Protein 3H6G (pdb70)

Organism: Rattus norvegicus (NCBI:txid10116)

Solvent-accessible surface area: 32066 Å² total; per-residue (Å²): 149,58,82,1,79,0,0,0,1,13,34,81,107,162,78,53,126,57,42,38,24,4,63,0,0,75,25,0,2,70,37,1,55,179,67,218,114,11,3,78,107,18,65,6,46,59,31,33,40,75,1,84,34,26,42,3,21,45,0,17,56,46,0,30,76,0,0,39,99,0,1,0,0,0,0,3,3,13,61,58,21,0,1,31,5,0,5,4,4,0,45,38,1,3,0,0,0,0,4,4,72,48,10,58,54,68,105,82,29,163,22,56,28,15,0,6,1,24,0,18,16,61,12,8,1,109,0,5,5,20,0,0,72,77,50,167,16,136,53,1,1,0,0,1,36,67,11,48,4,1,8,44,1,28,49,0,1,38,0,28,26,143,98,99,9,141,27,68,4,21,60,7,44,109,68,16,154,78,0,83,87,22,0,102,92,0,92,180,32,153,3,71,60,0,0,0,3,7,48,20,98,36,0,4,15,0,0,75,21,0,85,75,43,42,0,9,34,123,160,11,22,0,0,0,6,11,12,18,0,55,2,4,44,15,91,73,8,57,145,36,37,4,58,0,0,0,2,6,3,3,43,22,101,63,113,144,11,46,46,41,19,99,108,32,55,142,150,180,138,118,22,14,36,88,110,45,40,0,27,7,40,0,0,0,3,8,0,0,0,11,1,1,0,26,0,3,69,105,8,88,120,0,59,40,22,80,7,60,20,118,153,154,150,76,10,172,42,0,103,117,0,9,48,12,0,47,96,6,125,73,124,11,2,0,9,79,3,19,16,49,170,122,63,0,20,0,30,55,0,58,2,18,0,0,7,11,93,110,127,13,22,81,93,29,0,45,3,31,42,102,65,9,37,78,34,111,192,150,59,82,1,79,0,0,0,1,13,33,82,110,162,80,52,91,48,42,21,26,4,40,0,0,76,28,0,1,71,38,1,54,180,68,218,115,12,2,78,107,18,65,6,48,58,31,33,39,75,1,84,33,27,41,3,20,46,0,17,54,47,0,30,75,0,0,39,98,0,1,0,0,0,0,3,3,15,60,59,20,0,2,31,4,0,5,4,3,0,45,38,1,3,0,0,0,0,5,4,73,45,10,60,55,67,106,80,29,162,23,56,28,15,0,7,1,23,0,17,16,62,13,9,2,108,0,5,4,20,0,0,74,76,51,165,15,136,52,1,0,0,0,1,37,68,12,48,4,2,8,43,1,29,48,0,1,37,0,27,26,145,96,99,10,140,27,66,4,21,60,8,45,110,67,16,155,78,0,85,87,21,0,102,89,0,91,181,31,151,3,69,59,0,0,0,3,6,48,20,96,36,0,4,14,0,0,75,21,0,84,74,41,42,0,9,35,124,160,10,23,0,0,0,6,10,11,17,0,56,2,4,45,15,92,71,8,59,146,36,38,4,59,0,0,0,3,6,3,2,44,23,101,64,113,144,12,47,46,41,20,99,107,9,20,120,104,64,85,155,43,99,72,138,139,120,23,15,36,89,64,16,38,0,28,6,40,0,0,1,3,7,0,0,0,12,0,1,0,26,0,4,70,106,9,89,121,0,60,39,23,79,8,60,19,118,152,155,149,76,10,172,39,0,102,120,0,9,49,11,0,51,98,6,126,71,123,12,2,0,8,76,2,20,16,50,173,120,62,0,20,0,33,52,0,58,2,18,0,0,8,10,94,110,126,13,22,81,92,28,0,44,2,31,43,103,67,9,36,77,33,110,192

Foldseek 3Di:
DAEAEEEEEEEDDDDDDDDLAVLLLVVLLVVQQPDCVFPNVYHYDYDYDYYYPPPLVVLLVSLQVRLQVWHQEYCGYADASNLVSSQVLCQLQLHAHEYAYDDDDDPPDDRQRYFYQYADLVQLLVLVVLVCVVVVDLEEEEEEEDDCLCVSNVSVVPCVVPDRHDYHYYYQDPDLVVCLVVLVVCVVVLRQHYEYHDECQSVLSNVVSCVVVVNLALSHAYEYSYQQVQFFQCVVRLVHNYKYKYKHQQPCVDPVLVVSLVVQLVVDDPRRTHRSGNGSSNQSSSVSSVLLSVLCVVPVVDHTDRDHSPDSHHDPCSVVSSVSSQQTWDQGRRGTAHADPPRSYRHWGKIFMWMRHSVGIDGQWIATSVPRTGGDD/DAEAEEEEEEEDDDDDDDDLAVLLLVVLLVVQQPDCVFPNVYHYDYDYDYYYPPPLVVLLVSLQVRLQVWHQEYCGYADASNLVSSQVLCQLQLHAHEYAYDDDDDPPDDRQRYFYQYADLVQLLVLVVLVCVVVVDLEEEEEEEDDVLCVSNVSVVPCVVPDRHDYHYYYQYPDLVVCLVVLVVCVVVLRQHYEYHDEVQSVLSNVVSCVVVVNLALSHAYEYSYQQVQFFQCVVRLVHNYKYKYKHQQPCVDPVLVVVLVVQLVVQLVDDDDDPRRTHGSGNGSSNQSSSVSSVLLSQLVVVPVVDHTDRDHSPDSHHDPCSVVSSVSSQQTWDQGRRGTAHADPPRSYRHWGKMFMWMRHSVGIDGQWIATSVPRTGGDD

Radius of gyration: 27.49 Å; Cα contacts (8 Å, |Δi|>4): 1523; chains: 2; bounding box: 63×64×76 Å

CATH classification: 3.40.50.2300 (+1 more: 3.40.50.2300)

Structure (mmCIF, N/CA/C/O backbone):
data_3H6G
#
_entry.id   3H6G
#
_cell.length_a   172.074
_cell.length_b   172.074
_cell.length_c   111.547
_cell.angle_alpha   90.00
_cell.angle_beta   90.00
_cell.angle_gamma   120.00
#
_symmetry.space_group_name_H-M   'P 61'
#
loop_
_entity.id
_entity.type
_entity.pdbx_description
1 polymer 'Glutamate receptor, ionotropic kainate 2'
2 non-polymer 2-acetamido-2-deoxy-beta-D-glucopyranose
3 non-polymer 'L(+)-TARTARIC ACID'
4 non-polymer 'CALCIUM ION'
5 water water
#
loop_
_atom_site.group_PDB
_atom_site.id
_atom_site.type_symbol
_atom_site.label_atom_id
_atom_site.label_alt_id
_atom_site.label_comp_id
_atom_site.label_asym_id
_atom_site.label_entity_id
_atom_site.label_seq_id
_atom_site.pdbx_PDB_ins_code
_atom_site.Cartn_x
_atom_site.Cartn_y
_atom_site.Cartn_z
_atom_site.occupancy
_atom_site.B_iso_or_equiv
_atom_site.auth_seq_id
_atom_site.auth_comp_id
_atom_site.auth_asym_id
_atom_site.auth_atom_id
_atom_site.pdbx_PDB_model_num
ATOM 1 N N . THR A 1 2 ? -94.642 33.171 35.305 1.00 186.65 2 THR A N 1
ATOM 2 C CA . THR A 1 2 ? -93.713 34.271 35.529 1.00 180.98 2 THR A CA 1
ATOM 3 C C . THR A 1 2 ? -93.200 34.817 34.191 1.00 168.93 2 THR A C 1
ATOM 4 O O . THR A 1 2 ? -93.920 34.807 33.194 1.00 158.69 2 THR A O 1
ATOM 8 N N . HIS A 1 3 ? -91.959 35.294 34.184 1.00 170.70 3 HIS A N 1
ATOM 9 C CA . HIS A 1 3 ? -91.315 35.871 33.002 1.00 156.50 3 HIS A CA 1
ATOM 10 C C . HIS A 1 3 ? -91.056 34.786 31.939 1.00 159.78 3 HIS A C 1
ATOM 11 O O . HIS A 1 3 ? -90.745 33.648 32.286 1.00 165.88 3 HIS A O 1
ATOM 18 N N . VAL A 1 4 ? -91.201 35.124 30.654 1.00 146.92 4 VAL A N 1
ATOM 19 C CA . VAL A 1 4 ? -91.011 34.139 29.573 1.00 129.77 4 VAL A CA 1
ATOM 20 C C . VAL A 1 4 ? -90.248 34.663 28.347 1.00 121.43 4 VAL A C 1
ATOM 21 O O . VAL A 1 4 ? -90.464 35.785 27.892 1.00 125.61 4 VAL A O 1
ATOM 25 N N . LEU A 1 5 ? -89.376 33.810 27.807 1.00 107.19 5 LEU A N 1
ATOM 26 C CA . LEU A 1 5 ? -88.469 34.170 26.716 1.00 84.04 5 LEU A CA 1
ATOM 27 C C . LEU A 1 5 ? -88.441 33.069 25.655 1.00 78.86 5 LEU A C 1
ATOM 28 O O . LEU A 1 5 ? -88.329 31.894 25.984 1.00 85.07 5 LEU A O 1
ATOM 33 N N . ARG A 1 6 ? -88.530 33.441 24.383 1.00 70.60 6 ARG A N 1
ATOM 34 C CA . ARG A 1 6 ? -88.592 32.450 23.311 1.00 70.01 6 ARG A CA 1
ATOM 35 C C . ARG A 1 6 ? -87.315 32.404 22.468 1.00 76.99 6 ARG A C 1
ATOM 36 O O . ARG A 1 6 ? -86.847 33.444 21.996 1.00 84.34 6 ARG A O 1
ATOM 44 N N . PHE A 1 7 ? -86.764 31.201 22.279 1.00 68.96 7 PHE A N 1
ATOM 45 C CA . PHE A 1 7 ? -85.641 30.977 21.360 1.00 63.03 7 PHE A CA 1
ATOM 46 C C . PHE A 1 7 ? -86.130 30.359 20.048 1.00 64.31 7 PHE A C 1
ATOM 47 O O . PHE A 1 7 ? -87.110 29.621 20.023 1.00 77.04 7 PHE A O 1
ATOM 55 N N . GLY A 1 8 ? -85.429 30.633 18.959 1.00 56.39 8 GLY A N 1
ATOM 56 C CA . GLY A 1 8 ? -85.730 29.992 17.692 1.00 59.33 8 GLY A CA 1
ATOM 57 C C . GLY A 1 8 ? -84.725 28.898 17.397 1.00 65.40 8 GLY A C 1
ATOM 58 O O . GLY A 1 8 ? -83.588 28.952 17.848 1.00 65.68 8 GLY A O 1
ATOM 59 N N . GLY A 1 9 ? -85.150 27.894 16.645 1.00 71.97 9 GLY A N 1
ATOM 60 C CA . GLY A 1 9 ? -84.283 26.797 16.274 1.00 55.15 9 GLY A CA 1
ATOM 61 C C . GLY A 1 9 ? -84.472 26.489 14.803 1.00 63.15 9 GLY A C 1
ATOM 62 O O . GLY A 1 9 ? -85.601 26.405 14.333 1.00 70.69 9 GLY A O 1
ATOM 63 N N . ILE A 1 10 ? -83.377 26.332 14.067 1.00 68.37 10 ILE A N 1
ATOM 64 C CA . ILE A 1 10 ? -83.469 25.915 12.670 1.00 76.63 10 ILE A CA 1
ATOM 65 C C . ILE A 1 10 ? -82.552 24.733 12.402 1.00 83.99 10 ILE A C 1
ATOM 66 O O . ILE A 1 10 ? -81.332 24.871 12.434 1.00 89.01 10 ILE A O 1
ATOM 71 N N . PHE A 1 11 ? -83.152 23.582 12.110 1.00 88.78 11 PHE A N 1
ATOM 72 C CA . PHE A 1 11 ? -82.410 22.336 11.988 1.00 78.71 11 PHE A CA 1
ATOM 73 C C . PHE A 1 11 ? -82.501 21.712 10.600 1.00 85.08 11 PHE A C 1
ATOM 74 O O . PHE A 1 11 ? -83.570 21.637 10.005 1.00 85.34 11 PHE A O 1
ATOM 82 N N . GLU A 1 12 ? -81.347 21.296 10.087 1.00 117.19 12 GLU A N 1
ATOM 83 C CA . GLU A 1 12 ? -81.212 20.821 8.713 1.00 136.87 12 GLU A CA 1
ATOM 84 C C . GLU A 1 12 ? -81.397 19.299 8.691 1.00 137.35 12 GLU A C 1
ATOM 85 O O . GLU A 1 12 ? -81.008 18.622 9.638 1.00 113.84 12 GLU A O 1
ATOM 91 N N . TYR A 1 13 ? -82.003 18.759 7.633 1.00 142.85 13 TYR A N 1
ATOM 92 C CA . TYR A 1 13 ? -82.151 17.305 7.516 1.00 152.33 13 TYR A CA 1
ATOM 93 C C . TYR A 1 13 ? -82.382 16.800 6.076 1.00 178.20 13 TYR A C 1
ATOM 94 O O . TYR A 1 13 ? -82.681 17.581 5.172 1.00 160.82 13 TYR A O 1
ATOM 103 N N . VAL A 1 14 ? -82.202 15.494 5.871 1.00 198.23 14 VAL A N 1
ATOM 104 C CA . VAL A 1 14 ? -82.500 14.851 4.587 1.00 202.42 14 VAL A CA 1
ATOM 105 C C . VAL A 1 14 ? -83.674 13.879 4.764 1.00 205.93 14 VAL A C 1
ATOM 106 O O . VAL A 1 14 ? -83.808 13.243 5.809 1.00 201.88 14 VAL A O 1
ATOM 110 N N . GLU A 1 15 ? -84.519 13.770 3.742 1.00 214.18 15 GLU A N 1
ATOM 111 C CA . GLU A 1 15 ? -85.736 12.954 3.817 1.00 217.71 15 GLU A CA 1
ATOM 112 C C . GLU A 1 15 ? -86.706 13.464 4.896 1.00 222.23 15 GLU A C 1
ATOM 113 O O . GLU A 1 15 ? -87.197 14.588 4.799 1.00 230.85 15 GLU A O 1
ATOM 119 N N . SER A 1 16 ? -86.989 12.652 5.913 1.00 201.21 16 SER A N 1
ATOM 120 C CA . SER A 1 16 ? -87.937 13.043 6.956 1.00 183.76 16 SER A CA 1
ATOM 121 C C . SER A 1 16 ? -87.394 12.719 8.344 1.00 190.12 16 SER A C 1
ATOM 122 O O . SER A 1 16 ? -86.183 12.707 8.551 1.00 186.88 16 SER A O 1
ATOM 125 N N . GLY A 1 17 ? -88.292 12.463 9.292 1.00 207.95 17 GLY A N 1
ATOM 126 C CA . GLY A 1 17 ? -87.897 12.094 10.642 1.00 213.60 17 GLY A CA 1
ATOM 127 C C . GLY A 1 17 ? -86.978 10.886 10.652 1.00 213.59 17 GLY A C 1
ATOM 128 O O . GLY A 1 17 ? -86.720 10.298 9.602 1.00 226.28 17 GLY A O 1
ATOM 129 N N . PRO A 1 18 ? -86.479 10.497 11.839 1.00 196.29 18 PRO A N 1
ATOM 130 C CA . PRO A 1 18 ? -86.760 11.083 13.158 1.00 189.50 18 PRO A CA 1
ATOM 131 C C . PRO A 1 18 ? -86.148 12.473 13.328 1.00 198.14 18 PRO A C 1
ATOM 132 O O . PRO A 1 18 ? -85.732 13.089 12.348 1.00 223.39 18 PRO A O 1
ATOM 136 N N . MET A 1 19 ? -86.102 12.960 14.565 1.00 160.70 19 MET A N 1
ATOM 137 C CA . MET A 1 19 ? -85.345 14.166 14.877 1.00 118.47 19 MET A CA 1
ATOM 138 C C . MET A 1 19 ? -83.862 13.847 14.802 1.00 104.63 19 MET A C 1
ATOM 139 O O . MET A 1 19 ? -83.451 12.713 15.056 1.00 109.22 19 MET A O 1
ATOM 144 N N . GLY A 1 20 ? -83.057 14.853 14.477 1.00 80.32 20 GLY A N 1
ATOM 145 C CA . GLY A 1 20 ? -81.615 14.689 14.456 1.00 66.22 20 GLY A CA 1
ATOM 146 C C . GLY A 1 20 ? -81.006 15.005 15.813 1.00 80.12 20 GLY A C 1
ATOM 147 O O . GLY A 1 20 ? -81.688 15.533 16.705 1.00 76.32 20 GLY A O 1
ATOM 148 N N . ALA A 1 21 ? -79.724 14.684 15.970 1.00 69.93 21 ALA A N 1
ATOM 149 C CA . ALA A 1 21 ? -79.021 14.943 17.217 1.00 81.87 21 ALA A CA 1
ATOM 150 C C . ALA A 1 21 ? -79.111 16.418 17.627 1.00 81.90 21 ALA A C 1
ATOM 151 O O . ALA A 1 21 ? -79.375 16.732 18.786 1.00 67.60 21 ALA A O 1
ATOM 153 N N . GLU A 1 22 ? -78.896 17.330 16.686 1.00 75.66 22 GLU A N 1
ATOM 154 C CA . GLU A 1 22 ? -78.883 18.750 17.032 1.00 80.00 22 GLU A CA 1
ATOM 155 C C . GLU A 1 22 ? -80.244 19.220 17.548 1.00 78.30 22 GLU A C 1
ATOM 156 O O . GLU A 1 22 ? -80.340 19.785 18.637 1.00 62.94 22 GLU A O 1
ATOM 162 N N . GLU A 1 23 ? -81.308 18.986 16.792 1.00 78.69 23 GLU A N 1
ATOM 163 C CA . GLU A 1 23 ? -82.622 19.428 17.258 1.00 71.15 23 GLU A CA 1
ATOM 164 C C . GLU A 1 23 ? -82.982 18.760 18.592 1.00 76.02 23 GLU A C 1
ATOM 165 O O . GLU A 1 23 ? -83.711 19.340 19.402 1.00 75.37 23 GLU A O 1
ATOM 171 N N . LEU A 1 24 ? -82.470 17.550 18.821 1.00 77.96 24 LEU A N 1
ATOM 172 C CA . LEU A 1 24 ? -82.740 16.845 20.067 1.00 84.52 24 LEU A CA 1
ATOM 173 C C . LEU A 1 24 ? -82.032 17.487 21.251 1.00 83.75 24 LEU A C 1
ATOM 174 O O . LEU A 1 24 ? -82.646 17.699 22.299 1.00 76.79 24 LEU A O 1
ATOM 179 N N . ALA A 1 25 ? -80.747 17.793 21.085 1.00 72.52 25 ALA A N 1
ATOM 180 C CA . ALA A 1 25 ? -79.967 18.405 22.147 1.00 61.87 25 ALA A CA 1
ATOM 181 C C . ALA A 1 25 ? -80.523 19.786 22.492 1.00 68.67 25 ALA A C 1
ATOM 182 O O . ALA A 1 25 ? -80.479 20.220 23.642 1.00 69.09 25 ALA A O 1
ATOM 184 N N . PHE A 1 26 ? -81.050 20.470 21.485 1.00 57.78 26 PHE A N 1
ATOM 185 C CA . PHE A 1 26 ? -81.625 21.794 21.677 1.00 71.28 26 PHE A CA 1
ATOM 186 C C . PHE A 1 26 ? -82.803 21.694 22.622 1.00 70.85 26 PHE A C 1
ATOM 187 O O . PHE A 1 26 ? -82.872 22.395 23.629 1.00 70.90 26 PHE A O 1
ATOM 195 N N . ARG A 1 27 ? -83.726 20.802 22.289 1.00 72.39 27 ARG A N 1
ATOM 196 C CA . ARG A 1 27 ? -84.929 20.619 23.077 1.00 77.13 27 ARG A CA 1
ATOM 197 C C . ARG A 1 27 ? -84.573 20.150 24.469 1.00 81.17 27 ARG A C 1
ATOM 198 O O . ARG A 1 27 ? -85.126 20.619 25.463 1.00 83.85 27 ARG A O 1
ATOM 206 N N . PHE A 1 28 ? -83.640 19.213 24.521 1.00 77.73 28 PHE A N 1
ATOM 207 C CA . PHE A 1 28 ? -83.207 18.615 25.767 1.00 85.62 28 PHE A CA 1
ATOM 208 C C . PHE A 1 28 ? -82.609 19.670 26.705 1.00 84.27 28 PHE A C 1
ATOM 209 O O . PHE A 1 28 ? -82.840 19.644 27.913 1.00 82.37 28 PHE A O 1
ATOM 217 N N . ALA A 1 29 ? -81.859 20.613 26.143 1.00 78.09 29 ALA A N 1
ATOM 218 C CA . ALA A 1 29 ? -81.236 21.662 26.941 1.00 68.67 29 ALA A CA 1
ATOM 219 C C . ALA A 1 29 ? -82.298 22.576 27.533 1.00 72.53 29 ALA A C 1
ATOM 220 O O . ALA A 1 29 ? -82.267 22.888 28.719 1.00 71.38 29 ALA A O 1
ATOM 222 N N . VAL A 1 30 ? -83.243 22.998 26.699 1.00 73.23 30 VAL A N 1
ATOM 223 C CA . VAL A 1 30 ? -84.344 23.829 27.159 1.00 80.64 30 VAL A CA 1
ATOM 224 C C . VAL A 1 30 ? -85.176 23.158 28.261 1.00 87.86 30 VAL A C 1
ATOM 225 O O . VAL A 1 30 ? -85.519 23.808 29.241 1.00 86.29 30 VAL A O 1
ATOM 229 N N . ASN A 1 31 ? -85.497 21.873 28.116 1.00 93.23 31 ASN A N 1
ATOM 230 C CA . ASN A 1 31 ? -86.291 21.179 29.137 1.00 101.47 31 ASN A CA 1
ATOM 231 C C . ASN A 1 31 ? -85.541 21.084 30.462 1.00 103.69 31 ASN A C 1
ATOM 232 O O . ASN A 1 31 ? -86.128 21.246 31.534 1.00 121.93 31 ASN A O 1
ATOM 237 N N . THR A 1 32 ? -84.242 20.821 30.371 1.00 85.87 32 THR A N 1
ATOM 238 C CA . THR A 1 32 ? -83.374 20.719 31.534 1.00 87.33 32 THR A CA 1
ATOM 239 C C . THR A 1 32 ? -83.280 22.039 32.279 1.00 95.27 32 THR A C 1
ATOM 240 O O . THR A 1 32 ? -83.457 22.084 33.495 1.00 102.91 32 THR A O 1
ATOM 244 N N . ILE A 1 33 ? -82.991 23.107 31.541 1.00 93.11 33 ILE A N 1
ATOM 245 C CA . ILE A 1 33 ? -82.739 24.409 32.136 1.00 87.14 33 ILE A CA 1
ATOM 246 C C . ILE A 1 33 ? -83.982 24.867 32.868 1.00 93.95 33 ILE A C 1
ATOM 247 O O . ILE A 1 33 ? -83.899 25.434 33.960 1.00 113.89 33 ILE A O 1
ATOM 252 N N . ASN A 1 34 ? -85.139 24.612 32.272 1.00 90.73 34 ASN A N 1
ATOM 253 C CA . ASN A 1 34 ? -86.391 25.008 32.890 1.00 98.94 34 ASN A CA 1
ATOM 254 C C . ASN A 1 34 ? -86.515 24.432 34.300 1.00 109.82 34 ASN A C 1
ATOM 255 O O . ASN A 1 34 ? -86.888 25.154 35.234 1.00 116.21 34 ASN A O 1
ATOM 260 N N . ARG A 1 35 ? -86.133 23.163 34.454 1.00 87.48 35 ARG A N 1
ATOM 261 C CA . ARG A 1 35 ? -86.221 22.463 35.737 1.00 87.42 35 ARG A CA 1
ATOM 262 C C . ARG A 1 35 ? -85.131 22.860 36.737 1.00 98.07 35 ARG A C 1
ATOM 263 O O . ARG A 1 35 ? -85.321 22.713 37.942 1.00 112.58 35 ARG A O 1
ATOM 271 N N . ASN A 1 36 ? -83.991 23.342 36.245 1.00 100.25 36 ASN A N 1
ATOM 272 C CA . ASN A 1 36 ? -82.960 23.907 37.118 1.00 97.54 36 ASN A CA 1
ATOM 273 C C . ASN A 1 36 ? -83.543 25.115 37.846 1.00 110.08 36 ASN A C 1
ATOM 274 O O . ASN A 1 36 ? -84.208 25.952 37.230 1.00 120.52 36 ASN A O 1
ATOM 279 N N . ARG A 1 37 ? -83.304 25.208 39.150 1.00 108.18 37 ARG A N 1
ATOM 280 C CA . ARG A 1 37 ? -83.850 26.309 39.939 1.00 106.08 37 ARG A CA 1
ATOM 281 C C . ARG A 1 37 ? -82.767 27.328 40.279 1.00 114.55 37 ARG A C 1
ATOM 282 O O . ARG A 1 37 ? -83.036 28.358 40.902 1.00 114.45 37 ARG A O 1
ATOM 290 N N . THR A 1 38 ? -81.540 27.033 39.865 1.00 111.99 38 THR A N 1
ATOM 291 C CA . THR A 1 38 ? -80.432 27.955 40.043 1.00 123.09 38 THR A CA 1
ATOM 292 C C . THR A 1 38 ? -80.281 28.813 38.797 1.00 135.50 38 THR A C 1
ATOM 293 O O . THR A 1 38 ? -79.948 29.994 38.882 1.00 136.01 38 THR A O 1
ATOM 297 N N . LEU A 1 39 ? -80.535 28.207 37.642 1.00 135.50 39 LEU A N 1
ATOM 298 C CA . LEU A 1 39 ? -80.386 28.886 36.360 1.00 111.86 39 LEU A CA 1
ATOM 299 C C . LEU A 1 39 ? -81.743 29.311 35.812 1.00 106.47 39 LEU A C 1
ATOM 300 O O . LEU A 1 39 ? -82.660 28.490 35.654 1.00 98.01 39 LEU A O 1
ATOM 305 N N . LEU A 1 40 ? -81.861 30.600 35.514 1.00 105.97 40 LEU A N 1
ATOM 306 C CA . LEU A 1 40 ? -83.144 31.182 35.154 1.00 113.73 40 LEU A CA 1
ATOM 307 C C . LEU A 1 40 ? -84.206 30.662 36.111 1.00 117.00 40 LEU A C 1
ATOM 308 O O . LEU A 1 40 ? -85.026 29.820 35.735 1.00 119.22 40 LEU A O 1
ATOM 313 N N . PRO A 1 41 ? -84.171 31.148 37.363 1.00 110.69 41 PRO A N 1
ATOM 314 C CA . PRO A 1 41 ? -85.117 30.787 38.422 1.00 105.68 41 PRO A CA 1
ATOM 315 C C . PRO A 1 41 ? -86.509 31.288 38.098 1.00 116.27 41 PRO A C 1
ATOM 316 O O . PRO A 1 41 ? -87.465 30.509 38.081 1.00 105.12 41 PRO A O 1
ATOM 320 N N . ASN A 1 42 ? -86.604 32.589 37.837 1.00 137.11 42 ASN A N 1
ATOM 321 C CA . ASN A 1 42 ? -87.883 33.248 37.615 1.00 152.75 42 ASN A CA 1
ATOM 322 C C . ASN A 1 42 ? -88.233 33.327 36.131 1.00 155.29 42 ASN A C 1
ATOM 323 O O . ASN A 1 42 ? -89.236 33.930 35.759 1.00 173.25 42 ASN A O 1
ATOM 328 N N . THR A 1 43 ? -87.409 32.708 35.291 1.00 141.49 43 THR A N 1
ATOM 329 C CA . THR A 1 43 ? -87.578 32.782 33.841 1.00 126.71 43 THR A CA 1
ATOM 330 C C . THR A 1 43 ? -87.814 31.390 33.230 1.00 108.07 43 THR A C 1
ATOM 331 O O . THR A 1 43 ? -87.154 30.419 33.595 1.00 113.68 43 THR A O 1
ATOM 335 N N . THR A 1 44 ? -88.755 31.304 32.296 1.00 88.66 44 THR A N 1
ATOM 336 C CA . THR A 1 44 ? -89.135 30.031 31.681 1.00 94.26 44 THR A CA 1
ATOM 337 C C . THR A 1 44 ? -88.973 30.053 30.156 1.00 98.41 44 THR A C 1
ATOM 338 O O . THR A 1 44 ? -89.659 30.807 29.470 1.00 103.72 44 THR A O 1
ATOM 342 N N . LEU A 1 45 ? -88.080 29.214 29.631 1.00 90.95 45 LEU A N 1
ATOM 343 C CA . LEU A 1 45 ? -87.765 29.203 28.196 1.00 81.01 45 LEU A CA 1
ATOM 344 C C . LEU A 1 45 ? -88.795 28.450 27.338 1.00 83.11 45 LEU A C 1
ATOM 345 O O . LEU A 1 45 ? -89.296 27.387 27.711 1.00 85.04 45 LEU A O 1
ATOM 350 N N . THR A 1 46 ? -89.077 29.017 26.171 1.00 70.63 46 THR A N 1
ATOM 351 C CA . THR A 1 46 ? -89.994 28.436 25.202 1.00 82.83 46 THR A CA 1
ATOM 352 C C . THR A 1 46 ? -89.278 28.460 23.846 1.00 79.74 46 THR A C 1
ATOM 353 O O . THR A 1 46 ? -88.239 29.095 23.718 1.00 77.59 46 THR A O 1
ATOM 357 N N . TYR A 1 47 ? -89.801 27.777 22.833 1.00 79.15 47 TYR A N 1
ATOM 358 C CA . TYR A 1 47 ? -89.142 27.802 21.523 1.00 78.51 47 TYR A CA 1
ATOM 359 C C . TYR A 1 47 ? -90.041 27.503 20.330 1.00 77.95 47 TYR A C 1
ATOM 360 O O . TYR A 1 47 ? -91.073 26.850 20.458 1.00 92.65 47 TYR A O 1
ATOM 369 N N . ASP A 1 48 ? -89.627 28.009 19.172 1.00 67.76 48 ASP A N 1
ATOM 370 C CA . ASP A 1 48 ? -90.171 27.590 17.890 1.00 71.14 48 ASP A CA 1
ATOM 371 C C . ASP A 1 48 ? -89.102 26.778 17.167 1.00 76.29 48 ASP A C 1
ATOM 372 O O . ASP A 1 48 ? -87.953 27.189 17.118 1.00 86.77 48 ASP A O 1
ATOM 377 N N . THR A 1 49 ? -89.460 25.625 16.614 1.00 95.74 49 THR A N 1
ATOM 378 C CA . THR A 1 49 ? -88.514 24.879 15.786 1.00 87.54 49 THR A CA 1
ATOM 379 C C . THR A 1 49 ? -89.012 24.755 14.351 1.00 93.43 49 THR A C 1
ATOM 380 O O . THR A 1 49 ? -90.189 24.497 14.093 1.00 133.98 49 THR A O 1
ATOM 384 N N . GLN A 1 50 ? -88.086 24.956 13.425 1.00 65.83 50 GLN A N 1
ATOM 385 C CA . GLN A 1 50 ? -88.358 24.872 12.005 1.00 64.62 50 GLN A CA 1
ATOM 386 C C . GLN A 1 50 ? -87.367 23.898 11.408 1.00 61.86 50 GLN A C 1
ATOM 387 O O . GLN A 1 50 ? -86.199 23.879 11.794 1.00 78.24 50 GLN A O 1
ATOM 393 N N . LYS A 1 51 ? -87.828 23.079 10.475 1.00 72.58 51 LYS A N 1
ATOM 394 C CA . LYS A 1 51 ? -86.952 22.108 9.838 1.00 87.40 51 LYS A CA 1
ATOM 395 C C . LYS A 1 51 ? -86.760 22.536 8.389 1.00 76.83 51 LYS A C 1
ATOM 396 O O . LYS A 1 51 ? -87.698 23.020 7.759 1.00 75.27 51 LYS A O 1
ATOM 402 N N . ILE A 1 52 ? -85.545 22.388 7.868 1.00 71.54 52 ILE A N 1
ATOM 403 C CA . ILE A 1 52 ? -85.283 22.746 6.479 1.00 71.58 52 ILE A CA 1
ATOM 404 C C . ILE A 1 52 ? -84.436 21.706 5.759 1.00 70.61 52 ILE A C 1
ATOM 405 O O . ILE A 1 52 ? -83.792 20.869 6.382 1.00 74.34 52 ILE A O 1
ATOM 410 N N . ASN A 1 53 ? -84.448 21.775 4.435 1.00 60.78 53 ASN A N 1
ATOM 411 C CA . ASN A 1 53 ? -83.606 20.942 3.596 1.00 75.88 53 ASN A CA 1
ATOM 412 C C . ASN A 1 53 ? -82.155 21.369 3.761 1.00 91.94 53 ASN A C 1
ATOM 413 O O . ASN A 1 53 ? -81.871 22.517 4.109 1.00 94.93 53 ASN A O 1
ATOM 418 N N . LEU A 1 54 ? -81.233 20.448 3.531 1.00 100.41 54 LEU A N 1
ATOM 419 C CA . LEU A 1 54 ? -79.824 20.786 3.564 1.00 119.35 54 LEU A CA 1
ATOM 420 C C . LEU A 1 54 ? -79.494 21.604 2.331 1.00 97.35 54 LEU A C 1
ATOM 421 O O . LEU A 1 54 ? -79.839 21.220 1.220 1.00 84.35 54 LEU A O 1
ATOM 426 N N . TYR A 1 55 ? -78.860 22.751 2.536 1.00 76.23 55 TYR A N 1
ATOM 427 C CA . TYR A 1 55 ? -78.305 23.525 1.433 1.00 85.03 55 TYR A CA 1
ATOM 428 C C . TYR A 1 55 ? -79.343 24.394 0.735 1.00 82.93 55 TYR A C 1
ATOM 429 O O . TYR A 1 55 ? -79.081 24.924 -0.348 1.00 90.18 55 TYR A O 1
ATOM 438 N N . ASP A 1 56 ? -80.519 24.537 1.336 1.00 73.06 56 ASP A N 1
ATOM 439 C CA . ASP A 1 56 ? -81.520 25.446 0.793 1.00 77.71 56 ASP A CA 1
ATOM 440 C C . ASP A 1 56 ? -81.475 26.762 1.580 1.00 70.58 56 ASP A C 1
ATOM 441 O O . ASP A 1 56 ? -82.232 26.957 2.524 1.00 65.88 56 ASP A O 1
ATOM 446 N N . SER A 1 57 ? -80.570 27.661 1.208 1.00 77.43 57 SER A N 1
ATOM 447 C CA . SER A 1 57 ? -80.418 28.897 1.969 1.00 74.65 57 SER A CA 1
ATOM 448 C C . SER A 1 57 ? -81.685 29.752 1.843 1.00 68.80 57 SER A C 1
ATOM 449 O O . SER A 1 57 ? -82.084 30.414 2.794 1.00 53.74 57 SER A O 1
ATOM 452 N N . PHE A 1 58 ? -82.331 29.710 0.683 1.00 65.22 58 PHE A N 1
ATOM 453 C CA . PHE A 1 58 ? -83.644 30.343 0.503 1.00 66.55 58 PHE A CA 1
ATOM 454 C C . PHE A 1 58 ? -84.667 29.922 1.560 1.00 66.83 58 PHE A C 1
ATOM 455 O O . PHE A 1 58 ? -85.318 30.766 2.154 1.00 73.68 58 PHE A O 1
ATOM 463 N N . GLU A 1 59 ? -84.832 28.622 1.785 1.00 66.13 59 GLU A N 1
ATOM 464 C CA . GLU A 1 59 ? -85.776 28.170 2.798 1.00 68.05 59 GLU A CA 1
ATOM 465 C C . GLU A 1 59 ? -85.311 28.613 4.197 1.00 66.78 59 GLU A C 1
ATOM 466 O O . GLU A 1 59 ? -86.115 29.045 5.015 1.00 72.69 59 GLU A O 1
ATOM 472 N N . ALA A 1 60 ? -84.011 28.524 4.463 1.00 69.95 60 ALA A N 1
ATOM 473 C CA . ALA A 1 60 ? -83.470 28.947 5.750 1.00 61.13 60 ALA A CA 1
ATOM 474 C C . ALA A 1 60 ? -83.784 30.419 6.004 1.00 63.28 60 ALA A C 1
ATOM 475 O O . ALA A 1 60 ? -84.097 30.809 7.135 1.00 56.76 60 ALA A O 1
ATOM 477 N N . SER A 1 61 ? -83.707 31.240 4.958 1.00 53.80 61 SER A N 1
ATOM 478 C CA . SER A 1 61 ? -84.024 32.660 5.089 1.00 52.48 61 SER A CA 1
ATOM 479 C C . SER A 1 61 ? -85.486 32.814 5.496 1.00 66.21 61 SER A C 1
ATOM 480 O O . SER A 1 61 ? -85.787 33.435 6.508 1.00 66.32 61 SER A O 1
ATOM 483 N N . LYS A 1 62 ? -86.394 32.235 4.713 1.00 64.73 62 LYS A N 1
ATOM 484 C CA . LYS A 1 62 ? -87.821 32.300 5.020 1.00 65.55 62 LYS A CA 1
ATOM 485 C C . LYS A 1 62 ? -88.106 31.882 6.469 1.00 73.63 62 LYS A C 1
ATOM 486 O O . LYS A 1 62 ? -88.754 32.620 7.207 1.00 65.27 62 LYS A O 1
ATOM 492 N N . LYS A 1 63 ? -87.636 30.705 6.882 1.00 61.90 63 LYS A N 1
ATOM 493 C CA . LYS A 1 63 ? -87.929 30.227 8.237 1.00 69.85 63 LYS A CA 1
ATOM 494 C C . LYS A 1 63 ? -87.350 31.193 9.285 1.00 71.74 63 LYS A C 1
ATOM 495 O O . LYS A 1 63 ? -87.970 31.434 10.322 1.00 74.69 63 LYS A O 1
ATOM 501 N N . ALA A 1 64 ? -86.179 31.766 9.021 1.00 56.67 64 ALA A N 1
ATOM 502 C CA . ALA A 1 64 ? -85.594 32.693 9.991 1.00 55.91 64 ALA A CA 1
ATOM 503 C C . ALA A 1 64 ? -86.445 33.959 10.101 1.00 61.48 64 ALA A C 1
ATOM 504 O O . ALA A 1 64 ? -86.684 34.461 11.191 1.00 71.09 64 ALA A O 1
ATOM 506 N N . CYS A 1 65 ? -86.898 34.474 8.965 1.00 55.98 65 CYS A N 1
ATOM 507 C CA . CYS A 1 65 ? -87.831 35.601 8.951 1.00 63.17 65 CYS A CA 1
ATOM 508 C C . CYS A 1 65 ? -89.161 35.292 9.682 1.00 72.58 65 CYS A C 1
ATOM 509 O O . CYS A 1 65 ? -89.640 36.115 10.458 1.00 64.43 65 CYS A O 1
ATOM 512 N N . ASP A 1 66 ? -89.750 34.115 9.459 1.00 64.81 66 ASP A N 1
ATOM 513 C CA . ASP A 1 66 ? -90.947 33.731 10.209 1.00 64.18 66 ASP A CA 1
ATOM 514 C C . ASP A 1 66 ? -90.671 33.809 11.713 1.00 70.79 66 ASP A C 1
ATOM 515 O O . ASP A 1 66 ? -91.477 34.357 12.464 1.00 75.60 66 ASP A O 1
ATOM 520 N N . GLN A 1 67 ? -89.538 33.259 12.154 1.00 59.10 67 GLN A N 1
ATOM 521 C CA . GLN A 1 67 ? -89.234 33.204 13.580 1.00 56.40 67 GLN A CA 1
ATOM 522 C C . GLN A 1 67 ? -89.025 34.597 14.159 1.00 67.87 67 GLN A C 1
ATOM 523 O O . GLN A 1 67 ? -89.417 34.859 15.296 1.00 69.60 67 GLN A O 1
ATOM 529 N N . LEU A 1 68 ? -88.391 35.483 13.392 1.00 61.65 68 LEU A N 1
ATOM 530 C CA . LEU A 1 68 ? -88.148 36.838 13.867 1.00 68.90 68 LEU A CA 1
ATOM 531 C C . LEU A 1 68 ? -89.484 37.566 13.955 1.00 81.35 68 LEU A C 1
ATOM 532 O O . LEU A 1 68 ? -89.626 38.513 14.714 1.00 96.17 68 LEU A O 1
ATOM 537 N N . SER A 1 69 ? -90.463 37.092 13.187 1.00 80.80 69 SER A N 1
ATOM 538 C CA . SER A 1 69 ? -91.825 37.633 13.208 1.00 78.10 69 SER A CA 1
ATOM 539 C C . SER A 1 69 ? -92.598 37.173 14.456 1.00 72.10 69 SER A C 1
ATOM 540 O O . SER A 1 69 ? -93.172 37.996 15.150 1.00 76.55 69 SER A O 1
ATOM 543 N N . LEU A 1 70 ? -92.608 35.867 14.736 1.00 64.57 70 LEU A N 1
ATOM 544 C CA . LEU A 1 70 ? -93.085 35.353 16.022 1.00 70.53 70 LEU A CA 1
ATOM 545 C C . LEU A 1 70 ? -92.447 36.092 17.192 1.00 77.43 70 LEU A C 1
ATOM 546 O O . LEU A 1 70 ? -93.072 36.282 18.232 1.00 87.27 70 LEU A O 1
ATOM 551 N N . GLY A 1 71 ? -91.183 36.471 17.033 1.00 73.12 71 GLY A N 1
ATOM 552 C CA . GLY A 1 71 ? -90.428 37.102 18.102 1.00 71.92 71 GLY A CA 1
ATOM 553 C C . GLY A 1 71 ? -89.528 36.112 18.821 1.00 76.96 71 GLY A C 1
ATOM 554 O O . GLY A 1 71 ? -90.012 35.169 19.445 1.00 76.89 71 GLY A O 1
ATOM 555 N N . VAL A 1 72 ? -88.217 36.317 18.732 1.00 66.92 72 VAL A N 1
ATOM 556 C CA . VAL A 1 72 ? -87.265 35.429 19.401 1.00 61.31 72 VAL A CA 1
ATOM 557 C C . VAL A 1 72 ? -86.049 36.205 19.861 1.00 63.83 72 VAL A C 1
ATOM 558 O O . VAL A 1 72 ? -85.665 37.195 19.243 1.00 71.11 72 VAL A O 1
ATOM 562 N N . ALA A 1 73 ? -85.431 35.735 20.937 1.00 59.10 73 ALA A N 1
ATOM 563 C CA . ALA A 1 73 ? -84.304 36.432 21.545 1.00 58.69 73 ALA A CA 1
ATOM 564 C C . ALA A 1 73 ? -82.984 36.009 20.912 1.00 56.94 73 ALA A C 1
ATOM 565 O O . ALA A 1 73 ? -81.966 36.681 21.065 1.00 67.56 73 ALA A O 1
ATOM 567 N N . ALA A 1 74 ? -83.011 34.879 20.217 1.00 59.11 74 ALA A N 1
ATOM 568 C CA . ALA A 1 74 ? -81.851 34.384 19.483 1.00 67.81 74 ALA A CA 1
ATOM 569 C C . ALA A 1 74 ? -82.300 33.265 18.565 1.00 66.99 74 ALA A C 1
ATOM 570 O O . ALA A 1 74 ? -83.272 32.571 18.845 1.00 71.36 74 ALA A O 1
ATOM 572 N N . ILE A 1 75 ? -81.601 33.113 17.454 1.00 56.20 75 ILE A N 1
ATOM 573 C CA . ILE A 1 75 ? -81.824 31.988 16.567 1.00 60.29 75 ILE A CA 1
ATOM 574 C C . ILE A 1 75 ? -80.624 31.053 16.631 1.00 64.43 75 ILE A C 1
ATOM 575 O O . ILE A 1 75 ? -79.511 31.435 16.274 1.00 62.13 75 ILE A O 1
ATOM 580 N N . PHE A 1 76 ? -80.837 29.832 17.098 1.00 67.26 76 PHE A N 1
ATOM 581 C CA . PHE A 1 76 ? -79.778 28.835 17.048 1.00 73.17 76 PHE A CA 1
ATOM 582 C C . PHE A 1 76 ? -79.758 28.291 15.635 1.00 82.91 76 PHE A C 1
ATOM 583 O O . PHE A 1 76 ? -80.124 27.157 15.385 1.00 57.97 76 PHE A O 1
ATOM 591 N N . GLY A 1 77 ? -79.337 29.164 14.719 1.00 116.60 77 GLY A N 1
ATOM 592 C CA . GLY A 1 77 ? -79.481 28.972 13.287 1.00 85.57 77 GLY A CA 1
ATOM 593 C C . GLY A 1 77 ? -78.910 27.650 12.892 1.00 71.30 77 GLY A C 1
ATOM 594 O O . GLY A 1 77 ? -78.367 26.953 13.753 1.00 63.78 77 GLY A O 1
ATOM 595 N N . PRO A 1 78 ? -79.018 27.311 11.596 1.00 67.93 78 PRO A N 1
ATOM 596 C CA . PRO A 1 78 ? -78.665 25.998 11.043 1.00 64.70 78 PRO A CA 1
ATOM 597 C C . PRO A 1 78 ? -77.156 25.781 10.978 1.00 77.25 78 PRO A C 1
ATOM 598 O O . PRO A 1 78 ? -76.396 26.707 11.233 1.00 68.91 78 PRO A O 1
ATOM 602 N N . SER A 1 79 ? -76.741 24.573 10.617 1.00 92.88 79 SER A N 1
ATOM 603 C CA . SER A 1 79 ? -75.353 24.145 10.775 1.00 91.39 79 SER A CA 1
ATOM 604 C C . SER A 1 79 ? -74.437 24.425 9.578 1.00 78.99 79 SER A C 1
ATOM 605 O O . SER A 1 79 ? -73.281 24.812 9.749 1.00 77.95 79 SER A O 1
ATOM 608 N N . HIS A 1 80 ? -74.947 24.221 8.371 1.00 69.96 80 HIS A N 1
ATOM 609 C CA . HIS A 1 80 ? -74.087 24.160 7.197 1.00 59.40 80 HIS A CA 1
ATOM 610 C C . HIS A 1 80 ? -73.852 25.504 6.537 1.00 66.19 80 HIS A C 1
ATOM 611 O O . HIS A 1 80 ? -74.741 26.339 6.465 1.00 88.61 80 HIS A O 1
ATOM 618 N N . SER A 1 81 ? -72.632 25.678 6.045 1.00 73.13 81 SER A N 1
ATOM 619 C CA . SER A 1 81 ? -72.123 26.967 5.595 1.00 88.80 81 SER A CA 1
ATOM 620 C C . SER A 1 81 ? -73.153 27.906 4.936 1.00 91.05 81 SER A C 1
ATOM 621 O O . SER A 1 81 ? -73.403 28.996 5.452 1.00 90.43 81 SER A O 1
ATOM 624 N N . SER A 1 82 ? -73.747 27.504 3.812 1.00 76.66 82 SER A N 1
ATOM 625 C CA . SER A 1 82 ? -74.566 28.434 3.026 1.00 68.44 82 SER A CA 1
ATOM 626 C C . SER A 1 82 ? -75.857 28.874 3.739 1.00 72.89 82 SER A C 1
ATOM 627 O O . SER A 1 82 ? -76.244 30.039 3.668 1.00 66.14 82 SER A O 1
ATOM 630 N N . SER A 1 83 ? -76.536 27.963 4.419 1.00 57.26 83 SER A N 1
ATOM 631 C CA . SER A 1 83 ? -77.730 28.365 5.149 1.00 60.96 83 SER A CA 1
ATOM 632 C C . SER A 1 83 ? -77.360 29.198 6.364 1.00 57.41 83 SER A C 1
ATOM 633 O O . SER A 1 83 ? -78.058 30.136 6.721 1.00 82.78 83 SER A O 1
ATOM 636 N N . ALA A 1 84 ? -76.253 28.843 6.996 1.00 58.81 84 ALA A N 1
ATOM 637 C CA . ALA A 1 84 ? -75.808 29.507 8.209 1.00 60.60 84 ALA A CA 1
ATOM 638 C C . ALA A 1 84 ? -75.356 30.944 7.922 1.00 62.68 84 ALA A C 1
ATOM 639 O O . ALA A 1 84 ? -75.569 31.827 8.741 1.00 68.74 84 ALA A O 1
ATOM 641 N N . ASN A 1 85 ? -74.742 31.172 6.763 1.00 48.84 85 ASN A N 1
ATOM 642 C CA . ASN A 1 85 ? -74.298 32.506 6.373 1.00 68.35 85 ASN A CA 1
ATOM 643 C C . ASN A 1 85 ? -75.475 33.409 6.041 1.00 71.84 85 ASN A C 1
ATOM 644 O O . ASN A 1 85 ? -75.386 34.629 6.155 1.00 93.49 85 ASN A O 1
ATOM 649 N N . ALA A 1 86 ? -76.578 32.797 5.631 1.00 60.08 86 ALA A N 1
ATOM 650 C CA . ALA A 1 86 ? -77.745 33.542 5.187 1.00 63.49 86 ALA A CA 1
ATOM 651 C C . ALA A 1 86 ? -78.559 33.961 6.389 1.00 64.54 86 ALA A C 1
ATOM 652 O O . ALA A 1 86 ? -79.036 35.090 6.465 1.00 56.48 86 ALA A O 1
ATOM 654 N N . VAL A 1 87 ? -78.709 33.048 7.336 1.00 47.42 87 VAL A N 1
ATOM 655 C CA . VAL A 1 87 ? -79.395 33.361 8.578 1.00 53.48 87 VAL A CA 1
ATOM 656 C C . VAL A 1 87 ? -78.576 34.346 9.432 1.00 66.48 87 VAL A C 1
ATOM 657 O O . VAL A 1 87 ? -79.132 35.087 10.226 1.00 78.44 87 VAL A O 1
ATOM 661 N N . GLN A 1 88 ? -77.258 34.357 9.254 1.00 60.24 88 GLN A N 1
ATOM 662 C CA . GLN A 1 88 ? -76.387 35.217 10.040 1.00 57.11 88 GLN A CA 1
ATOM 663 C C . GLN A 1 88 ? -76.483 36.647 9.542 1.00 60.55 88 GLN A C 1
ATOM 664 O O . GLN A 1 88 ? -76.360 37.581 10.320 1.00 80.53 88 GLN A O 1
ATOM 670 N N . SER A 1 89 ? -76.703 36.806 8.240 1.00 51.69 89 SER A N 1
ATOM 671 C CA . SER A 1 89 ? -76.797 38.120 7.617 1.00 53.66 89 SER A CA 1
ATOM 672 C C . SER A 1 89 ? -78.110 38.769 7.975 1.00 65.72 89 SER A C 1
ATOM 673 O O . SER A 1 89 ? -78.180 39.980 8.152 1.00 72.83 89 SER A O 1
ATOM 676 N N . ILE A 1 90 ? -79.148 37.942 8.042 1.00 54.75 90 ILE A N 1
ATOM 677 C CA . ILE A 1 90 ? -80.475 38.359 8.442 1.00 60.90 90 ILE A CA 1
ATOM 678 C C . ILE A 1 90 ? -80.433 38.766 9.910 1.00 61.57 90 ILE A C 1
ATOM 679 O O . ILE A 1 90 ? -80.795 39.871 10.262 1.00 69.31 90 ILE A O 1
ATOM 684 N N . CYS A 1 91 ? -79.979 37.867 10.763 1.00 52.79 91 CYS A N 1
ATOM 685 C CA . CYS A 1 91 ? -79.817 38.165 12.175 1.00 51.42 91 CYS A CA 1
ATOM 686 C C . CYS A 1 91 ? -79.007 39.433 12.427 1.00 58.08 91 CYS A C 1
ATOM 687 O O . CYS A 1 91 ? -79.197 40.097 13.434 1.00 59.37 91 CYS A O 1
ATOM 690 N N . ASN A 1 92 ? -78.090 39.760 11.531 1.00 54.04 92 ASN A N 1
ATOM 691 C CA . ASN A 1 92 ? -77.251 40.929 11.724 1.00 51.85 92 ASN A CA 1
ATOM 692 C C . ASN A 1 92 ? -78.011 42.215 11.387 1.00 58.73 92 ASN A C 1
ATOM 693 O O . ASN A 1 92 ? -77.880 43.227 12.058 1.00 73.35 92 ASN A O 1
ATOM 698 N N . ALA A 1 93 ? -78.809 42.156 10.337 1.00 50.52 93 ALA A N 1
ATOM 699 C CA . ALA A 1 93 ? -79.648 43.269 9.930 1.00 54.29 93 ALA A CA 1
ATOM 700 C C . ALA A 1 93 ? -80.726 43.594 10.967 1.00 65.33 93 ALA A C 1
ATOM 701 O O . ALA A 1 93 ? -81.052 44.750 11.159 1.00 74.59 93 ALA A O 1
ATOM 703 N N . LEU A 1 94 ? -81.274 42.580 11.628 1.00 58.10 94 LEU A N 1
ATOM 704 C CA . LEU A 1 94 ? -82.322 42.781 12.623 1.00 53.42 94 LEU A CA 1
ATOM 705 C C . LEU A 1 94 ? -81.775 42.728 14.044 1.00 53.50 94 LEU A C 1
ATOM 706 O O . LEU A 1 94 ? -82.534 42.722 15.006 1.00 58.41 94 LEU A O 1
ATOM 711 N N . GLY A 1 95 ? -80.456 42.682 14.178 1.00 54.67 95 GLY A N 1
ATOM 712 C CA . GLY A 1 95 ? -79.820 42.693 15.488 1.00 51.60 95 GLY A CA 1
ATOM 713 C C . GLY A 1 95 ? -80.314 41.659 16.485 1.00 61.02 95 GLY A C 1
ATOM 714 O O . GLY A 1 95 ? -80.426 41.960 17.665 1.00 71.12 95 GLY A O 1
ATOM 715 N N . VAL A 1 96 ? -80.617 40.450 16.015 1.00 60.53 96 VAL A N 1
ATOM 716 C CA . VAL A 1 96 ? -80.855 39.314 16.903 1.00 61.64 96 VAL A CA 1
ATOM 717 C C . VAL A 1 96 ? -79.647 38.367 16.872 1.00 58.04 96 VAL A C 1
ATOM 718 O O . VAL A 1 96 ? -79.145 38.024 15.803 1.00 53.75 96 VAL A O 1
ATOM 722 N N . PRO A 1 97 ? -79.166 37.946 18.046 1.00 52.49 97 PRO A N 1
ATOM 723 C CA . PRO A 1 97 ? -77.989 37.066 18.056 1.00 57.91 97 PRO A CA 1
ATOM 724 C C . PRO A 1 97 ? -78.226 35.748 17.318 1.00 57.96 97 PRO A C 1
ATOM 725 O O . PRO A 1 97 ? -79.253 35.088 17.513 1.00 55.54 97 PRO A O 1
ATOM 729 N N . HIS A 1 98 ? -77.272 35.387 16.472 1.00 58.80 98 HIS A N 1
ATOM 730 C CA . HIS A 1 98 ? -77.272 34.103 15.795 1.00 56.45 98 HIS A CA 1
ATOM 731 C C . HIS A 1 98 ? -76.253 33.212 16.479 1.00 51.70 98 HIS A C 1
ATOM 732 O O . HIS A 1 98 ? -75.080 33.554 16.511 1.00 56.71 98 HIS A O 1
ATOM 739 N N . ILE A 1 99 ? -76.701 32.096 17.050 1.00 54.52 99 ILE A N 1
ATOM 740 C CA . ILE A 1 99 ? -75.810 31.152 17.747 1.00 63.66 99 ILE A CA 1
ATOM 741 C C . ILE A 1 99 ? -75.445 29.927 16.900 1.00 61.88 99 ILE A C 1
ATOM 742 O O . ILE A 1 99 ? -76.298 29.098 16.591 1.00 70.46 99 ILE A O 1
ATOM 747 N N . GLN A 1 100 ? -74.174 29.818 16.538 1.00 55.83 100 GLN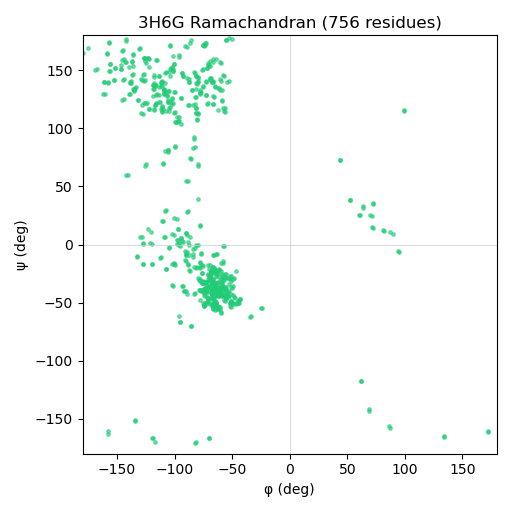 A N 1
ATOM 748 C CA . GLN A 1 100 ? -73.688 28.730 15.694 1.00 52.65 100 GLN A CA 1
ATOM 749 C C . GLN A 1 100 ? -72.994 27.624 16.509 1.00 59.46 100 GLN A C 1
ATOM 750 O O . GLN A 1 100 ? -72.476 27.862 17.594 1.00 67.32 100 GLN A O 1
ATOM 756 N N . THR A 1 101 ? -72.973 26.410 15.977 1.00 69.38 101 THR A N 1
ATOM 757 C CA . THR A 1 101 ? -72.363 25.283 16.687 1.00 56.15 101 THR A CA 1
ATOM 758 C C . THR A 1 101 ? -71.343 24.551 15.823 1.00 56.99 101 THR A C 1
ATOM 759 O O . THR A 1 101 ? -70.737 23.571 16.242 1.00 57.75 101 THR A O 1
ATOM 763 N N . ARG A 1 102 ? -71.150 25.035 14.608 1.00 49.49 102 ARG A N 1
ATOM 764 C CA . ARG A 1 102 ? -70.313 24.352 13.645 1.00 50.43 102 ARG A CA 1
ATOM 765 C C . ARG A 1 102 ? -69.430 25.381 12.963 1.00 53.71 102 ARG A C 1
ATOM 766 O O . ARG A 1 102 ? -69.825 26.531 12.779 1.00 75.78 102 ARG A O 1
ATOM 774 N N . TRP A 1 103 ? -68.227 24.970 12.605 1.00 69.36 103 TRP A N 1
ATOM 775 C CA . TRP A 1 103 ? -67.285 25.839 11.929 1.00 70.20 103 TRP A CA 1
ATOM 776 C C . TRP A 1 103 ? -67.749 26.142 10.504 1.00 65.68 103 TRP A C 1
ATOM 777 O O . TRP A 1 103 ? -68.298 25.283 9.824 1.00 86.10 103 TRP A O 1
ATOM 788 N N . LYS A 1 104 ? -67.550 27.379 10.066 1.00 67.97 104 LYS A N 1
ATOM 789 C CA . LYS A 1 104 ? -67.675 27.727 8.652 1.00 74.15 104 LYS A CA 1
ATOM 790 C C . LYS A 1 104 ? -66.581 28.740 8.351 1.00 79.73 104 LYS A C 1
ATOM 791 O O . LYS A 1 104 ? -66.083 29.394 9.273 1.00 85.14 104 LYS A O 1
ATOM 797 N N . HIS A 1 105 ? -66.184 28.863 7.084 1.00 74.51 105 HIS A N 1
ATOM 798 C CA . HIS A 1 105 ? -65.052 29.729 6.749 1.00 91.85 105 HIS A CA 1
ATOM 799 C C . HIS A 1 105 ? -65.343 31.208 7.006 1.00 108.15 105 HIS A C 1
ATOM 800 O O . HIS A 1 105 ? -66.277 31.795 6.439 1.00 92.41 105 HIS A O 1
ATOM 807 N N . GLN A 1 106 ? -64.528 31.804 7.869 1.00 123.76 106 GLN A N 1
ATOM 808 C CA . GLN A 1 106 ? -64.654 33.214 8.193 1.00 126.53 106 GLN A CA 1
ATOM 809 C C . GLN A 1 106 ? -63.995 34.073 7.126 1.00 115.57 106 GLN A C 1
ATOM 810 O O . GLN A 1 106 ? -62.790 33.976 6.911 1.00 101.95 106 GLN A O 1
ATOM 816 N N . VAL A 1 107 ? -64.792 34.900 6.452 1.00 118.91 107 VAL A N 1
ATOM 817 C CA . VAL A 1 107 ? -64.257 35.892 5.525 1.00 122.48 107 VAL A CA 1
ATOM 818 C C . VAL A 1 107 ? -63.869 37.130 6.323 1.00 132.98 107 VAL A C 1
ATOM 819 O O . VAL A 1 107 ? -64.638 37.604 7.158 1.00 125.85 107 VAL A O 1
ATOM 823 N N . SER A 1 108 ? -62.672 37.647 6.064 1.00 148.81 108 SER A N 1
ATOM 824 C CA . SER A 1 108 ? -62.109 38.728 6.867 1.00 154.43 108 SER A CA 1
ATOM 825 C C . SER A 1 108 ? -62.942 39.996 6.746 1.00 143.04 108 SER A C 1
ATOM 826 O O . SER A 1 108 ? -63.325 40.609 7.748 1.00 128.64 108 SER A O 1
ATOM 829 N N . ASP A 1 109 ? -63.217 40.381 5.506 1.00 131.48 109 ASP A N 1
ATOM 830 C CA . ASP A 1 109 ? -63.911 41.627 5.219 1.00 127.16 109 ASP A CA 1
ATOM 831 C C . ASP A 1 109 ? -65.422 41.544 5.453 1.00 126.15 109 ASP A C 1
ATOM 832 O O . ASP A 1 109 ? -66.168 42.394 4.976 1.00 114.64 109 ASP A O 1
ATOM 837 N N . ASN A 1 110 ? -65.877 40.530 6.182 1.00 129.76 110 ASN A N 1
ATOM 838 C CA . ASN A 1 110 ? -67.292 40.421 6.512 1.00 90.98 110 ASN A CA 1
ATOM 839 C C . ASN A 1 110 ? -67.547 41.040 7.877 1.00 87.47 110 ASN A C 1
ATOM 840 O O . ASN A 1 110 ? -66.906 40.680 8.871 1.00 89.89 110 ASN A O 1
ATOM 845 N N . LYS A 1 111 ? -68.501 41.966 7.907 1.00 81.14 111 LYS A N 1
ATOM 846 C CA . LYS A 1 111 ? -68.708 42.851 9.043 1.00 90.73 111 LYS A CA 1
ATOM 847 C C . LYS A 1 111 ? -69.806 42.414 10.016 1.00 88.13 111 LYS A C 1
ATOM 848 O O . LYS A 1 111 ? -70.061 43.110 10.995 1.00 94.32 111 LYS A O 1
ATOM 854 N N . ASP A 1 112 ? -70.456 41.281 9.763 1.00 86.92 112 ASP A N 1
ATOM 855 C CA . ASP A 1 112 ? -71.471 40.782 10.690 1.00 91.50 112 ASP A CA 1
ATOM 856 C C . ASP A 1 112 ? -70.873 40.714 12.092 1.00 76.92 112 ASP A C 1
ATOM 857 O O . ASP A 1 112 ? -69.719 40.339 12.269 1.00 68.22 112 ASP A O 1
ATOM 862 N N . SER A 1 113 ? -71.664 41.081 13.089 1.00 66.56 113 SER A N 1
ATOM 863 C CA . SER A 1 113 ? -71.193 41.101 14.465 1.00 64.02 113 SER A CA 1
ATOM 864 C C . SER A 1 113 ? -72.174 40.416 15.417 1.00 61.26 113 SER A C 1
ATOM 865 O O . SER A 1 113 ? -71.848 40.181 16.571 1.00 72.86 113 SER A O 1
ATOM 868 N N . PHE A 1 114 ? -73.374 40.103 14.933 1.00 52.86 114 PHE A N 1
ATOM 869 C CA . PHE A 1 114 ? -74.394 39.461 15.754 1.00 57.93 114 PHE A CA 1
ATOM 870 C C . PHE A 1 114 ? -74.334 37.947 15.698 1.00 61.44 114 PHE A C 1
ATOM 871 O O . PHE A 1 114 ? -75.321 37.298 15.388 1.00 63.66 114 PHE A O 1
ATOM 879 N N . TYR A 1 115 ? -73.176 37.380 16.000 1.00 61.10 115 TYR A N 1
ATOM 880 C CA . TYR A 1 115 ? -73.072 35.939 16.113 1.00 62.07 115 TYR A CA 1
ATOM 881 C C . TYR A 1 115 ? -71.896 35.537 16.984 1.00 61.63 115 TYR A C 1
ATOM 882 O O . TYR A 1 115 ? -70.906 36.258 17.071 1.00 68.44 115 TYR A O 1
ATOM 891 N N . VAL A 1 116 ? -72.050 34.399 17.657 1.00 55.09 116 VAL A N 1
ATOM 892 C CA . VAL A 1 116 ? -70.949 33.695 18.302 1.00 65.14 116 VAL A CA 1
ATOM 893 C C . VAL A 1 116 ? -70.967 32.262 17.792 1.00 67.20 116 VAL A C 1
ATOM 894 O O . VAL A 1 116 ? -71.973 31.808 17.275 1.00 67.69 116 VAL A O 1
ATOM 898 N N . SER A 1 117 ? -69.854 31.554 17.924 1.00 65.24 117 SER A N 1
ATOM 899 C CA . SER A 1 117 ? -69.770 30.171 17.463 1.00 60.58 117 SER A CA 1
ATOM 900 C C . SER A 1 117 ? -69.163 29.315 18.552 1.00 53.92 117 SER A C 1
ATOM 901 O O . SER A 1 117 ? -68.067 29.593 19.019 1.00 62.43 117 SER A O 1
ATOM 904 N N . LEU A 1 118 ? -69.863 28.267 18.954 1.00 54.71 118 LEU A N 1
ATOM 905 C CA . LEU A 1 118 ? -69.378 27.423 20.045 1.00 51.32 118 LEU A CA 1
ATOM 906 C C . LEU A 1 118 ? -68.386 26.352 19.609 1.00 53.91 118 LEU A C 1
ATOM 907 O O . LEU A 1 118 ? -67.843 25.636 20.435 1.00 56.72 118 LEU A O 1
ATOM 912 N N . TYR A 1 119 ? -68.134 26.260 18.314 1.00 47.19 119 TYR A N 1
ATOM 913 C CA . TYR A 1 119 ? -67.192 25.282 17.806 1.00 60.19 119 TYR A CA 1
ATOM 914 C C . TYR A 1 119 ? -65.746 25.720 18.012 1.00 62.55 119 TYR A C 1
ATOM 915 O O . TYR A 1 119 ? -65.394 26.846 17.697 1.00 77.37 119 TYR A O 1
ATOM 924 N N . PRO A 1 120 ? -64.897 24.816 18.526 1.00 68.82 120 PRO A N 1
ATOM 925 C CA . PRO A 1 120 ? -63.472 25.116 18.745 1.00 54.37 120 PRO A CA 1
ATOM 926 C C . PRO A 1 120 ? -62.817 25.576 17.462 1.00 54.76 120 PRO A C 1
ATOM 927 O O . PRO A 1 120 ? -62.760 24.787 16.525 1.00 71.60 120 PRO A O 1
ATOM 931 N N . ASP A 1 121 ? -62.318 26.805 17.413 1.00 63.47 121 ASP A N 1
ATOM 932 C CA . ASP A 1 121 ? -61.823 27.348 16.159 1.00 72.06 121 ASP A CA 1
ATOM 933 C C . ASP A 1 121 ? -60.720 26.482 15.540 1.00 81.25 121 ASP A C 1
ATOM 934 O O . ASP A 1 121 ? -59.896 25.896 16.235 1.00 73.41 121 ASP A O 1
ATOM 939 N N . PHE A 1 122 ? -60.724 26.424 14.217 1.00 92.02 122 PHE A N 1
ATOM 940 C CA . PHE A 1 122 ? -59.735 25.685 13.455 1.00 84.13 122 PHE A CA 1
ATOM 941 C C . PHE A 1 122 ? -58.289 26.105 13.751 1.00 90.22 122 PHE A C 1
ATOM 942 O O . PHE A 1 122 ? -57.421 25.255 13.862 1.00 77.38 122 PHE A O 1
ATOM 950 N N . SER A 1 123 ? -58.018 27.402 13.868 1.00 93.67 123 SER A N 1
ATOM 951 C CA . SER A 1 123 ? -56.649 27.855 14.111 1.00 81.33 123 SER A CA 1
ATOM 952 C C . SER A 1 123 ? -56.044 27.156 15.323 1.00 85.15 123 SER A C 1
ATOM 953 O O . SER A 1 123 ? -54.909 26.699 15.273 1.00 114.17 123 SER A O 1
ATOM 956 N N . SER A 1 124 ? -56.806 27.059 16.405 1.00 70.89 124 SER A N 1
ATOM 957 C CA . SER A 1 124 ? -56.319 26.432 17.629 1.00 63.90 124 SER A CA 1
ATOM 958 C C . SER A 1 124 ? -56.170 24.925 17.512 1.00 73.19 124 SER A C 1
ATOM 959 O O . SER A 1 124 ? -55.252 24.360 18.090 1.00 84.77 124 SER A O 1
ATOM 962 N N . LEU A 1 125 ? -57.077 24.283 16.776 1.00 81.09 125 LEU A N 1
ATOM 963 C CA . LEU A 1 125 ? -57.063 22.833 16.587 1.00 70.51 125 LEU A CA 1
ATOM 964 C C . LEU A 1 125 ? -55.894 22.411 15.720 1.00 73.17 125 LEU A C 1
ATOM 965 O O . LEU A 1 125 ? -55.209 21.438 16.008 1.00 69.60 125 LEU A O 1
ATOM 970 N N . SER A 1 126 ? -55.721 23.135 14.622 1.00 73.24 126 SER A N 1
ATOM 971 C CA . SER A 1 126 ? -54.544 23.058 13.777 1.00 69.56 126 SER A CA 1
ATOM 972 C C . SER A 1 126 ? -53.274 23.033 14.623 1.00 75.47 126 SER A C 1
ATOM 973 O O . SER A 1 126 ? -52.428 22.172 14.427 1.00 77.36 126 SER A O 1
ATOM 976 N N . ARG A 1 127 ? -53.133 23.971 15.559 1.00 72.41 127 ARG A N 1
ATOM 977 C CA . ARG A 1 127 ? -51.901 24.046 16.331 1.00 77.13 127 ARG A CA 1
ATOM 978 C C . ARG A 1 127 ? -51.759 22.817 17.207 1.00 71.88 127 ARG A C 1
ATOM 979 O O . ARG A 1 127 ? -50.665 22.285 17.353 1.00 86.13 127 ARG A O 1
ATOM 987 N N . ALA A 1 128 ? -52.858 22.370 17.798 1.00 67.83 128 ALA A N 1
ATOM 988 C CA . ALA A 1 128 ? -52.803 21.244 18.720 1.00 79.75 128 ALA A CA 1
ATOM 989 C C . ALA A 1 128 ? -52.481 19.934 17.990 1.00 87.51 128 ALA A C 1
ATOM 990 O O . ALA A 1 128 ? -51.899 19.029 18.574 1.00 77.20 128 ALA A O 1
ATOM 992 N N . ILE A 1 129 ? -52.850 19.835 16.716 1.00 79.49 129 ILE A N 1
ATOM 993 C CA . ILE A 1 129 ? -52.445 18.693 15.912 1.00 85.86 129 ILE A CA 1
ATOM 994 C C . ILE A 1 129 ? -50.933 18.736 15.776 1.00 86.57 129 ILE A C 1
ATOM 995 O O . ILE A 1 129 ? -50.241 17.760 16.071 1.00 80.13 129 ILE A O 1
ATOM 1000 N N . LEU A 1 130 ? -50.427 19.881 15.333 1.00 78.16 130 LEU A N 1
ATOM 1001 C CA . LEU A 1 130 ? -48.999 20.063 15.141 1.00 66.69 130 LEU A CA 1
ATOM 1002 C C . LEU A 1 130 ? -48.238 19.832 16.443 1.00 79.21 130 LEU A C 1
ATOM 1003 O O . LEU A 1 130 ? -47.173 19.229 16.434 1.00 97.08 130 LEU A O 1
ATOM 1008 N N . ASP A 1 131 ? -48.796 20.273 17.563 1.00 77.13 131 ASP A N 1
ATOM 1009 C CA . ASP A 1 131 ? -48.131 20.098 18.848 1.00 80.68 131 ASP A CA 1
ATOM 1010 C C . ASP A 1 131 ? -47.949 18.621 19.156 1.00 85.52 131 ASP A C 1
ATOM 1011 O O . ASP A 1 131 ? -46.923 18.202 19.683 1.00 97.90 131 ASP A O 1
ATOM 1016 N N . LEU A 1 132 ? -48.959 17.838 18.817 1.00 89.36 132 LEU A N 1
ATOM 1017 C CA . LEU A 1 132 ? -48.962 16.418 19.103 1.00 87.29 132 LEU A CA 1
ATOM 1018 C C . LEU A 1 132 ? -47.960 15.676 18.226 1.00 87.42 132 LEU A C 1
ATOM 1019 O O . LEU A 1 132 ? -47.179 14.873 18.714 1.00 99.62 132 LEU A O 1
ATOM 1024 N N . VAL A 1 133 ? -48.000 15.941 16.928 1.00 70.65 133 VAL A N 1
ATOM 1025 C CA . VAL A 1 133 ? -47.004 15.425 16.001 1.00 69.02 133 VAL A CA 1
ATOM 1026 C C . VAL A 1 133 ? -45.574 15.651 16.501 1.00 83.31 133 VAL A C 1
ATOM 1027 O O . VAL A 1 133 ? -44.740 14.754 16.440 1.00 103.24 133 VAL A O 1
ATOM 1031 N N . GLN A 1 134 ? -45.287 16.851 16.985 1.00 75.98 134 GLN A N 1
ATOM 1032 C CA . GLN A 1 134 ? -43.941 17.187 17.435 1.00 82.44 134 GLN A CA 1
ATOM 1033 C C . GLN A 1 134 ? -43.563 16.483 18.727 1.00 88.65 134 GLN A C 1
ATOM 1034 O O . GLN A 1 134 ? -42.378 16.291 19.004 1.00 95.61 134 GLN A O 1
ATOM 1040 N N . PHE A 1 135 ? -44.562 16.121 19.525 1.00 76.30 135 PHE A N 1
ATOM 1041 C CA . PHE A 1 135 ? -44.319 15.405 20.770 1.00 82.55 135 PHE A CA 1
ATOM 1042 C C . PHE A 1 135 ? -43.977 13.938 20.492 1.00 96.37 135 PHE A C 1
ATOM 1043 O O . PHE A 1 135 ? -43.207 13.323 21.219 1.00 103.80 135 PHE A O 1
ATOM 1051 N N . PHE A 1 136 ? -44.556 13.387 19.432 1.00 92.39 136 PHE A N 1
ATOM 1052 C CA . PHE A 1 136 ? -44.237 12.039 18.998 1.00 81.96 136 PHE A CA 1
ATOM 1053 C C . PHE A 1 136 ? -42.951 12.061 18.181 1.00 86.16 136 PHE A C 1
ATOM 1054 O O . PHE A 1 136 ? -42.486 11.025 17.711 1.00 86.77 136 PHE A O 1
ATOM 1062 N N . LYS A 1 137 ? -42.384 13.250 18.016 1.00 87.62 137 LYS A N 1
ATOM 1063 C CA . LYS A 1 137 ? -41.100 13.426 17.334 1.00 93.23 137 LYS A CA 1
ATOM 1064 C C . LYS A 1 137 ? -41.123 12.954 15.884 1.00 86.29 137 LYS A C 1
ATOM 1065 O O . LYS A 1 137 ? -40.085 12.612 15.334 1.00 85.69 137 LYS A O 1
ATOM 1071 N N . TRP A 1 138 ? -42.297 12.943 15.260 1.00 78.56 138 TRP A N 1
ATOM 1072 C CA . TRP A 1 138 ? -42.405 12.541 13.857 1.00 67.26 138 TRP A CA 1
ATOM 1073 C C . TRP A 1 138 ? -41.672 13.511 12.944 1.00 75.03 138 TRP A C 1
ATOM 1074 O O . TRP A 1 138 ? -41.795 14.724 13.097 1.00 80.61 138 TRP A O 1
ATOM 1085 N N . LYS A 1 139 ? -40.928 12.974 11.984 1.00 85.24 139 LYS A N 1
ATOM 1086 C CA . LYS A 1 139 ? -40.256 13.789 10.976 1.00 94.74 139 LYS A CA 1
ATOM 1087 C C . LYS A 1 139 ? -40.893 13.533 9.611 1.00 76.46 139 LYS A C 1
ATOM 1088 O O . LYS A 1 139 ? -40.628 14.245 8.647 1.00 91.76 139 LYS A O 1
ATOM 1094 N N . THR A 1 140 ? -41.727 12.500 9.542 1.00 64.24 140 THR A N 1
ATOM 1095 C CA . THR A 1 140 ? -42.409 12.123 8.310 1.00 76.30 140 THR A CA 1
ATOM 1096 C C . THR A 1 140 ? -43.858 11.876 8.648 1.00 83.20 140 THR A C 1
ATOM 1097 O O . THR A 1 140 ? -44.155 11.235 9.651 1.00 112.28 140 THR A O 1
ATOM 1101 N N . VAL A 1 141 ? -44.761 12.396 7.828 1.00 79.31 141 VAL A N 1
ATOM 1102 C CA . VAL A 1 141 ? -46.189 12.199 8.075 1.00 82.62 141 VAL A CA 1
ATOM 1103 C C . VAL A 1 141 ? -47.028 12.370 6.817 1.00 63.23 141 VAL A C 1
ATOM 1104 O O . VAL A 1 141 ? -46.783 13.245 6.012 1.00 65.84 141 VAL A O 1
ATOM 1108 N N . THR A 1 142 ? -48.025 11.518 6.656 1.00 60.65 142 THR A N 1
ATOM 1109 C CA . THR A 1 142 ? -48.930 11.617 5.528 1.00 64.27 142 THR A CA 1
ATOM 1110 C C . THR A 1 142 ? -50.267 12.135 6.025 1.00 65.48 142 THR A C 1
ATOM 1111 O O . THR A 1 142 ? -50.923 11.480 6.830 1.00 77.68 142 THR A O 1
ATOM 1115 N N . VAL A 1 143 ? -50.641 13.334 5.570 1.00 66.97 143 VAL A N 1
ATOM 1116 C CA . VAL A 1 143 ? -51.946 13.917 5.867 1.00 64.72 143 VAL A CA 1
ATOM 1117 C C . VAL A 1 143 ? -52.945 13.431 4.813 1.00 60.54 143 VAL A C 1
ATOM 1118 O O . VAL A 1 143 ? -52.755 13.650 3.621 1.00 72.20 143 VAL A O 1
ATOM 1122 N N . VAL A 1 144 ? -53.996 12.752 5.251 1.00 58.62 144 VAL A N 1
ATOM 1123 C CA . VAL A 1 144 ? -55.093 12.346 4.366 1.00 61.57 144 VAL A CA 1
ATOM 1124 C C . VAL A 1 144 ? -56.378 13.122 4.689 1.00 69.63 144 VAL A C 1
ATOM 1125 O O . VAL A 1 144 ? -56.899 13.008 5.795 1.00 63.49 144 VAL A O 1
ATOM 1129 N N . TYR A 1 145 ? -56.900 13.899 3.740 1.00 62.17 145 TYR A N 1
ATOM 1130 C CA . TYR A 1 145 ? -58.125 14.677 3.993 1.00 55.58 145 TYR A CA 1
ATOM 1131 C C . TYR A 1 145 ? -59.305 14.235 3.123 1.00 58.71 145 TYR A C 1
ATOM 1132 O O . TYR A 1 145 ? -59.103 13.634 2.081 1.00 54.84 145 TYR A O 1
ATOM 1141 N N . ASP A 1 146 ? -60.536 14.535 3.543 1.00 75.17 146 ASP A N 1
ATOM 1142 C CA . ASP A 1 146 ? -61.711 14.191 2.730 1.00 76.65 146 ASP A CA 1
ATOM 1143 C C . ASP A 1 146 ? -62.042 15.269 1.683 1.00 78.25 146 ASP A C 1
ATOM 1144 O O . ASP A 1 146 ? -61.860 15.051 0.490 1.00 78.83 146 ASP A O 1
ATOM 1149 N N . ASP A 1 147 ? -62.517 16.432 2.106 1.00 71.04 147 ASP A N 1
ATOM 1150 C CA . ASP A 1 147 ? -62.919 17.445 1.135 1.00 80.89 147 ASP A CA 1
ATOM 1151 C C . ASP A 1 147 ? -62.165 18.741 1.354 1.00 79.09 147 ASP A C 1
ATOM 1152 O O . ASP A 1 147 ? -61.634 18.978 2.428 1.00 70.39 147 ASP A O 1
ATOM 1157 N N . SER A 1 148 ? -62.133 19.575 0.321 1.00 83.00 148 SER A N 1
ATOM 1158 C CA . SER A 1 148 ? -61.431 20.856 0.351 1.00 85.00 148 SER A CA 1
ATOM 1159 C C . SER A 1 148 ? -61.243 21.447 1.754 1.00 80.15 148 SER A C 1
ATOM 1160 O O . SER A 1 148 ? -60.114 21.750 2.145 1.00 91.60 148 SER A O 1
ATOM 1163 N N . THR A 1 149 ? -62.326 21.618 2.510 1.00 67.78 149 THR A N 1
ATOM 1164 C CA . THR A 1 149 ? -62.240 22.382 3.756 1.00 71.75 149 THR A CA 1
ATOM 1165 C C . THR A 1 149 ? -61.345 21.698 4.789 1.00 67.96 149 THR A C 1
ATOM 1166 O O . THR A 1 149 ? -60.855 22.337 5.720 1.00 88.26 149 THR A O 1
ATOM 1170 N N . GLY A 1 150 ? -61.136 20.401 4.626 1.00 73.92 150 GLY A N 1
ATOM 1171 C CA . GLY A 1 150 ? -60.112 19.692 5.379 1.00 78.70 150 GLY A CA 1
ATOM 1172 C C . GLY A 1 150 ? -58.755 20.375 5.304 1.00 69.29 150 GLY A C 1
ATOM 1173 O O . GLY A 1 150 ? -58.114 20.591 6.330 1.00 85.88 150 GLY A O 1
ATOM 1174 N N . LEU A 1 151 ? -58.318 20.711 4.091 1.00 60.45 151 LEU A N 1
ATOM 1175 C CA . LEU A 1 151 ? -57.104 21.517 3.890 1.00 64.90 151 LEU A CA 1
ATOM 1176 C C . LEU A 1 151 ? -57.009 22.694 4.841 1.00 75.56 151 LEU A C 1
ATOM 1177 O O . LEU A 1 151 ? -55.966 22.927 5.443 1.00 102.45 151 LEU A O 1
ATOM 1182 N N . ILE A 1 152 ? -58.101 23.436 4.978 1.00 69.99 152 ILE A N 1
ATOM 1183 C CA . ILE A 1 152 ? -58.086 24.657 5.762 1.00 67.79 152 ILE A CA 1
ATOM 1184 C C . ILE A 1 152 ? -57.902 24.381 7.255 1.00 73.16 152 ILE A C 1
ATOM 1185 O O . ILE A 1 152 ? -57.252 25.152 7.956 1.00 106.33 152 ILE A O 1
ATOM 1190 N N . ARG A 1 153 ? -58.452 23.279 7.735 1.00 72.33 153 ARG A N 1
ATOM 1191 C CA . ARG A 1 153 ? -58.343 22.929 9.146 1.00 91.35 153 ARG A CA 1
ATOM 1192 C C . ARG A 1 153 ? -56.921 22.526 9.507 1.00 89.07 153 ARG A C 1
ATOM 1193 O O . ARG A 1 153 ? -56.533 22.556 10.670 1.00 103.37 153 ARG A O 1
ATOM 1201 N N . LEU A 1 154 ? -56.150 22.133 8.506 1.00 69.20 154 LEU A N 1
ATOM 1202 C CA . LEU A 1 154 ? -54.774 21.740 8.728 1.00 73.11 154 LEU A CA 1
ATOM 1203 C C . LEU A 1 154 ? -53.737 22.711 8.150 1.00 84.78 154 LEU A C 1
ATOM 1204 O O . LEU A 1 154 ? -52.598 22.313 7.939 1.00 82.11 154 LEU A O 1
ATOM 1209 N N . GLN A 1 155 ? -54.096 23.966 7.884 1.00 81.70 155 GLN A N 1
ATOM 1210 C CA . GLN A 1 155 ? -53.122 24.847 7.248 1.00 88.32 155 GLN A CA 1
ATOM 1211 C C . GLN A 1 155 ? -51.891 25.042 8.132 1.00 95.50 155 GLN A C 1
ATOM 1212 O O . GLN A 1 155 ? -50.771 24.954 7.639 1.00 101.63 155 GLN A O 1
ATOM 1218 N N . GLU A 1 156 ? -52.086 25.266 9.430 1.00 85.95 156 GLU A N 1
ATOM 1219 C CA . GLU A 1 156 ? -50.949 25.394 10.344 1.00 85.53 156 GLU A CA 1
ATOM 1220 C C . GLU A 1 156 ? -49.983 24.224 10.184 1.00 85.35 156 GLU A C 1
ATOM 1221 O O . GLU A 1 156 ? -48.764 24.394 10.257 1.00 111.45 156 GLU A O 1
ATOM 1227 N N . LEU A 1 157 ? -50.525 23.040 9.946 1.00 85.76 157 LEU A N 1
ATOM 1228 C CA . LEU A 1 157 ? -49.704 21.835 9.815 1.00 84.07 157 LEU A CA 1
ATOM 1229 C C . LEU A 1 157 ? -49.009 21.759 8.459 1.00 79.19 157 LEU A C 1
ATOM 1230 O O . LEU A 1 157 ? -47.861 21.348 8.355 1.00 94.79 157 LEU A O 1
ATOM 1235 N N . ILE A 1 158 ? -49.724 22.158 7.419 1.00 86.09 158 ILE A N 1
ATOM 1236 C CA . ILE A 1 158 ? -49.222 22.130 6.053 1.00 84.45 158 ILE A CA 1
ATOM 1237 C C . ILE A 1 158 ? -48.094 23.155 5.820 1.00 93.42 158 ILE A C 1
ATOM 1238 O O . ILE A 1 158 ? -47.282 22.991 4.909 1.00 92.35 158 ILE A O 1
ATOM 1243 N N . LYS A 1 159 ? -48.036 24.194 6.654 1.00 83.63 159 LYS A N 1
ATOM 1244 C CA . LYS A 1 159 ? -47.028 25.241 6.517 1.00 87.22 159 LYS A CA 1
ATOM 1245 C C . LYS A 1 159 ? -45.813 25.007 7.418 1.00 102.53 159 LYS A C 1
ATOM 1246 O O . LYS A 1 159 ? -44.866 25.792 7.412 1.00 126.34 159 LYS A O 1
ATOM 1252 N N . ALA A 1 160 ? -45.845 23.928 8.189 1.00 108.78 160 ALA A N 1
ATOM 1253 C CA . ALA A 1 160 ? -44.760 23.594 9.106 1.00 101.66 160 ALA A CA 1
ATOM 1254 C C . ALA A 1 160 ? -43.456 23.170 8.416 1.00 104.74 160 ALA A C 1
ATOM 1255 O O . ALA A 1 160 ? -42.378 23.473 8.913 1.00 117.49 160 ALA A O 1
ATOM 1257 N N . PRO A 1 161 ? -43.543 22.451 7.285 1.00 105.84 161 PRO A N 1
ATOM 1258 C CA . PRO A 1 161 ? -42.330 21.935 6.635 1.00 108.58 161 PRO A CA 1
ATOM 1259 C C . PRO A 1 161 ? -41.282 22.972 6.223 1.00 127.75 161 PRO A C 1
ATOM 1260 O O . PRO A 1 161 ? -40.246 22.571 5.697 1.00 142.97 161 PRO A O 1
ATOM 1264 N N . SER A 1 162 ? -41.532 24.258 6.447 1.00 137.26 162 SER A N 1
ATOM 1265 C CA . SER A 1 162 ? -40.558 25.291 6.104 1.00 150.62 162 SER A CA 1
ATOM 1266 C C . SER A 1 162 ? -39.899 25.880 7.351 1.00 158.87 162 SER A C 1
ATOM 1267 O O . SER A 1 162 ? -38.818 26.458 7.275 1.00 171.34 162 SER A O 1
ATOM 1270 N N . ARG A 1 163 ? -40.561 25.723 8.492 1.00 156.89 163 ARG A N 1
ATOM 1271 C CA . ARG A 1 163 ? -40.008 26.122 9.786 1.00 148.59 163 ARG A CA 1
ATOM 1272 C C . ARG A 1 163 ? -39.332 24.928 10.480 1.00 153.81 163 ARG A C 1
ATOM 1273 O O . ARG A 1 163 ? -38.110 24.914 10.641 1.00 149.38 163 ARG A O 1
ATOM 1281 N N . TYR A 1 164 ? -40.115 23.926 10.881 1.00 144.99 164 TYR A N 1
ATOM 1282 C CA . TYR A 1 164 ? -39.549 22.723 11.495 1.00 134.00 164 TYR A CA 1
ATOM 1283 C C . TYR A 1 164 ? -39.039 21.752 10.433 1.00 128.40 164 TYR A C 1
ATOM 1284 O O . TYR A 1 164 ? -38.960 22.091 9.250 1.00 117.69 164 TYR A O 1
ATOM 1293 N N . ASN A 1 165 ? -38.691 20.541 10.859 1.00 143.63 165 ASN A N 1
ATOM 1294 C CA . ASN A 1 165 ? -38.195 19.534 9.928 1.00 157.22 165 ASN A CA 1
ATOM 1295 C C . ASN A 1 165 ? -39.182 18.394 9.726 1.00 154.06 165 ASN A C 1
ATOM 1296 O O . ASN A 1 165 ? -38.943 17.268 10.160 1.00 162.27 165 ASN A O 1
ATOM 1301 N N . LEU A 1 166 ? -40.293 18.699 9.065 1.00 135.07 166 LEU A N 1
ATOM 1302 C CA . LEU A 1 166 ? -41.254 17.683 8.668 1.00 112.55 166 LEU A CA 1
ATOM 1303 C C . LEU A 1 166 ? -41.375 17.635 7.160 1.00 98.61 166 LEU A C 1
ATOM 1304 O O . LEU A 1 166 ? -41.794 18.599 6.541 1.00 117.78 166 LEU A O 1
ATOM 1309 N N . ARG A 1 167 ? -40.994 16.515 6.565 1.00 99.54 167 ARG A N 1
ATOM 1310 C CA . ARG A 1 167 ? -41.395 16.242 5.202 1.00 107.23 167 ARG A CA 1
ATOM 1311 C C . ARG A 1 167 ? -42.792 15.696 5.353 1.00 110.55 167 ARG A C 1
ATOM 1312 O O . ARG A 1 167 ? -43.095 15.034 6.340 1.00 121.28 167 ARG A O 1
ATOM 1320 N N . LEU A 1 168 ? -43.664 15.994 4.406 1.00 104.40 168 LEU A N 1
ATOM 1321 C CA . LEU A 1 168 ? -45.027 15.528 4.536 1.00 93.66 168 LEU A CA 1
ATOM 1322 C C . LEU A 1 168 ? -45.689 15.344 3.184 1.00 82.43 168 LEU A C 1
ATOM 1323 O O . LEU A 1 168 ? -45.443 16.104 2.260 1.00 67.57 168 LEU A O 1
ATOM 1328 N N . LYS A 1 169 ? -46.489 14.283 3.075 1.00 73.35 169 LYS A N 1
ATOM 1329 C CA . LYS A 1 169 ? -47.178 13.954 1.839 1.00 76.61 169 LYS A CA 1
ATOM 1330 C C . LYS A 1 169 ? -48.676 14.176 2.045 1.00 83.90 169 LYS A C 1
ATOM 1331 O O . LYS A 1 169 ? -49.223 13.855 3.094 1.00 87.65 169 LYS A O 1
ATOM 1337 N N . ILE A 1 170 ? -49.334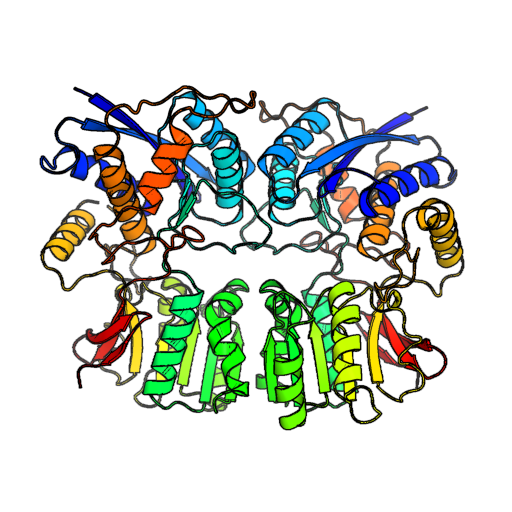 14.728 1.038 1.00 74.34 170 ILE A N 1
ATOM 1338 C CA . ILE A 1 170 ? -50.741 15.070 1.151 1.00 76.24 170 ILE A CA 1
ATOM 1339 C C . ILE A 1 170 ? -51.552 14.259 0.150 1.00 71.82 170 ILE A C 1
ATOM 1340 O O . ILE A 1 170 ? -51.325 14.336 -1.054 1.00 75.07 170 ILE A O 1
ATOM 1345 N N . ARG A 1 171 ? -52.487 13.468 0.666 1.00 66.97 171 ARG A N 1
ATOM 1346 C CA . ARG A 1 171 ? -53.329 12.622 -0.162 1.00 67.46 171 ARG A CA 1
ATOM 1347 C C . ARG A 1 171 ? -54.794 12.917 0.130 1.00 70.47 171 ARG A C 1
ATOM 1348 O O . ARG A 1 171 ? -55.137 13.390 1.213 1.00 79.43 171 ARG A O 1
ATOM 1356 N N . GLN A 1 172 ? -55.666 12.625 -0.825 1.00 63.55 172 GLN A N 1
ATOM 1357 C CA . GLN A 1 172 ? -57.097 12.828 -0.604 1.00 65.14 172 GLN A CA 1
ATOM 1358 C C . GLN A 1 172 ? -57.851 11.510 -0.655 1.00 67.52 172 GLN A C 1
ATOM 1359 O O . GLN A 1 172 ? -57.584 10.673 -1.515 1.00 73.80 172 GLN A O 1
ATOM 1365 N N . LEU A 1 173 ? -58.786 11.330 0.277 1.00 65.45 173 LEU A N 1
ATOM 1366 C CA . LEU A 1 173 ? -59.721 10.208 0.235 1.00 70.05 173 LEU A CA 1
ATOM 1367 C C . LEU A 1 173 ? -60.649 10.341 -0.961 1.00 80.74 173 LEU A C 1
ATOM 1368 O O . LEU A 1 173 ? -60.855 11.438 -1.474 1.00 100.84 173 LEU A O 1
ATOM 1373 N N . PRO A 1 174 ? -61.225 9.223 -1.413 1.00 87.90 174 PRO A N 1
ATOM 1374 C CA . PRO A 1 174 ? -62.269 9.354 -2.434 1.00 108.23 174 PRO A CA 1
ATOM 1375 C C . PRO A 1 174 ? -63.646 9.578 -1.793 1.00 108.62 174 PRO A C 1
ATOM 1376 O O . PRO A 1 174 ? -63.788 9.490 -0.564 1.00 65.00 174 PRO A O 1
ATOM 1380 N N . ALA A 1 175 ? -64.654 9.855 -2.613 1.00 127.37 175 ALA A N 1
ATOM 1381 C CA . ALA A 1 175 ? -66.005 10.052 -2.099 1.00 124.27 175 ALA A CA 1
ATOM 1382 C C . ALA A 1 175 ? -66.391 8.948 -1.103 1.00 117.62 175 ALA A C 1
ATOM 1383 O O . ALA A 1 175 ? -66.822 9.250 0.015 1.00 83.77 175 ALA A O 1
ATOM 1385 N N . ASP A 1 176 ? -66.211 7.683 -1.499 1.00 115.28 176 ASP A N 1
ATOM 1386 C CA . ASP A 1 176 ? -66.596 6.531 -0.667 1.00 111.14 176 ASP A CA 1
ATOM 1387 C C . ASP A 1 176 ? -65.383 5.784 -0.110 1.00 109.28 176 ASP A C 1
ATOM 1388 O O . ASP A 1 176 ? -64.456 5.496 -0.854 1.00 124.86 176 ASP A O 1
ATOM 1393 N N . THR A 1 177 ? -65.390 5.455 1.184 1.00 105.85 177 THR A N 1
ATOM 1394 C CA . THR A 1 177 ? -64.234 4.789 1.809 1.00 92.24 177 THR A CA 1
ATOM 1395 C C . THR A 1 177 ? -63.988 3.376 1.276 1.00 98.39 177 THR A C 1
ATOM 1396 O O . THR A 1 177 ? -62.889 2.823 1.428 1.00 90.34 177 THR A O 1
ATOM 1400 N N . LYS A 1 178 ? -65.006 2.785 0.665 1.00 100.42 178 LYS A N 1
ATOM 1401 C CA . LYS A 1 178 ? -64.844 1.477 0.045 1.00 106.09 178 LYS A CA 1
ATOM 1402 C C . LYS A 1 178 ? -63.907 1.587 -1.155 1.00 96.55 178 LYS A C 1
ATOM 1403 O O . LYS A 1 178 ? -63.319 0.600 -1.605 1.00 89.18 178 LYS A O 1
ATOM 1409 N N . ASP A 1 179 ? -63.761 2.802 -1.665 1.00 69.76 179 ASP A N 1
ATOM 1410 C CA . ASP A 1 179 ? -62.906 3.033 -2.808 1.00 83.83 179 ASP A CA 1
ATOM 1411 C C . ASP A 1 179 ? -61.468 3.260 -2.344 1.00 73.03 179 ASP A C 1
ATOM 1412 O O . ASP A 1 179 ? -60.600 3.578 -3.159 1.00 78.21 179 ASP A O 1
ATOM 1417 N N . ALA A 1 180 ? -61.204 3.083 -1.048 1.00 63.78 180 ALA A N 1
ATOM 1418 C CA . ALA A 1 180 ? -59.951 3.582 -0.461 1.00 75.46 180 ALA A CA 1
ATOM 1419 C C . ALA A 1 180 ? -58.785 2.590 -0.421 1.00 79.21 180 ALA A C 1
ATOM 1420 O O . ALA A 1 180 ? -57.720 2.916 0.089 1.00 70.77 180 ALA A O 1
ATOM 1422 N N . LYS A 1 181 ? -58.966 1.386 -0.942 1.00 76.82 181 LYS A N 1
ATOM 1423 C CA . LYS A 1 181 ? -57.883 0.410 -0.891 1.00 71.45 181 LYS A CA 1
ATOM 1424 C C . LYS A 1 181 ? -56.709 0.835 -1.772 1.00 76.42 181 LYS A C 1
ATOM 1425 O O . LYS A 1 181 ? -55.565 0.783 -1.348 1.00 76.35 181 LYS A O 1
ATOM 1431 N N . PRO A 1 182 ? -56.987 1.276 -2.999 1.00 75.47 182 PRO A N 1
ATOM 1432 C CA . PRO A 1 182 ? -55.889 1.683 -3.882 1.00 72.16 182 PRO A CA 1
ATOM 1433 C C . PRO A 1 182 ? -55.030 2.783 -3.266 1.00 80.33 182 PRO A C 1
ATOM 1434 O O . PRO A 1 182 ? -53.809 2.781 -3.439 1.00 88.99 182 PRO A O 1
ATOM 1438 N N . LEU A 1 183 ? -55.670 3.708 -2.554 1.00 77.55 183 LEU A N 1
ATOM 1439 C CA . LEU A 1 183 ? -54.967 4.781 -1.864 1.00 69.84 183 LEU A CA 1
ATOM 1440 C C . LEU A 1 183 ? -54.131 4.222 -0.724 1.00 73.22 183 LEU A C 1
ATOM 1441 O O . LEU A 1 183 ? -52.989 4.634 -0.519 1.00 72.27 183 LEU A O 1
ATOM 1446 N N . LEU A 1 184 ? -54.709 3.292 0.030 1.00 61.05 184 LEU A N 1
ATOM 1447 C CA . LEU A 1 184 ? -54.018 2.713 1.174 1.00 65.16 184 LEU A CA 1
ATOM 1448 C C . LEU A 1 184 ? -52.862 1.826 0.718 1.00 72.50 184 LEU A C 1
ATOM 1449 O O . LEU A 1 184 ? -51.849 1.721 1.403 1.00 73.69 184 LEU A O 1
ATOM 1454 N N . LYS A 1 185 ? -53.009 1.207 -0.450 1.00 63.65 185 LYS A N 1
ATOM 1455 C CA . LYS A 1 185 ? -51.953 0.373 -1.005 1.00 73.63 185 LYS A CA 1
ATOM 1456 C C . LYS A 1 185 ? -50.751 1.245 -1.330 1.00 77.86 185 LYS A C 1
ATOM 1457 O O . LYS A 1 185 ? -49.622 0.852 -1.070 1.00 80.80 185 LYS A O 1
ATOM 1463 N N . GLU A 1 186 ? -50.984 2.437 -1.879 1.00 71.02 186 GLU A N 1
ATOM 1464 C CA . GLU A 1 186 ? -49.873 3.346 -2.174 1.00 75.05 186 GLU A CA 1
ATOM 1465 C C . GLU A 1 186 ? -49.157 3.770 -0.899 1.00 76.51 186 GLU A C 1
ATOM 1466 O O . GLU A 1 186 ? -47.930 3.846 -0.871 1.00 78.25 186 GLU A O 1
ATOM 1472 N N . MET A 1 187 ? -49.917 4.043 0.156 1.00 69.93 187 MET A N 1
ATOM 1473 C CA . MET A 1 187 ? -49.307 4.406 1.429 1.00 76.85 187 MET A CA 1
ATOM 1474 C C . MET A 1 187 ? -48.482 3.243 1.970 1.00 73.77 187 MET A C 1
ATOM 1475 O O . MET A 1 187 ? -47.422 3.451 2.555 1.00 63.66 187 MET A O 1
ATOM 1480 N N . LYS A 1 188 ? -48.957 2.017 1.758 1.00 85.68 188 LYS A N 1
ATOM 1481 C CA . LYS A 1 188 ? -48.278 0.830 2.281 1.00 81.21 188 LYS A CA 1
ATOM 1482 C C . LYS A 1 188 ? -46.944 0.611 1.574 1.00 71.40 188 LYS A C 1
ATOM 1483 O O . LYS A 1 188 ? -45.918 0.461 2.225 1.00 69.27 188 LYS A O 1
ATOM 1489 N N . ARG A 1 189 ? -46.968 0.599 0.241 1.00 67.09 189 ARG A N 1
ATOM 1490 C CA . ARG A 1 189 ? -45.747 0.551 -0.559 1.00 73.91 189 ARG A CA 1
ATOM 1491 C C . ARG A 1 189 ? -44.833 1.699 -0.190 1.00 84.35 189 ARG A C 1
ATOM 1492 O O . ARG A 1 189 ? -43.617 1.544 -0.164 1.00 103.79 189 ARG A O 1
ATOM 1500 N N . GLY A 1 190 ? -45.426 2.853 0.103 1.00 77.21 190 GLY A N 1
ATOM 1501 C CA . GLY A 1 190 ? -44.664 4.044 0.414 1.00 70.45 190 GLY A CA 1
ATOM 1502 C C . GLY A 1 190 ? -44.091 4.038 1.815 1.00 74.19 190 GLY A C 1
ATOM 1503 O O . GLY A 1 190 ? -43.336 4.927 2.171 1.00 75.95 190 GLY A O 1
ATOM 1504 N N . LYS A 1 191 ? -44.456 3.050 2.619 1.00 70.77 191 LYS A N 1
ATOM 1505 C CA . LYS A 1 191 ? -43.935 2.958 3.977 1.00 84.02 191 LYS A CA 1
ATOM 1506 C C . LYS A 1 191 ? -44.379 4.163 4.798 1.00 82.49 191 LYS A C 1
ATOM 1507 O O . LYS A 1 191 ? -43.680 4.608 5.697 1.00 83.47 191 LYS A O 1
ATOM 1513 N N . GLU A 1 192 ? -45.553 4.684 4.481 1.00 79.26 192 GLU A N 1
ATOM 1514 C CA . GLU A 1 192 ? -46.116 5.797 5.217 1.00 79.60 192 GLU A CA 1
ATOM 1515 C C . GLU A 1 192 ? -46.802 5.279 6.480 1.00 76.91 192 GLU A C 1
ATOM 1516 O O . GLU A 1 192 ? -48.009 5.050 6.517 1.00 71.28 192 GLU A O 1
ATOM 1522 N N . PHE A 1 193 ? -45.999 5.093 7.517 1.00 71.97 193 PHE A N 1
ATOM 1523 C CA . PHE A 1 193 ? -46.479 4.533 8.763 1.00 65.82 193 PHE A CA 1
ATOM 1524 C C . PHE A 1 193 ? -47.129 5.553 9.678 1.00 59.64 193 PHE A C 1
ATOM 1525 O O . PHE A 1 193 ? -47.861 5.180 10.592 1.00 64.56 193 PHE A O 1
ATOM 1533 N N . HIS A 1 194 ? -46.839 6.829 9.455 1.00 66.59 194 HIS A N 1
ATOM 1534 C CA . HIS A 1 194 ? -47.322 7.894 10.323 1.00 73.86 194 HIS A CA 1
ATOM 1535 C C . HIS A 1 194 ? -48.345 8.723 9.562 1.00 80.68 194 HIS A C 1
ATOM 1536 O O . HIS A 1 194 ? -48.003 9.394 8.595 1.00 80.69 194 HIS A O 1
ATOM 1543 N N . VAL A 1 195 ? -49.592 8.694 10.011 1.00 68.91 195 VAL A N 1
ATOM 1544 C CA . VAL A 1 195 ? -50.687 9.200 9.200 1.00 67.86 195 VAL A CA 1
ATOM 1545 C C . VAL A 1 195 ? -51.714 9.978 10.003 1.00 61.41 195 VAL A C 1
ATOM 1546 O O . VAL A 1 195 ? -52.198 9.506 11.025 1.00 64.98 195 VAL A O 1
ATOM 1550 N N . ILE A 1 196 ? -52.041 11.174 9.522 1.00 56.16 196 ILE A N 1
ATOM 1551 C CA . ILE A 1 196 ? -53.135 11.975 10.078 1.00 57.94 196 ILE A CA 1
ATOM 1552 C C . ILE A 1 196 ? -54.362 11.833 9.172 1.00 56.68 196 ILE A C 1
ATOM 1553 O O . ILE A 1 196 ? -54.274 12.106 7.985 1.00 66.11 196 ILE A O 1
ATOM 1558 N N . PHE A 1 197 ? -55.488 11.368 9.706 1.00 56.43 197 PHE A N 1
ATOM 1559 C CA . PHE A 1 197 ? -56.750 11.369 8.943 1.00 58.13 197 PHE A CA 1
ATOM 1560 C C . PHE A 1 197 ? -57.619 12.568 9.296 1.00 59.87 197 PHE A C 1
ATOM 1561 O O . PHE A 1 197 ? -58.151 12.640 10.402 1.00 73.35 197 PHE A O 1
ATOM 1569 N N . ASP A 1 198 ? -57.742 13.512 8.362 1.00 67.81 198 ASP A N 1
ATOM 1570 C CA . ASP A 1 198 ? -58.677 14.633 8.500 1.00 65.40 198 ASP A CA 1
ATOM 1571 C C . ASP A 1 198 ? -59.980 14.298 7.798 1.00 64.71 198 ASP A C 1
ATOM 1572 O O . ASP A 1 198 ? -60.062 14.362 6.574 1.00 70.50 198 ASP A O 1
ATOM 1577 N N . CYS A 1 199 ? -60.996 13.950 8.580 1.00 46.65 199 CYS A N 1
ATOM 1578 C CA . CYS A 1 199 ? -62.269 13.504 8.028 1.00 48.55 199 CYS A CA 1
ATOM 1579 C C . CYS A 1 199 ? -63.295 13.286 9.133 1.00 46.22 199 CYS A C 1
ATOM 1580 O O . CYS A 1 199 ? -62.963 13.288 10.313 1.00 49.21 199 CYS A O 1
ATOM 1583 N N . SER A 1 200 ? -64.552 13.101 8.760 1.00 45.50 200 SER A N 1
ATOM 1584 C CA . SER A 1 200 ? -65.572 12.927 9.779 1.00 51.22 200 SER A CA 1
ATOM 1585 C C . SER A 1 200 ? -65.330 11.614 10.523 1.00 62.04 200 SER A C 1
ATOM 1586 O O . SER A 1 200 ? -64.653 10.737 10.015 1.00 60.33 200 SER A O 1
ATOM 1589 N N . HIS A 1 201 ? -65.879 11.468 11.720 1.00 56.96 201 HIS A 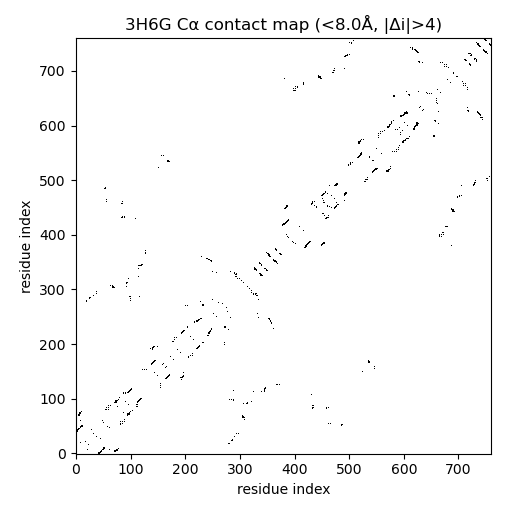N 1
ATOM 1590 C CA . HIS A 1 201 ? -65.743 10.213 12.448 1.00 63.61 201 HIS A CA 1
ATOM 1591 C C . HIS A 1 201 ? -66.429 9.035 11.744 1.00 61.95 201 HIS A C 1
ATOM 1592 O O . HIS A 1 201 ? -66.042 7.896 11.967 1.00 66.94 201 HIS A O 1
ATOM 1599 N N . GLU A 1 202 ? -67.420 9.293 10.888 1.00 49.28 202 GLU A N 1
ATOM 1600 C CA . GLU A 1 202 ? -68.038 8.203 10.116 1.00 58.37 202 GLU A CA 1
ATOM 1601 C C . GLU A 1 202 ? -67.080 7.732 9.036 1.00 60.36 202 GLU A C 1
ATOM 1602 O O . GLU A 1 202 ? -66.977 6.529 8.780 1.00 63.15 202 GLU A O 1
ATOM 1608 N N . MET A 1 203 ? -66.375 8.674 8.414 1.00 51.47 203 MET A N 1
ATOM 1609 C CA . MET A 1 203 ? -65.335 8.337 7.441 1.00 61.90 203 MET A CA 1
ATOM 1610 C C . MET A 1 203 ? -64.219 7.564 8.116 1.00 65.63 203 MET A C 1
ATOM 1611 O O . MET A 1 203 ? -63.665 6.642 7.544 1.00 74.67 203 MET A O 1
ATOM 1616 N N . ALA A 1 204 ? -63.887 7.955 9.339 1.00 57.25 204 ALA A N 1
ATOM 1617 C CA . ALA A 1 204 ? -62.800 7.338 10.074 1.00 60.14 204 ALA A CA 1
ATOM 1618 C C . ALA A 1 204 ? -63.137 5.886 10.438 1.00 70.47 204 ALA A C 1
ATOM 1619 O O . ALA A 1 204 ? -62.292 5.010 10.359 1.00 67.17 204 ALA A O 1
ATOM 1621 N N . ALA A 1 205 ? -64.375 5.631 10.839 1.00 66.69 205 ALA A N 1
ATOM 1622 C CA . ALA A 1 205 ? -64.806 4.271 11.106 1.00 53.38 205 ALA A CA 1
ATOM 1623 C C . ALA A 1 205 ? -64.669 3.432 9.850 1.00 63.81 205 ALA A C 1
ATOM 1624 O O . ALA A 1 205 ? -64.249 2.269 9.902 1.00 69.71 205 ALA A O 1
ATOM 1626 N N . GLY A 1 206 ? -65.039 4.018 8.720 1.00 53.77 206 GLY A N 1
ATOM 1627 C CA . GLY A 1 206 ? -64.964 3.322 7.449 1.00 57.02 206 GLY A CA 1
ATOM 1628 C C . GLY A 1 206 ? -63.539 3.059 6.981 1.00 70.86 206 GLY A C 1
ATOM 1629 O O . GLY A 1 206 ? -63.255 2.000 6.432 1.00 77.64 206 GLY A O 1
ATOM 1630 N N . ILE A 1 207 ? -62.633 4.011 7.196 1.00 58.27 207 ILE A N 1
ATOM 1631 C CA . ILE A 1 207 ? -61.296 3.897 6.643 1.00 67.76 207 ILE A CA 1
ATOM 1632 C C . ILE A 1 207 ? -60.480 2.919 7.495 1.00 68.54 207 ILE A C 1
ATOM 1633 O O . ILE A 1 207 ? -59.620 2.219 6.980 1.00 63.25 207 ILE A O 1
ATOM 1638 N N . LEU A 1 208 ? -60.764 2.861 8.794 1.00 54.80 208 LEU A N 1
ATOM 1639 C CA . LEU A 1 208 ? -60.161 1.852 9.658 1.00 61.39 208 LEU A CA 1
ATOM 1640 C C . LEU A 1 208 ? -60.463 0.409 9.202 1.00 64.58 208 LEU A C 1
ATOM 1641 O O . LEU A 1 208 ? -59.569 -0.416 9.196 1.00 71.18 208 LEU A O 1
ATOM 1646 N N . LYS A 1 209 ? -61.702 0.102 8.823 1.00 52.84 209 LYS A N 1
ATOM 1647 C CA . LYS A 1 209 ? -62.029 -1.247 8.347 1.00 54.59 209 LYS A CA 1
ATOM 1648 C C . LYS A 1 209 ? -61.172 -1.584 7.140 1.00 60.06 209 LYS A C 1
ATOM 1649 O O . LYS A 1 209 ? -60.682 -2.696 7.025 1.00 69.90 209 LYS A O 1
ATOM 1655 N N . GLN A 1 210 ? -61.015 -0.631 6.228 1.00 52.90 210 GLN A N 1
ATOM 1656 C CA . GLN A 1 210 ? -60.222 -0.852 5.030 1.00 54.63 210 GLN A CA 1
ATOM 1657 C C . GLN A 1 210 ? -58.742 -1.025 5.415 1.00 61.86 210 GLN A C 1
ATOM 1658 O O . GLN A 1 210 ? -57.991 -1.750 4.767 1.00 64.12 210 GLN A O 1
ATOM 1664 N N . ALA A 1 211 ? -58.324 -0.359 6.480 1.00 49.32 211 ALA A N 1
ATOM 1665 C CA . ALA A 1 211 ? -56.932 -0.387 6.867 1.00 57.57 211 ALA A CA 1
ATOM 1666 C C . ALA A 1 211 ? -56.608 -1.751 7.478 1.00 64.45 211 ALA A C 1
ATOM 1667 O O . ALA A 1 211 ? -55.499 -2.255 7.343 1.00 71.95 211 ALA A O 1
ATOM 1669 N N . LEU A 1 212 ? -57.595 -2.342 8.136 1.00 52.94 212 LEU A N 1
ATOM 1670 C CA . LEU A 1 212 ? -57.473 -3.672 8.730 1.00 65.71 212 LEU A CA 1
ATOM 1671 C C . LEU A 1 212 ? -57.329 -4.728 7.634 1.00 63.40 212 LEU A C 1
ATOM 1672 O O . LEU A 1 212 ? -56.397 -5.517 7.632 1.00 56.03 212 LEU A O 1
ATOM 1677 N N . ALA A 1 213 ? -58.263 -4.711 6.697 1.00 53.85 213 ALA A N 1
ATOM 1678 C CA . ALA A 1 213 ? -58.222 -5.546 5.516 1.00 62.58 213 ALA A CA 1
ATOM 1679 C C . ALA A 1 213 ? -56.867 -5.491 4.828 1.00 63.85 213 ALA A C 1
ATOM 1680 O O . ALA A 1 213 ? -56.449 -6.443 4.165 1.00 72.25 213 ALA A O 1
ATOM 1682 N N . MET A 1 214 ? -56.186 -4.365 4.973 1.00 58.38 214 MET A N 1
ATOM 1683 C CA . MET A 1 214 ? -54.968 -4.110 4.210 1.00 70.72 214 MET A CA 1
ATOM 1684 C C . MET A 1 214 ? -53.697 -4.429 4.995 1.00 66.71 214 MET A C 1
ATOM 1685 O O . MET A 1 214 ? -52.591 -4.203 4.526 1.00 65.46 214 MET A O 1
ATOM 1690 N N . GLY A 1 215 ? -53.865 -4.960 6.196 1.00 57.10 215 GLY A N 1
ATOM 1691 C CA . GLY A 1 215 ? -52.734 -5.345 7.007 1.00 60.45 215 GLY A CA 1
ATOM 1692 C C . GLY A 1 215 ? -52.007 -4.142 7.546 1.00 59.54 215 GLY A C 1
ATOM 1693 O O . GLY A 1 215 ? -50.785 -4.154 7.690 1.00 74.92 215 GLY A O 1
ATOM 1694 N N . MET A 1 216 ? -52.769 -3.097 7.846 1.00 65.96 216 MET A N 1
ATOM 1695 C CA . MET A 1 216 ? -52.195 -1.819 8.277 1.00 61.85 216 MET A CA 1
ATOM 1696 C C . MET A 1 216 ? -52.675 -1.407 9.663 1.00 53.60 216 MET A C 1
ATOM 1697 O O . MET A 1 216 ? -52.447 -0.285 10.072 1.00 61.84 216 MET A O 1
ATOM 1702 N N . MET A 1 217 ? -53.332 -2.313 10.383 1.00 55.96 217 MET A N 1
ATOM 1703 C CA . MET A 1 217 ? -53.589 -2.098 11.804 1.00 53.12 217 MET A CA 1
ATOM 1704 C C . MET A 1 217 ? -52.657 -3.011 12.609 1.00 64.73 217 MET A C 1
ATOM 1705 O O . MET A 1 217 ? -53.056 -4.083 13.078 1.00 71.35 217 MET A O 1
ATOM 1710 N N . THR A 1 218 ? -51.408 -2.570 12.742 1.00 51.83 218 THR A N 1
ATOM 1711 C CA . THR A 1 218 ? -50.404 -3.275 13.517 1.00 55.53 218 THR A CA 1
ATOM 1712 C C . THR A 1 218 ? -49.514 -2.270 14.254 1.00 64.76 218 THR A C 1
ATOM 1713 O O . THR A 1 218 ? -49.641 -1.069 14.075 1.00 71.70 218 THR A O 1
ATOM 1717 N N . GLU A 1 219 ? -48.608 -2.774 15.077 1.00 62.70 219 GLU A N 1
ATOM 1718 C CA . GLU A 1 219 ? -47.695 -1.934 15.862 1.00 55.97 219 GLU A CA 1
ATOM 1719 C C . GLU A 1 219 ? -46.826 -1.005 15.008 1.00 65.31 219 GLU A C 1
ATOM 1720 O O . GLU A 1 219 ? -46.200 -0.080 15.533 1.00 58.95 219 GLU A O 1
ATOM 1726 N N . TYR A 1 220 ? -46.768 -1.248 13.703 1.00 63.77 220 TYR A N 1
ATOM 1727 C CA . TYR A 1 220 ? -45.954 -0.413 12.819 1.00 72.15 220 TYR A CA 1
ATOM 1728 C C . TYR A 1 220 ? -46.612 0.922 12.484 1.00 70.77 220 TYR A C 1
ATOM 1729 O O . TYR A 1 220 ? -45.936 1.857 12.069 1.00 69.07 220 TYR A O 1
ATOM 1738 N N . TYR A 1 221 ? -47.929 1.006 12.645 1.00 68.12 221 TYR A N 1
ATOM 1739 C CA . TYR A 1 221 ? -48.675 2.167 12.179 1.00 67.31 221 TYR A CA 1
ATOM 1740 C C . TYR A 1 221 ? -49.144 3.010 13.349 1.00 65.10 221 TYR A C 1
ATOM 1741 O O . TYR A 1 221 ? -49.536 2.476 14.391 1.00 58.66 221 TYR A O 1
ATOM 1750 N N . HIS A 1 222 ? -49.039 4.329 13.185 1.00 53.55 222 HIS A N 1
ATOM 1751 C CA . HIS A 1 222 ? -49.601 5.276 14.142 1.00 61.27 222 HIS A CA 1
ATOM 1752 C C . HIS A 1 222 ? -50.489 6.318 13.438 1.00 64.04 222 HIS A C 1
ATOM 1753 O O . HIS A 1 222 ? -50.028 7.060 12.578 1.00 63.18 222 HIS A O 1
ATOM 1760 N N . TYR A 1 223 ? -51.757 6.358 13.830 1.00 58.73 223 TYR A N 1
ATOM 1761 C CA . TYR A 1 223 ? -52.773 7.175 13.179 1.00 59.16 223 TYR A CA 1
ATOM 1762 C C . TYR A 1 223 ? -53.227 8.263 14.118 1.00 59.72 223 TYR A C 1
ATOM 1763 O O . TYR A 1 223 ? -53.682 7.974 15.223 1.00 63.38 223 TYR A O 1
ATOM 1772 N N . ILE A 1 224 ? -53.100 9.513 13.685 1.00 56.66 224 ILE A N 1
ATOM 1773 C CA . ILE A 1 224 ? -53.689 10.628 14.411 1.00 63.28 224 ILE A CA 1
ATOM 1774 C C . ILE A 1 224 ? -54.999 11.040 13.743 1.00 68.51 224 ILE A C 1
ATOM 1775 O O . ILE A 1 224 ? -55.061 11.210 12.530 1.00 65.97 224 ILE A O 1
ATOM 1780 N N . PHE A 1 225 ? -56.045 11.182 14.544 1.00 66.38 225 PHE A N 1
ATOM 1781 C CA . PHE A 1 225 ? -57.354 11.532 14.022 1.00 72.50 225 PHE A CA 1
ATOM 1782 C C . PHE A 1 225 ? -57.752 12.943 14.353 1.00 74.33 225 PHE A C 1
ATOM 1783 O O . PHE A 1 225 ? -57.680 13.394 15.490 1.00 69.66 225 PHE A O 1
ATOM 1791 N N . THR A 1 226 ? -58.192 13.624 13.314 1.00 70.31 226 THR A N 1
ATOM 1792 C CA . THR A 1 226 ? -58.530 15.018 13.385 1.00 58.10 226 THR A CA 1
ATOM 1793 C C . THR A 1 226 ? -59.873 15.166 14.097 1.00 58.37 226 THR A C 1
ATOM 1794 O O . THR A 1 226 ? -60.081 16.121 14.822 1.00 53.16 226 THR A O 1
ATOM 1798 N N . THR A 1 227 ? -60.754 14.178 13.944 1.00 55.93 227 THR A N 1
ATOM 1799 C CA . THR A 1 227 ? -62.112 14.269 14.480 1.00 54.29 227 THR A CA 1
ATOM 1800 C C . THR A 1 227 ? -62.207 14.278 16.001 1.00 54.91 227 THR A C 1
ATOM 1801 O O . THR A 1 227 ? -61.518 13.536 16.681 1.00 64.02 227 THR A O 1
ATOM 1805 N N . LEU A 1 228 ? -63.105 15.107 16.521 1.00 58.16 228 LEU A N 1
ATOM 1806 C CA . LEU A 1 228 ? -63.316 15.245 17.955 1.00 67.56 228 LEU A CA 1
ATOM 1807 C C . LEU A 1 228 ? -64.263 14.171 18.457 1.00 73.09 228 LEU A C 1
ATOM 1808 O O . LEU A 1 228 ? -64.478 14.014 19.657 1.00 67.64 228 LEU A O 1
ATOM 1813 N N . ASP A 1 229 ? -64.845 13.441 17.520 1.00 66.01 229 ASP A N 1
ATOM 1814 C CA . ASP A 1 229 ? -65.775 12.383 17.847 1.00 67.62 229 ASP A CA 1
ATOM 1815 C C . ASP A 1 229 ? -65.091 11.030 17.762 1.00 80.20 229 ASP A C 1
ATOM 1816 O O . ASP A 1 229 ? -65.738 10.000 17.598 1.00 66.86 229 ASP A O 1
ATOM 1821 N N . LEU A 1 230 ? -63.772 11.044 17.884 1.00 89.63 230 LEU A N 1
ATOM 1822 C CA . LEU A 1 230 ? -62.997 9.823 17.917 1.00 85.04 230 LEU A CA 1
ATOM 1823 C C . LEU A 1 230 ? -63.548 8.847 18.942 1.00 85.40 230 LEU A C 1
ATOM 1824 O O . LEU A 1 230 ? -63.637 7.651 18.673 1.00 87.14 230 LEU A O 1
ATOM 1829 N N . PHE A 1 231 ? -63.919 9.364 20.111 1.00 74.71 231 PHE A N 1
ATOM 1830 C CA . PHE A 1 231 ? -64.401 8.540 21.222 1.00 64.55 231 PHE A CA 1
ATOM 1831 C C . PHE A 1 231 ? -65.704 7.797 20.895 1.00 69.10 231 PHE A C 1
ATOM 1832 O O . PHE A 1 231 ? -66.150 6.951 21.662 1.00 81.55 231 PHE A O 1
ATOM 1840 N N . ALA A 1 232 ? -66.308 8.113 19.756 1.00 69.03 232 ALA A N 1
ATOM 1841 C CA . ALA A 1 232 ? -67.574 7.512 19.355 1.00 68.53 232 ALA A CA 1
ATOM 1842 C C . ALA A 1 232 ? -67.363 6.253 18.532 1.00 72.73 232 ALA A C 1
ATOM 1843 O O . ALA A 1 232 ? -68.320 5.536 18.213 1.00 64.99 232 ALA A O 1
ATOM 1845 N N . LEU A 1 233 ? -66.115 6.000 18.160 1.00 66.95 233 LEU A N 1
ATOM 1846 C CA . LEU A 1 233 ? -65.813 4.885 17.275 1.00 73.54 233 LEU A CA 1
ATOM 1847 C C . LEU A 1 233 ? -65.823 3.565 18.030 1.00 65.91 233 LEU A C 1
ATOM 1848 O O . LEU A 1 233 ? -65.235 3.461 19.102 1.00 64.74 233 LEU A O 1
ATOM 1853 N N . ASP A 1 234 ? -66.519 2.572 17.483 1.00 63.58 234 ASP A N 1
ATOM 1854 C CA . ASP A 1 234 ? -66.359 1.193 17.930 1.00 71.28 234 ASP A CA 1
ATOM 1855 C C . ASP A 1 234 ? -64.892 0.845 17.769 1.00 67.62 234 ASP A C 1
ATOM 1856 O O . ASP A 1 234 ? -64.363 0.808 16.653 1.00 55.94 234 ASP A O 1
ATOM 1861 N N . VAL A 1 235 ? -64.229 0.605 18.887 1.00 59.01 235 VAL A N 1
ATOM 1862 C CA . VAL A 1 235 ? -62.804 0.304 18.863 1.00 60.80 235 VAL A CA 1
ATOM 1863 C C . VAL A 1 235 ? -62.504 -1.184 19.210 1.00 77.10 235 VAL A C 1
ATOM 1864 O O . VAL A 1 235 ? -61.347 -1.601 19.311 1.00 67.01 235 VAL A O 1
ATOM 1868 N N . GLU A 1 236 ? -63.562 -1.985 19.347 1.00 73.33 236 GLU A N 1
ATOM 1869 C CA . GLU A 1 236 ? -63.434 -3.390 19.716 1.00 71.49 236 GLU A CA 1
ATOM 1870 C C . GLU A 1 236 ? -62.641 -4.190 18.679 1.00 68.16 236 GLU A C 1
ATOM 1871 O O . GLU A 1 236 ? -61.831 -5.026 19.031 1.00 61.67 236 GLU A O 1
ATOM 1877 N N . PRO A 1 237 ? -62.870 -3.939 17.392 1.00 65.68 237 PRO A N 1
ATOM 1878 C CA . PRO A 1 237 ? -62.076 -4.644 16.383 1.00 47.67 237 PRO A CA 1
ATOM 1879 C C . PRO A 1 237 ? -60.574 -4.325 16.356 1.00 61.96 237 PRO A C 1
ATOM 1880 O O . PRO A 1 237 ? -59.856 -5.021 15.634 1.00 78.54 237 PRO A O 1
ATOM 1884 N N . TYR A 1 238 ? -60.091 -3.321 17.085 1.00 51.13 238 TYR A N 1
ATOM 1885 C CA . TYR A 1 238 ? -58.724 -2.865 16.843 1.00 51.58 238 TYR A CA 1
ATOM 1886 C C . TYR A 1 238 ? -57.832 -2.811 18.088 1.00 60.65 238 TYR A C 1
ATOM 1887 O O . TYR A 1 238 ? -56.610 -2.750 17.962 1.00 50.09 238 TYR A O 1
ATOM 1896 N N . ARG A 1 239 ? -58.406 -2.839 19.284 1.00 53.86 239 ARG A N 1
ATOM 1897 C CA . ARG A 1 239 ? -57.583 -2.631 20.485 1.00 54.66 239 ARG A CA 1
ATOM 1898 C C . ARG A 1 239 ? -56.605 -3.746 20.815 1.00 66.25 239 ARG A C 1
ATOM 1899 O O . ARG A 1 239 ? -55.684 -3.530 21.594 1.00 67.81 239 ARG A O 1
ATOM 1907 N N . TYR A 1 240 ? -56.798 -4.935 20.253 1.00 75.19 240 TYR A N 1
ATOM 1908 C CA . TYR A 1 240 ? -55.910 -6.054 20.569 1.00 75.71 240 TYR A CA 1
ATOM 1909 C C . TYR A 1 240 ? -54.732 -6.127 19.597 1.00 70.89 240 TYR A C 1
ATOM 1910 O O . TYR A 1 240 ? -53.813 -6.921 19.785 1.00 73.05 240 TYR A O 1
ATOM 1919 N N . SER A 1 241 ? -54.750 -5.276 18.576 1.00 61.34 241 SER A N 1
ATOM 1920 C CA . SER A 1 241 ? -53.845 -5.421 17.437 1.00 58.47 241 SER A CA 1
ATOM 1921 C C . SER A 1 241 ? -52.496 -4.757 17.625 1.00 60.91 241 SER A C 1
ATOM 1922 O O . SER A 1 241 ? -51.538 -5.110 16.950 1.00 55.02 241 SER A O 1
ATOM 1925 N N . GLY A 1 242 ? -52.420 -3.779 18.515 1.00 59.60 242 GLY A N 1
ATOM 1926 C CA . GLY A 1 242 ? -51.190 -3.026 18.689 1.00 57.97 242 GLY A CA 1
ATOM 1927 C C . GLY A 1 242 ? -51.067 -1.725 17.899 1.00 69.06 242 GLY A C 1
ATOM 1928 O O . GLY A 1 242 ? -50.091 -1.013 18.100 1.00 68.81 242 GLY A O 1
ATOM 1929 N N . VAL A 1 243 ? -52.016 -1.387 17.018 1.00 81.47 243 VAL A N 1
ATOM 1930 C CA . VAL A 1 243 ? -51.933 -0.081 16.352 1.00 74.71 243 VAL A CA 1
ATOM 1931 C C . VAL A 1 243 ? -51.979 0.999 17.386 1.00 67.34 243 VAL A C 1
ATOM 1932 O O . VAL A 1 243 ? -52.498 0.817 18.490 1.00 70.06 243 VAL A O 1
ATOM 1936 N N . ASN A 1 244 ? -51.447 2.140 16.990 1.00 56.69 244 ASN A N 1
ATOM 1937 C CA . ASN A 1 244 ? -51.538 3.349 17.772 1.00 54.71 244 ASN A CA 1
ATOM 1938 C C . ASN A 1 244 ? -52.547 4.265 17.108 1.00 58.84 244 ASN A C 1
ATOM 1939 O O . ASN A 1 244 ? -52.449 4.544 15.921 1.00 70.98 244 ASN A O 1
ATOM 1944 N N . MET A 1 245 ? -53.551 4.674 17.870 1.00 51.34 245 MET A N 1
ATOM 1945 C CA . MET A 1 245 ? -54.526 5.652 17.412 1.00 61.03 245 MET A CA 1
ATOM 1946 C C . MET A 1 245 ? -54.549 6.760 18.435 1.00 61.60 245 MET A C 1
ATOM 1947 O O . MET A 1 245 ? -54.805 6.517 19.608 1.00 68.32 245 MET A O 1
ATOM 1952 N N . THR A 1 246 ? -54.279 7.978 18.002 1.00 54.00 246 THR A N 1
ATOM 1953 C CA . THR A 1 246 ? -54.343 9.103 18.909 1.00 66.61 246 THR A CA 1
ATOM 1954 C C . THR A 1 246 ? -55.190 10.195 18.299 1.00 59.87 246 THR A C 1
ATOM 1955 O O . THR A 1 246 ? -55.149 10.423 17.102 1.00 83.38 246 THR A O 1
ATOM 1959 N N . GLY A 1 247 ? -55.961 10.866 19.137 1.00 60.76 247 GLY A N 1
ATOM 1960 C CA . GLY A 1 247 ? -56.741 12.012 18.712 1.00 64.05 247 GLY A CA 1
ATOM 1961 C C . GLY A 1 247 ? -57.087 12.894 19.896 1.00 69.26 247 GLY A C 1
ATOM 1962 O O . GLY A 1 247 ? -56.452 12.818 20.944 1.00 62.43 247 GLY A O 1
ATOM 1963 N N . PHE A 1 248 ? -58.106 13.729 19.735 1.00 76.17 248 PHE A N 1
ATOM 1964 C CA . PHE A 1 248 ? -58.490 14.678 20.768 1.00 68.22 248 PHE A CA 1
ATOM 1965 C C . PHE A 1 248 ? -59.949 14.525 21.105 1.00 60.02 248 PHE A C 1
ATOM 1966 O O . PHE A 1 248 ? -60.713 13.978 20.320 1.00 70.54 248 PHE A O 1
ATOM 1974 N N . ARG A 1 249 ? -60.331 15.027 22.275 1.00 57.50 249 ARG A N 1
ATOM 1975 C CA . ARG A 1 249 ? -61.715 14.972 22.736 1.00 58.17 249 ARG A CA 1
ATOM 1976 C C . ARG A 1 249 ? -62.034 16.220 23.542 1.00 77.42 249 ARG A C 1
ATOM 1977 O O . ARG A 1 249 ? -61.342 16.526 24.510 1.00 83.14 249 ARG A O 1
ATOM 1985 N N . ILE A 1 250 ? -63.076 16.944 23.145 1.00 73.15 250 ILE A N 1
ATOM 1986 C CA . ILE A 1 250 ? -63.452 18.163 23.848 1.00 67.95 250 ILE A CA 1
ATOM 1987 C C . ILE A 1 250 ? -64.618 17.893 24.780 1.00 69.73 250 ILE A C 1
ATOM 1988 O O . ILE A 1 250 ? -64.898 18.680 25.679 1.00 70.86 250 ILE A O 1
ATOM 1993 N N . LEU A 1 251 ? -65.297 16.774 24.562 1.00 71.18 251 LEU A N 1
ATOM 1994 C CA . LEU A 1 251 ? -66.391 16.375 25.430 1.00 75.23 251 LEU A CA 1
ATOM 1995 C C . LEU A 1 251 ? -65.779 15.935 26.760 1.00 75.82 251 LEU A C 1
ATOM 1996 O O . LEU A 1 251 ? -64.948 15.043 26.795 1.00 91.10 251 LEU A O 1
ATOM 2001 N N . ASN A 1 252 ? -66.172 16.588 27.847 1.00 80.59 252 ASN A N 1
ATOM 2002 C CA . ASN A 1 252 ? -65.540 16.388 29.154 1.00 84.42 252 ASN A CA 1
ATOM 2003 C C . ASN A 1 252 ? -66.141 15.209 29.933 1.00 95.20 252 ASN A C 1
ATOM 2004 O O . ASN A 1 252 ? -66.862 15.394 30.913 1.00 99.33 252 ASN A O 1
ATOM 2009 N N . THR A 1 253 ? -65.814 13.996 29.499 1.00 93.33 253 THR A N 1
ATOM 2010 C CA . THR A 1 253 ? -66.435 12.785 30.029 1.00 87.44 253 THR A CA 1
ATOM 2011 C C . THR A 1 253 ? -65.896 12.347 31.394 1.00 93.30 253 THR A C 1
ATOM 2012 O O . THR A 1 253 ? -66.513 11.530 32.062 1.00 90.41 253 THR A O 1
ATOM 2016 N N . GLU A 1 254 ? -64.755 12.893 31.805 1.00 102.54 254 GLU A N 1
ATOM 2017 C CA . GLU A 1 254 ? -64.161 12.556 33.100 1.00 113.14 254 GLU A CA 1
ATOM 2018 C C . GLU A 1 254 ? -64.940 13.172 34.263 1.00 114.99 254 GLU A C 1
ATOM 2019 O O . GLU A 1 254 ? -65.010 12.595 35.350 1.00 124.41 254 GLU A O 1
ATOM 2025 N N . ASN A 1 255 ? -65.519 14.346 34.031 1.00 114.17 255 ASN A N 1
ATOM 2026 C CA . ASN A 1 255 ? -66.358 15.001 35.025 1.00 115.29 255 ASN A CA 1
ATOM 2027 C C . ASN A 1 255 ? -67.620 14.179 35.269 1.00 111.62 255 ASN A C 1
ATOM 2028 O O . ASN A 1 255 ? -68.321 13.830 34.326 1.00 98.44 255 ASN A O 1
ATOM 2033 N N . THR A 1 256 ? -67.905 13.862 36.529 1.00 123.09 256 THR A N 1
ATOM 2034 C CA . THR A 1 256 ? -69.001 12.948 36.846 1.00 124.50 256 THR A CA 1
ATOM 2035 C C . THR A 1 256 ? -70.356 13.562 36.503 1.00 117.42 256 THR A C 1
ATOM 2036 O O . THR A 1 256 ? -71.240 12.876 35.993 1.00 107.47 256 THR A O 1
ATOM 2040 N N . GLN A 1 257 ? -70.518 14.852 36.781 1.00 123.15 257 GLN A N 1
ATOM 2041 C CA . GLN A 1 257 ? -71.751 15.558 36.439 1.00 123.05 257 GLN A CA 1
ATOM 2042 C C . GLN A 1 257 ? -72.051 15.504 34.937 1.00 111.58 257 GLN A C 1
ATOM 2043 O O . GLN A 1 257 ? -73.210 15.452 34.534 1.00 103.24 257 GLN A O 1
ATOM 2049 N N . VAL A 1 258 ? -71.007 15.518 34.112 1.00 99.41 258 VAL A N 1
ATOM 2050 C CA . VAL A 1 258 ? -71.174 15.490 32.663 1.00 85.03 258 VAL A CA 1
ATOM 2051 C C . VAL A 1 258 ? -71.461 14.086 32.146 1.00 99.88 258 VAL A C 1
ATOM 2052 O O . VAL A 1 258 ? -72.102 13.925 31.114 1.00 87.84 258 VAL A O 1
ATOM 2056 N N . SER A 1 259 ? -70.969 13.072 32.852 1.00 110.97 259 SER A N 1
ATOM 2057 C CA . SER A 1 259 ? -71.230 11.691 32.468 1.00 103.55 259 SER A CA 1
ATOM 2058 C C . SER A 1 259 ? -72.700 11.371 32.667 1.00 93.45 259 SER A C 1
ATOM 2059 O O . SER A 1 259 ? -73.318 10.742 31.816 1.00 84.72 259 SER A O 1
ATOM 2062 N N . SER A 1 260 ? -73.264 11.818 33.785 1.00 96.75 260 SER A N 1
ATOM 2063 C CA . SER A 1 260 ? -74.658 11.518 34.101 1.00 111.42 260 SER A CA 1
ATOM 2064 C C . SER A 1 260 ? -75.613 12.189 33.124 1.00 115.15 260 SER A C 1
ATOM 2065 O O . SER A 1 260 ? -76.697 11.669 32.862 1.00 111.04 260 SER A O 1
ATOM 2068 N N . ILE A 1 261 ? -75.211 13.337 32.587 1.00 114.57 261 ILE A N 1
ATOM 2069 C CA . ILE A 1 261 ? -76.040 14.052 31.622 1.00 99.79 261 ILE A CA 1
ATOM 2070 C C . ILE A 1 261 ? -76.005 13.349 30.265 1.00 96.19 261 ILE A C 1
ATOM 2071 O O . ILE A 1 261 ? -77.032 13.224 29.601 1.00 101.97 261 ILE A O 1
ATOM 2076 N N . ILE A 1 262 ? -74.827 12.879 29.861 1.00 88.33 262 ILE A N 1
ATOM 2077 C CA . ILE A 1 262 ? -74.683 12.138 28.609 1.00 91.73 262 ILE A CA 1
ATOM 2078 C C . ILE A 1 262 ? -75.470 10.829 28.643 1.00 109.52 262 ILE A C 1
ATOM 2079 O O . ILE A 1 262 ? -75.858 10.301 27.603 1.00 129.65 262 ILE A O 1
ATOM 2084 N N . GLU A 1 263 ? -75.702 10.305 29.843 1.00 109.53 263 GLU A N 1
ATOM 2085 C CA . GLU A 1 263 ? -76.446 9.062 30.003 1.00 105.73 263 GLU A CA 1
ATOM 2086 C C . GLU A 1 263 ? -77.942 9.287 29.772 1.00 106.99 263 GLU A C 1
ATOM 2087 O O . GLU A 1 263 ? -78.556 8.591 28.964 1.00 119.58 263 GLU A O 1
ATOM 2093 N N . LYS A 1 264 ? -78.520 10.263 30.473 1.00 111.44 264 LYS A N 1
ATOM 2094 C CA . LYS A 1 264 ? -79.947 10.568 30.343 1.00 123.50 264 LYS A CA 1
ATOM 2095 C C . LYS A 1 264 ? -80.288 10.845 28.892 1.00 144.02 264 LYS A C 1
ATOM 2096 O O . LYS A 1 264 ? -81.427 10.679 28.457 1.00 164.74 264 LYS A O 1
ATOM 2102 N N . TRP A 1 265 ? -79.280 11.279 28.153 1.00 148.29 265 TRP A N 1
ATOM 2103 C CA . TRP A 1 265 ? -79.415 11.544 26.736 1.00 156.91 265 TRP A CA 1
ATOM 2104 C C . TRP A 1 265 ? -79.541 10.236 25.960 1.00 166.17 265 TRP A C 1
ATOM 2105 O O . TRP A 1 265 ? -80.449 10.068 25.146 1.00 192.98 265 TRP A O 1
ATOM 2116 N N . SER A 1 266 ? -78.631 9.308 26.232 1.00 130.38 266 SER A N 1
ATOM 2117 C CA . SER A 1 266 ? -78.625 8.007 25.574 1.00 123.70 266 SER A CA 1
ATOM 2118 C C . SER A 1 266 ? -79.943 7.259 25.745 1.00 134.31 266 SER A C 1
ATOM 2119 O O . SER A 1 266 ? -80.319 6.451 24.898 1.00 133.90 266 SER A O 1
ATOM 2122 N N . MET A 1 267 ? -80.642 7.522 26.844 1.00 146.26 267 MET A N 1
ATOM 2123 C CA . MET A 1 267 ? -81.857 6.782 27.155 1.00 147.43 267 MET A CA 1
ATOM 2124 C C . MET A 1 267 ? -83.011 7.211 26.250 1.00 155.03 267 MET A C 1
ATOM 2125 O O . MET A 1 267 ? -83.745 6.371 25.732 1.00 169.97 267 MET A O 1
ATOM 2130 N N . GLU A 1 268 ? -83.164 8.513 26.049 1.00 145.10 268 GLU A N 1
ATOM 2131 C CA . GLU A 1 268 ? -84.195 9.020 25.153 1.00 148.58 268 GLU A CA 1
ATOM 2132 C C . GLU A 1 268 ? -83.738 8.898 23.700 1.00 141.95 268 GLU A C 1
ATOM 2133 O O . GLU A 1 268 ? -84.546 8.962 22.774 1.00 130.81 268 GLU A O 1
ATOM 2139 N N . LYS A 1 275 ? -77.228 1.456 14.304 1.00 161.32 275 LYS A N 1
ATOM 2140 C CA . LYS A 1 275 ? -76.893 0.659 13.130 1.00 156.38 275 LYS A CA 1
ATOM 2141 C C . LYS A 1 275 ? -75.819 -0.376 13.470 1.00 171.32 275 LYS A C 1
ATOM 2142 O O . LYS A 1 275 ? -75.032 -0.177 14.398 1.00 175.48 275 LYS A O 1
ATOM 2148 N N . PRO A 1 276 ? -75.780 -1.483 12.708 1.00 175.43 276 PRO A N 1
ATOM 2149 C CA . PRO A 1 276 ? -74.921 -2.639 12.988 1.00 168.80 276 PRO A CA 1
ATOM 2150 C C . PRO A 1 276 ? -73.575 -2.559 12.285 1.00 163.86 276 PRO A C 1
ATOM 2151 O O . PRO A 1 276 ? -72.539 -2.909 12.851 1.00 156.45 276 PRO A O 1
ATOM 2155 N N . ASP A 1 277 ? -73.611 -2.099 11.041 1.00 160.87 277 ASP A N 1
ATOM 2156 C CA . ASP A 1 277 ? -72.456 -2.113 10.166 1.00 162.33 277 ASP A CA 1
ATOM 2157 C C . ASP A 1 277 ? -71.760 -0.754 10.187 1.00 158.07 277 ASP A C 1
ATOM 2158 O O . ASP A 1 277 ? -70.913 -0.469 9.344 1.00 154.63 277 ASP A O 1
ATOM 2163 N N . SER A 1 278 ? -72.123 0.081 11.156 1.00 156.34 278 SER A N 1
ATOM 2164 C CA . SER A 1 278 ? -71.626 1.453 11.218 1.00 131.58 278 SER A CA 1
ATOM 2165 C C . SER A 1 278 ? -70.160 1.514 11.653 1.00 120.02 278 SER A C 1
ATOM 2166 O O . SER A 1 278 ? -69.3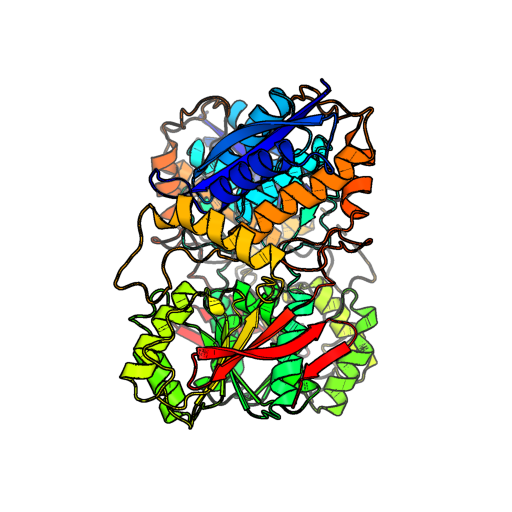24 2.161 11.002 1.00 99.41 278 SER A O 1
ATOM 2169 N N . GLY A 1 279 ? -69.856 0.831 12.753 1.00 103.18 279 GLY A N 1
ATOM 2170 C CA . GLY A 1 279 ? -68.557 0.936 13.389 1.00 55.94 279 GLY A CA 1
ATOM 2171 C C . GLY A 1 279 ? -68.540 2.091 14.374 1.00 75.52 279 GLY A C 1
ATOM 2172 O O . GLY A 1 279 ? -67.472 2.495 14.849 1.00 72.39 279 GLY A O 1
ATOM 2173 N N . LEU A 1 280 ? -69.727 2.640 14.653 1.00 88.24 280 LEU A N 1
ATOM 2174 C CA . LEU A 1 280 ? -69.904 3.641 15.700 1.00 85.30 280 LEU A CA 1
ATOM 2175 C C . LEU A 1 280 ? -70.626 2.988 16.873 1.00 84.89 280 LEU A C 1
ATOM 2176 O O . LEU A 1 280 ? -71.428 2.083 16.679 1.00 89.90 280 LEU A O 1
ATOM 2181 N N . LEU A 1 281 ? -70.331 3.441 18.089 1.00 78.02 281 LEU A N 1
ATOM 2182 C CA . LEU A 1 281 ? -71.105 3.053 19.262 1.00 84.33 281 LEU A CA 1
ATOM 2183 C C . LEU A 1 281 ? -72.494 3.652 19.136 1.00 102.10 281 LEU A C 1
ATOM 2184 O O . LEU A 1 281 ? -72.648 4.797 18.707 1.00 99.72 281 LEU A O 1
ATOM 2189 N N . ASP A 1 282 ? -73.509 2.886 19.509 1.00 109.43 282 ASP A N 1
ATOM 2190 C CA . ASP A 1 282 ? -74.872 3.390 19.457 1.00 119.95 282 ASP A CA 1
ATOM 2191 C C . ASP A 1 282 ? -75.172 4.249 20.691 1.00 113.42 282 ASP A C 1
ATOM 2192 O O . ASP A 1 282 ? -74.740 3.941 21.808 1.00 84.75 282 ASP A O 1
ATOM 2197 N N . GLY A 1 283 ? -75.876 5.355 20.472 1.00 120.62 283 GLY A N 1
ATOM 2198 C CA . GLY A 1 283 ? -76.299 6.221 21.558 1.00 129.79 283 GLY A CA 1
ATOM 2199 C C . GLY A 1 283 ? -75.202 7.005 22.266 1.00 133.63 283 GLY A C 1
ATOM 2200 O O . GLY A 1 283 ? -75.361 7.373 23.429 1.00 151.56 283 GLY A O 1
ATOM 2201 N N . PHE A 1 284 ? -74.091 7.263 21.583 1.00 104.30 284 PHE A N 1
ATOM 2202 C CA . PHE A 1 284 ? -73.070 8.153 22.124 1.00 99.25 284 PHE A CA 1
ATOM 2203 C C . PHE A 1 284 ? -73.447 9.567 21.714 1.00 98.82 284 PHE A C 1
ATOM 2204 O O . PHE A 1 284 ? -73.917 9.782 20.596 1.00 90.62 284 PHE A O 1
ATOM 2212 N N . MET A 1 285 ? -73.267 10.525 22.619 1.00 96.63 285 MET A N 1
ATOM 2213 C CA . MET A 1 285 ? -73.575 11.917 22.313 1.00 84.38 285 MET A CA 1
ATOM 2214 C C . MET A 1 285 ? -72.439 12.548 21.508 1.00 76.75 285 MET A C 1
ATOM 2215 O O . MET A 1 285 ? -71.333 12.733 22.024 1.00 73.10 285 MET A O 1
ATOM 2220 N N . THR A 1 286 ? -72.707 12.878 20.246 1.00 57.17 286 THR A N 1
ATOM 2221 C CA . THR A 1 286 ? -71.668 13.424 19.391 1.00 64.12 286 THR A CA 1
ATOM 2222 C C . THR A 1 286 ? -71.372 14.867 19.774 1.00 71.98 286 THR A C 1
ATOM 2223 O O . THR A 1 286 ? -72.093 15.476 20.556 1.00 81.06 286 THR A O 1
ATOM 2227 N N . THR A 1 287 ? -70.310 15.415 19.202 1.00 66.09 287 THR A N 1
ATOM 2228 C CA . THR A 1 287 ? -69.893 16.768 19.526 1.00 67.49 287 THR A CA 1
ATOM 2229 C C . THR A 1 287 ? -70.849 17.811 18.928 1.00 68.42 287 THR A C 1
ATOM 2230 O O . THR A 1 287 ? -71.139 18.805 19.571 1.00 63.76 287 THR A O 1
ATOM 2234 N N . ASP A 1 288 ? -71.356 17.571 17.722 1.00 77.62 288 ASP A N 1
ATOM 2235 C CA . ASP A 1 288 ? -72.328 18.479 17.100 1.00 55.29 288 ASP A CA 1
ATOM 2236 C C . ASP A 1 288 ? -73.521 18.775 18.034 1.00 76.61 288 ASP A C 1
ATOM 2237 O O . ASP A 1 288 ? -74.136 19.834 17.942 1.00 92.16 288 ASP A O 1
ATOM 2242 N N . ALA A 1 289 ? -73.824 17.844 18.937 1.00 72.91 289 ALA A N 1
ATOM 2243 C CA . ALA A 1 289 ? -75.032 17.905 19.756 1.00 64.50 289 ALA A CA 1
ATOM 2244 C C . ALA A 1 289 ? -74.736 18.403 21.156 1.00 66.58 289 ALA A C 1
ATOM 2245 O O . ALA A 1 289 ? -75.547 19.082 21.764 1.00 82.51 289 ALA A O 1
ATOM 2247 N N . ALA A 1 290 ? -73.582 18.028 21.680 1.00 71.57 290 ALA A N 1
ATOM 2248 C CA . ALA A 1 290 ? -73.126 18.554 22.953 1.00 75.92 290 ALA A CA 1
ATOM 2249 C C . ALA A 1 290 ? -72.923 20.075 22.850 1.00 77.41 290 ALA A C 1
ATOM 2250 O O . ALA A 1 290 ? -73.123 20.810 23.812 1.00 70.34 290 ALA A O 1
ATOM 2252 N N . LEU A 1 291 ? -72.528 20.540 21.673 1.00 62.75 291 LEU A N 1
ATOM 2253 C CA . LEU A 1 291 ? -72.283 21.952 21.465 1.00 52.95 291 LEU A CA 1
ATOM 2254 C C . LEU A 1 291 ? -73.599 22.716 21.416 1.00 66.21 291 LEU A C 1
ATOM 2255 O O . LEU A 1 291 ? -73.698 23.807 21.964 1.00 81.30 291 LEU A O 1
ATOM 2260 N N . MET A 1 292 ? -74.612 22.153 20.769 1.00 69.40 292 MET A N 1
ATOM 2261 C CA . MET A 1 292 ? -75.905 22.817 20.713 1.00 63.02 292 MET A CA 1
ATOM 2262 C C . MET A 1 292 ? -76.465 22.938 22.120 1.00 71.35 292 MET A C 1
ATOM 2263 O O . MET A 1 292 ? -76.988 23.979 22.509 1.00 86.12 292 MET A O 1
ATOM 2268 N N . TYR A 1 293 ? -76.343 21.867 22.887 1.00 55.59 293 TYR A N 1
ATOM 2269 C CA . TYR A 1 293 ? -76.845 21.836 24.255 1.00 64.06 293 TYR A CA 1
ATOM 2270 C C . TYR A 1 293 ? -76.089 22.841 25.132 1.00 67.34 293 TYR A C 1
ATOM 2271 O O . TYR A 1 293 ? -76.657 23.436 26.042 1.00 80.60 293 TYR A O 1
ATOM 2280 N N . ASP A 1 294 ? -74.810 23.038 24.846 1.00 61.90 294 ASP A N 1
ATOM 2281 C CA . ASP A 1 294 ? -74.000 23.979 25.607 1.00 62.24 294 ASP A CA 1
ATOM 2282 C C . ASP A 1 294 ? -74.328 25.411 25.195 1.00 72.23 294 ASP A C 1
ATOM 2283 O O . ASP A 1 294 ? -74.302 26.328 26.004 1.00 71.68 294 ASP A O 1
ATOM 2288 N N . ALA A 1 295 ? -74.654 25.593 23.925 1.00 62.33 295 ALA A N 1
ATOM 2289 C CA . ALA A 1 295 ? -75.002 26.895 23.409 1.00 53.69 295 ALA A CA 1
ATOM 2290 C C . ALA A 1 295 ? -76.254 27.408 24.093 1.00 61.68 295 ALA A C 1
ATOM 2291 O O . ALA A 1 295 ? -76.358 28.590 24.388 1.00 72.49 295 ALA A O 1
ATOM 2293 N N . VAL A 1 296 ? -77.218 26.524 24.327 1.00 65.49 296 VAL A N 1
ATOM 2294 C CA . VAL A 1 296 ? -78.477 26.938 24.932 1.00 59.84 296 VAL A CA 1
ATOM 2295 C C . VAL A 1 296 ? -78.251 27.337 26.384 1.00 72.04 296 VAL A C 1
ATOM 2296 O O . VAL A 1 296 ? -78.944 28.204 26.907 1.00 77.40 296 VAL A O 1
ATOM 2300 N N . HIS A 1 297 ? -77.267 26.719 27.029 1.00 69.13 297 HIS A N 1
ATOM 2301 C CA . HIS A 1 297 ? -76.894 27.107 28.384 1.00 68.13 297 HIS A CA 1
ATOM 2302 C C . HIS A 1 297 ? -76.122 28.441 28.434 1.00 72.27 297 HIS A C 1
ATOM 2303 O O . HIS A 1 297 ? -76.497 29.329 29.192 1.00 73.06 297 HIS A O 1
ATOM 2310 N N . VAL A 1 298 ? -75.059 28.583 27.639 1.00 58.97 298 VAL A N 1
ATOM 2311 C CA . VAL A 1 298 ? -74.247 29.797 27.662 1.00 58.46 298 VAL A CA 1
ATOM 2312 C C . VAL A 1 298 ? -75.106 31.032 27.380 1.00 69.96 298 VAL A C 1
ATOM 2313 O O . VAL A 1 298 ? -75.032 32.024 28.097 1.00 64.59 298 VAL A O 1
ATOM 2317 N N . VAL A 1 299 ? -75.929 30.965 26.344 1.00 64.44 299 VAL A N 1
ATOM 2318 C CA . VAL A 1 299 ? -76.880 32.025 26.067 1.00 59.30 299 VAL A CA 1
ATOM 2319 C C . VAL A 1 299 ? -77.820 32.301 27.261 1.00 77.06 299 VAL A C 1
ATOM 2320 O O . VAL A 1 299 ? -78.128 33.450 27.546 1.00 87.11 299 VAL A O 1
ATOM 2324 N N . SER A 1 300 ? -78.266 31.264 27.964 1.00 68.79 300 SER A N 1
ATOM 2325 C CA . SER A 1 300 ? -79.133 31.455 29.132 1.00 71.93 300 SER A CA 1
ATOM 2326 C C . SER A 1 300 ? -78.435 32.183 30.287 1.00 79.44 300 SER A C 1
ATOM 2327 O O . SER A 1 300 ? -79.057 32.952 31.008 1.00 90.89 300 SER A O 1
ATOM 2330 N N . VAL A 1 301 ? -77.148 31.926 30.476 1.00 67.44 301 VAL A N 1
ATOM 2331 C CA . VAL A 1 301 ? -76.379 32.616 31.496 1.00 77.81 301 VAL A CA 1
ATOM 2332 C C . VAL A 1 301 ? -76.433 34.125 31.245 1.00 84.01 301 VAL A C 1
ATOM 2333 O O . VAL A 1 301 ? -76.386 34.931 32.173 1.00 100.23 301 VAL A O 1
ATOM 2337 N N . ALA A 1 302 ? -76.540 34.487 29.975 1.00 69.82 302 ALA A N 1
ATOM 2338 C CA . ALA A 1 302 ? -76.605 35.878 29.560 1.00 76.55 302 ALA A CA 1
ATOM 2339 C C . ALA A 1 302 ? -77.992 36.462 29.807 1.00 82.35 302 ALA A C 1
ATOM 2340 O O . ALA A 1 302 ? -78.127 37.604 30.224 1.00 103.29 302 ALA A O 1
ATOM 2342 N N . VAL A 1 303 ? -79.017 35.661 29.545 1.00 69.48 303 VAL A N 1
ATOM 2343 C CA . VAL A 1 303 ? -80.397 36.043 29.784 1.00 69.45 303 VAL A CA 1
ATOM 2344 C C . VAL A 1 303 ? -80.645 36.371 31.252 1.00 73.65 303 VAL A C 1
ATOM 2345 O O . VAL A 1 303 ? -81.400 37.276 31.568 1.00 70.51 303 VAL A O 1
ATOM 2349 N N . GLN A 1 304 ? -80.001 35.639 32.148 1.00 79.84 304 GLN A N 1
ATOM 2350 C CA . GLN A 1 304 ? -80.155 35.874 33.576 1.00 80.31 304 GLN A CA 1
ATOM 2351 C C . GLN A 1 304 ? -79.741 37.293 33.934 1.00 84.25 304 GLN A C 1
ATOM 2352 O O . GLN A 1 304 ? -80.299 37.889 34.852 1.00 88.63 304 GLN A O 1
ATOM 2358 N N . GLN A 1 305 ? -78.769 37.831 33.201 1.00 75.71 305 GLN A N 1
ATOM 2359 C CA . GLN A 1 305 ? -78.216 39.151 33.494 1.00 78.08 305 GLN A CA 1
ATOM 2360 C C . GLN A 1 305 ? -78.939 40.289 32.768 1.00 76.51 305 GLN A C 1
ATOM 2361 O O . GLN A 1 305 ? -78.488 41.427 32.795 1.00 91.75 305 GLN A O 1
ATOM 2367 N N . PHE A 1 306 ? -80.069 39.979 32.142 1.00 74.84 306 PHE A N 1
ATOM 2368 C CA . PHE A 1 306 ? -80.806 40.947 31.339 1.00 77.92 306 PHE A CA 1
ATOM 2369 C C . PHE A 1 306 ? -82.308 40.741 31.540 1.00 88.36 306 PHE A C 1
ATOM 2370 O O . PHE A 1 306 ? -83.029 40.467 30.581 1.00 81.48 306 PHE A O 1
ATOM 2378 N N . PRO A 1 307 ? -82.787 40.871 32.790 1.00 104.44 307 PRO A N 1
ATOM 2379 C CA . PRO A 1 307 ? -84.204 40.636 33.107 1.00 98.06 307 PRO A CA 1
ATOM 2380 C C . PRO A 1 307 ? -85.166 41.583 32.384 1.00 97.52 307 PRO A C 1
ATOM 2381 O O . PRO A 1 307 ? -86.341 41.244 32.242 1.00 94.80 307 PRO A O 1
ATOM 2385 N N . GLN A 1 308 ? -84.677 42.740 31.935 1.00 87.92 308 GLN A N 1
ATOM 2386 C CA . GLN A 1 308 ? -85.520 43.730 31.263 1.00 91.86 308 GLN A CA 1
ATOM 2387 C C . GLN A 1 308 ? -85.998 43.200 29.912 1.00 97.36 308 GLN A C 1
ATOM 2388 O O . GLN A 1 308 ? -87.102 43.508 29.458 1.00 93.16 308 GLN A O 1
ATOM 2394 N N . MET A 1 309 ? -85.147 42.402 29.279 1.00 110.74 309 MET A N 1
ATOM 2395 C CA . MET A 1 309 ? -85.332 41.994 27.893 1.00 103.83 309 MET A CA 1
ATOM 2396 C C . MET A 1 309 ? -86.619 41.221 27.624 1.00 86.96 309 MET A C 1
ATOM 2397 O O . MET A 1 309 ? -87.060 40.401 28.432 1.00 88.59 309 MET A O 1
ATOM 2402 N N . THR A 1 310 ? -87.203 41.502 26.464 1.00 59.25 310 THR A N 1
ATOM 2403 C CA . THR A 1 310 ? -88.367 40.786 25.973 1.00 59.99 310 THR A CA 1
ATOM 2404 C C . THR A 1 310 ? -88.271 40.697 24.467 1.00 66.58 310 THR A C 1
ATOM 2405 O O . THR A 1 310 ? -87.603 41.492 23.811 1.00 62.17 310 THR A O 1
ATOM 2409 N N . VAL A 1 311 ? -88.976 39.731 23.917 1.00 77.21 311 VAL A N 1
ATOM 2410 C CA . VAL A 1 311 ? -88.966 39.512 22.489 1.00 74.06 311 VAL A CA 1
ATOM 2411 C C . VAL A 1 311 ? -89.803 40.571 21.772 1.00 75.86 311 VAL A C 1
ATOM 2412 O O . VAL A 1 311 ? -90.728 41.125 22.357 1.00 82.64 311 VAL A O 1
ATOM 2416 N N . SER A 1 312 ? -89.449 40.878 20.526 1.00 69.79 312 SER A N 1
ATOM 2417 C CA . SER A 1 312 ? -90.245 41.775 19.689 1.00 61.15 312 SER A CA 1
ATOM 2418 C C . SER A 1 312 ? -90.549 41.108 18.357 1.00 67.42 312 SER A C 1
ATOM 2419 O O . SER A 1 312 ? -89.733 40.355 17.838 1.00 74.57 312 SER A O 1
ATOM 2422 N N . SER A 1 313 ? -91.725 41.389 17.802 1.00 76.53 313 SER A N 1
ATOM 2423 C CA . SER A 1 313 ? -92.074 40.880 16.491 1.00 72.68 313 SER A CA 1
ATOM 2424 C C . SER A 1 313 ? -91.415 41.776 15.457 1.00 82.88 313 SER A C 1
ATOM 2425 O O . SER A 1 313 ? -91.823 42.924 15.256 1.00 84.28 313 SER A O 1
ATOM 2428 N N . LEU A 1 314 ? -90.387 41.240 14.814 1.00 68.53 314 LEU A N 1
ATOM 2429 C CA . LEU A 1 314 ? -89.628 41.957 13.803 1.00 64.39 314 LEU A CA 1
ATOM 2430 C C . LEU A 1 314 ? -89.970 41.475 12.408 1.00 69.28 314 LEU A C 1
ATOM 2431 O O . LEU A 1 314 ? -90.258 40.294 12.193 1.00 78.76 314 LEU A O 1
ATOM 2436 N N . GLN A 1 315 ? -89.895 42.388 11.454 1.00 61.07 315 GLN A N 1
ATOM 2437 C CA . GLN A 1 315 ? -90.262 42.087 10.084 1.00 76.72 315 GLN A CA 1
ATOM 2438 C C . GLN A 1 315 ? -89.054 42.286 9.174 1.00 76.36 315 GLN A C 1
ATOM 2439 O O . GLN A 1 315 ? -88.410 43.329 9.200 1.00 77.11 315 GLN A O 1
ATOM 2445 N N . CYS A 1 316 ? -88.737 41.281 8.373 1.00 75.09 316 CYS A N 1
ATOM 2446 C CA . CYS A 1 316 ? -87.607 41.380 7.461 1.00 71.08 316 CYS A CA 1
ATOM 2447 C C . CYS A 1 316 ? -87.837 42.491 6.426 1.00 72.39 316 CYS A C 1
ATOM 2448 O O . CYS A 1 316 ? -86.882 43.061 5.901 1.00 76.56 316 CYS A O 1
ATOM 2451 N N . ASN A 1 317 ? -89.104 42.783 6.133 1.00 81.86 317 ASN A N 1
ATOM 2452 C CA . ASN A 1 317 ? -89.477 43.915 5.279 1.00 92.63 317 ASN A CA 1
ATOM 2453 C C . ASN A 1 317 ? -88.756 45.191 5.653 1.00 97.04 317 ASN A C 1
ATOM 2454 O O . ASN A 1 317 ? -88.196 45.870 4.798 1.00 111.88 317 ASN A O 1
ATOM 2459 N N . ARG A 1 318 ? -88.801 45.513 6.945 1.00 79.22 318 ARG A N 1
ATOM 2460 C CA . ARG A 1 318 ? -88.405 46.821 7.457 1.00 90.56 318 ARG A CA 1
ATOM 2461 C C . ARG A 1 318 ? -87.007 46.786 8.076 1.00 114.10 318 ARG A C 1
ATOM 2462 O O . ARG A 1 318 ? -86.578 45.766 8.616 1.00 111.91 318 ARG A O 1
ATOM 2470 N N . HIS A 1 319 ? -86.301 47.909 8.001 1.00 132.19 319 HIS A N 1
ATOM 2471 C CA . HIS A 1 319 ? -84.913 47.966 8.442 1.00 153.86 319 HIS A CA 1
ATOM 2472 C C . HIS A 1 319 ? -84.804 48.315 9.921 1.00 149.70 319 HIS A C 1
ATOM 2473 O O . HIS A 1 319 ? -83.810 48.891 10.353 1.00 169.08 319 HIS A O 1
ATOM 2480 N N . LYS A 1 320 ? -85.821 47.951 10.694 1.00 121.72 320 LYS A N 1
ATOM 2481 C CA . LYS A 1 320 ? -85.908 48.332 12.100 1.00 98.98 320 LYS A CA 1
ATOM 2482 C C . LYS A 1 320 ? -85.450 47.193 13.013 1.00 89.48 320 LYS A C 1
ATOM 2483 O O . LYS A 1 320 ? -86.175 46.218 13.182 1.00 88.87 320 LYS A O 1
ATOM 2489 N N . PRO A 1 321 ? -84.241 47.313 13.603 1.00 77.14 321 PRO A N 1
ATOM 2490 C CA . PRO A 1 321 ? -83.689 46.264 14.464 1.00 70.07 321 PRO A CA 1
ATOM 2491 C C . PRO A 1 321 ? -84.314 46.188 15.846 1.00 77.71 321 PRO A C 1
ATOM 2492 O O . PRO A 1 321 ? -85.079 47.058 16.261 1.00 97.79 321 PRO A O 1
ATOM 2496 N N . TRP A 1 322 ? -83.942 45.132 16.557 1.00 58.13 322 TRP A N 1
ATOM 2497 C CA . TRP A 1 322 ? -84.427 44.848 17.893 1.00 61.78 322 TRP A CA 1
ATOM 2498 C C . TRP A 1 322 ? -83.726 45.732 18.926 1.00 81.89 322 TRP A C 1
ATOM 2499 O O . TRP A 1 322 ? -82.499 45.819 18.936 1.00 85.70 322 TRP A O 1
ATOM 2510 N N . ARG A 1 323 ? -84.506 46.381 19.791 1.00 83.30 323 ARG A N 1
ATOM 2511 C CA . ARG A 1 323 ? -83.963 47.290 20.805 1.00 83.29 323 ARG A CA 1
ATOM 2512 C C . ARG A 1 323 ? -82.850 46.666 21.629 1.00 86.63 323 ARG A C 1
ATOM 2513 O O . ARG A 1 323 ? -81.806 47.280 21.846 1.00 79.36 323 ARG A O 1
ATOM 2521 N N . PHE A 1 324 ? -83.100 45.456 22.118 1.00 76.99 324 PHE A N 1
ATOM 2522 C CA . PHE A 1 324 ? -82.223 44.834 23.096 1.00 77.40 324 PHE A CA 1
ATOM 2523 C C . PHE A 1 324 ? -81.086 44.046 22.469 1.00 70.81 324 PHE A C 1
ATOM 2524 O O . PHE A 1 324 ? -80.305 43.436 23.186 1.00 63.67 324 PHE A O 1
ATOM 2532 N N . GLY A 1 325 ? -80.996 44.046 21.142 1.00 62.87 325 GLY A N 1
ATOM 2533 C CA . GLY A 1 325 ? -80.054 43.187 20.453 1.00 62.33 325 GLY A CA 1
ATOM 2534 C C . GLY A 1 325 ? -78.614 43.470 20.835 1.00 67.86 325 GLY A C 1
ATOM 2535 O O . GLY A 1 325 ? -77.879 42.594 21.279 1.00 60.34 325 GLY A O 1
ATOM 2536 N N . THR A 1 326 ? -78.214 44.717 20.672 1.00 74.51 326 THR A N 1
ATOM 2537 C CA . THR A 1 326 ? -76.842 45.111 20.898 1.00 67.85 326 THR A CA 1
ATOM 2538 C C . THR A 1 326 ? -76.333 44.724 22.276 1.00 66.63 326 THR A C 1
ATOM 2539 O O . THR A 1 326 ? -75.202 44.270 22.419 1.00 66.21 326 THR A O 1
ATOM 2543 N N . ARG A 1 327 ? -77.172 44.911 23.285 1.00 66.62 327 ARG A N 1
ATOM 2544 C CA . ARG A 1 327 ? -76.801 44.651 24.672 1.00 65.42 327 ARG A CA 1
ATOM 2545 C C . ARG A 1 327 ? -76.769 43.153 24.969 1.00 69.26 327 ARG A C 1
ATOM 2546 O O . ARG A 1 327 ? -75.888 42.674 25.681 1.00 74.90 327 ARG A O 1
ATOM 2554 N N . PHE A 1 328 ? -77.728 42.417 24.418 1.00 71.60 328 PHE A N 1
ATOM 2555 C CA . PHE A 1 328 ? -77.780 40.969 24.580 1.00 70.53 328 PHE A CA 1
ATOM 2556 C C . PHE A 1 328 ? -76.564 40.322 23.914 1.00 74.15 328 PHE A C 1
ATOM 2557 O O . PHE A 1 328 ? -75.890 39.494 24.521 1.00 57.86 328 PHE A O 1
ATOM 2565 N N . MET A 1 329 ? -76.280 40.708 22.673 1.00 63.34 329 MET A N 1
ATOM 2566 C CA . MET A 1 329 ? -75.120 40.190 21.968 1.00 58.03 329 MET A CA 1
ATOM 2567 C C . MET A 1 329 ? -73.869 40.396 22.796 1.00 59.90 329 MET A C 1
ATOM 2568 O O . MET A 1 329 ? -73.015 39.517 22.865 1.00 69.32 329 MET A O 1
ATOM 2573 N N . SER A 1 330 ? -73.754 41.552 23.432 1.00 74.05 330 SER A N 1
ATOM 2574 C CA . SER A 1 330 ? -72.571 41.852 24.225 1.00 67.32 330 SER A CA 1
ATOM 2575 C C . SER A 1 330 ? -72.486 40.957 25.464 1.00 67.08 330 SER A C 1
ATOM 2576 O O . SER A 1 330 ? -71.401 40.550 25.869 1.00 58.24 330 SER A O 1
ATOM 2579 N N . LEU A 1 331 ? -73.628 40.646 26.066 1.00 70.39 331 LEU A N 1
ATOM 2580 C CA . LEU A 1 331 ? -73.650 39.797 27.252 1.00 74.87 331 LEU A CA 1
ATOM 2581 C C . LEU A 1 331 ? -73.274 38.365 26.909 1.00 86.17 331 LEU A C 1
ATOM 2582 O O . LEU A 1 331 ? -72.617 37.683 27.694 1.00 82.26 331 LEU A O 1
ATOM 2587 N N . ILE A 1 332 ? -73.702 37.913 25.735 1.00 81.95 332 ILE A N 1
ATOM 2588 C CA . ILE A 1 332 ? -73.395 36.574 25.278 1.00 72.07 332 ILE A CA 1
ATOM 2589 C C . ILE A 1 332 ? -71.892 36.427 25.039 1.00 77.26 332 ILE A C 1
ATOM 2590 O O . ILE A 1 332 ? -71.292 35.451 25.467 1.00 63.39 332 ILE A O 1
ATOM 2595 N N . LYS A 1 333 ? -71.280 37.399 24.371 1.00 70.01 333 LYS A N 1
ATOM 2596 C CA . LYS A 1 333 ? -69.850 37.325 24.093 1.00 61.75 333 LYS A CA 1
ATOM 2597 C C . LYS A 1 333 ? -69.012 37.373 25.368 1.00 71.30 333 LYS A C 1
ATOM 2598 O O . LYS A 1 333 ? -67.874 36.913 25.377 1.00 85.66 333 LYS A O 1
ATOM 2604 N N . GLU A 1 334 ? -69.564 37.932 26.440 1.00 68.97 334 GLU A N 1
ATOM 2605 C CA . GLU A 1 334 ? -68.826 38.064 27.695 1.00 70.72 334 GLU A CA 1
ATOM 2606 C C . GLU A 1 334 ? -69.038 36.841 28.582 1.00 73.68 334 GLU A C 1
ATOM 2607 O O . GLU A 1 334 ? -68.367 36.682 29.606 1.00 71.11 334 GLU A O 1
ATOM 2613 N N . ALA A 1 335 ? -69.965 35.975 28.185 1.00 61.03 335 ALA A N 1
ATOM 2614 C CA . ALA A 1 335 ? -70.407 34.891 29.045 1.00 68.75 335 ALA A CA 1
ATOM 2615 C C . ALA A 1 335 ? -69.342 33.815 29.227 1.00 73.18 335 ALA A C 1
ATOM 2616 O O . ALA A 1 335 ? -68.458 33.644 28.391 1.00 64.65 335 ALA A O 1
ATOM 2618 N N . HIS A 1 336 ? -69.454 33.114 30.353 1.00 65.76 336 HIS A N 1
ATOM 2619 C CA . HIS A 1 336 ? -68.528 32.073 30.774 1.00 64.94 336 HIS A CA 1
ATOM 2620 C C . HIS A 1 336 ? -69.402 30.949 31.314 1.00 75.89 336 HIS A C 1
ATOM 2621 O O . HIS A 1 336 ? -70.396 31.209 31.991 1.00 80.15 336 HIS A O 1
ATOM 2628 N N . TRP A 1 337 ? -69.052 29.704 31.009 1.00 72.31 337 TRP A N 1
ATOM 2629 C CA . TRP A 1 337 ? -69.886 28.579 31.404 1.00 79.58 337 TRP A CA 1
ATOM 2630 C C . TRP A 1 337 ? -69.119 27.270 31.364 1.00 80.64 337 TRP A C 1
ATOM 2631 O O . TRP A 1 337 ? -68.314 27.047 30.463 1.00 75.11 337 TRP A O 1
ATOM 2642 N N . GLU A 1 338 ? -69.363 26.414 32.355 1.00 80.85 338 GLU A N 1
ATOM 2643 C CA . GLU A 1 338 ? -68.830 25.050 32.355 1.00 78.67 338 GLU A CA 1
ATOM 2644 C C . GLU A 1 338 ? -69.916 24.118 31.843 1.00 69.16 338 GLU A C 1
ATOM 2645 O O . GLU A 1 338 ? -70.881 23.841 32.553 1.00 76.96 338 GLU A O 1
ATOM 2651 N N . GLY A 1 339 ? -69.770 23.649 30.608 1.00 66.60 339 GLY A N 1
ATOM 2652 C CA . GLY A 1 339 ? -70.758 22.768 30.016 1.00 73.13 339 GLY A CA 1
ATOM 2653 C C . GLY A 1 339 ? -70.187 21.409 29.646 1.00 76.13 339 GLY A C 1
ATOM 2654 O O . GLY A 1 339 ? -69.086 21.036 30.068 1.00 67.40 339 GLY A O 1
ATOM 2655 N N . LEU A 1 340 ? -70.943 20.662 28.852 1.00 73.05 340 LEU A N 1
ATOM 2656 C CA . LEU A 1 340 ? -70.504 19.353 28.398 1.00 70.52 340 LEU A CA 1
ATOM 2657 C C . LEU A 1 340 ? -69.131 19.404 27.742 1.00 76.85 340 LEU A C 1
ATOM 2658 O O . LEU A 1 340 ? -68.393 18.426 27.794 1.00 101.62 340 LEU A O 1
ATOM 2663 N N . THR A 1 341 ? -68.781 20.534 27.133 1.00 58.56 341 THR A N 1
ATOM 2664 C CA . THR A 1 341 ? -67.540 20.615 26.371 1.00 53.16 341 THR A CA 1
ATOM 2665 C C . THR A 1 341 ? -66.465 21.455 27.057 1.00 56.97 341 THR A C 1
ATOM 2666 O O . THR A 1 341 ? -65.607 22.032 26.390 1.00 70.21 341 THR A O 1
ATOM 2670 N N . GLY A 1 342 ? -66.494 21.504 28.386 1.00 56.00 342 GLY A N 1
ATOM 2671 C CA . GLY A 1 342 ? -65.449 22.183 29.138 1.00 72.68 342 GLY A CA 1
ATOM 2672 C C . GLY A 1 342 ? -65.689 23.669 29.324 1.00 77.89 342 GLY A C 1
ATOM 2673 O O . GLY A 1 342 ? -66.827 24.112 29.283 1.00 74.94 342 GLY A O 1
ATOM 2674 N N . ARG A 1 343 ? -64.615 24.424 29.551 1.00 79.53 343 ARG A N 1
ATOM 2675 C CA . ARG A 1 343 ? -64.688 25.883 29.657 1.00 63.47 343 ARG A CA 1
ATOM 2676 C C . ARG A 1 343 ? -65.246 26.461 28.381 1.00 68.67 343 ARG A C 1
ATOM 2677 O O . ARG A 1 343 ? -64.693 26.250 27.310 1.00 72.25 343 ARG A O 1
ATOM 2685 N N . ILE A 1 344 ? -66.315 27.228 28.485 1.00 78.04 344 ILE A N 1
ATOM 2686 C CA . ILE A 1 344 ? -66.780 27.980 27.338 1.00 79.60 344 ILE A CA 1
ATOM 2687 C C . ILE A 1 344 ? -66.432 29.444 27.558 1.00 75.39 344 ILE A C 1
ATOM 2688 O O . ILE A 1 344 ? -66.698 30.001 28.613 1.00 79.34 344 ILE A O 1
ATOM 2693 N N . THR A 1 345 ? -65.792 30.044 26.564 1.00 64.83 345 THR A N 1
ATOM 2694 C CA . THR A 1 345 ? -65.395 31.438 26.622 1.00 64.46 345 THR A CA 1
ATOM 2695 C C . THR A 1 345 ? -65.112 31.911 25.214 1.00 69.30 345 THR A C 1
ATOM 2696 O O . THR A 1 345 ? -64.369 31.271 24.474 1.00 66.50 345 THR A O 1
ATOM 2700 N N . PHE A 1 346 ? -65.703 33.036 24.835 1.00 69.36 346 PHE A N 1
ATOM 2701 C CA . PHE A 1 346 ? -65.499 33.541 23.492 1.00 58.48 346 PHE A CA 1
ATOM 2702 C C . PHE A 1 346 ? -64.401 34.589 23.438 1.00 64.64 346 PHE A C 1
ATOM 2703 O O . PHE A 1 346 ? -63.995 35.155 24.459 1.00 77.37 346 PHE A O 1
ATOM 2711 N N . ASN A 1 347 ? -63.913 34.803 22.222 1.00 67.35 347 ASN A N 1
ATOM 2712 C CA . ASN A 1 347 ? -62.850 35.740 21.945 1.00 91.27 347 ASN A CA 1
ATOM 2713 C C . ASN A 1 347 ? -63.457 37.123 21.828 1.00 104.73 347 ASN A C 1
ATOM 2714 O O . ASN A 1 347 ? -64.344 37.341 20.994 1.00 73.70 347 ASN A O 1
ATOM 2719 N N . LYS A 1 348 ? -63.005 38.047 22.671 1.00 127.25 348 LYS A N 1
ATOM 2720 C CA . LYS A 1 348 ? -63.489 39.423 22.615 1.00 134.22 348 LYS A CA 1
ATOM 2721 C C . LYS A 1 348 ? -63.539 39.914 21.170 1.00 117.47 348 LYS A C 1
ATOM 2722 O O . LYS A 1 348 ? -64.559 40.426 20.712 1.00 88.08 348 LYS A O 1
ATOM 2728 N N . THR A 1 349 ? -62.444 39.700 20.451 1.00 115.31 349 THR A N 1
ATOM 2729 C CA . THR A 1 349 ? -62.275 40.195 19.089 1.00 97.51 349 THR A CA 1
ATOM 2730 C C . THR A 1 349 ? -63.320 39.704 18.066 1.00 109.81 349 THR A C 1
ATOM 2731 O O . THR A 1 349 ? -64.008 40.528 17.466 1.00 106.74 349 THR A O 1
ATOM 2735 N N . ASN A 1 350 ? -63.447 38.392 17.851 1.00 100.27 350 ASN A N 1
ATOM 2736 C CA . ASN A 1 350 ? -64.286 37.889 16.743 1.00 71.83 350 ASN A CA 1
ATOM 2737 C C . ASN A 1 350 ? -65.470 36.994 17.126 1.00 78.96 350 ASN A C 1
ATOM 2738 O O . ASN A 1 350 ? -66.218 36.522 16.250 1.00 66.37 350 ASN A O 1
ATOM 2743 N N . GLY A 1 351 ? -65.647 36.755 18.422 1.00 81.05 351 GLY A N 1
ATOM 2744 C CA . GLY A 1 351 ? -66.747 35.925 18.885 1.00 89.16 351 GLY A CA 1
ATOM 2745 C C . GLY A 1 351 ? -66.560 34.448 18.572 1.00 89.83 351 GLY A C 1
ATOM 2746 O O . GLY A 1 351 ? -67.509 33.666 18.650 1.00 73.54 351 GLY A O 1
ATOM 2747 N N . LEU A 1 352 ? -65.333 34.072 18.221 1.00 93.71 352 LEU A N 1
ATOM 2748 C CA . LEU A 1 352 ? -64.990 32.685 17.960 1.00 81.99 352 LEU A CA 1
ATOM 2749 C C . LEU A 1 352 ? -64.451 32.053 19.237 1.00 78.74 352 LEU A C 1
ATOM 2750 O O . LEU A 1 352 ? -63.830 32.725 20.050 1.00 74.79 352 LEU A O 1
ATOM 2755 N N . ARG A 1 353 ? -64.707 30.763 19.421 1.00 65.91 353 ARG A N 1
ATOM 2756 C CA . ARG A 1 353 ? -64.202 30.060 20.588 1.00 64.88 353 ARG A CA 1
ATOM 2757 C C . ARG A 1 353 ? -62.767 29.627 20.311 1.00 68.06 353 ARG A C 1
ATOM 2758 O O . ARG A 1 353 ? -62.545 28.570 19.754 1.00 52.29 353 ARG A O 1
ATOM 2766 N N . THR A 1 354 ? -61.788 30.445 20.678 1.00 66.89 354 THR A N 1
ATOM 2767 C CA . THR A 1 354 ? -60.413 30.131 20.328 1.00 63.31 354 THR A CA 1
ATOM 2768 C C . THR A 1 354 ? -59.660 29.558 21.504 1.00 66.75 354 THR A C 1
ATOM 2769 O O . THR A 1 354 ? -58.601 28.973 21.326 1.00 65.89 354 THR A O 1
ATOM 2773 N N . ASP A 1 355 ? -60.192 29.734 22.708 1.00 66.06 355 ASP A N 1
ATOM 2774 C CA . ASP A 1 355 ? -59.551 29.184 23.893 1.00 68.80 355 ASP A CA 1
ATOM 2775 C C . ASP A 1 355 ? -60.475 28.153 24.525 1.00 71.33 355 ASP A C 1
ATOM 2776 O O . ASP A 1 355 ? -61.597 28.469 24.888 1.00 82.66 355 ASP A O 1
ATOM 2781 N N . PHE A 1 356 ? -59.993 26.916 24.631 1.00 69.51 356 PHE A N 1
ATOM 2782 C CA . PHE A 1 356 ? -60.782 25.795 25.157 1.00 74.95 356 PHE A CA 1
ATOM 2783 C C . PHE A 1 356 ? -59.860 24.698 25.680 1.00 73.22 356 PHE A C 1
ATOM 2784 O O . PHE A 1 356 ? -58.650 24.769 25.525 1.00 70.71 356 PHE A O 1
ATOM 2792 N N . ASP A 1 357 ? -60.436 23.685 26.312 1.00 69.81 357 ASP A N 1
ATOM 2793 C CA . ASP A 1 357 ? -59.648 22.581 26.851 1.00 71.14 357 ASP A CA 1
ATOM 2794 C C . ASP A 1 357 ? -59.947 21.270 26.121 1.00 69.26 357 ASP A C 1
ATOM 2795 O O . ASP A 1 357 ? -61.108 20.884 25.955 1.00 73.49 357 ASP A O 1
ATOM 2800 N N . LEU A 1 358 ? -58.889 20.599 25.676 1.00 71.78 358 LEU A N 1
ATOM 2801 C CA . LEU A 1 358 ? -59.001 19.254 25.096 1.00 76.45 358 LEU A CA 1
ATOM 2802 C C . LEU A 1 358 ? -58.358 18.173 25.977 1.00 80.75 358 LEU A C 1
ATOM 2803 O O . LEU A 1 358 ? -57.267 18.358 26.507 1.00 82.87 358 LEU A O 1
ATOM 2808 N N . ASP A 1 359 ? -59.039 17.046 26.139 1.00 78.38 359 ASP A N 1
ATOM 2809 C CA . ASP A 1 359 ? -58.382 15.824 26.606 1.00 67.04 359 ASP A CA 1
ATOM 2810 C C . ASP A 1 359 ? -57.663 15.198 25.406 1.00 66.09 359 ASP A C 1
ATOM 2811 O O . ASP A 1 359 ? -58.152 15.272 24.279 1.00 63.08 359 ASP A O 1
ATOM 2816 N N . VAL A 1 360 ? -56.496 14.600 25.626 1.00 68.94 360 VAL A N 1
ATOM 2817 C CA . VAL A 1 360 ? -55.818 13.891 24.543 1.00 71.17 360 VAL A CA 1
ATOM 2818 C C . VAL A 1 360 ? -55.969 12.388 24.778 1.00 71.03 360 VAL A C 1
ATOM 2819 O O . VAL A 1 360 ? -55.615 11.889 25.838 1.00 105.63 360 VAL A O 1
ATOM 2823 N N . ILE A 1 361 ? -56.536 11.680 23.801 1.00 60.06 361 ILE A N 1
ATOM 2824 C CA . ILE A 1 361 ? -56.839 10.253 23.956 1.00 70.46 361 ILE A CA 1
ATOM 2825 C C . ILE A 1 361 ? -56.084 9.344 22.966 1.00 72.44 361 ILE A C 1
ATOM 2826 O O . ILE A 1 361 ? -55.829 9.733 21.826 1.00 77.29 361 ILE A O 1
ATOM 2831 N N . SER A 1 362 ? -55.727 8.141 23.426 1.00 72.29 362 SER A N 1
ATOM 2832 C CA . SER A 1 362 ? -54.956 7.166 22.641 1.00 64.48 362 SER A CA 1
ATOM 2833 C C . SER A 1 362 ? -55.504 5.752 22.869 1.00 69.73 362 SER A C 1
ATOM 2834 O O . SER A 1 362 ? -56.053 5.461 23.934 1.00 74.25 362 SER A O 1
ATOM 2837 N N . LEU A 1 363 ? -55.342 4.873 21.882 1.00 75.72 363 LEU A N 1
ATOM 2838 C CA . LEU A 1 363 ? -55.827 3.502 21.995 1.00 78.04 363 LEU A CA 1
ATOM 2839 C C . LEU A 1 363 ? -54.848 2.645 22.793 1.00 83.85 363 LEU A C 1
ATOM 2840 O O . LEU A 1 363 ? -53.724 2.412 22.367 1.00 99.24 363 LEU A O 1
ATOM 2845 N N . LYS A 1 364 ? -55.281 2.207 23.968 1.00 64.64 364 LYS A N 1
ATOM 2846 C CA . LYS A 1 364 ? -54.565 1.200 24.731 1.00 71.71 364 LYS A CA 1
ATOM 2847 C C . LYS A 1 364 ? -55.343 -0.103 24.569 1.00 77.98 364 LYS A C 1
ATOM 2848 O O . LYS A 1 364 ? -56.446 -0.099 24.046 1.00 70.47 364 LYS A O 1
ATOM 2854 N N . GLU A 1 365 ? -54.791 -1.221 25.016 1.00 86.12 365 GLU A N 1
ATOM 2855 C CA . GLU A 1 365 ? -55.508 -2.487 24.893 1.00 79.42 365 GLU A CA 1
ATOM 2856 C C . GLU A 1 365 ? -56.859 -2.458 25.619 1.00 76.67 365 GLU A C 1
ATOM 2857 O O . GLU A 1 365 ? -57.777 -3.197 25.256 1.00 72.13 365 GLU A O 1
ATOM 2863 N N . GLU A 1 366 ? -56.981 -1.599 26.631 1.00 86.54 366 GLU A N 1
ATOM 2864 C CA . GLU A 1 366 ? -58.210 -1.504 27.424 1.00 102.53 366 GLU A CA 1
ATOM 2865 C C . GLU A 1 366 ? -59.328 -0.755 26.692 1.00 93.23 366 GLU A C 1
ATOM 2866 O O . GLU A 1 366 ? -60.501 -0.865 27.049 1.00 93.66 366 GLU A O 1
ATOM 2872 N N . GLY A 1 367 ? -58.955 0.000 25.665 1.00 81.74 367 GLY A N 1
ATOM 2873 C CA . GLY A 1 367 ? -59.882 0.869 24.958 1.00 77.11 367 GLY A CA 1
ATOM 2874 C C . GLY A 1 367 ? -59.259 2.243 24.755 1.00 80.69 367 GLY A C 1
ATOM 2875 O O . GLY A 1 367 ? -58.053 2.407 24.926 1.00 77.72 367 GLY A O 1
ATOM 2876 N N . LEU A 1 368 ? -60.062 3.240 24.397 1.00 93.54 368 LEU A N 1
ATOM 2877 C CA . LEU A 1 368 ? -59.545 4.609 24.297 1.00 78.85 368 LEU A CA 1
ATOM 2878 C C . LEU A 1 368 ? -59.495 5.251 25.672 1.00 78.88 368 LEU A C 1
ATOM 2879 O O . LEU A 1 368 ? -60.482 5.262 26.400 1.00 108.95 368 LEU A O 1
ATOM 2884 N N . GLU A 1 369 ? -58.332 5.777 26.025 1.00 64.88 369 GLU A N 1
ATOM 2885 C CA . GLU A 1 369 ? -58.121 6.337 27.351 1.00 92.05 369 GLU A CA 1
ATOM 2886 C C . GLU A 1 369 ? -57.351 7.658 27.277 1.00 88.08 369 GLU A C 1
ATOM 2887 O O . GLU A 1 369 ? -56.649 7.923 26.309 1.00 74.85 369 GLU A O 1
ATOM 2893 N N . LYS A 1 370 ? -57.505 8.486 28.303 1.00 85.96 370 LYS A N 1
ATOM 2894 C CA . LYS A 1 370 ? -56.856 9.793 28.368 1.00 77.40 370 LYS A CA 1
ATOM 2895 C C . LYS A 1 370 ? -55.370 9.650 28.693 1.00 78.94 370 LYS A C 1
ATOM 2896 O O . LYS A 1 370 ? -54.998 8.885 29.579 1.00 81.24 370 LYS A O 1
ATOM 2902 N N . ILE A 1 371 ? -54.521 10.382 27.979 1.00 80.64 371 ILE A N 1
ATOM 2903 C CA . ILE A 1 371 ? -53.081 10.364 28.246 1.00 83.32 371 ILE A CA 1
ATOM 2904 C C . ILE A 1 371 ? -52.482 11.769 28.409 1.00 92.70 371 ILE A C 1
ATOM 2905 O O . ILE A 1 371 ? -51.269 11.918 28.519 1.00 115.23 371 ILE A O 1
ATOM 2910 N N . GLY A 1 372 ? -53.327 12.793 28.424 1.00 78.96 372 GLY A N 1
ATOM 2911 C CA . GLY A 1 372 ? -52.860 14.152 28.634 1.00 104.98 372 GLY A CA 1
ATOM 2912 C C . GLY A 1 372 ? -53.938 15.207 28.439 1.00 107.25 372 GLY A C 1
ATOM 2913 O O . GLY A 1 372 ? -55.130 14.911 28.470 1.00 99.14 372 GLY A O 1
ATOM 2914 N N . THR A 1 373 ? -53.508 16.447 28.229 1.00 110.72 373 THR A N 1
ATOM 2915 C CA . THR A 1 373 ? -54.423 17.540 27.925 1.00 87.13 373 THR A CA 1
ATOM 2916 C C . THR A 1 373 ? -53.775 18.507 26.945 1.00 79.98 373 THR A C 1
ATOM 2917 O O . THR A 1 373 ? -52.575 18.431 26.693 1.00 91.47 373 THR A O 1
ATOM 2921 N N . TRP A 1 374 ? -54.575 19.401 26.375 1.00 67.71 374 TRP A N 1
ATOM 2922 C CA . TRP A 1 374 ? -54.044 20.492 25.566 1.00 82.17 374 TRP A CA 1
ATOM 2923 C C . TRP A 1 374 ? -54.872 21.754 25.752 1.00 83.83 374 TRP A C 1
ATOM 2924 O O . TRP A 1 374 ? -56.092 21.694 25.870 1.00 77.66 374 TRP A O 1
ATOM 2935 N N . ASP A 1 375 ? -54.201 22.898 25.786 1.00 80.86 375 ASP A N 1
ATOM 2936 C CA . ASP A 1 375 ? -54.884 24.188 25.740 1.00 80.17 375 ASP A CA 1
ATOM 2937 C C . ASP A 1 375 ? -53.925 25.179 25.110 1.00 89.33 375 ASP A C 1
ATOM 2938 O O . ASP A 1 375 ? -52.715 25.000 25.197 1.00 113.58 375 ASP A O 1
ATOM 2943 N N . PRO A 1 376 ? -54.450 26.218 24.450 1.00 80.34 376 PRO A N 1
ATOM 2944 C CA . PRO A 1 376 ? -53.554 27.040 23.628 1.00 80.45 376 PRO A CA 1
ATOM 2945 C C . PRO A 1 376 ? -52.434 27.728 24.393 1.00 85.02 376 PRO A C 1
ATOM 2946 O O . PRO A 1 376 ? -51.432 28.043 23.758 1.00 79.23 376 PRO A O 1
ATOM 2950 N N . ALA A 1 377 ? -52.569 27.913 25.705 1.00 78.57 377 ALA A N 1
ATOM 2951 C CA . ALA A 1 377 ? -51.538 28.608 26.482 1.00 84.26 377 ALA A CA 1
ATOM 2952 C C . ALA A 1 377 ? -50.442 27.711 27.064 1.00 92.10 377 ALA A C 1
ATOM 2953 O O . ALA A 1 377 ? -49.412 28.208 27.504 1.00 115.10 377 ALA A O 1
ATOM 2955 N N . SER A 1 378 ? -50.658 26.402 27.075 1.00 98.73 378 SER A N 1
ATOM 2956 C CA . SER A 1 378 ? -49.733 25.491 27.739 1.00 105.37 378 SER A CA 1
ATOM 2957 C C . SER A 1 378 ? -49.126 24.478 26.780 1.00 109.48 378 SER A C 1
ATOM 2958 O O . SER A 1 378 ? -48.106 23.846 27.087 1.00 120.10 378 SER A O 1
ATOM 2961 N N . GLY A 1 379 ? -49.742 24.336 25.613 1.00 98.22 379 GLY A N 1
ATOM 2962 C CA . GLY A 1 379 ? -49.399 23.250 24.717 1.00 110.80 379 GLY A CA 1
ATOM 2963 C C . GLY A 1 379 ? -49.861 21.951 25.351 1.00 105.15 379 GLY A C 1
ATOM 2964 O O . GLY A 1 379 ? -50.916 21.905 25.991 1.00 73.98 379 GLY A O 1
ATOM 2965 N N . LEU A 1 380 ? -49.074 20.892 25.210 1.00 95.63 380 LEU A N 1
ATOM 2966 C CA . LEU A 1 380 ? -49.454 19.634 25.825 1.00 87.72 380 LEU A CA 1
ATOM 2967 C C . LEU A 1 380 ? -49.052 19.585 27.292 1.00 91.55 380 LEU A C 1
ATOM 2968 O O . LEU A 1 380 ? -48.072 20.204 27.706 1.00 107.30 380 LEU A O 1
ATOM 2973 N N . ASN A 1 381 ? -49.864 18.875 28.068 1.00 75.07 381 ASN A N 1
ATOM 2974 C CA . ASN A 1 381 ? -49.561 18.507 29.438 1.00 104.14 381 ASN A CA 1
ATOM 2975 C C . ASN A 1 381 ? -49.690 16.999 29.524 1.00 120.09 381 ASN A C 1
ATOM 2976 O O . ASN A 1 381 ? -50.625 16.488 30.145 1.00 111.47 381 ASN A O 1
ATOM 2981 N N . MET A 1 382 ? -48.781 16.275 28.884 1.00 140.82 382 MET A N 1
ATOM 2982 C CA . MET A 1 382 ? -48.865 14.825 28.893 1.00 125.71 382 MET A CA 1
ATOM 2983 C C . MET A 1 382 ? -48.474 14.311 30.266 1.00 148.12 382 MET A C 1
ATOM 2984 O O . MET A 1 382 ? -47.547 14.817 30.898 1.00 190.28 382 MET A O 1
ATOM 2989 N N . THR A 1 383 ? -49.203 13.304 30.723 1.00 125.61 383 THR A N 1
ATOM 2990 C CA . THR A 1 383 ? -48.984 12.728 32.039 1.00 139.05 383 THR A CA 1
ATOM 2991 C C . THR A 1 383 ? -48.288 11.378 31.905 1.00 137.94 383 THR A C 1
ATOM 2992 O O . THR A 1 383 ? -48.930 10.333 31.948 1.00 129.39 383 THR A O 1
ATOM 2996 N N . GLU A 1 384 ? -46.970 11.411 31.735 1.00 137.78 384 GLU A N 1
ATOM 2997 C CA . GLU A 1 384 ? -46.187 10.197 31.517 1.00 147.58 384 GLU A CA 1
ATOM 2998 C C . GLU A 1 384 ? -46.152 9.324 32.768 1.00 142.13 384 GLU A C 1
ATOM 2999 O O . GLU A 1 384 ? -45.254 8.498 32.937 1.00 133.94 384 GLU A O 1
ATOM 3005 N N . THR B 1 2 ? -90.096 46.110 -31.317 1.00 201.06 2 THR B N 1
ATOM 3006 C CA . THR B 1 2 ? -90.274 44.683 -31.560 1.00 195.21 2 THR B CA 1
ATOM 3007 C C . THR B 1 2 ? -90.291 43.917 -30.233 1.00 182.96 2 THR B C 1
ATOM 3008 O O . THR B 1 2 ? -90.762 44.434 -29.218 1.00 173.58 2 THR B O 1
ATOM 3012 N N . HIS B 1 3 ? -89.778 42.688 -30.255 1.00 172.22 3 HIS B N 1
ATOM 3013 C CA . HIS B 1 3 ? -89.732 41.807 -29.086 1.00 157.89 3 HIS B CA 1
ATOM 3014 C C . HIS B 1 3 ? -88.735 42.340 -28.040 1.00 161.40 3 HIS B C 1
ATOM 3015 O O . HIS B 1 3 ? -87.696 42.887 -28.406 1.00 166.61 3 HIS B O 1
ATOM 3022 N N . VAL B 1 4 ? -89.053 42.200 -26.749 1.00 163.43 4 VAL B N 1
ATOM 3023 C CA . VAL B 1 4 ? -88.176 42.715 -25.682 1.00 146.08 4 VAL B CA 1
ATOM 3024 C C . VAL B 1 4 ? -88.005 41.771 -24.479 1.00 137.33 4 VAL B C 1
ATOM 3025 O O . VAL B 1 4 ? -88.961 41.144 -24.016 1.00 142.00 4 VAL B O 1
ATOM 3029 N N . LEU B 1 5 ? -86.776 41.712 -23.968 1.00 108.57 5 LEU B N 1
ATOM 3030 C CA . LEU B 1 5 ? -86.400 40.794 -22.893 1.00 84.09 5 LEU B CA 1
ATOM 3031 C C . LEU B 1 5 ? -85.553 41.507 -21.841 1.00 77.98 5 LEU B C 1
ATOM 3032 O O . LEU B 1 5 ? -84.624 42.216 -22.186 1.00 85.57 5 LEU B O 1
ATOM 3037 N N . ARG B 1 6 ? -85.856 41.310 -20.561 1.00 63.07 6 ARG B N 1
ATOM 3038 C CA . ARG B 1 6 ? -85.151 42.019 -19.492 1.00 62.96 6 ARG B CA 1
ATOM 3039 C C . ARG B 1 6 ? -84.224 41.107 -18.682 1.00 69.40 6 ARG B C 1
ATOM 3040 O O . ARG B 1 6 ? -84.645 40.052 -18.212 1.00 75.67 6 ARG B O 1
ATOM 3048 N N . PHE B 1 7 ? -82.966 41.527 -18.515 1.00 67.18 7 PHE B N 1
ATOM 3049 C CA . PHE B 1 7 ? -82.015 40.843 -17.623 1.00 61.14 7 PHE B CA 1
ATOM 3050 C C . PHE B 1 7 ? -81.881 41.607 -16.320 1.00 57.90 7 PHE B C 1
ATOM 3051 O O . PHE B 1 7 ? -82.050 42.823 -16.280 1.00 70.58 7 PHE B O 1
ATOM 3059 N N . GLY B 1 8 ? -81.550 40.894 -15.255 1.00 52.80 8 GLY B N 1
ATOM 3060 C CA . GLY B 1 8 ? -81.277 41.531 -13.973 1.00 60.15 8 GLY B CA 1
ATOM 3061 C C . GLY B 1 8 ? -79.784 41.552 -13.718 1.00 64.14 8 GLY B C 1
ATOM 3062 O O . GLY B 1 8 ? 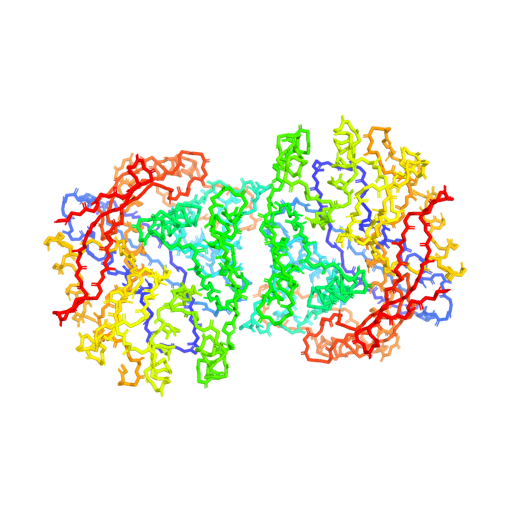-79.065 40.690 -14.198 1.00 64.16 8 GLY B O 1
ATOM 3063 N N . GLY B 1 9 ? -79.315 42.541 -12.970 1.00 69.19 9 GLY B N 1
ATOM 3064 C CA . GLY B 1 9 ? -77.910 42.644 -12.621 1.00 52.95 9 GLY B CA 1
ATOM 3065 C C . GLY B 1 9 ? -77.760 42.982 -11.157 1.00 57.67 9 GLY B C 1
ATOM 3066 O O . GLY B 1 9 ? -78.423 43.883 -10.663 1.00 68.47 9 GLY B O 1
ATOM 3067 N N . ILE B 1 10 ? -76.899 42.264 -10.449 1.00 61.10 10 ILE B N 1
ATOM 3068 C CA . ILE B 1 10 ? -76.618 42.604 -9.054 1.00 72.66 10 ILE B CA 1
ATOM 3069 C C . ILE B 1 10 ? -75.117 42.750 -8.824 1.00 80.09 10 ILE B C 1
ATOM 3070 O O . ILE B 1 10 ? -74.379 41.773 -8.887 1.00 85.16 10 ILE B O 1
ATOM 3075 N N . PHE B 1 11 ? -74.680 43.974 -8.539 1.00 87.59 11 PHE B N 1
ATOM 3076 C CA . PHE B 1 11 ? -73.254 44.283 -8.437 1.00 77.43 11 PHE B CA 1
ATOM 3077 C C . PHE B 1 11 ? -72.836 44.760 -7.049 1.00 83.49 11 PHE B C 1
ATOM 3078 O O . PHE B 1 11 ? -73.502 45.585 -6.438 1.00 84.15 11 PHE B O 1
ATOM 3086 N N . GLU B 1 12 ? -71.737 44.193 -6.559 1.00 116.43 12 GLU B N 1
ATOM 3087 C CA . GLU B 1 12 ? -71.271 44.395 -5.189 1.00 136.21 12 GLU B CA 1
ATOM 3088 C C . GLU B 1 12 ? -70.287 45.567 -5.182 1.00 136.53 12 GLU B C 1
ATOM 3089 O O . GLU B 1 12 ? -69.556 45.763 -6.150 1.00 111.73 12 GLU B O 1
ATOM 3095 N N . TYR B 1 13 ? -70.278 46.359 -4.112 1.00 147.65 13 TYR B N 1
ATOM 3096 C CA . TYR B 1 13 ? -69.318 47.465 -4.002 1.00 158.33 13 TYR B CA 1
ATOM 3097 C C . TYR B 1 13 ? -69.067 47.960 -2.559 1.00 182.59 13 TYR B C 1
ATOM 3098 O O . TYR B 1 13 ? -69.815 47.633 -1.638 1.00 165.47 13 TYR B O 1
ATOM 3107 N N . VAL B 1 14 ? -67.986 48.718 -2.372 1.00 196.79 14 VAL B N 1
ATOM 3108 C CA . VAL B 1 14 ? -67.688 49.355 -1.087 1.00 200.75 14 VAL B CA 1
ATOM 3109 C C . VAL B 1 14 ? -67.782 50.878 -1.241 1.00 204.18 14 VAL B C 1
ATOM 3110 O O . VAL B 1 14 ? -67.433 51.424 -2.288 1.00 200.26 14 VAL B O 1
ATOM 3114 N N . GLU B 1 15 ? -68.253 51.558 -0.199 1.00 206.79 15 GLU B N 1
ATOM 3115 C CA . GLU B 1 15 ? -68.492 53.005 -0.249 1.00 210.19 15 GLU B CA 1
ATOM 3116 C C . GLU B 1 15 ? -69.553 53.378 -1.298 1.00 215.22 15 GLU B C 1
ATOM 3117 O O . GLU B 1 15 ? -70.707 52.965 -1.180 1.00 223.61 15 GLU B O 1
ATOM 3123 N N . SER B 1 16 ? -69.178 54.155 -2.313 1.00 210.95 16 SER B N 1
ATOM 3124 C CA . SER B 1 16 ? -70.136 54.594 -3.329 1.00 193.93 16 SER B CA 1
ATOM 3125 C C . SER B 1 16 ? -69.563 54.436 -4.735 1.00 200.23 16 SER B C 1
ATOM 3126 O O . SER B 1 16 ? -68.735 53.559 -4.976 1.00 197.29 16 SER B O 1
ATOM 3129 N N . GLY B 1 17 ? -70.011 55.280 -5.661 1.00 213.21 17 GLY B N 1
ATOM 3130 C CA . GLY B 1 17 ? -69.504 55.263 -7.024 1.00 218.55 17 GLY B CA 1
ATOM 3131 C C . GLY B 1 17 ? -67.993 55.414 -7.069 1.00 218.09 17 GLY B C 1
ATOM 3132 O O . GLY B 1 17 ? -67.361 55.611 -6.031 1.00 231.24 17 GLY B O 1
ATOM 3133 N N . PRO B 1 18 ? -67.398 55.331 -8.272 1.00 184.03 18 PRO B N 1
ATOM 3134 C CA . PRO B 1 18 ? -68.048 55.155 -9.578 1.00 176.61 18 PRO B CA 1
ATOM 3135 C C . PRO B 1 18 ? -68.650 53.762 -9.752 1.00 185.66 18 PRO B C 1
ATOM 3136 O O . PRO B 1 18 ? -68.792 53.023 -8.779 1.00 211.06 18 PRO B O 1
ATOM 3140 N N . MET B 1 19 ? -69.004 53.413 -10.987 1.00 153.91 19 MET B N 1
ATOM 3141 C CA . MET B 1 19 ? -69.383 52.043 -11.313 1.00 111.62 19 MET B CA 1
ATOM 3142 C C . MET B 1 19 ? -68.142 51.183 -11.296 1.00 98.34 19 MET B C 1
ATOM 3143 O O . MET B 1 19 ? -67.049 51.666 -11.581 1.00 104.22 19 MET B O 1
ATOM 3148 N N . GLY B 1 20 ? -68.311 49.902 -10.992 1.00 74.93 20 GLY B N 1
ATOM 3149 C CA . GLY B 1 20 ? -67.196 48.977 -11.005 1.00 60.45 20 GLY B CA 1
ATOM 3150 C C . GLY B 1 20 ? -67.040 48.326 -12.370 1.00 75.17 20 GLY B C 1
ATOM 3151 O O . GLY B 1 20 ? -67.902 48.461 -13.240 1.00 69.53 20 GLY B O 1
ATOM 3152 N N . ALA B 1 21 ? -65.937 47.611 -12.554 1.00 75.21 21 ALA B N 1
ATOM 3153 C CA . ALA B 1 21 ? -65.671 46.918 -13.808 1.00 85.20 21 ALA B CA 1
ATOM 3154 C C . ALA B 1 21 ? -66.802 45.975 -14.206 1.00 85.44 21 ALA B C 1
ATOM 3155 O O . ALA B 1 21 ? -67.202 45.957 -15.362 1.00 72.85 21 ALA B O 1
ATOM 3157 N N . GLU B 1 22 ? -67.306 45.183 -13.262 1.00 76.19 22 GLU B N 1
ATOM 3158 C CA . GLU B 1 22 ? -68.345 44.216 -13.592 1.00 78.81 22 GLU B CA 1
ATOM 3159 C C . GLU B 1 22 ? -69.614 44.911 -14.085 1.00 78.36 22 GLU B C 1
ATOM 3160 O O . GLU B 1 22 ? -70.069 44.637 -15.193 1.00 60.04 22 GLU B O 1
ATOM 3166 N N . GLU B 1 23 ? -70.171 45.830 -13.300 1.00 78.24 23 GLU B N 1
ATOM 3167 C CA . GLU B 1 23 ? -71.403 46.490 -13.719 1.00 66.51 23 GLU B CA 1
ATOM 3168 C C . GLU B 1 23 ? -71.193 47.217 -15.037 1.00 72.91 23 GLU B C 1
ATOM 3169 O O . GLU B 1 23 ? -72.124 47.377 -15.814 1.00 76.17 23 GLU B O 1
ATOM 3175 N N . LEU B 1 24 ? -69.969 47.658 -15.297 1.00 76.18 24 LEU B N 1
ATOM 3176 C CA . LEU B 1 24 ? -69.680 48.361 -16.541 1.00 82.65 24 LEU B CA 1
ATOM 3177 C C . LEU B 1 24 ? -69.685 47.425 -17.737 1.00 78.68 24 LEU B C 1
ATOM 3178 O O . LEU B 1 24 ? -70.256 47.745 -18.769 1.00 69.76 24 LEU B O 1
ATOM 3183 N N . ALA B 1 25 ? -69.042 46.272 -17.603 1.00 70.78 25 ALA B N 1
ATOM 3184 C CA . ALA B 1 25 ? -68.985 45.305 -18.693 1.00 61.96 25 ALA B CA 1
ATOM 3185 C C . ALA B 1 25 ? -70.389 44.767 -19.013 1.00 69.23 25 ALA B C 1
ATOM 3186 O O . ALA B 1 25 ? -70.706 44.457 -20.156 1.00 66.89 25 ALA B O 1
ATOM 3188 N N . PHE B 1 26 ? -71.224 44.664 -17.988 1.00 58.46 26 PHE B N 1
ATOM 3189 C CA . PHE B 1 26 ? -72.583 44.177 -18.138 1.00 65.87 26 PHE B CA 1
ATOM 3190 C C . PHE B 1 26 ? -73.337 45.113 -19.045 1.00 67.34 26 PHE B C 1
ATOM 3191 O O . PHE B 1 26 ? -73.915 44.684 -20.038 1.00 66.59 26 PHE B O 1
ATOM 3199 N N . ARG B 1 27 ? -73.315 46.397 -18.698 1.00 70.52 27 ARG B N 1
ATOM 3200 C CA . ARG B 1 27 ? -74.015 47.426 -19.455 1.00 73.11 27 ARG B CA 1
ATOM 3201 C C . ARG B 1 27 ? -73.469 47.516 -20.858 1.00 77.34 27 ARG B C 1
ATOM 3202 O O . ARG B 1 27 ? -74.218 47.630 -21.822 1.00 79.49 27 ARG B O 1
ATOM 3210 N N . PHE B 1 28 ? -72.148 47.459 -20.952 1.00 76.80 28 PHE B N 1
ATOM 3211 C CA . PHE B 1 28 ? -71.443 47.580 -22.213 1.00 84.29 28 PHE B CA 1
ATOM 3212 C C . PHE B 1 28 ? -71.825 46.433 -23.154 1.00 80.78 28 PHE B C 1
ATOM 3213 O O . PHE B 1 28 ? -71.983 46.633 -24.354 1.00 78.05 28 PHE B O 1
ATOM 3221 N N . ALA B 1 29 ? -71.993 45.236 -22.602 1.00 78.44 29 ALA B N 1
ATOM 3222 C CA . ALA B 1 29 ? -72.346 44.068 -23.410 1.00 70.66 29 ALA B CA 1
ATOM 3223 C C . ALA B 1 29 ? -73.750 44.220 -23.957 1.00 74.57 29 ALA B C 1
ATOM 3224 O O . ALA B 1 29 ? -73.991 43.984 -25.138 1.00 75.33 29 ALA B O 1
ATOM 3226 N N . VAL B 1 30 ? -74.679 44.616 -23.095 1.00 73.56 30 VAL B N 1
ATOM 3227 C CA . VAL B 1 30 ? -76.052 44.872 -23.520 1.00 80.62 30 VAL B CA 1
ATOM 3228 C C . VAL B 1 30 ? -76.149 45.944 -24.616 1.00 87.00 30 VAL B C 1
ATOM 3229 O O . VAL B 1 30 ? -76.876 45.753 -25.585 1.00 84.85 30 VAL B O 1
ATOM 3233 N N . ASN B 1 31 ? -75.425 47.057 -24.482 1.00 89.04 31 ASN B N 1
ATOM 3234 C CA . ASN B 1 31 ? -75.494 48.132 -25.485 1.00 94.66 31 ASN B CA 1
ATOM 3235 C C . ASN B 1 31 ? -74.945 47.664 -26.824 1.00 96.19 31 ASN B C 1
ATOM 3236 O O . ASN B 1 31 ? -75.473 48.001 -27.879 1.00 114.47 31 ASN B O 1
ATOM 3241 N N . THR B 1 32 ? -73.881 46.876 -26.762 1.00 87.37 32 THR B N 1
ATOM 3242 C CA . THR B 1 32 ? -73.229 46.338 -27.948 1.00 89.22 32 THR B CA 1
ATOM 3243 C C . THR B 1 32 ? -74.132 45.370 -28.687 1.00 97.45 32 THR B C 1
ATOM 3244 O O . THR B 1 32 ? -74.310 45.483 -29.897 1.00 106.16 32 THR B O 1
ATOM 3248 N N . ILE B 1 33 ? -74.691 44.412 -27.953 1.00 92.82 33 ILE B N 1
ATOM 3249 C CA . ILE B 1 33 ? -75.498 43.355 -28.547 1.00 87.12 33 ILE B CA 1
ATOM 3250 C C . ILE B 1 33 ? -76.706 43.952 -29.236 1.00 91.80 33 ILE B C 1
ATOM 3251 O O . ILE B 1 33 ? -77.092 43.518 -30.317 1.00 111.70 33 ILE B O 1
ATOM 3256 N N . ASN B 1 34 ? -77.297 44.963 -28.613 1.00 87.42 34 ASN B N 1
ATOM 3257 C CA . ASN B 1 34 ? -78.451 45.625 -29.198 1.00 96.80 34 ASN B CA 1
ATOM 3258 C C . ASN B 1 34 ? -78.145 46.117 -30.612 1.00 107.75 34 ASN B C 1
ATOM 3259 O O . ASN B 1 34 ? -78.943 45.888 -31.532 1.00 113.39 34 ASN B O 1
ATOM 3264 N N . ARG B 1 35 ? -76.964 46.716 -30.785 1.00 87.93 35 ARG B N 1
ATOM 3265 C CA . ARG B 1 35 ? -76.542 47.282 -32.067 1.00 87.46 35 ARG B CA 1
ATOM 3266 C C . ARG B 1 35 ? -76.106 46.229 -33.090 1.00 98.64 35 ARG B C 1
ATOM 3267 O O . ARG B 1 35 ? -76.143 46.482 -34.291 1.00 114.33 35 ARG B O 1
ATOM 3275 N N . ASN B 1 36 ? -75.677 45.062 -32.623 1.00 99.53 36 ASN B N 1
ATOM 3276 C CA . ASN B 1 36 ? -75.403 43.941 -33.518 1.00 98.04 36 ASN B CA 1
ATOM 3277 C C . ASN B 1 36 ? -76.701 43.556 -34.219 1.00 109.74 36 ASN B C 1
ATOM 3278 O O . ASN B 1 36 ? -77.752 43.468 -33.579 1.00 121.05 36 ASN B O 1
ATOM 3283 N N . ARG B 1 37 ? -76.638 43.334 -35.527 1.00 104.62 37 ARG B N 1
ATOM 3284 C CA . ARG B 1 37 ? -77.833 42.987 -36.289 1.00 102.78 37 ARG B CA 1
ATOM 3285 C C . ARG B 1 37 ? -77.847 41.508 -36.649 1.00 112.00 37 ARG B C 1
ATOM 3286 O O . ARG B 1 37 ? -78.808 41.012 -37.237 1.00 112.10 37 ARG B O 1
ATOM 3294 N N . THR B 1 38 ? -76.777 40.809 -36.284 1.00 120.84 38 THR B N 1
ATOM 3295 C CA . THR B 1 38 ? -76.702 39.368 -36.473 1.00 132.13 38 THR B CA 1
ATOM 3296 C C . THR B 1 38 ? -77.194 38.653 -35.221 1.00 144.69 38 THR B C 1
ATOM 3297 O O . THR B 1 38 ? -77.833 37.604 -35.302 1.00 145.41 38 THR B O 1
ATOM 3301 N N . LEU B 1 39 ? -76.898 39.236 -34.064 1.00 143.88 39 LEU B N 1
ATOM 3302 C CA . LEU B 1 39 ? -77.262 38.643 -32.784 1.00 120.18 39 LEU B CA 1
ATOM 3303 C C . LEU B 1 39 ? -78.491 39.337 -32.204 1.00 114.58 39 LEU B C 1
ATOM 3304 O O . LEU B 1 39 ? -78.524 40.569 -32.049 1.00 106.24 39 LEU B O 1
ATOM 3309 N N . LEU B 1 40 ? -79.503 38.537 -31.884 1.00 106.17 40 LEU B N 1
ATOM 3310 C CA . LEU B 1 40 ? -80.793 39.077 -31.486 1.00 113.90 40 LEU B CA 1
ATOM 3311 C C . LEU B 1 40 ? -81.161 40.220 -32.421 1.00 117.47 40 LEU B C 1
ATOM 3312 O O . LEU B 1 40 ? -81.099 41.391 -32.035 1.00 119.03 40 LEU B O 1
ATOM 3317 N N . PRO B 1 41 ? -81.524 39.877 -33.667 1.00 111.99 41 PRO B N 1
ATOM 3318 C CA . PRO B 1 41 ? -81.934 40.826 -34.705 1.00 106.48 41 PRO B CA 1
ATOM 3319 C C . PRO B 1 41 ? -83.237 41.497 -34.340 1.00 116.34 41 PRO B C 1
ATOM 3320 O O . PRO B 1 41 ? -83.315 42.726 -34.297 1.00 105.13 41 PRO B O 1
ATOM 3324 N N . ASN B 1 42 ? -84.246 40.676 -34.068 1.00 129.77 42 ASN B N 1
ATOM 3325 C CA . ASN B 1 42 ? -85.594 41.157 -33.803 1.00 145.06 42 ASN B CA 1
ATOM 3326 C C . ASN B 1 42 ? -85.859 41.330 -32.311 1.00 147.96 42 ASN B C 1
ATOM 3327 O O . ASN B 1 42 ? -86.979 41.636 -31.906 1.00 165.19 42 ASN B O 1
ATOM 3332 N N . THR B 1 43 ? -84.822 41.141 -31.500 1.00 142.67 43 THR B N 1
ATOM 3333 C CA . THR B 1 43 ? -84.950 41.195 -30.046 1.00 127.69 43 THR B CA 1
ATOM 3334 C C . THR B 1 43 ? -84.080 42.312 -29.447 1.00 108.92 43 THR B C 1
ATOM 3335 O O . THR B 1 43 ? -82.930 42.497 -29.847 1.00 113.22 43 THR B O 1
ATOM 3339 N N . THR B 1 44 ? -84.637 43.046 -28.486 1.00 88.26 44 THR B N 1
ATOM 3340 C CA . THR B 1 44 ? -83.950 44.180 -27.870 1.00 93.84 44 THR B CA 1
ATOM 3341 C C . THR B 1 44 ? -83.825 44.009 -26.352 1.00 98.68 44 THR B C 1
ATOM 3342 O O . THR B 1 44 ? -84.831 43.967 -25.649 1.00 105.53 44 THR B O 1
ATOM 3346 N N . LEU B 1 45 ? -82.591 43.921 -25.850 1.00 92.42 45 LEU B N 1
ATOM 3347 C CA . LEU B 1 45 ? -82.339 43.695 -24.421 1.00 79.30 45 LEU B CA 1
ATOM 3348 C C . LEU B 1 45 ? -82.471 44.952 -23.547 1.00 83.40 45 LEU B C 1
ATOM 3349 O O . LEU B 1 45 ? -82.034 46.047 -23.912 1.00 87.32 45 LEU B O 1
ATOM 3354 N N . THR B 1 46 ? -83.065 44.760 -22.374 1.00 68.46 46 THR B N 1
ATOM 3355 C CA . THR B 1 46 ? -83.242 45.810 -21.379 1.00 81.33 46 THR B CA 1
ATOM 3356 C C . THR B 1 46 ? -82.733 45.255 -20.036 1.00 77.09 46 THR B C 1
ATOM 3357 O O . THR B 1 46 ? -82.468 44.071 -19.931 1.00 75.94 46 THR B O 1
ATOM 3361 N N . TYR B 1 47 ? -82.574 46.086 -19.013 1.00 73.84 47 TYR B N 1
ATOM 3362 C CA . TYR B 1 47 ? -82.110 45.568 -17.732 1.00 74.15 47 TYR B CA 1
ATOM 3363 C C . TYR B 1 47 ? -82.481 46.413 -16.525 1.00 73.94 47 TYR B C 1
ATOM 3364 O O . TYR B 1 47 ? -82.703 47.614 -16.631 1.00 89.20 47 TYR B O 1
ATOM 3373 N N . ASP B 1 48 ? -82.536 45.755 -15.371 1.00 63.79 48 ASP B N 1
ATOM 3374 C CA . ASP B 1 48 ? -82.555 46.433 -14.083 1.00 68.40 48 ASP B CA 1
ATOM 3375 C C . ASP B 1 48 ? -81.217 46.188 -13.391 1.00 70.19 48 ASP B C 1
ATOM 3376 O O . ASP B 1 48 ? -80.746 45.068 -13.364 1.00 80.34 48 ASP B O 1
ATOM 3381 N N . THR B 1 49 ? -80.596 47.226 -12.844 1.00 90.39 49 THR B N 1
ATOM 3382 C CA . THR B 1 49 ? -79.386 47.036 -12.042 1.00 81.42 49 THR B CA 1
ATOM 3383 C C . THR B 1 49 ? -79.600 47.472 -10.601 1.00 87.34 49 THR B C 1
ATOM 3384 O O . THR B 1 49 ? -80.196 48.511 -10.320 1.00 128.64 49 THR B O 1
ATOM 3388 N N . GLN B 1 50 ? -79.098 46.647 -9.697 1.00 65.89 50 GLN B N 1
ATOM 3389 C CA . GLN B 1 50 ? -79.181 46.890 -8.274 1.00 64.93 50 GLN B CA 1
ATOM 3390 C C . GLN B 1 50 ? -77.772 46.824 -7.726 1.00 59.11 50 GLN B C 1
ATOM 3391 O O . GLN B 1 50 ? -76.975 45.996 -8.155 1.00 76.47 50 GLN B O 1
ATOM 3397 N N . LYS B 1 51 ? -77.458 47.699 -6.783 1.00 69.11 51 LYS B N 1
ATOM 3398 C CA . LYS B 1 51 ? -76.140 47.710 -6.166 1.00 80.83 51 LYS B CA 1
ATOM 3399 C C . LYS B 1 51 ? -76.286 47.273 -4.717 1.00 69.74 51 LYS B C 1
ATOM 3400 O O . LYS B 1 51 ? -77.246 47.642 -4.050 1.00 67.78 51 LYS B O 1
ATOM 3406 N N . ILE B 1 52 ? -75.345 46.471 -4.229 1.00 70.96 52 ILE B N 1
ATOM 3407 C CA . ILE B 1 52 ? -75.401 46.013 -2.846 1.00 70.35 52 ILE B CA 1
ATOM 3408 C C . ILE B 1 52 ? -74.042 46.090 -2.169 1.00 68.83 52 ILE B C 1
ATOM 3409 O O . ILE B 1 52 ? -73.015 46.210 -2.828 1.00 72.28 52 ILE B O 1
ATOM 3414 N N . ASN B 1 53 ? -74.063 46.013 -0.842 1.00 61.28 53 ASN B N 1
ATOM 3415 C CA . ASN B 1 53 ? -72.864 45.976 -0.029 1.00 75.82 53 ASN B CA 1
ATOM 3416 C C . ASN B 1 53 ? -72.184 44.632 -0.230 1.00 92.49 53 ASN B C 1
ATOM 3417 O O . ASN B 1 53 ? -72.829 43.644 -0.597 1.00 94.23 53 ASN B O 1
ATOM 3422 N N . LEU B 1 54 ? -70.878 44.590 -0.014 1.00 108.75 54 LEU B N 1
ATOM 3423 C CA . LEU B 1 54 ? -70.163 43.332 -0.089 1.00 127.88 54 LEU B CA 1
ATOM 3424 C C . LEU B 1 54 ? -70.512 42.508 1.139 1.00 106.48 54 LEU B C 1
ATOM 3425 O O . LEU B 1 54 ? -70.457 43.009 2.256 1.00 96.67 54 LEU B O 1
ATOM 3430 N N . TYR B 1 55 ? -70.914 41.260 0.926 1.00 76.59 55 TYR B N 1
ATOM 3431 C CA . TYR B 1 55 ? -71.078 40.324 2.027 1.00 85.52 55 TYR B CA 1
ATOM 3432 C C . TYR B 1 55 ? -72.397 40.486 2.765 1.00 83.33 55 TYR B C 1
ATOM 3433 O O . TYR B 1 55 ? -72.571 39.925 3.851 1.00 89.77 55 TYR B O 1
ATOM 3442 N N . ASP B 1 56 ? -73.324 41.250 2.194 1.00 72.58 56 ASP B N 1
ATOM 3443 C CA . ASP B 1 56 ? -74.654 41.348 2.773 1.00 77.64 56 ASP B CA 1
ATOM 3444 C C . ASP B 1 56 ? -75.585 40.424 1.989 1.00 68.82 56 ASP B C 1
ATOM 3445 O O . ASP B 1 56 ? -76.249 40.852 1.053 1.00 69.56 56 ASP B O 1
ATOM 3450 N N . SER B 1 57 ? -75.623 39.147 2.353 1.00 74.35 57 SER B N 1
ATOM 3451 C CA . SER B 1 57 ? -76.452 38.202 1.609 1.00 73.50 57 SER B CA 1
ATOM 3452 C C . SER B 1 57 ? -77.931 38.556 1.777 1.00 67.07 57 SER B C 1
ATOM 3453 O O . SER B 1 57 ? -78.691 38.407 0.842 1.00 52.09 57 SER B O 1
ATOM 3456 N N . PHE B 1 58 ? -78.320 39.047 2.952 1.00 62.38 58 PHE B N 1
ATOM 3457 C CA . PHE B 1 58 ? -79.668 39.567 3.172 1.00 63.42 58 PHE B CA 1
ATOM 3458 C C . PHE B 1 58 ? -80.084 40.605 2.130 1.00 63.47 58 PHE B C 1
ATOM 3459 O O . PHE B 1 58 ? -81.159 40.502 1.551 1.00 69.98 58 PHE B O 1
ATOM 3467 N N . GLU B 1 59 ? -79.245 41.608 1.896 1.00 61.25 59 GLU B N 1
ATOM 3468 C CA . GLU B 1 59 ? -79.571 42.617 0.901 1.00 65.52 59 GLU B CA 1
ATOM 3469 C C . GLU B 1 59 ? -79.602 42.007 -0.505 1.00 63.66 59 GLU B C 1
ATOM 3470 O O . GLU B 1 59 ? -80.463 42.330 -1.315 1.00 73.45 59 GLU B O 1
ATOM 3476 N N . ALA B 1 60 ? -78.668 41.118 -0.795 1.00 65.06 60 ALA B N 1
ATOM 3477 C CA . ALA B 1 60 ? -78.649 40.457 -2.089 1.00 58.97 60 ALA B CA 1
ATOM 3478 C C . ALA B 1 60 ? -79.938 39.676 -2.333 1.00 58.67 60 ALA B C 1
ATOM 3479 O O . ALA B 1 60 ? -80.425 39.631 -3.458 1.00 51.88 60 ALA B O 1
ATOM 3481 N N . SER B 1 61 ? -80.479 39.061 -1.283 1.00 51.07 61 SER B N 1
ATOM 3482 C CA . SER B 1 61 ? -81.734 38.324 -1.378 1.00 54.11 61 SER B CA 1
ATOM 3483 C C . SER B 1 61 ? -82.857 39.288 -1.750 1.00 65.10 61 SER B C 1
ATOM 3484 O O . SER B 1 61 ? -83.549 39.081 -2.741 1.00 66.51 61 SER B O 1
ATOM 3487 N N . LYS B 1 62 ? -83.019 40.349 -0.962 1.00 56.80 62 LYS B N 1
ATOM 3488 C CA . LYS B 1 62 ? -84.042 41.349 -1.223 1.00 60.01 62 LYS B CA 1
ATOM 3489 C C . LYS B 1 62 ? -83.978 41.863 -2.663 1.00 70.64 62 LYS B C 1
ATOM 3490 O O . LYS B 1 62 ? -84.990 41.846 -3.371 1.00 68.08 62 LYS B O 1
ATOM 3496 N N . LYS B 1 63 ? -82.807 42.319 -3.106 1.00 53.84 63 LYS B N 1
ATOM 3497 C CA . LYS B 1 63 ? -82.696 42.873 -4.450 1.00 62.20 63 LYS B CA 1
ATOM 3498 C C . LYS B 1 63 ? -83.014 41.821 -5.520 1.00 67.29 63 LYS B C 1
ATOM 3499 O O . LYS B 1 63 ? -83.621 42.147 -6.540 1.00 71.26 63 LYS B O 1
ATOM 3505 N N . ALA B 1 64 ? -82.624 40.565 -5.293 1.00 54.90 64 ALA B N 1
ATOM 3506 C CA . ALA B 1 64 ? -82.940 39.505 -6.249 1.00 52.71 64 ALA B CA 1
ATOM 3507 C C . ALA B 1 64 ? -84.454 39.279 -6.323 1.00 58.30 64 ALA B C 1
ATOM 3508 O O . ALA B 1 64 ? -85.018 39.142 -7.404 1.00 69.11 64 ALA B O 1
ATOM 3510 N N . CYS B 1 65 ? -85.110 39.255 -5.171 1.00 53.61 65 CYS B N 1
ATOM 3511 C CA . CYS B 1 65 ? -86.564 39.152 -5.118 1.00 61.65 65 CYS B CA 1
ATOM 3512 C C . CYS B 1 65 ? -87.272 40.328 -5.816 1.00 70.63 65 CYS B C 1
ATOM 3513 O O . CYS B 1 65 ? -88.246 40.118 -6.544 1.00 64.69 65 CYS B O 1
ATOM 3516 N N . ASP B 1 66 ? -86.790 41.554 -5.609 1.00 58.79 66 ASP B N 1
ATOM 3517 C CA . ASP B 1 66 ? -87.342 42.700 -6.325 1.00 58.92 66 ASP B CA 1
ATOM 3518 C C . ASP B 1 66 ? -87.256 42.482 -7.829 1.00 64.27 66 ASP B C 1
ATOM 3519 O O . ASP B 1 66 ? -88.212 42.735 -8.552 1.00 70.36 66 ASP B O 1
ATOM 3524 N N . GLN B 1 67 ? -86.106 42.013 -8.297 1.00 57.18 67 GLN B N 1
ATOM 3525 C CA . GLN B 1 67 ? -85.883 41.841 -9.724 1.00 55.20 67 GLN B CA 1
ATOM 3526 C C . GLN B 1 67 ? -86.757 40.748 -10.308 1.00 66.07 67 GLN B C 1
ATOM 3527 O O . GLN B 1 67 ? -87.207 40.869 -11.443 1.00 70.51 67 GLN B O 1
ATOM 3533 N N . LEU B 1 68 ? -86.975 39.677 -9.546 1.00 55.13 68 LEU B N 1
ATOM 3534 C CA . LEU B 1 68 ? -87.820 38.592 -10.003 1.00 65.46 68 LEU B CA 1
ATOM 3535 C C . LEU B 1 68 ? -89.267 39.079 -10.064 1.00 78.44 68 LEU B C 1
ATOM 3536 O O . LEU B 1 68 ? -90.079 38.549 -10.810 1.00 93.70 68 LEU B O 1
ATOM 3541 N N . SER B 1 69 ? -89.557 40.121 -9.294 1.00 75.07 69 SER B N 1
ATOM 3542 C CA . SER B 1 69 ? -90.874 40.736 -9.257 1.00 71.81 69 SER B CA 1
ATOM 3543 C C . SER B 1 69 ? -91.110 41.635 -10.473 1.00 66.83 69 SER B C 1
ATOM 3544 O O . SER B 1 69 ? -92.148 41.550 -11.111 1.00 78.53 69 SER B O 1
ATOM 3547 N N . LEU B 1 70 ? -90.154 42.497 -10.785 1.00 57.21 70 LEU B N 1
ATOM 3548 C CA . LEU B 1 70 ? -90.139 43.223 -12.051 1.00 65.65 70 LEU B CA 1
ATOM 3549 C C . LEU B 1 70 ? -90.251 42.299 -13.251 1.00 68.45 70 LEU B C 1
ATOM 3550 O O . LEU B 1 70 ? -90.821 42.662 -14.275 1.00 78.88 70 LEU B O 1
ATOM 3555 N N . GLY B 1 71 ? -89.670 41.115 -13.125 1.00 61.51 71 GLY B N 1
ATOM 3556 C CA . GLY B 1 71 ? -89.665 40.136 -14.196 1.00 63.24 71 GLY B CA 1
ATOM 3557 C C . GLY B 1 71 ? -88.356 40.157 -14.959 1.00 69.02 71 GLY B C 1
ATOM 3558 O O . GLY B 1 71 ? -88.030 41.151 -15.596 1.00 66.59 71 GLY B O 1
ATOM 3559 N N . VAL B 1 72 ? -87.600 39.063 -14.893 1.00 63.82 72 VAL B N 1
ATOM 3560 C CA . VAL B 1 72 ? -86.320 38.979 -15.597 1.00 56.54 72 VAL B CA 1
ATOM 3561 C C . VAL B 1 72 ? -86.072 37.564 -16.062 1.00 59.32 72 VAL B C 1
ATOM 3562 O O . VAL B 1 72 ? -86.512 36.611 -15.430 1.00 66.69 72 VAL B O 1
ATOM 3566 N N . ALA B 1 73 ? -85.334 37.435 -17.157 1.00 60.52 73 ALA B N 1
ATOM 3567 C CA . ALA B 1 73 ? -85.090 36.144 -17.785 1.00 59.20 73 ALA B CA 1
ATOM 3568 C C . ALA B 1 73 ? -83.866 35.467 -17.187 1.00 56.15 73 ALA B C 1
ATOM 3569 O O . ALA B 1 73 ? -83.657 34.269 -17.356 1.00 67.31 73 ALA B O 1
ATOM 3571 N N . ALA B 1 74 ? -83.055 36.249 -16.492 1.00 58.34 74 ALA B N 1
ATOM 3572 C CA . ALA B 1 74 ? -81.868 35.740 -15.808 1.00 68.87 74 ALA B CA 1
ATOM 3573 C C . ALA B 1 74 ? -81.329 36.820 -14.902 1.00 67.20 74 ALA B C 1
ATOM 3574 O O . ALA B 1 74 ? -81.492 38.012 -15.166 1.00 71.83 74 ALA B O 1
ATOM 3576 N N . ILE B 1 75 ? -80.700 36.395 -13.820 1.00 55.05 75 ILE B N 1
ATOM 3577 C CA . ILE B 1 75 ? -80.021 37.316 -12.934 1.00 59.76 75 ILE B CA 1
ATOM 3578 C C . ILE B 1 75 ? -78.526 37.083 -13.030 1.00 62.94 75 ILE B C 1
ATOM 3579 O O . ILE B 1 75 ? -78.033 36.007 -12.697 1.00 62.70 75 ILE B O 1
ATOM 3584 N N . PHE B 1 76 ? -77.795 38.079 -13.499 1.00 66.98 76 PHE B N 1
ATOM 3585 C CA . PHE B 1 76 ? -76.344 37.979 -13.493 1.00 73.74 76 PHE B CA 1
ATOM 3586 C C . PHE B 1 76 ? -75.885 38.302 -12.088 1.00 83.55 76 PHE B C 1
ATOM 3587 O O . PHE B 1 76 ? -75.261 39.313 -11.843 1.00 58.55 76 PHE B O 1
ATOM 3595 N N . GLY B 1 77 ? -76.236 37.394 -11.176 1.00 115.33 77 GLY B N 1
ATOM 3596 C CA . GLY B 1 77 ? -76.158 37.600 -9.740 1.00 84.58 77 GLY B CA 1
ATOM 3597 C C . GLY B 1 77 ? -74.807 38.107 -9.380 1.00 68.92 77 GLY B C 1
ATOM 3598 O O . GLY B 1 77 ? -73.969 38.209 -10.268 1.00 64.03 77 GLY B O 1
ATOM 3599 N N . PRO B 1 78 ? -74.595 38.411 -8.087 1.00 68.88 78 PRO B N 1
ATOM 3600 C CA . PRO B 1 78 ? -73.371 39.029 -7.553 1.00 66.14 78 PRO B CA 1
ATOM 3601 C C . PRO B 1 78 ? -72.180 38.059 -7.530 1.00 80.13 78 PRO B C 1
ATOM 3602 O O . PRO B 1 78 ? -72.348 36.864 -7.790 1.00 69.38 78 PRO B O 1
ATOM 3606 N N . SER B 1 79 ? -71.001 38.578 -7.192 1.00 98.18 79 SER B N 1
ATOM 3607 C CA . SER B 1 79 ? -69.739 37.862 -7.381 1.00 95.70 79 SER B CA 1
ATOM 3608 C C . SER B 1 79 ? -69.302 36.985 -6.199 1.00 83.78 79 SER B C 1
ATOM 3609 O O . SER B 1 79 ? -68.841 35.861 -6.385 1.00 84.33 79 SER B O 1
ATOM 3612 N N . HIS B 1 80 ? -69.443 37.497 -4.986 1.00 73.37 80 HIS B N 1
ATOM 3613 C CA . HIS B 1 80 ? -68.792 36.885 -3.834 1.00 61.93 80 HIS B CA 1
ATOM 3614 C C . HIS B 1 80 ? -69.596 35.785 -3.162 1.00 71.78 80 HIS B C 1
ATOM 3615 O O . HIS B 1 80 ? -70.812 35.861 -3.039 1.00 94.59 80 HIS B O 1
ATOM 3622 N N . SER B 1 81 ? -68.879 34.765 -2.715 1.00 82.40 81 SER B N 1
ATOM 3623 C CA . SER B 1 81 ? -69.468 33.510 -2.262 1.00 95.42 81 SER B CA 1
ATOM 3624 C C . SER B 1 81 ? -70.836 33.614 -1.565 1.00 96.63 81 SER B C 1
ATOM 3625 O O . SER B 1 81 ? -71.805 33.036 -2.050 1.00 99.03 81 SER B O 1
ATOM 3628 N N . SER B 1 82 ? -70.928 34.322 -0.441 1.00 74.73 82 SER B N 1
ATOM 3629 C CA . SER B 1 82 ? -72.142 34.255 0.376 1.00 68.97 82 SER B CA 1
ATOM 3630 C C . SER B 1 82 ? -73.361 34.897 -0.313 1.00 75.34 82 SER B C 1
ATOM 3631 O O . SER B 1 82 ? -74.466 34.353 -0.257 1.00 66.32 82 SER B O 1
ATOM 3634 N N . SER B 1 83 ? -73.181 36.039 -0.970 1.00 59.62 83 SER B N 1
ATOM 3635 C CA . SER B 1 83 ? -74.310 36.643 -1.658 1.00 60.64 83 SER B CA 1
ATOM 3636 C C . SER B 1 83 ? -74.695 35.804 -2.872 1.00 57.90 83 SER B C 1
ATOM 3637 O O . SER B 1 83 ? -75.867 35.671 -3.206 1.00 83.21 83 SER B O 1
ATOM 3640 N N . ALA B 1 84 ? -73.696 35.242 -3.526 1.00 56.37 84 ALA B N 1
ATOM 3641 C CA . ALA B 1 84 ? -73.904 34.484 -4.747 1.00 61.63 84 ALA B CA 1
ATOM 3642 C C . ALA B 1 84 ? -74.638 33.175 -4.477 1.00 66.35 84 ALA B C 1
ATOM 3643 O O . ALA B 1 84 ? -75.456 32.750 -5.283 1.00 73.96 84 ALA B O 1
ATOM 3645 N N . ASN B 1 85 ? -74.340 32.540 -3.346 1.00 57.50 85 ASN B N 1
ATOM 3646 C CA . ASN B 1 85 ? -75.020 31.312 -2.944 1.00 74.15 85 ASN B CA 1
ATOM 3647 C C . ASN B 1 85 ? -76.471 31.555 -2.555 1.00 77.56 85 ASN B C 1
ATOM 3648 O O . ASN B 1 85 ? -77.305 30.658 -2.654 1.00 100.18 85 ASN B O 1
ATOM 3653 N N . ALA B 1 86 ? -76.765 32.770 -2.104 1.00 60.97 86 ALA B N 1
ATOM 3654 C CA . ALA B 1 86 ? -78.095 33.106 -1.635 1.00 64.47 86 ALA B CA 1
ATOM 3655 C C . ALA B 1 86 ? -78.988 33.437 -2.823 1.00 66.69 86 ALA B C 1
ATOM 3656 O O . ALA B 1 86 ? -80.144 33.020 -2.872 1.00 60.11 86 ALA B O 1
ATOM 3658 N N . VAL B 1 87 ? -78.441 34.173 -3.785 1.00 49.30 87 VAL B N 1
ATOM 3659 C CA . VAL B 1 87 ? -79.171 34.494 -5.001 1.00 53.63 87 VAL B CA 1
ATOM 3660 C C . VAL B 1 87 ? -79.351 33.236 -5.855 1.00 65.77 87 VAL B C 1
ATOM 3661 O O . VAL B 1 87 ? -80.298 33.132 -6.621 1.00 79.64 87 VAL B O 1
ATOM 3665 N N . GLN B 1 88 ? -78.452 32.272 -5.706 1.00 63.51 88 GLN B N 1
ATOM 3666 C CA . GLN B 1 88 ? -78.500 31.049 -6.505 1.00 62.33 88 GLN B CA 1
ATOM 3667 C C . GLN B 1 88 ? -79.600 30.130 -6.005 1.00 62.45 88 GLN B C 1
ATOM 3668 O O . GLN B 1 88 ? -80.215 29.410 -6.781 1.00 82.43 88 GLN B O 1
ATOM 3674 N N . SER B 1 89 ? -79.836 30.165 -4.699 1.00 56.21 89 SER B N 1
ATOM 3675 C CA . SER B 1 89 ? -80.851 29.327 -4.070 1.00 59.83 89 SER B CA 1
ATOM 3676 C C . SER B 1 89 ? -82.235 29.866 -4.394 1.00 69.79 89 SER B C 1
ATOM 3677 O O . SER B 1 89 ? -83.181 29.105 -4.598 1.00 77.67 89 SER B O 1
ATOM 3680 N N . ILE B 1 90 ? -82.336 31.190 -4.417 1.00 57.90 90 ILE B N 1
ATOM 3681 C CA . ILE B 1 90 ? -83.557 31.883 -4.789 1.00 62.32 90 ILE B CA 1
ATOM 3682 C C . ILE B 1 90 ? -83.869 31.590 -6.255 1.00 63.62 90 ILE B C 1
ATOM 3683 O O . ILE B 1 90 ? -84.941 31.098 -6.592 1.00 69.72 90 ILE B O 1
ATOM 3688 N N . CYS B 1 91 ? -82.913 31.889 -7.120 1.00 54.76 91 CYS B N 1
ATOM 3689 C CA . CYS B 1 91 ? -83.038 31.590 -8.536 1.00 55.44 91 CYS B CA 1
ATOM 3690 C C . CYS B 1 91 ? -83.432 30.139 -8.796 1.00 63.35 91 CYS B C 1
ATOM 3691 O O . CYS B 1 91 ? -84.114 29.854 -9.777 1.00 66.29 91 CYS B O 1
ATOM 3694 N N . ASN B 1 92 ? -83.008 29.225 -7.928 1.00 58.04 92 ASN B N 1
ATOM 3695 C CA . ASN B 1 92 ? -83.307 27.814 -8.134 1.00 55.27 92 ASN B CA 1
ATOM 3696 C C . ASN B 1 92 ? -84.751 27.497 -7.769 1.00 63.11 92 ASN B C 1
ATOM 3697 O O . ASN B 1 92 ? -85.420 26.722 -8.448 1.00 79.66 92 ASN B O 1
ATOM 3702 N N . ALA B 1 93 ? -85.223 28.109 -6.695 1.00 58.41 93 ALA B N 1
ATOM 3703 C CA . ALA B 1 93 ? -86.601 27.942 -6.247 1.00 62.81 93 ALA B CA 1
ATOM 3704 C C . ALA B 1 93 ? -87.610 28.541 -7.238 1.00 72.12 93 ALA B C 1
ATOM 3705 O O . ALA B 1 93 ? -88.709 28.009 -7.395 1.00 81.96 93 ALA B O 1
ATOM 3707 N N . LEU B 1 94 ? -87.243 29.640 -7.899 1.00 62.30 94 LEU B N 1
ATOM 3708 C CA . LEU B 1 94 ? -88.134 30.274 -8.878 1.00 58.67 94 LEU B CA 1
ATOM 3709 C C . LEU B 1 94 ? -87.739 29.942 -10.315 1.00 61.17 94 LEU B C 1
ATOM 3710 O O . LEU B 1 94 ? -88.283 30.514 -11.259 1.00 65.80 94 LEU B O 1
ATOM 3715 N N . GLY B 1 95 ? -86.797 29.016 -10.479 1.00 56.12 95 GLY B N 1
ATOM 3716 C CA . GLY B 1 95 ? -86.417 28.541 -11.800 1.00 54.45 95 GLY B CA 1
ATOM 3717 C C . GLY B 1 95 ? -86.049 29.624 -12.798 1.00 63.72 95 GLY B C 1
ATOM 3718 O O . GLY B 1 95 ? -86.382 29.522 -13.972 1.00 75.74 95 GLY B O 1
ATOM 3719 N N . VAL B 1 96 ? -85.369 30.666 -12.332 1.00 58.36 96 VAL B N 1
ATOM 3720 C CA . VAL B 1 96 ? -84.721 31.620 -13.228 1.00 60.26 96 VAL B CA 1
ATOM 3721 C C . VAL B 1 96 ? -83.210 31.402 -13.230 1.00 56.73 96 VAL B C 1
ATOM 3722 O O . VAL B 1 96 ? -82.601 31.299 -12.175 1.00 53.72 96 VAL B O 1
ATOM 3726 N N . PRO B 1 97 ? -82.595 31.335 -14.417 1.00 52.50 97 PRO B N 1
ATOM 3727 C CA . PRO B 1 97 ? -81.151 31.088 -14.474 1.00 56.96 97 PRO B CA 1
ATOM 3728 C C . PRO B 1 97 ? -80.336 32.140 -13.739 1.00 58.11 97 PRO B C 1
ATOM 3729 O O . PRO B 1 97 ? -80.551 33.335 -13.894 1.00 56.44 97 PRO B O 1
ATOM 3733 N N . HIS B 1 98 ? -79.392 31.673 -12.939 1.00 62.44 98 HIS B N 1
ATOM 3734 C CA . HIS B 1 98 ? -78.449 32.546 -12.266 1.00 59.54 98 HIS B CA 1
ATOM 3735 C C . HIS B 1 98 ? -77.116 32.428 -12.977 1.00 57.44 98 HIS B C 1
ATOM 3736 O O . HIS B 1 98 ? -76.548 31.337 -13.020 1.00 60.52 98 HIS B O 1
ATOM 3743 N N . ILE B 1 99 ? -76.630 33.528 -13.554 1.00 57.05 99 ILE B N 1
ATOM 3744 C CA . ILE B 1 99 ? -75.343 33.518 -14.274 1.00 64.99 99 ILE B CA 1
ATOM 3745 C C . ILE B 1 99 ? -74.167 34.071 -13.451 1.00 62.37 99 ILE B C 1
ATOM 3746 O O . ILE B 1 99 ? -74.123 35.259 -13.140 1.00 69.89 99 ILE B O 1
ATOM 3751 N N . GLN B 1 100 ? -73.211 33.208 -13.122 1.00 58.19 100 GLN B N 1
ATOM 3752 C CA . GLN B 1 100 ? -72.061 33.581 -12.300 1.00 53.00 100 GLN B CA 1
ATOM 3753 C C . GLN B 1 100 ? -70.817 33.841 -13.143 1.00 59.29 100 GLN B C 1
ATOM 3754 O O . GLN B 1 100 ? -70.682 33.325 -14.239 1.00 69.31 100 GLN B O 1
ATOM 3760 N N . THR B 1 101 ? -69.897 34.640 -12.622 1.00 71.57 101 THR B N 1
ATOM 3761 C CA . THR B 1 101 ? -68.683 34.977 -13.364 1.00 57.93 101 THR B CA 1
ATOM 3762 C C . THR B 1 101 ? -67.426 34.702 -12.547 1.00 59.31 101 THR B C 1
ATOM 3763 O O . THR B 1 101 ? -66.313 34.926 -13.007 1.00 62.11 101 THR B O 1
ATOM 3767 N N . ARG B 1 102 ? -67.610 34.205 -11.333 1.00 51.20 102 ARG B N 1
ATOM 3768 C CA . ARG B 1 102 ? -66.516 34.064 -10.389 1.00 51.03 102 ARG B CA 1
ATOM 3769 C C . ARG B 1 102 ? -66.646 32.721 -9.703 1.00 51.91 102 ARG B C 1
ATOM 3770 O O . ARG B 1 102 ? -67.745 32.220 -9.477 1.00 73.07 102 ARG B O 1
ATOM 3778 N N . TRP B 1 103 ? -65.510 32.125 -9.388 1.00 75.10 103 TRP B N 1
ATOM 3779 C CA . TRP B 1 103 ? -65.491 30.831 -8.739 1.00 76.91 103 TRP B CA 1
ATOM 3780 C C . TRP B 1 103 ? -65.998 30.944 -7.302 1.00 73.05 103 TRP B C 1
ATOM 3781 O O . TRP B 1 103 ? -65.736 31.933 -6.621 1.00 93.35 103 TRP B O 1
ATOM 3792 N N . LYS B 1 104 ? -66.746 29.943 -6.855 1.00 71.73 104 LYS B N 1
ATOM 3793 C CA . LYS B 1 104 ? -67.062 29.785 -5.436 1.00 78.40 104 LYS B CA 1
ATOM 3794 C C . LYS B 1 104 ? -67.055 28.292 -5.154 1.00 85.12 104 LYS B C 1
ATOM 3795 O O . LYS B 1 104 ? -67.215 27.494 -6.083 1.00 91.67 104 LYS B O 1
ATOM 3801 N N . HIS B 1 105 ? -66.849 27.902 -3.895 1.00 81.76 105 HIS B N 1
ATOM 3802 C CA . HIS B 1 105 ? -66.690 26.478 -3.583 1.00 98.37 105 HIS B CA 1
ATOM 3803 C C . HIS B 1 105 ? -67.976 25.691 -3.820 1.00 112.50 105 HIS B C 1
ATOM 3804 O O . HIS B 1 105 ? -69.023 25.979 -3.232 1.00 97.30 105 HIS B O 1
ATOM 3811 N N . GLN B 1 106 ? -67.878 24.697 -4.695 1.00 125.11 106 GLN B N 1
ATOM 3812 C CA . GLN B 1 106 ? -69.002 23.830 -5.005 1.00 128.12 106 GLN B CA 1
ATOM 3813 C C . GLN B 1 106 ? -69.154 22.747 -3.950 1.00 117.65 106 GLN B C 1
ATOM 3814 O O . GLN B 1 106 ? -68.256 21.929 -3.772 1.00 103.77 106 GLN B O 1
ATOM 3820 N N . VAL B 1 107 ? -70.285 22.754 -3.248 1.00 125.69 107 VAL B N 1
ATOM 3821 C CA . VAL B 1 107 ? -70.616 21.674 -2.324 1.00 129.79 107 VAL B CA 1
ATOM 3822 C C . VAL B 1 107 ? -71.270 20.555 -3.124 1.00 140.37 107 VAL B C 1
ATOM 3823 O O . VAL B 1 107 ? -72.164 20.805 -3.936 1.00 133.81 107 VAL B O 1
ATOM 3827 N N . SER B 1 108 ? -70.822 19.324 -2.894 1.00 146.01 108 SER B N 1
ATOM 3828 C CA . SER B 1 108 ? -71.252 18.184 -3.698 1.00 151.53 108 SER B CA 1
ATOM 3829 C C . SER B 1 108 ? -72.746 17.920 -3.547 1.00 139.94 108 SER B C 1
ATOM 3830 O O . SER B 1 108 ? -73.474 17.794 -4.535 1.00 125.25 108 SER B O 1
ATOM 3833 N N . ASP B 1 109 ? -73.189 17.836 -2.298 1.00 132.02 109 ASP B N 1
ATOM 3834 C CA . ASP B 1 109 ? -74.568 17.488 -1.985 1.00 127.58 109 ASP B CA 1
ATOM 3835 C C . ASP B 1 109 ? -75.548 18.648 -2.182 1.00 127.80 109 ASP B C 1
ATOM 3836 O O . ASP B 1 109 ? -76.677 18.599 -1.688 1.00 115.16 109 ASP B O 1
ATOM 3841 N N . ASN B 1 110 ? -75.128 19.689 -2.898 1.00 135.65 110 ASN B N 1
ATOM 3842 C CA . ASN B 1 110 ? -76.021 20.802 -3.194 1.00 97.59 110 ASN B CA 1
ATOM 3843 C C . ASN B 1 110 ? -76.683 20.593 -4.549 1.00 92.97 110 ASN B C 1
ATOM 3844 O O . ASN B 1 110 ? -76.008 20.402 -5.569 1.00 95.89 110 ASN B O 1
ATOM 3849 N N . LYS B 1 111 ? -78.010 20.652 -4.541 1.00 85.40 111 LYS B N 1
ATOM 3850 C CA . LYS B 1 111 ? -78.828 20.213 -5.667 1.00 95.38 111 LYS B CA 1
ATOM 3851 C C . LYS B 1 111 ? -79.271 21.327 -6.622 1.00 92.77 111 LYS B C 1
ATOM 3852 O O . LYS B 1 111 ? -79.996 21.057 -7.578 1.00 98.36 111 LYS B O 1
ATOM 3858 N N . ASP B 1 112 ? -78.855 22.566 -6.372 1.00 92.28 112 ASP B N 1
ATOM 3859 C CA . ASP B 1 112 ? -79.226 23.671 -7.259 1.00 96.81 112 ASP B CA 1
ATOM 3860 C C . ASP B 1 112 ? -78.811 23.322 -8.682 1.00 81.36 112 ASP B C 1
ATOM 3861 O O . ASP B 1 112 ? -77.730 22.764 -8.908 1.00 75.83 112 ASP B O 1
ATOM 3866 N N . SER B 1 113 ? -79.667 23.651 -9.641 1.00 66.41 113 SER B N 1
ATOM 3867 C CA . SER B 1 113 ? -79.403 23.310 -11.036 1.00 67.72 113 SER B CA 1
ATOM 3868 C C . SER B 1 113 ? -79.624 24.491 -11.977 1.00 66.99 113 SER B C 1
ATOM 3869 O O . SER B 1 113 ? -79.268 24.421 -13.153 1.00 78.46 113 SER B O 1
ATOM 3872 N N . PHE B 1 114 ? -80.207 25.569 -11.461 1.00 53.87 114 PHE B N 1
ATOM 3873 C CA . PHE B 1 114 ? -80.411 26.778 -12.249 1.00 60.20 114 PHE B CA 1
ATOM 3874 C C . PHE B 1 114 ? -79.240 27.750 -12.202 1.00 66.28 114 PHE B C 1
ATOM 3875 O O . PHE B 1 114 ? -79.416 28.922 -11.879 1.00 69.60 114 PHE B O 1
ATOM 3883 N N . TYR B 1 115 ? -78.045 27.282 -12.535 1.00 65.26 115 TYR B N 1
ATOM 3884 C CA . TYR B 1 115 ? -76.924 28.199 -12.671 1.00 67.59 115 TYR B CA 1
ATOM 3885 C C . TYR B 1 115 ? -75.834 27.640 -13.573 1.00 67.25 115 TYR B C 1
ATOM 3886 O O . TYR B 1 115 ? -75.665 26.429 -13.682 1.00 77.16 115 TYR B O 1
ATOM 3895 N N . VAL B 1 116 ? -75.131 28.544 -14.246 1.00 58.77 116 VAL B N 1
ATOM 3896 C CA . VAL B 1 116 ? -73.886 28.225 -14.930 1.00 69.56 116 VAL B CA 1
ATOM 3897 C C . VAL B 1 116 ? -72.838 29.206 -14.430 1.00 71.50 116 VAL B C 1
ATOM 3898 O O . VAL B 1 116 ? -73.172 30.245 -13.886 1.00 70.88 116 VAL B O 1
ATOM 3902 N N . SER B 1 117 ? -71.568 28.873 -14.603 1.00 69.29 117 SER B N 1
ATOM 3903 C CA . SER B 1 117 ? -70.492 29.744 -14.154 1.00 64.46 117 SER B CA 1
ATOM 3904 C C . SER B 1 117 ? -69.486 29.911 -15.277 1.00 58.18 117 SER B C 1
ATOM 3905 O O . SER B 1 117 ? -68.958 28.932 -15.785 1.00 67.67 117 SER B O 1
ATOM 3908 N N . LEU B 1 118 ? -69.214 31.148 -15.666 1.00 54.92 118 LEU B N 1
ATOM 3909 C CA . LEU B 1 118 ? -68.293 31.399 -16.769 1.00 53.96 118 LEU B CA 1
ATOM 3910 C C . LEU B 1 118 ? -66.820 31.377 -16.368 1.00 58.85 118 LEU B C 1
ATOM 3911 O O . LEU B 1 118 ? -65.938 31.501 -17.221 1.00 60.44 118 LEU B O 1
ATOM 3916 N N . TYR B 1 119 ? -66.552 31.199 -15.082 1.00 52.31 119 TYR B N 1
ATOM 3917 C CA . TYR B 1 119 ? -65.178 31.217 -14.610 1.00 61.98 119 TYR B CA 1
ATOM 3918 C C . TYR B 1 119 ? -64.505 29.870 -14.851 1.00 64.27 119 TYR B C 1
ATOM 3919 O O . TYR B 1 119 ? -65.090 28.834 -14.567 1.00 81.52 119 TYR B O 1
ATOM 3928 N N . PRO B 1 120 ? -63.269 29.881 -15.380 1.00 71.03 120 PRO B N 1
ATOM 3929 C CA . PRO B 1 120 ? -62.534 28.633 -15.654 1.00 58.07 120 PRO B CA 1
ATOM 3930 C C . PRO B 1 120 ? -62.374 27.825 -14.387 1.00 61.58 120 PRO B C 1
ATOM 3931 O O . PRO B 1 120 ? -61.720 28.310 -13.467 1.00 75.66 120 PRO B O 1
ATOM 3935 N N . ASP B 1 121 ? -62.934 26.622 -14.334 1.00 66.05 121 ASP B N 1
ATOM 3936 C CA . ASP B 1 121 ? -62.967 25.874 -13.089 1.00 75.77 121 ASP B CA 1
ATOM 3937 C C . ASP B 1 121 ? -61.567 25.640 -12.510 1.00 85.35 121 ASP B C 1
ATOM 3938 O O . ASP B 1 121 ? -60.581 25.467 -13.229 1.00 78.30 121 ASP B O 1
ATOM 3943 N N . PHE B 1 122 ? -61.506 25.642 -11.186 1.00 99.55 122 PHE B N 1
ATOM 3944 C CA . PHE B 1 122 ? -60.265 25.437 -10.458 1.00 90.88 122 PHE B CA 1
ATOM 3945 C C . PHE B 1 122 ? -59.587 24.109 -10.803 1.00 94.38 122 PHE B C 1
ATOM 3946 O O . PHE B 1 122 ? -58.380 24.066 -10.979 1.00 81.84 122 PHE B O 1
ATOM 3954 N N . SER B 1 123 ? -60.352 23.027 -10.899 1.00 96.75 123 SER B N 1
ATOM 3955 C CA . SER B 1 123 ? -59.763 21.714 -11.177 1.00 86.61 123 SER B CA 1
ATOM 3956 C C . SER B 1 123 ? -58.867 21.752 -12.415 1.00 91.51 123 SER B C 1
ATOM 3957 O O . SER B 1 123 ? -57.768 21.209 -12.400 1.00 117.95 123 SER B O 1
ATOM 3960 N N . SER B 1 124 ? -59.331 22.404 -13.478 1.00 80.72 124 SER B N 1
ATOM 3961 C CA . SER B 1 124 ? -58.566 22.490 -14.719 1.00 68.56 124 SER B CA 1
ATOM 3962 C C . SER B 1 124 ? -57.372 23.426 -14.614 1.00 81.45 124 SER B C 1
ATOM 3963 O O . SER B 1 124 ? -56.346 23.178 -15.240 1.00 91.78 124 SER B O 1
ATOM 3966 N N . LEU B 1 125 ? -57.508 24.503 -13.842 1.00 84.17 125 LEU B N 1
ATOM 3967 C CA . LEU B 1 125 ? -56.432 25.486 -13.681 1.00 71.50 125 LEU B CA 1
ATOM 3968 C C . LEU B 1 125 ? -55.312 24.894 -12.851 1.00 75.65 125 LEU B C 1
ATOM 3969 O O . LEU B 1 125 ? -54.137 25.041 -13.169 1.00 75.04 125 LEU B O 1
ATOM 3974 N N . SER B 1 126 ? -55.703 24.263 -11.752 1.00 75.84 126 SER B N 1
ATOM 3975 C CA . SER B 1 126 ? -54.815 23.458 -10.933 1.00 72.38 126 SER B CA 1
ATOM 3976 C C . SER B 1 126 ? -53.955 22.549 -11.810 1.00 77.65 126 SER B C 1
ATOM 3977 O O . SER B 1 126 ? -52.749 22.512 -11.648 1.00 79.66 126 SER B O 1
ATOM 3980 N N . ARG B 1 127 ? -54.566 21.817 -12.740 1.00 75.57 127 ARG B N 1
ATOM 3981 C CA . ARG B 1 127 ? -53.798 20.881 -13.554 1.00 80.33 127 ARG B CA 1
ATOM 3982 C C . ARG B 1 127 ? -52.822 21.623 -14.456 1.00 75.07 127 ARG B C 1
ATOM 3983 O O . ARG B 1 127 ? -51.693 21.180 -14.653 1.00 87.36 127 ARG B O 1
ATOM 3991 N N . ALA B 1 128 ? -53.254 22.744 -15.015 1.00 73.52 128 ALA B N 1
ATOM 3992 C CA . ALA B 1 128 ? -52.408 23.480 -15.950 1.00 84.07 128 ALA B CA 1
ATOM 3993 C C . ALA B 1 128 ? -51.219 24.135 -15.234 1.00 91.14 128 ALA B C 1
ATOM 3994 O O . ALA B 1 128 ? -50.177 24.347 -15.842 1.00 80.76 128 ALA B O 1
ATOM 3996 N N . ILE B 1 129 ? -51.367 24.446 -13.948 1.00 82.86 129 ILE B N 1
ATOM 3997 C CA . ILE B 1 129 ? -50.235 24.938 -13.170 1.00 88.43 129 ILE B CA 1
ATOM 3998 C C . ILE B 1 129 ? -49.234 23.801 -13.071 1.00 89.01 129 ILE B C 1
ATOM 3999 O O . ILE B 1 129 ? -48.056 23.964 -13.396 1.00 83.37 129 ILE B O 1
ATOM 4004 N N . LEU B 1 130 ? -49.715 22.643 -12.628 1.00 81.61 130 LEU B N 1
ATOM 4005 C CA . LEU B 1 130 ? -48.863 21.472 -12.467 1.00 69.57 130 LEU B CA 1
ATOM 4006 C C . LEU B 1 130 ? -48.205 21.084 -13.796 1.00 84.19 130 LEU B C 1
ATOM 4007 O O . LEU B 1 130 ? -47.040 20.712 -13.819 1.00 100.54 130 LEU B O 1
ATOM 4012 N N . ASP B 1 131 ? -48.934 21.197 -14.903 1.00 82.27 131 ASP B N 1
ATOM 4013 C CA . ASP B 1 131 ? -48.377 20.846 -16.210 1.00 83.04 131 ASP B CA 1
ATOM 4014 C C . ASP B 1 131 ? -47.183 21.731 -16.528 1.00 88.94 131 ASP B C 1
ATOM 4015 O O . ASP B 1 131 ? -46.184 21.280 -17.082 1.00 100.54 131 ASP B O 1
ATOM 4020 N N . LEU B 1 132 ? -47.300 23.001 -16.173 1.00 90.43 132 LEU B N 1
ATOM 4021 C CA . LEU B 1 132 ? -46.271 23.984 -16.469 1.00 89.36 132 LEU B CA 1
ATOM 4022 C C . LEU B 1 132 ? -45.024 23.737 -15.633 1.00 88.65 132 LEU B C 1
ATOM 4023 O O . LEU B 1 132 ? -43.919 23.692 -16.154 1.00 101.42 132 LEU B O 1
ATOM 4028 N N . VAL B 1 133 ? -45.211 23.592 -14.328 1.00 74.07 133 VAL B N 1
ATOM 4029 C CA . VAL B 1 133 ? -44.133 23.207 -13.431 1.00 73.73 133 VAL B CA 1
ATOM 4030 C C . VAL B 1 133 ? -43.340 22.012 -13.979 1.00 85.49 133 VAL B C 1
ATOM 4031 O O . VAL B 1 133 ? -42.111 22.009 -13.968 1.00 103.78 133 VAL B O 1
ATOM 4035 N N . GLN B 1 134 ? -44.043 20.990 -14.447 1.00 80.60 134 GLN B N 1
ATOM 4036 C CA . GLN B 1 134 ? -43.375 19.782 -14.925 1.00 88.33 134 GLN B CA 1
ATOM 4037 C C . GLN B 1 134 ? -42.620 20.025 -16.220 1.00 94.02 134 GLN B C 1
ATOM 4038 O O . GLN B 1 134 ? -41.642 19.340 -16.505 1.00 99.79 134 GLN B O 1
ATOM 4044 N N . PHE B 1 135 ? -43.075 20.995 -17.004 1.00 83.47 135 PHE B N 1
ATOM 4045 C CA . PHE B 1 135 ? -42.412 21.318 -18.262 1.00 87.30 135 PHE B CA 1
ATOM 4046 C C . PHE B 1 135 ? -41.110 22.071 -18.001 1.00 100.14 135 PHE B C 1
ATOM 4047 O O . PHE B 1 135 ? -40.143 21.931 -18.742 1.00 108.41 135 PHE B O 1
ATOM 4055 N N . PHE B 1 136 ? -41.088 22.871 -16.941 1.00 96.62 136 PHE B N 1
ATOM 4056 C CA . PHE B 1 136 ? -39.860 23.538 -16.525 1.00 87.53 136 PHE B CA 1
ATOM 4057 C C . PHE B 1 136 ? -38.976 22.565 -15.747 1.00 91.36 136 PHE B C 1
ATOM 4058 O O . PHE B 1 136 ? -37.899 22.926 -15.294 1.00 92.66 136 PHE B O 1
ATOM 4066 N N . LYS B 1 137 ? -39.444 21.333 -15.584 1.00 92.28 137 LYS B N 1
ATOM 4067 C CA . LYS B 1 137 ? -38.661 20.288 -14.924 1.00 99.28 137 LYS B CA 1
ATOM 4068 C C . LYS B 1 137 ? -38.286 20.627 -13.477 1.00 91.29 137 LYS B C 1
ATOM 4069 O O . LYS B 1 137 ? -37.297 20.114 -12.963 1.00 91.25 137 LYS B O 1
ATOM 4075 N N . TRP B 1 138 ? -39.074 21.473 -12.819 1.00 77.83 138 TRP B N 1
ATOM 4076 C CA . TRP B 1 138 ? -38.832 21.797 -11.414 1.00 65.21 138 TRP B CA 1
ATOM 4077 C C . TRP B 1 138 ? -39.020 20.582 -10.515 1.00 75.41 138 TRP B C 1
ATOM 4078 O O . TRP B 1 138 ? -39.997 19.841 -10.651 1.00 82.09 138 TRP B O 1
ATOM 4089 N N . LYS B 1 139 ? -38.095 20.390 -9.583 1.00 87.36 139 LYS B N 1
ATOM 4090 C CA . LYS B 1 139 ? -38.216 19.329 -8.588 1.00 98.23 139 LYS B CA 1
ATOM 4091 C C . LYS B 1 139 ? -38.438 19.948 -7.211 1.00 79.61 139 LYS B C 1
ATOM 4092 O O . LYS B 1 139 ? -38.771 19.259 -6.252 1.00 97.33 139 LYS B O 1
ATOM 4098 N N . THR B 1 140 ? -38.259 21.256 -7.128 1.00 65.97 140 THR B N 1
ATOM 4099 C CA . THR B 1 140 ? -38.413 21.997 -5.883 1.00 78.72 140 THR B CA 1
ATOM 4100 C C . THR B 1 140 ? -39.224 23.230 -6.188 1.00 87.09 140 THR B C 1
ATOM 4101 O O . THR B 1 140 ? -38.968 23.900 -7.181 1.00 115.40 140 THR B O 1
ATOM 4105 N N . VAL B 1 141 ? -40.207 23.528 -5.347 1.00 81.59 141 VAL B N 1
ATOM 4106 C CA . VAL B 1 141 ? -41.038 24.704 -5.562 1.00 83.13 141 VAL B CA 1
ATOM 4107 C C . VAL B 1 141 ? -41.711 25.177 -4.280 1.00 68.34 141 VAL B C 1
ATOM 4108 O O . VAL B 1 141 ? -42.203 24.380 -3.489 1.00 70.66 141 VAL B O 1
ATOM 4112 N N . THR B 1 142 ? -41.743 26.489 -4.088 1.00 62.08 142 THR B N 1
ATOM 4113 C CA . THR B 1 142 ? -42.422 27.071 -2.946 1.00 66.21 142 THR B CA 1
ATOM 4114 C C . THR B 1 142 ? -43.741 27.691 -3.398 1.00 67.71 142 THR B C 1
ATOM 4115 O O . THR B 1 142 ? -43.739 28.629 -4.184 1.00 81.83 142 THR B O 1
ATOM 4119 N N . VAL B 1 143 ? -44.857 27.135 -2.923 1.00 63.89 143 VAL B N 1
ATOM 4120 C CA . VAL B 1 143 ? -46.188 27.694 -3.176 1.00 64.68 143 VAL B CA 1
ATOM 4121 C C . VAL B 1 143 ? -46.517 28.724 -2.095 1.00 60.03 143 VAL B C 1
ATOM 4122 O O . VAL B 1 143 ? -46.538 28.406 -0.910 1.00 70.49 143 VAL B O 1
ATOM 4126 N N . VAL B 1 144 ? -46.745 29.965 -2.510 1.00 60.81 144 VAL B N 1
ATOM 4127 C CA . VAL B 1 144 ? -47.165 31.037 -1.605 1.00 63.81 144 VAL B CA 1
ATOM 4128 C C . VAL B 1 144 ? -48.623 31.435 -1.899 1.00 72.08 144 VAL B C 1
ATOM 4129 O O . VAL B 1 144 ? -48.935 31.870 -3.003 1.00 67.17 144 VAL B O 1
ATOM 4133 N N . TYR B 1 145 ? -49.518 31.287 -0.927 1.00 63.04 145 TYR B N 1
ATOM 4134 C CA . TYR B 1 145 ? -50.918 31.655 -1.144 1.00 55.62 145 TYR B CA 1
ATOM 4135 C C . TYR B 1 145 ? -51.373 32.808 -0.244 1.00 60.30 145 TYR B C 1
ATOM 4136 O O . TYR B 1 145 ? -50.750 33.065 0.784 1.00 59.14 145 TYR B O 1
ATOM 4145 N N . ASP B 1 146 ? -52.443 33.509 -0.627 1.00 73.94 146 ASP B N 1
ATOM 4146 C CA . ASP B 1 146 ? -52.968 34.591 0.214 1.00 78.34 146 ASP B CA 1
ATOM 4147 C C . ASP B 1 146 ? -53.956 34.078 1.280 1.00 79.01 146 ASP B C 1
ATOM 4148 O O . ASP B 1 146 ? -53.643 34.074 2.464 1.00 79.34 146 ASP B O 1
ATOM 4153 N N . ASP B 1 147 ? -55.140 33.641 0.879 1.00 68.36 147 ASP B N 1
ATOM 4154 C CA . ASP B 1 147 ? -56.131 33.233 1.864 1.00 80.64 147 ASP B CA 1
ATOM 4155 C C . ASP B 1 147 ? -56.569 31.794 1.637 1.00 79.38 147 ASP B C 1
ATOM 4156 O O . ASP B 1 147 ? -56.416 31.265 0.547 1.00 68.28 147 ASP B O 1
ATOM 4161 N N . SER B 1 148 ? -57.122 31.180 2.680 1.00 83.39 148 SER B N 1
ATOM 4162 C CA . SER B 1 148 ? -57.580 29.791 2.642 1.00 85.16 148 SER B CA 1
ATOM 4163 C C . SER B 1 148 ? -57.937 29.265 1.247 1.00 80.98 148 SER B C 1
ATOM 4164 O O . SER B 1 148 ? -57.413 28.240 0.830 1.00 92.43 148 SER B O 1
ATOM 4167 N N . THR B 1 149 ? -58.823 29.945 0.525 1.00 70.37 149 THR B N 1
ATOM 4168 C CA . THR B 1 149 ? -59.346 29.378 -0.717 1.00 71.88 149 THR B CA 1
ATOM 4169 C C . THR B 1 149 ? -58.264 29.205 -1.777 1.00 68.62 149 THR B C 1
ATOM 4170 O O . THR B 1 149 ? -58.420 28.409 -2.699 1.00 87.47 149 THR B O 1
ATOM 4174 N N . GLY B 1 150 ? -57.177 29.956 -1.656 1.00 73.18 150 GLY B N 1
ATOM 4175 C CA . GLY B 1 150 ? -55.983 29.694 -2.440 1.00 77.40 150 GLY B CA 1
ATOM 4176 C C . GLY B 1 150 ? -55.572 28.228 -2.378 1.00 70.24 150 GLY B C 1
ATOM 4177 O O . GLY B 1 150 ? -55.345 27.600 -3.412 1.00 86.66 150 GLY B O 1
ATOM 4178 N N . LEU B 1 151 ? -55.472 27.677 -1.169 1.00 58.86 151 LEU B N 1
ATOM 4179 C CA . LEU B 1 151 ? -55.219 26.239 -0.989 1.00 63.80 151 LEU B CA 1
ATOM 4180 C C . LEU B 1 151 ? -56.031 25.362 -1.923 1.00 74.87 151 LEU B C 1
ATOM 4181 O O . LEU B 1 151 ? -55.497 24.448 -2.542 1.00 101.92 151 LEU B O 1
ATOM 4186 N N . ILE B 1 152 ? -57.325 25.635 -2.021 1.00 69.85 152 ILE B N 1
ATOM 4187 C CA . ILE B 1 152 ? -58.220 24.802 -2.812 1.00 65.48 152 ILE B CA 1
ATOM 4188 C C . ILE B 1 152 ? -57.935 24.890 -4.315 1.00 72.90 152 ILE B C 1
ATOM 4189 O O . ILE B 1 152 ? -58.062 23.903 -5.030 1.00 103.42 152 ILE B O 1
ATOM 4194 N N . ARG B 1 153 ? -57.523 26.063 -4.786 1.00 80.61 153 ARG B N 1
ATOM 4195 C CA . ARG B 1 153 ? -57.213 26.249 -6.202 1.00 98.28 153 ARG B CA 1
ATOM 4196 C C . ARG B 1 153 ? -55.958 25.471 -6.604 1.00 96.12 153 ARG B C 1
ATOM 4197 O O . ARG B 1 153 ? -55.754 25.155 -7.773 1.00 110.33 153 ARG B O 1
ATOM 4205 N N . LEU B 1 154 ? -55.112 25.175 -5.629 1.00 74.06 154 LEU B N 1
ATOM 4206 C CA . LEU B 1 154 ? -53.890 24.446 -5.894 1.00 76.16 154 LEU B CA 1
ATOM 4207 C C . LEU B 1 154 ? -53.884 23.024 -5.332 1.00 88.67 154 LEU B C 1
ATOM 4208 O O . LEU B 1 154 ? -52.814 22.455 -5.159 1.00 86.78 154 LEU B O 1
ATOM 4213 N N . GLN B 1 155 ? -55.041 22.430 -5.044 1.00 83.76 155 GLN B N 1
ATOM 4214 C CA . GLN B 1 155 ? -55.007 21.105 -4.436 1.00 88.39 155 GLN B CA 1
ATOM 4215 C C . GLN B 1 155 ? -54.346 20.070 -5.350 1.00 95.21 155 GLN B C 1
ATOM 4216 O O . GLN B 1 155 ? -53.518 19.292 -4.890 1.00 103.95 155 GLN B O 1
ATOM 4222 N N . GLU B 1 156 ? -54.676 20.070 -6.635 1.00 78.74 156 GLU B N 1
ATOM 4223 C CA . GLU B 1 156 ? -53.991 19.182 -7.575 1.00 80.06 156 GLU B CA 1
ATOM 4224 C C . GLU B 1 156 ? -52.470 19.283 -7.446 1.00 80.36 156 GLU B C 1
ATOM 4225 O O . GLU B 1 156 ? -51.755 18.285 -7.548 1.00 106.20 156 GLU B O 1
ATOM 4231 N N . LEU B 1 157 ? -51.977 20.489 -7.204 1.00 85.89 157 LEU B N 1
ATOM 4232 C CA . LEU B 1 157 ? -50.543 20.709 -7.113 1.00 85.08 157 LEU B CA 1
ATOM 4233 C C . LEU B 1 157 ? -49.991 20.210 -5.783 1.00 80.62 157 LEU B C 1
ATOM 4234 O O . LEU B 1 157 ? -48.916 19.619 -5.720 1.00 97.87 157 LEU B O 1
ATOM 4239 N N . ILE B 1 158 ? -50.744 20.448 -4.723 1.00 85.14 158 ILE B N 1
ATOM 4240 C CA . ILE B 1 158 ? -50.335 20.099 -3.374 1.00 85.61 158 ILE B CA 1
ATOM 4241 C C . ILE B 1 158 ? -50.282 18.576 -3.170 1.00 95.32 158 ILE B C 1
ATOM 4242 O O . ILE B 1 158 ? -49.550 18.086 -2.304 1.00 94.18 158 ILE B O 1
ATOM 4247 N N . LYS B 1 159 ? -51.036 17.834 -3.984 1.00 86.79 159 LYS B N 1
ATOM 4248 C CA . LYS B 1 159 ? -51.107 16.381 -3.859 1.00 90.10 159 LYS B CA 1
ATOM 4249 C C . LYS B 1 159 ? -50.125 15.667 -4.793 1.00 105.89 159 LYS B C 1
ATOM 4250 O O . LYS B 1 159 ? -50.033 14.441 -4.793 1.00 128.97 159 LYS B O 1
ATOM 4256 N N . ALA B 1 160 ? -49.389 16.441 -5.580 1.00 117.37 160 ALA B N 1
ATOM 4257 C CA . ALA B 1 160 ? -48.419 15.890 -6.523 1.00 109.96 160 ALA B CA 1
ATOM 4258 C C . ALA B 1 160 ? -47.211 15.208 -5.863 1.00 113.70 160 ALA B C 1
ATOM 4259 O O . ALA B 1 160 ? -46.733 14.193 -6.366 1.00 125.84 160 ALA B O 1
ATOM 4261 N N . PRO B 1 161 ? -46.700 15.765 -4.748 1.00 114.04 161 PRO B N 1
ATOM 4262 C CA . PRO B 1 161 ? -45.479 15.217 -4.133 1.00 117.15 161 PRO B CA 1
ATOM 4263 C C . PRO B 1 161 ? -45.514 13.735 -3.733 1.00 134.70 161 PRO B C 1
ATOM 4264 O O . PRO B 1 161 ? -44.500 13.245 -3.236 1.00 148.83 161 PRO B O 1
ATOM 4268 N N . SER B 1 162 ? -46.629 13.042 -3.942 1.00 152.29 162 SER B N 1
ATOM 4269 C CA . SER B 1 162 ? -46.711 11.617 -3.617 1.00 166.84 162 SER B CA 1
ATOM 4270 C C . SER B 1 162 ? -46.724 10.749 -4.876 1.00 174.56 162 SER B C 1
ATOM 4271 O O . SER B 1 162 ? -46.410 9.563 -4.824 1.00 186.96 162 SER B O 1
ATOM 4274 N N . ARG B 1 163 ? -47.091 11.356 -6.001 1.00 160.76 163 ARG B N 1
ATOM 4275 C CA . ARG B 1 163 ? -47.034 10.698 -7.306 1.00 151.71 163 ARG B CA 1
ATOM 4276 C C . ARG B 1 163 ? -45.715 11.032 -8.026 1.00 156.69 163 ARG B C 1
ATOM 4277 O O . ARG B 1 163 ? -44.871 10.152 -8.216 1.00 152.40 163 ARG B O 1
ATOM 4285 N N . TYR B 1 164 ? -45.526 12.294 -8.414 1.00 148.29 164 TYR B N 1
ATOM 4286 C CA . TYR B 1 164 ? -44.274 12.712 -9.054 1.00 137.45 164 TYR B CA 1
ATOM 4287 C C . TYR B 1 164 ? -43.197 13.004 -8.014 1.00 131.38 164 TYR B C 1
ATOM 4288 O O . TYR B 1 164 ? -43.372 12.729 -6.830 1.00 121.24 164 TYR B O 1
ATOM 4297 N N . ASN B 1 165 ? -42.083 13.574 -8.459 1.00 144.74 165 ASN B N 1
ATOM 4298 C CA . ASN B 1 165 ? -40.987 13.882 -7.548 1.00 158.18 165 ASN B CA 1
ATOM 4299 C C . ASN B 1 165 ? -40.822 15.378 -7.333 1.00 155.70 165 ASN B C 1
ATOM 4300 O O . ASN B 1 165 ? -39.851 15.980 -7.787 1.00 164.10 165 ASN B O 1
ATOM 4305 N N . LEU B 1 166 ? -41.783 15.973 -6.637 1.00 139.35 166 LEU B N 1
ATOM 4306 C CA . LEU B 1 166 ? -41.685 17.365 -6.231 1.00 115.62 166 LEU B CA 1
ATOM 4307 C C . LEU B 1 166 ? -41.698 17.469 -4.722 1.00 102.15 166 LEU B C 1
ATOM 4308 O O . LEU B 1 166 ? -42.678 17.109 -4.078 1.00 121.69 166 LEU B O 1
ATOM 4313 N N . ARG B 1 167 ? -40.605 17.951 -4.149 1.00 99.78 167 ARG B N 1
ATOM 4314 C CA . ARG B 1 167 ? -40.648 18.409 -2.775 1.00 108.31 167 ARG B CA 1
ATOM 4315 C C . ARG B 1 167 ? -41.213 19.801 -2.889 1.00 111.99 167 ARG B C 1
ATOM 4316 O O . ARG B 1 167 ? -40.972 20.487 -3.878 1.00 122.76 167 ARG B O 1
ATOM 4324 N N . LEU B 1 168 ? -42.002 20.220 -1.914 1.00 105.15 168 LEU B N 1
ATOM 4325 C CA . LEU B 1 168 ? -42.600 21.531 -2.018 1.00 95.23 168 LEU B CA 1
ATOM 4326 C C . LEU B 1 168 ? -42.894 22.116 -0.654 1.00 85.54 168 LEU B C 1
ATOM 4327 O O . LEU B 1 168 ? -43.267 21.395 0.265 1.00 73.97 168 LEU B O 1
ATOM 4332 N N . LYS B 1 169 ? -42.667 23.426 -0.529 1.00 74.27 169 LYS B N 1
ATOM 4333 C CA . LYS B 1 169 ? -42.858 24.131 0.726 1.00 77.92 169 LYS B CA 1
ATOM 4334 C C . LYS B 1 169 ? -44.048 25.061 0.558 1.00 85.12 169 LYS B C 1
ATOM 4335 O O . LYS B 1 169 ? -44.208 25.687 -0.481 1.00 89.05 169 LYS B O 1
ATOM 4341 N N . ILE B 1 170 ? -44.889 25.143 1.579 1.00 75.33 170 ILE B N 1
ATOM 4342 C CA . ILE B 1 170 ? -46.088 25.965 1.503 1.00 72.82 170 ILE B CA 1
ATOM 4343 C C . ILE B 1 170 ? -46.008 27.095 2.517 1.00 68.30 170 ILE B C 1
ATOM 4344 O O . ILE B 1 170 ? -45.859 26.859 3.706 1.00 71.57 170 ILE B O 1
ATOM 4349 N N . ARG B 1 171 ? -46.083 28.326 2.027 1.00 66.86 171 ARG B N 1
ATOM 4350 C CA . ARG B 1 171 ? -46.032 29.502 2.885 1.00 65.96 171 ARG B CA 1
ATOM 4351 C C . ARG B 1 171 ? -47.254 30.369 2.622 1.00 68.30 171 ARG B C 1
ATOM 4352 O O . ARG B 1 171 ? -47.858 30.296 1.558 1.00 75.83 171 ARG B O 1
ATOM 4360 N N . GLN B 1 172 ? -47.617 31.204 3.585 1.00 68.74 172 GLN B N 1
ATOM 4361 C CA . GLN B 1 172 ? -48.766 32.095 3.405 1.00 68.06 172 GLN B CA 1
ATOM 4362 C C . GLN B 1 172 ? -48.332 33.541 3.481 1.00 70.72 172 GLN B C 1
ATOM 4363 O O . GLN B 1 172 ? -47.494 33.887 4.316 1.00 79.09 172 GLN B O 1
ATOM 4369 N N . LEU B 1 173 ? -48.890 34.373 2.597 1.00 67.86 173 LEU B N 1
ATOM 4370 C CA . LEU B 1 173 ? -48.673 35.821 2.634 1.00 72.61 173 LEU B CA 1
ATOM 4371 C C . LEU B 1 173 ? -49.360 36.399 3.854 1.00 82.14 173 LEU B C 1
ATOM 4372 O O . LEU B 1 173 ? -50.280 35.790 4.386 1.00 102.13 173 LEU B O 1
ATOM 4377 N N . PRO B 1 174 ? -48.923 37.574 4.311 1.00 88.58 174 PRO B N 1
ATOM 4378 C CA . PRO B 1 174 ? -49.707 38.221 5.366 1.00 107.97 174 PRO B CA 1
ATOM 4379 C C . PRO B 1 174 ? -50.841 39.049 4.758 1.00 107.81 174 PRO B C 1
ATOM 4380 O O . PRO B 1 174 ? -50.946 39.151 3.530 1.00 64.40 174 PRO B O 1
ATOM 4384 N N . ALA B 1 175 ? -51.686 39.628 5.602 1.00 126.65 175 ALA B N 1
ATOM 4385 C CA . ALA B 1 175 ? -52.762 40.491 5.121 1.00 123.78 175 ALA B CA 1
ATOM 4386 C C . ALA B 1 175 ? -52.245 41.546 4.128 1.00 117.15 175 ALA B C 1
ATOM 4387 O O . ALA B 1 175 ? -52.797 41.677 3.030 1.00 81.46 175 ALA B O 1
ATOM 4389 N N . ASP B 1 176 ? -51.188 42.275 4.508 1.00 116.14 176 ASP B N 1
ATOM 4390 C CA . ASP B 1 176 ? -50.632 43.356 3.681 1.00 111.47 176 ASP B CA 1
ATOM 4391 C C . ASP B 1 176 ? -49.277 42.978 3.085 1.00 109.23 176 ASP B C 1
ATOM 4392 O O . ASP B 1 176 ? -48.421 42.480 3.798 1.00 125.54 176 ASP B O 1
ATOM 4397 N N . THR B 1 177 ? -49.076 43.220 1.788 1.00 105.74 177 THR B N 1
ATOM 4398 C CA . THR B 1 177 ? -47.815 42.845 1.129 1.00 93.49 177 THR B CA 1
ATOM 4399 C C . THR B 1 177 ? -46.601 43.625 1.647 1.00 99.30 177 THR B C 1
ATOM 4400 O O . THR B 1 177 ? -45.448 43.196 1.469 1.00 90.90 177 THR B O 1
ATOM 4404 N N . LYS B 1 178 ? -46.851 44.773 2.267 1.00 101.46 178 LYS B N 1
ATOM 4405 C CA . LYS B 1 178 ? -45.776 45.541 2.881 1.00 107.32 178 LYS B CA 1
ATOM 4406 C C . LYS B 1 178 ? -45.193 44.767 4.063 1.00 97.77 178 LYS B C 1
ATOM 4407 O O . LYS B 1 178 ? -44.079 45.029 4.507 1.00 90.26 178 LYS B O 1
ATOM 4413 N N . ASP B 1 179 ? -45.957 43.806 4.566 1.00 75.54 179 ASP B N 1
ATOM 4414 C CA . ASP B 1 179 ? -45.520 43.003 5.690 1.00 87.53 179 ASP B CA 1
ATOM 4415 C C . ASP B 1 179 ? -44.760 41.784 5.192 1.00 76.58 179 ASP B C 1
ATOM 4416 O O . ASP B 1 179 ? -44.428 40.897 5.987 1.00 82.41 179 ASP B O 1
ATOM 4421 N N . ALA B 1 180 ? -44.467 41.738 3.890 1.00 66.56 180 ALA B N 1
ATOM 4422 C CA . ALA B 1 180 ? -43.969 40.498 3.272 1.00 75.45 180 ALA B CA 1
ATOM 4423 C C . ALA B 1 180 ? -42.448 40.346 3.180 1.00 79.08 180 ALA B C 1
ATOM 4424 O O . ALA B 1 180 ? -41.975 39.356 2.628 1.00 72.30 180 ALA B O 1
ATOM 4426 N N . LYS B 1 181 ? -41.677 41.293 3.703 1.00 75.00 181 LYS B N 1
ATOM 4427 C CA . LYS B 1 181 ? -40.224 41.169 3.620 1.00 72.74 181 LYS B CA 1
ATOM 4428 C C . LYS B 1 181 ? -39.729 39.990 4.466 1.00 77.70 181 LYS B C 1
ATOM 4429 O O . LYS B 1 181 ? -38.967 39.151 3.986 1.00 76.38 181 LYS B O 1
ATOM 4435 N N . PRO B 1 182 ? -40.200 39.890 5.714 1.00 80.27 182 PRO B N 1
ATOM 4436 C CA . PRO B 1 182 ? -39.737 38.798 6.577 1.00 76.65 182 PRO B CA 1
ATOM 4437 C C . PRO B 1 182 ? -39.957 37.436 5.940 1.00 81.97 182 PRO B C 1
ATOM 4438 O O . PRO B 1 182 ? -39.110 36.551 6.074 1.00 91.19 182 PRO B O 1
ATOM 4442 N N . LEU B 1 183 ? -41.086 37.278 5.259 1.00 75.49 183 LEU B N 1
ATOM 4443 C CA . LEU B 1 183 ? -41.393 36.046 4.551 1.00 67.51 183 LEU B CA 1
ATOM 4444 C C . LEU B 1 183 ? -40.457 35.839 3.375 1.00 74.89 183 LEU B C 1
ATOM 4445 O O . LEU B 1 183 ? -40.021 34.718 3.114 1.00 74.58 183 LEU B O 1
ATOM 4450 N N . LEU B 1 184 ? -40.160 36.918 2.654 1.00 66.59 184 LEU B N 1
ATOM 4451 C CA . LEU B 1 184 ? -39.293 36.822 1.484 1.00 66.54 184 LEU B CA 1
ATOM 4452 C C . LEU B 1 184 ? -37.854 36.560 1.898 1.00 73.02 184 LEU B C 1
ATOM 4453 O O . LEU B 1 184 ? -37.093 35.912 1.170 1.00 73.05 184 LEU B O 1
ATOM 4458 N N . LYS B 1 185 ? -37.491 37.049 3.078 1.00 63.96 185 LYS B N 1
ATOM 4459 C CA . LYS B 1 185 ? -36.135 36.867 3.583 1.00 75.92 185 LYS B CA 1
ATOM 4460 C C . LYS B 1 185 ? -35.933 35.385 3.892 1.00 78.37 185 LYS B C 1
ATOM 4461 O O . LYS B 1 185 ? -34.881 34.826 3.609 1.00 80.63 185 LYS B O 1
ATOM 4467 N N . GLU B 1 186 ? -36.951 34.739 4.448 1.00 70.92 186 GLU B N 1
ATOM 4468 C CA . GLU B 1 186 ? -36.858 33.303 4.722 1.00 76.25 186 GLU B CA 1
ATOM 4469 C C . GLU B 1 186 ? -36.703 32.506 3.434 1.00 77.16 186 GLU B C 1
ATOM 4470 O O . GLU B 1 186 ? -35.924 31.558 3.382 1.00 78.41 186 GLU B O 1
ATOM 4476 N N . MET B 1 187 ? -37.445 32.886 2.398 1.00 71.52 187 MET B N 1
ATOM 4477 C CA . MET B 1 187 ? -37.327 32.206 1.114 1.00 77.25 187 MET B CA 1
ATOM 4478 C C . MET B 1 187 ? -35.929 32.416 0.539 1.00 72.81 187 MET B C 1
ATOM 4479 O O . MET B 1 187 ? -35.375 31.515 -0.075 1.00 66.54 187 MET B O 1
ATOM 4484 N N . LYS B 1 188 ? -35.357 33.598 0.748 1.00 84.39 188 LYS B N 1
ATOM 4485 C CA . LYS B 1 188 ? -34.040 33.919 0.197 1.00 81.61 188 LYS B CA 1
ATOM 4486 C C . LYS B 1 188 ? -32.964 33.074 0.873 1.00 71.13 188 LYS B C 1
ATOM 4487 O O . LYS B 1 188 ? -32.173 32.437 0.197 1.00 70.98 188 LYS B O 1
ATOM 4493 N N . ARG B 1 189 ? -32.947 33.075 2.206 1.00 66.57 189 ARG B N 1
ATOM 4494 C CA . ARG B 1 189 ? -32.058 32.213 2.979 1.00 74.78 189 ARG B CA 1
ATOM 4495 C C . ARG B 1 189 ? -32.271 30.765 2.592 1.00 84.77 189 ARG B C 1
ATOM 4496 O O . ARG B 1 189 ? -31.330 29.980 2.535 1.00 103.27 189 ARG B O 1
ATOM 4504 N N . GLY B 1 190 ? -33.522 30.422 2.312 1.00 80.34 190 GLY B N 1
ATOM 4505 C CA . GLY B 1 190 ? -33.887 29.059 1.991 1.00 73.17 190 GLY B CA 1
ATOM 4506 C C . GLY B 1 190 ? -33.508 28.667 0.577 1.00 78.03 190 GLY B C 1
ATOM 4507 O O . GLY B 1 190 ? -33.623 27.502 0.209 1.00 80.93 190 GLY B O 1
ATOM 4508 N N . LYS B 1 191 ? -33.061 29.628 -0.223 1.00 71.50 191 LYS B N 1
ATOM 4509 C CA . LYS B 1 191 ? -32.657 29.336 -1.592 1.00 85.09 191 LYS B CA 1
ATOM 4510 C C . LYS B 1 191 ? -33.857 28.844 -2.385 1.00 82.53 191 LYS B C 1
ATOM 4511 O O . LYS B 1 191 ? -33.731 28.009 -3.277 1.00 82.75 191 LYS B O 1
ATOM 4517 N N . GLU B 1 192 ? -35.027 29.366 -2.043 1.00 78.53 192 GLU B N 1
ATOM 4518 C CA . GLU B 1 192 ? -36.254 29.016 -2.744 1.00 80.28 192 GLU B CA 1
ATOM 4519 C C . GLU B 1 192 ? -36.382 29.875 -3.990 1.00 74.19 192 GLU B C 1
ATOM 4520 O O . GLU B 1 192 ? -37.055 30.889 -4.002 1.00 70.12 192 GLU B O 1
ATOM 4526 N N . PHE B 1 193 ? -35.711 29.443 -5.044 1.00 70.45 193 PHE B N 1
ATOM 4527 C CA . PHE B 1 193 ? -35.673 30.180 -6.291 1.00 65.15 193 PHE B CA 1
ATOM 4528 C C . PHE B 1 193 ? -36.894 29.960 -7.179 1.00 59.64 193 PHE B C 1
ATOM 4529 O O . PHE B 1 193 ? -37.151 30.750 -8.074 1.00 62.67 193 PHE B O 1
ATOM 4537 N N . HIS B 1 194 ? -37.621 28.872 -6.952 1.00 67.31 194 HIS B N 1
ATOM 4538 C CA . HIS B 1 194 ? -38.739 28.504 -7.804 1.00 74.80 194 HIS B CA 1
ATOM 4539 C C . HIS B 1 194 ? -40.020 28.677 -7.016 1.00 82.23 194 HIS B C 1
ATOM 4540 O O . HIS B 1 194 ? -40.257 27.965 -6.049 1.00 83.20 194 HIS B O 1
ATOM 4547 N N . VAL B 1 195 ? -40.855 29.616 -7.436 1.00 72.33 195 VAL B N 1
ATOM 4548 C CA . VAL B 1 195 ? -41.957 30.060 -6.593 1.00 69.59 195 VAL B CA 1
ATOM 4549 C C . VAL B 1 195 ? -43.260 30.281 -7.350 1.00 63.53 195 VAL B C 1
ATOM 4550 O O . VAL B 1 195 ? -43.287 30.955 -8.364 1.00 69.70 195 VAL B O 1
ATOM 4554 N N . ILE B 1 196 ? -44.340 29.698 -6.848 1.00 56.79 196 ILE B N 1
ATOM 4555 C CA . ILE B 1 196 ? -45.677 29.956 -7.371 1.00 58.93 196 ILE B CA 1
ATOM 4556 C C . ILE B 1 196 ? -46.414 30.927 -6.438 1.00 58.16 196 ILE B C 1
ATOM 4557 O O . ILE B 1 196 ? -46.576 30.640 -5.257 1.00 66.11 196 ILE B O 1
ATOM 4562 N N . PHE B 1 197 ? -46.832 32.080 -6.951 1.00 54.92 197 PHE B N 1
ATOM 4563 C CA . PHE B 1 197 ? -47.678 32.990 -6.167 1.00 59.35 197 PHE B CA 1
ATOM 4564 C C . PHE B 1 197 ? -49.164 32.800 -6.488 1.00 62.35 197 PHE B C 1
ATOM 4565 O O . PHE B 1 197 ? -49.600 33.133 -7.588 1.00 72.37 197 PHE B O 1
ATOM 4573 N N . ASP B 1 198 ? -49.921 32.242 -5.534 1.00 67.63 198 ASP B N 1
ATOM 4574 C CA . ASP B 1 198 ? -51.389 32.162 -5.622 1.00 61.83 198 ASP B CA 1
ATOM 4575 C C . ASP B 1 198 ? -52.036 33.322 -4.869 1.00 61.78 198 ASP B C 1
ATOM 4576 O O . ASP B 1 198 ? -52.072 33.343 -3.643 1.00 65.95 198 ASP B O 1
ATOM 4581 N N . CYS B 1 199 ? -52.557 34.280 -5.620 1.00 44.43 199 CYS B N 1
ATOM 4582 C CA . CYS B 1 199 ? -53.027 35.529 -5.049 1.00 44.52 199 CYS B CA 1
ATOM 4583 C C . CYS B 1 199 ? -53.593 36.433 -6.144 1.00 46.01 199 CYS B C 1
ATOM 4584 O O . CYS B 1 199 ? -53.367 36.206 -7.334 1.00 47.07 199 CYS B O 1
ATOM 4587 N N . SER B 1 200 ? -54.333 37.465 -5.748 1.00 46.96 200 SER B N 1
ATOM 4588 C CA . SER B 1 200 ? -54.895 38.366 -6.742 1.00 51.92 200 SER B CA 1
ATOM 4589 C C . SER B 1 200 ? -53.772 39.105 -7.498 1.00 64.54 200 SER B C 1
ATOM 4590 O O . SER B 1 200 ? -52.648 39.212 -7.007 1.00 61.72 200 SER B O 1
ATOM 4593 N N . HIS B 1 201 ? -54.070 39.627 -8.682 1.00 57.50 201 HIS B N 1
ATOM 4594 C CA . HIS B 1 201 ? -53.070 40.389 -9.418 1.00 65.63 201 HIS B CA 1
ATOM 4595 C C . HIS B 1 201 ? -52.664 41.676 -8.712 1.00 62.26 201 HIS B C 1
ATOM 4596 O O . HIS B 1 201 ? -51.568 42.169 -8.951 1.00 69.82 201 HIS B O 1
ATOM 4603 N N . GLU B 1 202 ? -53.509 42.210 -7.832 1.00 48.09 202 GLU B N 1
ATOM 4604 C CA . GLU B 1 202 ? -53.115 43.395 -7.052 1.00 57.80 202 GLU B CA 1
ATOM 4605 C C . GLU B 1 202 ? -52.099 43.018 -5.987 1.00 60.74 202 GLU B C 1
ATOM 4606 O O . GLU B 1 202 ? -51.157 43.777 -5.739 1.00 63.96 202 GLU B O 1
ATOM 4612 N N . MET B 1 203 ? -52.300 41.859 -5.353 1.00 51.80 203 MET B N 1
ATOM 4613 C CA . MET B 1 203 ? -51.304 41.301 -4.434 1.00 63.00 203 MET B CA 1
ATOM 4614 C C . MET B 1 203 ? -49.985 41.023 -5.152 1.00 66.40 203 MET B C 1
ATOM 4615 O O . MET B 1 203 ? -48.923 41.255 -4.599 1.00 74.00 203 MET B O 1
ATOM 4620 N N . ALA B 1 204 ? -50.070 40.515 -6.377 1.00 56.68 204 ALA B N 1
ATOM 4621 C CA . ALA B 1 204 ? -48.901 40.155 -7.149 1.00 59.61 204 ALA B CA 1
ATOM 4622 C C . ALA B 1 204 ? -48.084 41.397 -7.534 1.00 70.40 204 ALA B C 1
ATOM 4623 O O . ALA B 1 204 ? -46.859 41.362 -7.506 1.00 69.60 204 ALA B O 1
ATOM 4625 N N . ALA B 1 205 ? -48.756 42.488 -7.892 1.00 66.10 205 ALA B N 1
ATOM 4626 C CA . ALA B 1 205 ? -48.077 43.751 -8.151 1.00 53.57 205 ALA B CA 1
ATOM 4627 C C . ALA B 1 205 ? -47.345 44.222 -6.906 1.00 63.61 205 ALA B C 1
ATOM 4628 O O . ALA B 1 205 ? -46.212 44.713 -6.985 1.00 69.88 205 ALA B O 1
ATOM 4630 N N . GLY B 1 206 ? -48.001 44.076 -5.760 1.00 51.52 206 GLY B N 1
ATOM 4631 C CA . GLY B 1 206 ? -47.410 44.444 -4.485 1.00 56.66 206 GLY B CA 1
ATOM 4632 C C . GLY B 1 206 ? -46.221 43.590 -4.061 1.00 70.37 206 GLY B C 1
ATOM 4633 O O . GLY B 1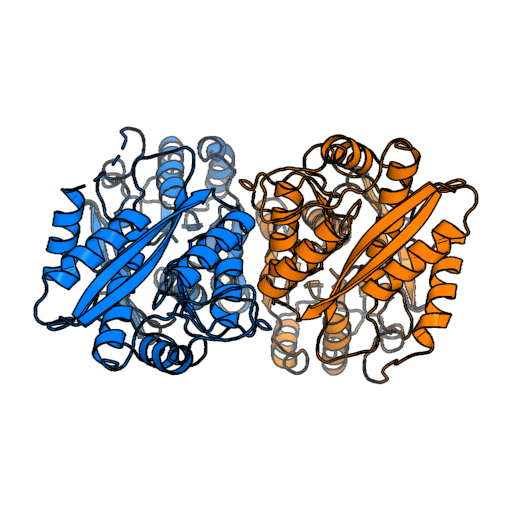 206 ? -45.250 44.115 -3.522 1.00 78.38 206 GLY B O 1
ATOM 4634 N N . ILE B 1 207 ? -46.286 42.283 -4.305 1.00 56.63 207 ILE B N 1
ATOM 4635 C CA . ILE B 1 207 ? -45.276 41.370 -3.795 1.00 66.43 207 ILE B CA 1
ATOM 4636 C C . ILE B 1 207 ? -44.031 41.458 -4.682 1.00 68.86 207 ILE B C 1
ATOM 4637 O O . ILE B 1 207 ? -42.915 41.284 -4.200 1.00 66.73 207 ILE B O 1
ATOM 4642 N N . LEU B 1 208 ? -44.220 41.750 -5.967 1.00 50.78 208 LEU B N 1
ATOM 4643 C CA . LEU B 1 208 ? -43.093 41.999 -6.855 1.00 59.20 208 LEU B CA 1
ATOM 4644 C C . LEU B 1 208 ? -42.233 43.189 -6.390 1.00 63.87 208 LEU B C 1
ATOM 4645 O O . LEU B 1 208 ? -41.011 43.098 -6.414 1.00 71.62 208 LEU B O 1
ATOM 4650 N N . LYS B 1 209 ? -42.852 44.287 -5.959 1.00 55.77 209 LYS B N 1
ATOM 4651 C CA . LYS B 1 209 ? -42.085 45.445 -5.508 1.00 56.58 209 LYS B CA 1
ATOM 4652 C C . LYS B 1 209 ? -41.227 45.043 -4.325 1.00 63.79 209 LYS B C 1
ATOM 4653 O O . LYS B 1 209 ? -40.067 45.454 -4.231 1.00 72.56 209 LYS B O 1
ATOM 4659 N N . GLN B 1 210 ? -41.798 44.249 -3.422 1.00 52.28 210 GLN B N 1
ATOM 4660 C CA . GLN B 1 210 ? -41.064 43.794 -2.247 1.00 54.41 210 GLN B CA 1
ATOM 4661 C C . GLN B 1 210 ? -39.941 42.843 -2.658 1.00 60.86 210 GLN B C 1
ATOM 4662 O O . GLN B 1 210 ? -38.888 42.786 -2.024 1.00 64.33 210 GLN B O 1
ATOM 4668 N N . ALA B 1 211 ? -40.165 42.101 -3.731 1.00 46.07 211 ALA B N 1
ATOM 4669 C CA . ALA B 1 211 ? -39.184 41.126 -4.163 1.00 57.14 211 ALA B CA 1
ATOM 4670 C C . ALA B 1 211 ? -37.977 41.838 -4.787 1.00 64.44 211 ALA B C 1
ATOM 4671 O O . ALA B 1 211 ? -36.846 41.374 -4.673 1.00 73.03 211 ALA B O 1
ATOM 4673 N N . LEU B 1 212 ? -38.234 42.968 -5.432 1.00 52.17 212 LEU B N 1
ATOM 4674 C CA . LEU B 1 212 ? -37.195 43.787 -6.042 1.00 65.32 212 LEU B CA 1
ATOM 4675 C C . LEU B 1 212 ? -36.312 44.386 -4.961 1.00 63.67 212 LEU B C 1
ATOM 4676 O O . LEU B 1 212 ? -35.091 44.273 -5.008 1.00 58.97 212 LEU B O 1
ATOM 4681 N N . ALA B 1 213 ? -36.953 45.008 -3.984 1.00 53.07 213 ALA B N 1
ATOM 4682 C CA . ALA B 1 213 ? -36.284 45.549 -2.813 1.00 66.81 213 ALA B CA 1
ATOM 4683 C C . ALA B 1 213 ? -35.346 44.536 -2.161 1.00 64.29 213 ALA B C 1
ATOM 4684 O O . ALA B 1 213 ? -34.335 44.888 -1.547 1.00 73.26 213 ALA B O 1
ATOM 4686 N N . MET B 1 214 ? -35.704 43.275 -2.298 1.00 54.18 214 MET B N 1
ATOM 4687 C CA . MET B 1 214 ? -35.041 42.202 -1.572 1.00 68.87 214 MET B CA 1
ATOM 4688 C C . MET B 1 214 ? -33.962 41.507 -2.395 1.00 65.92 214 MET B C 1
ATOM 4689 O O . MET B 1 214 ? -33.373 40.538 -1.950 1.00 66.96 214 MET B O 1
ATOM 4694 N N . GLY B 1 215 ? -33.709 42.006 -3.597 1.00 53.37 215 GLY B N 1
ATOM 4695 C CA . GLY B 1 215 ? -32.675 41.445 -4.435 1.00 56.76 215 GLY B CA 1
ATOM 4696 C C . GLY B 1 215 ? -33.075 40.106 -4.983 1.00 58.73 215 GLY B C 1
ATOM 4697 O O . GLY B 1 215 ? -32.243 39.209 -5.126 1.00 74.86 215 GLY B O 1
ATOM 4698 N N . MET B 1 216 ? -34.362 39.974 -5.285 1.00 65.09 216 MET B N 1
ATOM 4699 C CA . MET B 1 216 ? -34.933 38.701 -5.701 1.00 61.13 216 MET B CA 1
ATOM 4700 C C . MET B 1 216 ? -35.612 38.804 -7.065 1.00 52.97 216 MET B C 1
ATOM 4701 O O . MET B 1 216 ? -36.342 37.913 -7.459 1.00 61.28 216 MET B O 1
ATOM 4706 N N . MET B 1 217 ? -35.374 39.888 -7.788 1.00 54.86 217 MET B N 1
ATOM 4707 C CA . MET B 1 217 ? -35.738 39.933 -9.197 1.00 52.42 217 MET B CA 1
ATOM 4708 C C . MET B 1 217 ? -34.466 39.873 -10.024 1.00 62.13 217 MET B C 1
ATOM 4709 O O . MET B 1 217 ? -33.954 40.899 -10.472 1.00 72.38 217 MET B O 1
ATOM 4714 N N . THR B 1 218 ? -33.951 38.656 -10.194 1.00 47.84 218 THR B N 1
ATOM 4715 C CA . THR B 1 218 ? -32.770 38.419 -11.002 1.00 53.90 218 THR B CA 1
ATOM 4716 C C . THR B 1 218 ? -32.909 37.120 -11.774 1.00 64.01 218 THR B C 1
ATOM 4717 O O . THR B 1 218 ? -33.889 36.412 -11.624 1.00 70.61 218 THR B O 1
ATOM 4721 N N . GLU B 1 219 ? -31.918 36.813 -12.603 1.00 66.35 219 GLU B N 1
ATOM 4722 C CA . GLU B 1 219 ? -31.925 35.590 -13.407 1.00 59.52 219 GLU B CA 1
ATOM 4723 C C . GLU B 1 219 ? -32.029 34.316 -12.565 1.00 65.70 219 GLU B C 1
ATOM 4724 O O . GLU B 1 219 ? -32.350 33.250 -13.097 1.00 63.72 219 GLU B O 1
ATOM 4730 N N . TYR B 1 220 ? -31.780 34.419 -11.261 1.00 61.58 220 TYR B N 1
ATOM 4731 C CA . TYR B 1 220 ? -31.806 33.235 -10.396 1.00 75.44 220 TYR B CA 1
ATOM 4732 C C . TYR B 1 220 ? -33.219 32.785 -10.031 1.00 74.55 220 TYR B C 1
ATOM 4733 O O . TYR B 1 220 ? -33.424 31.647 -9.607 1.00 73.37 220 TYR B O 1
ATOM 4742 N N . TYR B 1 221 ? -34.185 33.682 -10.182 1.00 67.87 221 TYR B N 1
ATOM 4743 C CA . TYR B 1 221 ? -35.524 33.440 -9.672 1.00 67.39 221 TYR B CA 1
ATOM 4744 C C . TYR B 1 221 ? -36.516 33.233 -10.800 1.00 67.33 221 TYR B C 1
ATOM 4745 O O . TYR B 1 221 ? -36.487 33.940 -11.801 1.00 61.97 221 TYR B O 1
ATOM 4754 N N . HIS B 1 222 ? -37.383 32.238 -10.639 1.00 55.88 222 HIS B N 1
ATOM 4755 C CA . HIS B 1 222 ? -38.473 32.022 -11.578 1.00 61.91 222 HIS B CA 1
ATOM 4756 C C . HIS B 1 222 ? -39.812 31.967 -10.822 1.00 63.30 222 HIS B C 1
ATOM 4757 O O . HIS B 1 222 ? -40.011 31.143 -9.938 1.00 65.90 222 HIS B O 1
ATOM 4764 N N . TYR B 1 223 ? -40.721 32.854 -11.193 1.00 53.36 223 TYR B N 1
ATOM 4765 C CA . TYR B 1 223 ? -42.002 33.017 -10.517 1.00 53.80 223 TYR B CA 1
ATOM 4766 C C . TYR B 1 223 ? -43.132 32.609 -11.435 1.00 58.22 223 TYR B C 1
ATOM 4767 O O . TYR B 1 223 ? -43.264 33.143 -12.529 1.00 62.74 223 TYR B O 1
ATOM 4776 N N . ILE B 1 224 ? -43.944 31.658 -10.998 1.00 54.70 224 ILE B N 1
ATOM 4777 C CA . ILE B 1 224 ? -45.169 31.336 -11.702 1.00 61.85 224 ILE B CA 1
ATOM 4778 C C . ILE B 1 224 ? -46.357 31.982 -10.995 1.00 71.40 224 ILE B C 1
ATOM 4779 O O . ILE B 1 224 ? -46.494 31.886 -9.780 1.00 69.43 224 ILE B O 1
ATOM 4784 N N . PHE B 1 225 ? -47.205 32.653 -11.767 1.00 70.57 225 PHE B N 1
ATOM 4785 C CA . PHE B 1 225 ? -48.331 33.378 -11.205 1.00 74.78 225 PHE B CA 1
ATOM 4786 C C . PHE B 1 225 ? -49.645 32.721 -11.517 1.00 76.73 225 PHE B C 1
ATOM 4787 O O . PHE B 1 225 ? -49.963 32.390 -12.656 1.00 73.02 225 PHE B O 1
ATOM 4795 N N . THR B 1 226 ? -50.415 32.574 -10.458 1.00 72.66 226 THR B N 1
ATOM 4796 C CA . THR B 1 226 ? -51.661 31.855 -10.498 1.00 61.13 226 THR B CA 1
ATOM 4797 C C . THR B 1 226 ? -52.719 32.722 -11.170 1.00 61.72 226 THR B C 1
ATOM 4798 O O . THR B 1 226 ? -53.571 32.207 -11.877 1.00 58.05 226 THR B O 1
ATOM 4802 N N . THR B 1 227 ? -52.612 34.040 -10.999 1.00 56.50 227 THR B N 1
ATOM 4803 C CA . THR B 1 227 ? -53.613 34.979 -11.506 1.00 55.48 227 THR B CA 1
ATOM 4804 C C . THR B 1 227 ? -53.701 35.052 -13.026 1.00 56.68 227 THR B C 1
ATOM 4805 O O . THR B 1 227 ? -52.695 35.035 -13.723 1.00 68.25 227 THR B O 1
ATOM 4809 N N . LEU B 1 228 ? -54.926 35.152 -13.525 1.00 59.54 228 LEU B N 1
ATOM 4810 C CA . LEU B 1 228 ? -55.192 35.237 -14.952 1.00 68.76 228 LEU B CA 1
ATOM 4811 C C . LEU B 1 228 ? -55.056 36.666 -15.444 1.00 75.10 228 LEU B C 1
ATOM 4812 O O . LEU B 1 228 ? -55.083 36.925 -16.645 1.00 70.28 228 LEU B O 1
ATOM 4817 N N . ASP B 1 229 ? -54.941 37.593 -14.503 1.00 67.34 229 ASP B N 1
ATOM 4818 C CA . ASP B 1 229 ? -54.790 39.007 -14.814 1.00 68.55 229 ASP B CA 1
ATOM 4819 C C . ASP B 1 229 ? -53.338 39.438 -14.759 1.00 81.26 229 ASP B C 1
ATOM 4820 O O . ASP B 1 229 ? -53.036 40.623 -14.600 1.00 66.86 229 ASP B O 1
ATOM 4825 N N . LEU B 1 230 ? -52.445 38.464 -14.895 1.00 90.52 230 LEU B N 1
ATOM 4826 C CA . LEU B 1 230 ? -51.020 38.728 -14.965 1.00 85.62 230 LEU B CA 1
ATOM 4827 C C . LEU B 1 230 ? -50.701 39.816 -15.984 1.00 84.90 230 LEU B C 1
ATOM 4828 O O . LEU B 1 230 ? -49.900 40.699 -15.719 1.00 86.14 230 LEU B O 1
ATOM 4833 N N . PHE B 1 231 ? -51.345 39.747 -17.143 1.00 76.08 231 PHE B N 1
ATOM 4834 C CA . PHE B 1 231 ? -51.097 40.672 -18.243 1.00 65.05 231 PHE B CA 1
ATOM 4835 C C . PHE B 1 231 ? -51.462 42.120 -17.891 1.00 70.43 231 PHE B C 1
ATOM 4836 O O . PHE B 1 231 ? -51.179 43.034 -18.660 1.00 83.12 231 PHE B O 1
ATOM 4844 N N . ALA B 1 232 ? -52.093 42.330 -16.737 1.00 73.17 232 ALA B N 1
ATOM 4845 C CA . ALA B 1 232 ? -52.499 43.677 -16.311 1.00 71.68 232 ALA B CA 1
ATOM 4846 C C . ALA B 1 232 ? -51.421 44.358 -15.489 1.00 75.08 232 ALA B C 1
ATOM 4847 O O . ALA B 1 232 ? -51.553 45.532 -15.145 1.00 70.77 232 ALA B O 1
ATOM 4849 N N . LEU B 1 233 ? -50.372 43.616 -15.148 1.00 67.62 233 LEU B N 1
ATOM 4850 C CA . LEU B 1 233 ? -49.328 44.146 -14.287 1.00 73.96 233 LEU B CA 1
ATOM 4851 C C . LEU B 1 233 ? -48.410 45.073 -15.071 1.00 65.44 233 LEU B C 1
ATOM 4852 O O . LEU B 1 233 ? -47.997 44.739 -16.178 1.00 66.23 233 LEU B O 1
ATOM 4857 N N . ASP B 1 234 ? -48.144 46.256 -14.519 1.00 63.81 234 ASP B N 1
ATOM 4858 C CA . ASP B 1 234 ? -47.033 47.093 -14.974 1.00 71.81 234 ASP B CA 1
ATOM 4859 C C . ASP B 1 234 ? -45.772 46.257 -14.857 1.00 69.35 234 ASP B C 1
ATOM 4860 O O . ASP B 1 234 ? -45.358 45.880 -13.760 1.00 60.93 234 ASP B O 1
ATOM 4865 N N . VAL B 1 235 ? -45.172 45.943 -15.992 1.00 61.83 235 VAL B N 1
ATOM 4866 C CA . VAL B 1 235 ? -43.979 45.107 -16.001 1.00 61.12 235 VAL B CA 1
ATOM 4867 C C . VAL B 1 235 ? -42.696 45.913 -16.361 1.00 76.71 235 VAL B C 1
ATOM 4868 O O . VAL B 1 235 ? -41.604 45.361 -16.479 1.00 68.15 235 VAL B O 1
ATOM 4872 N N . GLU B 1 236 ? -42.834 47.234 -16.476 1.00 73.64 236 GLU B N 1
ATOM 4873 C CA . GLU B 1 236 ? -41.727 48.105 -16.861 1.00 72.28 236 GLU B CA 1
ATOM 4874 C C . GLU B 1 236 ? -40.570 48.093 -15.852 1.00 71.29 236 GLU B C 1
ATOM 4875 O O . GLU B 1 236 ? -39.413 48.162 -16.234 1.00 64.71 236 GLU B O 1
ATOM 4881 N N . PRO B 1 237 ? -40.879 48.030 -14.557 1.00 67.36 237 PRO B N 1
ATOM 4882 C CA . PRO B 1 237 ? -39.806 47.913 -13.568 1.00 47.91 237 PRO B CA 1
ATOM 4883 C C . PRO B 1 237 ? -39.002 46.604 -13.582 1.00 59.91 237 PRO B C 1
ATOM 4884 O O . PRO B 1 237 ? -37.995 46.539 -12.880 1.00 76.07 237 PRO B O 1
ATOM 4888 N N . TYR B 1 238 ? -39.409 45.583 -14.330 1.00 51.51 238 TYR B N 1
ATOM 4889 C CA . TYR B 1 238 ? -38.809 44.273 -14.105 1.00 53.95 238 TYR B CA 1
ATOM 4890 C C . TYR B 1 238 ? -38.252 43.611 -15.370 1.00 63.06 238 TYR B C 1
ATOM 4891 O O . TYR B 1 238 ? -37.459 42.666 -15.272 1.00 51.96 238 TYR B O 1
ATOM 4900 N N . ARG B 1 239 ? -38.642 44.082 -16.551 1.00 59.58 239 ARG B N 1
ATOM 4901 C CA . ARG B 1 239 ? -38.293 43.342 -17.770 1.00 61.73 239 ARG B CA 1
ATOM 4902 C C . ARG B 1 239 ? -36.815 43.387 -18.142 1.00 70.36 239 ARG B C 1
ATOM 4903 O O . ARG B 1 239 ? -36.352 42.556 -18.927 1.00 73.67 239 ARG B O 1
ATOM 4911 N N . TYR B 1 240 ? -36.074 44.340 -17.590 1.00 72.93 240 TYR B N 1
ATOM 4912 C CA . TYR B 1 240 ? -34.657 44.452 -17.924 1.00 78.53 240 TYR B CA 1
ATOM 4913 C C . TYR B 1 240 ? -33.782 43.609 -16.990 1.00 75.00 240 TYR B C 1
ATOM 4914 O O . TYR B 1 240 ? -32.578 43.454 -17.221 1.00 77.83 240 TYR B O 1
ATOM 4923 N N . SER B 1 241 ? -34.395 43.034 -15.961 1.00 62.56 241 SER B N 1
ATOM 4924 C CA . SER B 1 241 ? -33.644 42.457 -14.849 1.00 60.89 241 SER B CA 1
ATOM 4925 C C . SER B 1 241 ? -33.232 41.007 -15.059 1.00 62.79 241 SER B C 1
ATOM 4926 O O . SER B 1 241 ? -32.317 40.527 -14.406 1.00 56.06 241 SER B O 1
ATOM 4929 N N . GLY B 1 242 ? -33.922 40.298 -15.941 1.00 58.25 242 GLY B N 1
ATOM 4930 C CA . GLY B 1 242 ? -33.621 38.901 -16.154 1.00 54.74 242 GLY B CA 1
ATOM 4931 C C . GLY B 1 242 ? -34.459 37.908 -15.357 1.00 67.72 242 GLY B C 1
ATOM 4932 O O . GLY B 1 242 ? -34.322 36.705 -15.589 1.00 66.93 242 GLY B O 1
ATOM 4933 N N . VAL B 1 243 ? -35.318 38.358 -14.436 1.00 82.54 243 VAL B N 1
ATOM 4934 C CA . VAL B 1 243 ? -36.204 37.396 -13.760 1.00 73.07 243 VAL B CA 1
ATOM 4935 C C . VAL B 1 243 ? -37.046 36.717 -14.782 1.00 63.99 243 VAL B C 1
ATOM 4936 O O . VAL B 1 243 ? -37.295 37.255 -15.870 1.00 65.16 243 VAL B O 1
ATOM 4940 N N . ASN B 1 244 ? -37.494 35.530 -14.404 1.00 59.54 244 ASN B N 1
ATOM 4941 C CA . ASN B 1 244 ? -38.465 34.779 -15.170 1.00 57.21 244 ASN B CA 1
ATOM 4942 C C . ASN B 1 244 ? -39.825 34.894 -14.475 1.00 61.22 244 ASN B C 1
ATOM 4943 O O . ASN B 1 244 ? -39.955 34.611 -13.291 1.00 74.59 244 ASN B O 1
ATOM 4948 N N . MET B 1 245 ? -40.816 35.380 -15.202 1.00 50.96 245 MET B N 1
ATOM 4949 C CA . MET B 1 245 ? -42.190 35.395 -14.714 1.00 61.76 245 MET B CA 1
ATOM 4950 C C . MET B 1 245 ? -43.035 34.673 -15.726 1.00 63.19 245 MET B C 1
ATOM 4951 O O . MET B 1 245 ? -43.076 35.064 -16.892 1.00 70.50 245 MET B O 1
ATOM 4956 N N . THR B 1 246 ? -43.717 33.624 -15.292 1.00 56.45 246 THR B N 1
ATOM 4957 C CA . THR B 1 246 ? -44.607 32.904 -16.189 1.00 69.04 246 THR B CA 1
ATOM 4958 C C . THR B 1 246 ? -45.974 32.754 -15.556 1.00 64.36 246 THR B C 1
ATOM 4959 O O . THR B 1 246 ? -46.091 32.541 -14.358 1.00 88.21 246 THR B O 1
ATOM 4963 N N . GLY B 1 247 ? -47.007 32.881 -16.369 1.00 60.75 247 GLY B N 1
ATOM 4964 C CA . GLY B 1 247 ? -48.366 32.690 -15.909 1.00 67.30 247 GLY B CA 1
ATOM 4965 C C . GLY B 1 247 ? -49.283 32.364 -17.071 1.00 72.06 247 GLY B C 1
ATOM 4966 O O . GLY B 1 247 ? -48.819 31.993 -18.152 1.00 65.61 247 GLY B O 1
ATOM 4967 N N . PHE B 1 248 ? -50.584 32.511 -16.855 1.00 74.05 248 PHE B N 1
ATOM 4968 C CA . PHE B 1 248 ? -51.552 32.167 -17.880 1.00 66.70 248 PHE B CA 1
ATOM 4969 C C . PHE B 1 248 ? -52.432 33.353 -18.196 1.00 62.12 248 PHE B C 1
ATOM 4970 O O . PHE B 1 248 ? -52.536 34.292 -17.405 1.00 72.17 248 PHE B O 1
ATOM 4978 N N . ARG B 1 249 ? -53.071 33.303 -19.359 1.00 61.33 249 ARG B N 1
ATOM 4979 C CA . ARG B 1 249 ? -54.006 34.341 -19.780 1.00 60.97 249 ARG B CA 1
ATOM 4980 C C . ARG B 1 249 ? -55.168 33.719 -20.559 1.00 78.37 249 ARG B C 1
ATOM 4981 O O . ARG B 1 249 ? -54.950 33.007 -21.540 1.00 84.64 249 ARG B O 1
ATOM 4989 N N . ILE B 1 250 ? -56.398 33.980 -20.121 1.00 72.43 250 ILE B N 1
ATOM 4990 C CA . ILE B 1 250 ? -57.565 33.443 -20.810 1.00 70.29 250 ILE B CA 1
ATOM 4991 C C . ILE B 1 250 ? -58.184 34.494 -21.720 1.00 70.77 250 ILE B C 1
ATOM 4992 O O . ILE B 1 250 ? -58.951 34.171 -22.621 1.00 73.20 250 ILE B O 1
ATOM 4997 N N . LEU B 1 251 ? -57.843 35.752 -21.484 1.00 69.58 251 LEU B N 1
ATOM 4998 C CA . LEU B 1 251 ? -58.320 36.834 -22.331 1.00 72.95 251 LEU B CA 1
ATOM 4999 C C . LEU B 1 251 ? -57.607 36.708 -23.679 1.00 74.72 251 LEU B C 1
ATOM 5000 O O . LEU B 1 251 ? -56.388 36.698 -23.741 1.00 89.12 251 LEU B O 1
ATOM 5005 N N . ASN B 1 252 ? -58.375 36.573 -24.752 1.00 84.24 252 ASN B N 1
ATOM 5006 C CA . ASN B 1 252 ? -57.826 36.254 -26.069 1.00 88.00 252 ASN B CA 1
ATOM 5007 C C . ASN B 1 252 ? -57.395 37.502 -26.847 1.00 98.95 252 ASN B C 1
ATOM 5008 O O . ASN B 1 252 ? -58.052 37.906 -27.807 1.00 103.40 252 ASN B O 1
ATOM 5013 N N . THR B 1 253 ? -56.273 38.092 -26.438 1.00 94.87 253 THR B N 1
ATOM 5014 C CA . THR B 1 253 ? -55.833 39.380 -26.964 1.00 87.59 253 THR B CA 1
ATOM 5015 C C . THR B 1 253 ? -55.189 39.302 -28.350 1.00 94.50 253 THR B C 1
ATOM 5016 O O . THR B 1 253 ? -55.047 40.324 -29.021 1.00 91.44 253 THR B O 1
ATOM 5020 N N . GLU B 1 254 ? -54.806 38.100 -28.778 1.00 97.89 254 GLU B N 1
ATOM 5021 C CA . GLU B 1 254 ? -54.182 37.912 -30.090 1.00 109.16 254 GLU B CA 1
ATOM 5022 C C . GLU B 1 254 ? -55.187 38.079 -31.231 1.00 110.98 254 GLU B C 1
ATOM 5023 O O . GLU B 1 254 ? -54.837 38.534 -32.319 1.00 121.17 254 GLU B O 1
ATOM 5029 N N . ASN B 1 255 ? -56.433 37.702 -30.977 1.00 118.59 255 ASN B N 1
ATOM 5030 C CA . ASN B 1 255 ? -57.504 37.874 -31.947 1.00 119.70 255 ASN B CA 1
ATOM 5031 C C . ASN B 1 255 ? -57.763 39.362 -32.159 1.00 116.42 255 ASN B C 1
ATOM 5032 O O . ASN B 1 255 ? -57.947 40.104 -31.198 1.00 103.84 255 ASN B O 1
ATOM 5037 N N . THR B 1 256 ? -57.768 39.803 -33.414 1.00 123.48 256 THR B N 1
ATOM 5038 C CA . THR B 1 256 ? -57.861 41.232 -33.706 1.00 124.21 256 THR B CA 1
ATOM 5039 C C . THR B 1 256 ? -59.225 41.797 -33.324 1.00 116.92 256 THR B C 1
ATOM 5040 O O . THR B 1 256 ? -59.315 42.905 -32.800 1.00 106.32 256 THR B O 1
ATOM 5044 N N . GLN B 1 257 ? -60.282 41.036 -33.587 1.00 124.90 257 GLN B N 1
ATOM 5045 C CA . GLN B 1 257 ? -61.631 41.450 -33.208 1.00 124.77 257 GLN B CA 1
ATOM 5046 C C . GLN B 1 257 ? -61.753 41.697 -31.698 1.00 113.23 257 GLN B C 1
ATOM 5047 O O . GLN B 1 257 ? -62.476 42.595 -31.268 1.00 105.15 257 GLN B O 1
ATOM 5053 N N . VAL B 1 258 ? -61.045 40.905 -30.897 1.00 100.94 258 VAL B N 1
ATOM 5054 C CA . VAL B 1 258 ? -61.109 41.031 -29.442 1.00 87.63 258 VAL B CA 1
ATOM 5055 C C . VAL B 1 258 ? -60.274 42.208 -28.939 1.00 102.19 258 VAL B C 1
ATOM 5056 O O . VAL B 1 258 ? -60.580 42.793 -27.899 1.00 88.64 258 VAL B O 1
ATOM 5060 N N . SER B 1 259 ? -59.210 42.542 -29.664 1.00 114.81 259 SER B N 1
ATOM 5061 C CA . SER B 1 259 ? -58.361 43.663 -29.282 1.00 107.52 259 SER B CA 1
ATOM 5062 C C . SER B 1 259 ? -59.130 44.961 -29.443 1.00 98.21 259 SER B C 1
ATOM 5063 O O . SER B 1 259 ? -59.063 45.838 -28.585 1.00 89.39 259 SER B O 1
ATOM 5066 N N . SER B 1 260 ? -59.869 45.081 -30.542 1.00 106.07 260 SER B N 1
ATOM 5067 C CA . SER B 1 260 ? -60.607 46.308 -30.825 1.00 119.56 260 SER B CA 1
ATOM 5068 C C . SER B 1 260 ? -61.728 46.529 -29.815 1.00 123.07 260 SER B C 1
ATOM 5069 O O . SER B 1 260 ? -62.085 47.672 -29.527 1.00 119.38 260 SER B O 1
ATOM 5072 N N . ILE B 1 261 ? -62.278 45.442 -29.277 1.00 115.98 261 ILE B N 1
ATOM 5073 C CA . ILE B 1 261 ? -63.346 45.547 -28.287 1.00 100.91 261 ILE B CA 1
ATOM 5074 C C . ILE B 1 261 ? -62.777 45.998 -26.946 1.00 97.14 261 ILE B C 1
ATOM 5075 O O . ILE B 1 261 ? -63.362 46.848 -26.275 1.00 102.52 261 ILE B O 1
ATOM 5080 N N . ILE B 1 262 ? -61.627 45.443 -26.568 1.00 89.94 262 ILE B N 1
ATOM 5081 C CA . ILE B 1 262 ? -60.954 45.826 -25.325 1.00 92.06 262 ILE B CA 1
ATOM 5082 C C . ILE B 1 262 ? -60.541 47.293 -25.349 1.00 109.03 262 ILE B C 1
ATOM 5083 O O . ILE B 1 262 ? -60.404 47.924 -24.302 1.00 129.13 262 ILE B O 1
ATOM 5088 N N . GLU B 1 263 ? -60.344 47.832 -26.547 1.00 113.12 263 GLU B N 1
ATOM 5089 C CA . GLU B 1 263 ? -59.943 49.225 -26.702 1.00 109.67 263 GLU B CA 1
ATOM 5090 C C . GLU B 1 263 ? -61.120 50.165 -26.433 1.00 110.93 263 GLU B C 1
ATOM 5091 O O . GLU B 1 263 ? -61.003 51.087 -25.626 1.00 123.72 263 GLU B O 1
ATOM 5097 N N . LYS B 1 264 ? -62.250 49.924 -27.100 1.00 112.66 264 LYS B N 1
ATOM 5098 C CA . LYS B 1 264 ? -63.441 50.758 -26.931 1.00 124.76 264 LYS B CA 1
ATOM 5099 C C . LYS B 1 264 ? -63.846 50.795 -25.469 1.00 145.04 264 LYS B C 1
ATOM 5100 O O . LYS B 1 264 ? -64.491 51.732 -25.003 1.00 165.52 264 LYS B O 1
ATOM 5106 N N . TRP B 1 265 ? -63.461 49.751 -24.756 1.00 148.14 265 TRP B N 1
ATOM 5107 C CA . TRP B 1 265 ? -63.714 49.651 -23.336 1.00 156.72 265 TRP B CA 1
ATOM 5108 C C . TRP B 1 265 ? -62.826 50.623 -22.570 1.00 166.77 265 TRP B C 1
ATOM 5109 O O . TRP B 1 265 ? -63.304 51.385 -21.735 1.00 193.09 265 TRP B O 1
ATOM 5120 N N . SER B 1 266 ? -61.532 50.594 -22.870 1.00 147.78 266 SER B N 1
ATOM 5121 C CA . SER B 1 266 ? -60.563 51.475 -22.226 1.00 141.70 266 SER B CA 1
ATOM 5122 C C . SER B 1 266 ? -60.916 52.951 -22.386 1.00 151.94 266 SER B C 1
ATOM 5123 O O . SER B 1 266 ? -60.548 53.772 -21.556 1.00 153.07 266 SER B O 1
ATOM 5126 N N . MET B 1 267 ? -61.617 53.294 -23.459 1.00 148.42 267 MET B N 1
ATOM 5127 C CA . MET B 1 267 ? -61.907 54.695 -23.738 1.00 149.20 267 MET B CA 1
ATOM 5128 C C . MET B 1 267 ? -62.985 55.236 -22.800 1.00 156.38 267 MET B C 1
ATOM 5129 O O . MET B 1 267 ? -62.862 56.344 -22.279 1.00 171.47 267 MET B O 1
ATOM 5134 N N . GLU B 1 268 ? -64.031 54.450 -22.576 1.00 145.36 268 GLU B N 1
ATOM 5135 C CA . GLU B 1 268 ? -65.086 54.844 -21.649 1.00 149.02 268 GLU B CA 1
ATOM 5136 C C . GLU B 1 268 ? -64.682 54.576 -20.200 1.00 143.98 268 GLU B C 1
ATOM 5137 O O . GLU B 1 268 ? -65.263 55.139 -19.273 1.00 132.03 268 GLU B O 1
ATOM 5143 N N . ARG B 1 269 ? -63.699 53.705 -19.998 1.00 157.19 269 ARG B N 1
ATOM 5144 C CA . ARG B 1 269 ? -63.249 53.385 -18.645 1.00 160.18 269 ARG B CA 1
ATOM 5145 C C . ARG B 1 269 ? -62.023 54.190 -18.221 1.00 189.08 269 ARG B C 1
ATOM 5146 O O . ARG B 1 269 ? -62.087 54.919 -17.240 1.00 193.99 269 ARG B O 1
ATOM 5154 N N . LEU B 1 270 ? -60.910 54.026 -18.937 1.00 205.43 270 LEU B N 1
ATOM 5155 C CA . LEU B 1 270 ? -59.665 54.759 -18.664 1.00 197.37 270 LEU B CA 1
ATOM 5156 C C . LEU B 1 270 ? -59.933 56.253 -18.457 1.00 202.59 270 LEU B C 1
ATOM 5157 O O . LEU B 1 270 ? -59.142 56.958 -17.829 1.00 201.18 270 LEU B O 1
ATOM 5162 N N . GLN B 1 271 ? -61.056 56.721 -18.996 1.00 200.36 271 GLN B N 1
ATOM 5163 C CA . GLN B 1 271 ? -61.511 58.099 -18.830 1.00 200.80 271 GLN B CA 1
ATOM 5164 C C . GLN B 1 271 ? -61.744 58.469 -17.360 1.00 205.37 271 GLN B C 1
ATOM 5165 O O . GLN B 1 271 ? -61.835 59.646 -17.013 1.00 198.28 271 GLN B O 1
ATOM 5171 N N . ALA B 1 272 ? -61.833 57.454 -16.506 1.00 212.10 272 ALA B N 1
ATOM 5172 C CA . ALA B 1 272 ? -62.105 57.626 -15.082 1.00 198.06 272 ALA B CA 1
ATOM 5173 C C . ALA B 1 272 ? -60.892 57.119 -14.270 1.00 195.83 272 ALA B C 1
ATOM 5174 O O . ALA B 1 272 ? -59.848 56.830 -14.854 1.00 187.10 272 ALA B O 1
ATOM 5176 N N . PRO B 1 273 ? -61.019 56.998 -12.933 1.00 207.26 273 PRO B N 1
ATOM 5177 C CA . PRO B 1 273 ? -59.834 57.017 -12.053 1.00 207.44 273 PRO B CA 1
ATOM 5178 C C . PRO B 1 273 ? -58.789 55.898 -12.224 1.00 195.01 273 PRO B C 1
ATOM 5179 O O . PRO B 1 273 ? -59.099 54.730 -11.976 1.00 176.67 273 PRO B O 1
ATOM 5183 N N . PRO B 1 274 ? -57.556 56.264 -12.631 1.00 197.23 274 PRO B N 1
ATOM 5184 C CA . PRO B 1 274 ? -56.373 55.395 -12.604 1.00 197.42 274 PRO B CA 1
ATOM 5185 C C . PRO B 1 274 ? -55.472 55.719 -11.409 1.00 187.51 274 PRO B C 1
ATOM 5186 O O . PRO B 1 274 ? -55.600 56.806 -10.845 1.00 180.36 274 PRO B O 1
ATOM 5190 N N . LYS B 1 275 ? -54.566 54.817 -11.039 1.00 170.04 275 LYS B N 1
ATOM 5191 C CA . LYS B 1 275 ? -53.700 55.066 -9.889 1.00 163.22 275 LYS B CA 1
ATOM 5192 C C . LYS B 1 275 ? -52.222 54.997 -10.271 1.00 177.82 275 LYS B C 1
ATOM 5193 O O . LYS B 1 275 ? -51.851 54.302 -11.218 1.00 182.13 275 LYS B O 1
ATOM 5199 N N . PRO B 1 276 ? -51.372 55.716 -9.521 1.00 172.37 276 PRO B N 1
ATOM 5200 C CA . PRO B 1 276 ? -49.950 55.883 -9.834 1.00 165.84 276 PRO B CA 1
ATOM 5201 C C . PRO B 1 276 ? -49.075 54.834 -9.162 1.00 160.94 276 PRO B C 1
ATOM 5202 O O . PRO B 1 276 ? -48.128 54.322 -9.759 1.00 153.50 276 PRO B O 1
ATOM 5206 N N . ASP B 1 277 ? -49.406 54.529 -7.913 1.00 161.06 277 ASP B N 1
ATOM 5207 C CA . ASP B 1 277 ? -48.584 53.682 -7.068 1.00 162.64 277 ASP B CA 1
ATOM 5208 C C . ASP B 1 277 ? -49.100 52.246 -7.097 1.00 157.68 277 ASP B C 1
ATOM 5209 O O . ASP B 1 277 ? -48.708 51.419 -6.277 1.00 154.16 277 ASP B O 1
ATOM 5214 N N . SER B 1 278 ? -49.979 51.956 -8.050 1.00 148.00 278 SER B N 1
ATOM 5215 C CA . SER B 1 278 ? -50.649 50.661 -8.114 1.00 122.52 278 SER B CA 1
ATOM 5216 C C . SER B 1 278 ? -49.711 49.556 -8.577 1.00 111.13 278 SER B C 1
ATOM 5217 O O . SER B 1 278 ? -49.598 48.505 -7.937 1.00 89.83 278 SER B O 1
ATOM 5220 N N . GLY B 1 279 ? -49.038 49.799 -9.694 1.00 101.49 279 GLY B N 1
ATOM 5221 C CA . GLY B 1 279 ? -48.257 48.764 -10.341 1.00 57.00 279 GLY B CA 1
ATOM 5222 C C . GLY B 1 279 ? -49.099 47.994 -11.335 1.00 71.78 279 GLY B C 1
ATOM 5223 O O . GLY B 1 279 ? -48.680 46.950 -11.836 1.00 68.56 279 GLY B O 1
ATOM 5224 N N . LEU B 1 280 ? -50.308 48.498 -11.585 1.00 84.16 280 LEU B N 1
ATOM 5225 C CA . LEU B 1 280 ? -51.182 47.962 -12.624 1.00 81.38 280 LEU B CA 1
ATOM 5226 C C . LEU B 1 280 ? -51.243 48.949 -13.779 1.00 81.39 280 LEU B C 1
ATOM 5227 O O . LEU B 1 280 ? -51.146 50.159 -13.575 1.00 86.76 280 LEU B O 1
ATOM 5232 N N . LEU B 1 281 ? -51.395 48.433 -14.992 1.00 76.70 281 LEU B N 1
ATOM 5233 C CA . LEU B 1 281 ? -51.654 49.277 -16.146 1.00 87.28 281 LEU B CA 1
ATOM 5234 C C . LEU B 1 281 ? -53.037 49.885 -15.985 1.00 104.45 281 LEU B C 1
ATOM 5235 O O . LEU B 1 281 ? -53.972 49.206 -15.553 1.00 101.46 281 LEU B O 1
ATOM 5240 N N . ASP B 1 282 ? -53.177 51.157 -16.335 1.00 106.86 282 ASP B N 1
ATOM 5241 C CA . ASP B 1 282 ? -54.472 51.809 -16.242 1.00 117.25 282 ASP B CA 1
ATOM 5242 C C . ASP B 1 282 ? -55.327 51.455 -17.458 1.00 110.94 282 ASP B C 1
ATOM 5243 O O . ASP B 1 282 ? -54.828 51.382 -18.585 1.00 81.53 282 ASP B O 1
ATOM 5248 N N . GLY B 1 283 ? -56.608 51.191 -17.212 1.00 115.91 283 GLY B N 1
ATOM 5249 C CA . GLY B 1 283 ? -57.564 50.940 -18.276 1.00 124.85 283 GLY B CA 1
ATOM 5250 C C . GLY B 1 283 ? -57.413 49.620 -19.010 1.00 129.12 283 GLY B C 1
ATOM 5251 O O . GLY B 1 283 ? -57.825 49.500 -20.161 1.00 147.25 283 GLY B O 1
ATOM 5252 N N . PHE B 1 284 ? -56.823 48.625 -18.361 1.00 105.58 284 PHE B N 1
ATOM 5253 C CA . PHE B 1 284 ? -56.783 47.283 -18.927 1.00 98.98 284 PHE B CA 1
ATOM 5254 C C . PHE B 1 284 ? -58.063 46.587 -18.495 1.00 99.41 284 PHE B C 1
ATOM 5255 O O . PHE B 1 284 ? -58.510 46.762 -17.362 1.00 92.54 284 PHE B O 1
ATOM 5263 N N . MET B 1 285 ? -58.668 45.819 -19.396 1.00 95.29 285 MET B N 1
ATOM 5264 C CA . MET B 1 285 ? -59.886 45.087 -19.067 1.00 81.47 285 MET B CA 1
ATOM 5265 C C . MET B 1 285 ? -59.546 43.826 -18.292 1.00 73.87 285 MET B C 1
ATOM 5266 O O . MET B 1 285 ? -58.940 42.916 -18.839 1.00 69.37 285 MET B O 1
ATOM 5271 N N . THR B 1 286 ? -59.939 43.768 -17.021 1.00 58.19 286 THR B N 1
ATOM 5272 C CA . THR B 1 286 ? -59.612 42.620 -16.188 1.00 59.52 286 THR B CA 1
ATOM 5273 C C . THR B 1 286 ? -60.454 41.423 -16.583 1.00 69.00 286 THR B C 1
ATOM 5274 O O . THR B 1 286 ? -61.377 41.537 -17.381 1.00 79.40 286 THR B O 1
ATOM 5278 N N . THR B 1 287 ? -60.136 40.270 -16.013 1.00 64.51 287 THR B N 1
ATOM 5279 C CA . THR B 1 287 ? -60.845 39.048 -16.344 1.00 64.26 287 THR B CA 1
ATOM 5280 C C . THR B 1 287 ? -62.245 39.026 -15.720 1.00 67.64 287 THR B C 1
ATOM 5281 O O . THR B 1 287 ? -63.185 38.577 -16.356 1.00 66.89 287 THR B O 1
ATOM 5285 N N . ASP B 1 288 ? -62.390 39.539 -14.497 1.00 78.79 288 ASP B N 1
ATOM 5286 C CA . ASP B 1 288 ? -63.701 39.618 -13.834 1.00 54.65 288 ASP B CA 1
ATOM 5287 C C . ASP B 1 288 ? -64.758 40.286 -14.729 1.00 75.86 288 ASP B C 1
ATOM 5288 O O . ASP B 1 288 ? -65.948 40.011 -14.603 1.00 91.74 288 ASP B O 1
ATOM 5293 N N . ALA B 1 289 ? -64.310 41.150 -15.638 1.00 71.82 289 ALA B N 1
ATOM 5294 C CA . ALA B 1 289 ? -65.205 42.002 -16.414 1.00 63.36 289 ALA B CA 1
ATOM 5295 C C . ALA B 1 289 ? -65.393 41.470 -17.814 1.00 66.44 289 ALA B C 1
ATOM 5296 O O . ALA B 1 289 ? -66.454 41.610 -18.391 1.00 83.34 289 ALA B O 1
ATOM 5298 N N . ALA B 1 290 ? -64.344 40.890 -18.375 1.00 73.09 290 ALA B N 1
ATOM 5299 C CA . ALA B 1 290 ? -64.444 40.229 -19.666 1.00 76.53 290 ALA B CA 1
ATOM 5300 C C . ALA B 1 290 ? -65.406 39.038 -19.558 1.00 80.26 290 ALA B C 1
ATOM 5301 O O . ALA B 1 290 ? -66.111 38.706 -20.505 1.00 75.48 290 ALA B O 1
ATOM 5303 N N . LEU B 1 291 ? -65.432 38.400 -18.394 1.00 65.34 291 LEU B N 1
ATOM 5304 C CA . LEU B 1 291 ? -66.304 37.262 -18.174 1.00 54.72 291 LEU B CA 1
ATOM 5305 C C . LEU B 1 291 ? -67.767 37.700 -18.076 1.00 66.00 291 LEU B C 1
ATOM 5306 O O . LEU B 1 291 ? -68.645 37.036 -18.602 1.00 83.32 291 LEU B O 1
ATOM 5311 N N . MET B 1 292 ? -68.037 38.810 -17.405 1.00 68.79 292 MET B N 1
ATOM 5312 C CA . MET B 1 292 ? -69.402 39.304 -17.313 1.00 63.68 292 MET B CA 1
ATOM 5313 C C . MET B 1 292 ? -69.906 39.657 -18.708 1.00 71.55 292 MET B C 1
ATOM 5314 O O . MET B 1 292 ? -71.038 39.348 -19.066 1.00 83.34 292 MET B O 1
ATOM 5319 N N . TYR B 1 293 ? -69.051 40.291 -19.499 1.00 56.70 293 TYR B N 1
ATOM 5320 C CA . TYR B 1 293 ? -69.416 40.709 -20.847 1.00 61.30 293 TYR B CA 1
ATOM 5321 C C . TYR B 1 293 ? -69.628 39.485 -21.737 1.00 67.16 293 TYR B C 1
ATOM 5322 O O . TYR B 1 293 ? -70.457 39.492 -22.641 1.00 81.21 293 TYR B O 1
ATOM 5331 N N . ASP B 1 294 ? -68.891 38.421 -21.471 1.00 60.72 294 ASP B N 1
ATOM 5332 C CA . ASP B 1 294 ? -69.046 37.205 -22.244 1.00 62.47 294 ASP B CA 1
ATOM 5333 C C . ASP B 1 294 ? -70.309 36.462 -21.812 1.00 71.21 294 ASP B C 1
ATOM 5334 O O . ASP B 1 294 ? -70.970 35.820 -22.616 1.00 70.39 294 ASP B O 1
ATOM 5339 N N . ALA B 1 295 ? -70.642 36.562 -20.536 1.00 62.57 295 ALA B N 1
ATOM 5340 C CA . ALA B 1 295 ? -71.812 35.895 -20.004 1.00 59.16 295 ALA B CA 1
ATOM 5341 C C . ALA B 1 295 ? -73.069 36.469 -20.638 1.00 63.55 295 ALA B C 1
ATOM 5342 O O . ALA B 1 295 ? -74.008 35.738 -20.915 1.00 74.05 295 ALA B O 1
ATOM 5344 N N . VAL B 1 296 ? -73.090 37.777 -20.859 1.00 63.99 296 VAL B N 1
ATOM 5345 C CA . VAL B 1 296 ? -74.265 38.428 -21.421 1.00 59.51 296 VAL B CA 1
ATOM 5346 C C . VAL B 1 296 ? -74.442 37.995 -22.872 1.00 72.91 296 VAL B C 1
ATOM 5347 O O . VAL B 1 296 ? -75.561 37.923 -23.372 1.00 76.67 296 VAL B O 1
ATOM 5351 N N . HIS B 1 297 ? -73.333 37.699 -23.545 1.00 72.00 297 HIS B N 1
ATOM 5352 C CA . HIS B 1 297 ? -73.396 37.200 -24.912 1.00 69.90 297 HIS B CA 1
ATOM 5353 C C . HIS B 1 297 ? -73.861 35.738 -24.965 1.00 75.62 297 HIS B C 1
ATOM 5354 O O . HIS B 1 297 ? -74.809 35.427 -25.682 1.00 76.77 297 HIS B O 1
ATOM 5361 N N . VAL B 1 298 ? -73.209 34.849 -24.213 1.00 65.04 298 VAL B N 1
ATOM 5362 C CA . VAL B 1 298 ? -73.539 33.418 -24.244 1.00 61.80 298 VAL B CA 1
ATOM 5363 C C . VAL B 1 298 ? -75.025 33.195 -23.926 1.00 74.25 298 VAL B C 1
ATOM 5364 O O . VAL B 1 298 ? -75.722 32.480 -24.639 1.00 67.11 298 VAL B O 1
ATOM 5368 N N . VAL B 1 299 ? -75.509 33.823 -22.863 1.00 65.62 299 VAL B N 1
ATOM 5369 C CA . VAL B 1 299 ? -76.922 33.792 -22.554 1.00 58.46 299 VAL B CA 1
ATOM 5370 C C . VAL B 1 299 ? -77.784 34.306 -23.718 1.00 76.42 299 VAL B C 1
ATOM 5371 O O . VAL B 1 299 ? -78.846 33.752 -23.981 1.00 85.93 299 VAL B O 1
ATOM 5375 N N . SER B 1 300 ? -77.339 35.349 -24.419 1.00 71.91 300 SER B N 1
ATOM 5376 C CA . SER B 1 300 ? -78.106 35.876 -25.556 1.00 73.39 300 SER B CA 1
ATOM 5377 C C . SER B 1 300 ? -78.199 34.875 -26.718 1.00 82.10 300 SER B C 1
ATOM 5378 O O . SER B 1 300 ? -79.224 34.795 -27.393 1.00 92.38 300 SER B O 1
ATOM 5381 N N . VAL B 1 301 ? -77.128 34.125 -26.958 1.00 68.72 301 VAL B N 1
ATOM 5382 C CA . VAL B 1 301 ? -77.133 33.109 -27.998 1.00 76.83 301 VAL B CA 1
ATOM 5383 C C . VAL B 1 301 ? -78.262 32.126 -27.726 1.00 86.14 301 VAL B C 1
ATOM 5384 O O . VAL B 1 301 ? -78.838 31.553 -28.650 1.00 104.02 301 VAL B O 1
ATOM 5388 N N . ALA B 1 302 ? -78.574 31.942 -26.447 1.00 74.45 302 ALA B N 1
ATOM 5389 C CA . ALA B 1 302 ? -79.619 31.021 -26.023 1.00 79.98 302 ALA B CA 1
ATOM 5390 C C . ALA B 1 302 ? -80.997 31.646 -26.219 1.00 87.31 302 ALA B C 1
ATOM 5391 O O . ALA B 1 302 ? -81.940 30.973 -26.626 1.00 108.91 302 ALA B O 1
ATOM 5393 N N . VAL B 1 303 ? -81.102 32.938 -25.932 1.00 73.55 303 VAL B N 1
ATOM 5394 C CA . VAL B 1 303 ? -82.340 33.683 -26.134 1.00 72.96 303 VAL B CA 1
ATOM 5395 C C . VAL B 1 303 ? -82.787 33.661 -27.599 1.00 77.92 303 VAL B C 1
ATOM 5396 O O . VAL B 1 303 ? -83.981 33.620 -27.883 1.00 75.11 303 VAL B O 1
ATOM 5400 N N . GLN B 1 304 ? -81.830 33.686 -28.522 1.00 83.97 304 GLN B N 1
ATOM 5401 C CA . GLN B 1 304 ? -82.135 33.659 -29.949 1.00 85.57 304 GLN B CA 1
ATOM 5402 C C . GLN B 1 304 ? -82.904 32.393 -30.308 1.00 90.46 304 GLN B C 1
ATOM 5403 O O . GLN B 1 304 ? -83.755 32.404 -31.206 1.00 93.98 304 GLN B O 1
ATOM 5409 N N . GLN B 1 305 ? -82.608 31.307 -29.594 1.00 80.15 305 GLN B N 1
ATOM 5410 C CA . GLN B 1 305 ? -83.202 30.003 -29.884 1.00 82.32 305 GLN B CA 1
ATOM 5411 C C . GLN B 1 305 ? -84.506 29.748 -29.119 1.00 81.37 305 GLN B C 1
ATOM 5412 O O . GLN B 1 305 ? -85.036 28.638 -29.140 1.00 95.21 305 GLN B O 1
ATOM 5418 N N . PHE B 1 306 ? -85.028 30.782 -28.463 1.00 80.60 306 PHE B N 1
ATOM 5419 C CA . PHE B 1 306 ? -86.230 30.655 -27.639 1.00 83.86 306 PHE B CA 1
ATOM 5420 C C . PHE B 1 306 ? -87.126 31.889 -27.802 1.00 93.10 306 PHE B C 1
ATOM 5421 O O . PHE B 1 306 ? -87.401 32.591 -26.827 1.00 84.58 306 PHE B O 1
ATOM 5429 N N . PRO B 1 307 ? -87.586 32.157 -29.038 1.00 106.82 307 PRO B N 1
ATOM 5430 C CA . PRO B 1 307 ? -88.386 33.355 -29.324 1.00 100.32 307 PRO B CA 1
ATOM 5431 C C . PRO B 1 307 ? -89.711 33.408 -28.562 1.00 99.55 307 PRO B C 1
ATOM 5432 O O . PRO B 1 307 ? -90.262 34.498 -28.386 1.00 96.47 307 PRO B O 1
ATOM 5436 N N . GLN B 1 308 ? -90.209 32.254 -28.120 1.00 90.49 308 GLN B N 1
ATOM 5437 C CA . GLN B 1 308 ? -91.494 32.180 -27.418 1.00 93.82 308 GLN B CA 1
ATOM 5438 C C . GLN B 1 308 ? -91.402 32.860 -26.059 1.00 98.72 308 GLN B C 1
ATOM 5439 O O . GLN B 1 308 ? -92.369 33.438 -25.573 1.00 93.28 308 GLN B O 1
ATOM 5445 N N . MET B 1 309 ? -90.221 32.776 -25.455 1.00 111.81 309 MET B N 1
ATOM 5446 C CA . MET B 1 309 ? -90.009 33.178 -24.070 1.00 103.95 309 MET B CA 1
ATOM 5447 C C . MET B 1 309 ? -90.326 34.641 -23.774 1.00 87.53 309 MET B C 1
ATOM 5448 O O . MET B 1 309 ? -90.036 35.538 -24.564 1.00 90.74 309 MET B O 1
ATOM 5453 N N . THR B 1 310 ? -90.921 34.860 -22.608 1.00 63.76 310 THR B N 1
ATOM 5454 C CA . THR B 1 310 ? -91.156 36.194 -22.086 1.00 65.40 310 THR B CA 1
ATOM 5455 C C . THR B 1 310 ? -90.980 36.168 -20.581 1.00 69.97 310 THR B C 1
ATOM 5456 O O . THR B 1 310 ? -91.081 35.126 -19.940 1.00 66.78 310 THR B O 1
ATOM 5460 N N . VAL B 1 311 ? -90.747 37.338 -20.018 1.00 74.19 311 VAL B N 1
ATOM 5461 C CA . VAL B 1 311 ? -90.543 37.469 -18.595 1.00 69.58 311 VAL B CA 1
ATOM 5462 C C . VAL B 1 311 ? -91.872 37.379 -17.842 1.00 73.24 311 VAL B C 1
ATOM 5463 O O . VAL B 1 311 ? -92.911 37.729 -18.379 1.00 79.53 311 VAL B O 1
ATOM 5467 N N . SER B 1 312 ? -91.838 36.883 -16.607 1.00 69.80 312 SER B N 1
ATOM 5468 C CA . SER B 1 312 ? -93.025 36.857 -15.748 1.00 58.35 312 SER B CA 1
ATOM 5469 C C . SER B 1 312 ? -92.696 37.531 -14.428 1.00 63.07 312 SER B C 1
ATOM 5470 O O . SER B 1 312 ? -91.575 37.451 -13.955 1.00 71.54 312 SER B O 1
ATOM 5473 N N . SER B 1 313 ? -93.675 38.201 -13.837 1.00 69.15 313 SER B N 1
ATOM 5474 C CA . SER B 1 313 ? -93.500 38.773 -12.510 1.00 64.83 313 SER B CA 1
ATOM 5475 C C . SER B 1 313 ? -93.693 37.686 -11.457 1.00 78.42 313 SER B C 1
ATOM 5476 O O . SER B 1 313 ? -94.816 37.217 -11.210 1.00 76.25 313 SER B O 1
ATOM 5479 N N . LEU B 1 314 ? -92.575 37.290 -10.852 1.00 70.95 314 LEU B N 1
ATOM 5480 C CA . LEU B 1 314 ? -92.538 36.211 -9.876 1.00 67.91 314 LEU B CA 1
ATOM 5481 C C . LEU B 1 314 ? -92.411 36.764 -8.467 1.00 71.51 314 LEU B C 1
ATOM 5482 O O . LEU B 1 314 ? -91.751 37.772 -8.243 1.00 77.13 314 LEU B O 1
ATOM 5487 N N . GLN B 1 315 ? -93.044 36.087 -7.516 1.00 71.02 315 GLN B N 1
ATOM 5488 C CA . GLN B 1 315 ? -93.014 36.515 -6.125 1.00 81.65 315 GLN B CA 1
ATOM 5489 C C . GLN B 1 315 ? -92.306 35.478 -5.251 1.00 80.88 315 GLN B C 1
ATOM 5490 O O . GLN B 1 315 ? -92.625 34.295 -5.287 1.00 83.35 315 GLN B O 1
ATOM 5496 N N . CYS B 1 316 ? -91.338 35.924 -4.465 1.00 71.58 316 CYS B N 1
ATOM 5497 C CA . CYS B 1 316 ? -90.613 35.016 -3.588 1.00 68.42 316 CYS B CA 1
ATOM 5498 C C . CYS B 1 316 ? -91.548 34.410 -2.541 1.00 71.86 316 CYS B C 1
ATOM 5499 O O . CYS B 1 316 ? -91.306 33.306 -2.058 1.00 77.06 316 CYS B O 1
ATOM 5502 N N . ASN B 1 317 ? -92.615 35.133 -2.197 1.00 81.28 317 ASN B N 1
ATOM 5503 C CA . ASN B 1 317 ? -93.690 34.606 -1.343 1.00 91.27 317 ASN B CA 1
ATOM 5504 C C . ASN B 1 317 ? -94.139 33.210 -1.733 1.00 95.69 317 ASN B C 1
ATOM 5505 O O . ASN B 1 317 ? -94.231 32.320 -0.892 1.00 111.10 317 ASN B O 1
ATOM 5510 N N . ARG B 1 318 ? -94.434 33.046 -3.020 1.00 78.88 318 ARG B N 1
ATOM 5511 C CA . ARG B 1 318 ? -95.127 31.873 -3.534 1.00 91.90 318 ARG B CA 1
ATOM 5512 C C . ARG B 1 318 ? -94.170 30.879 -4.189 1.00 115.22 318 ARG B C 1
ATOM 5513 O O . ARG B 1 318 ? -93.138 31.262 -4.746 1.00 111.98 318 ARG B O 1
ATOM 5521 N N . HIS B 1 319 ? -94.514 29.597 -4.120 1.00 147.15 319 HIS B N 1
ATOM 5522 C CA . HIS B 1 319 ? -93.620 28.546 -4.594 1.00 169.63 319 HIS B CA 1
ATOM 5523 C C . HIS B 1 319 ? -93.839 28.248 -6.073 1.00 165.81 319 HIS B C 1
ATOM 5524 O O . HIS B 1 319 ? -93.592 27.132 -6.526 1.00 185.62 319 HIS B O 1
ATOM 5531 N N . LYS B 1 320 ? -94.290 29.252 -6.821 1.00 126.80 320 LYS B N 1
ATOM 5532 C CA . LYS B 1 320 ? -94.655 29.081 -8.225 1.00 103.27 320 LYS B CA 1
ATOM 5533 C C . LYS B 1 320 ? -93.523 29.540 -9.153 1.00 92.06 320 LYS B C 1
ATOM 5534 O O . LYS B 1 320 ? -93.300 30.740 -9.305 1.00 88.00 320 LYS B O 1
ATOM 5540 N N . PRO B 1 321 ? -92.800 28.581 -9.771 1.00 85.39 321 PRO B N 1
ATOM 5541 C CA . PRO B 1 321 ? -91.676 28.897 -10.659 1.00 79.69 321 PRO B CA 1
ATOM 5542 C C . PRO B 1 321 ? -92.082 29.425 -12.025 1.00 84.46 321 PRO B C 1
ATOM 5543 O O . PRO B 1 321 ? -93.248 29.414 -12.409 1.00 104.41 321 PRO B O 1
ATOM 5547 N N . TRP B 1 322 ? -91.071 29.873 -12.753 1.00 62.81 322 TRP B N 1
ATOM 5548 C CA . TRP B 1 322 ? -91.219 30.431 -14.081 1.00 68.49 322 TRP B CA 1
ATOM 5549 C C . TRP B 1 322 ? -91.411 29.326 -15.127 1.00 84.29 322 TRP B C 1
ATOM 5550 O O . TRP B 1 322 ? -90.636 28.369 -15.173 1.00 85.49 322 TRP B O 1
ATOM 5561 N N . ARG B 1 323 ? -92.445 29.465 -15.959 1.00 84.53 323 ARG B N 1
ATOM 5562 C CA . ARG B 1 323 ? -92.770 28.471 -16.986 1.00 83.35 323 ARG B CA 1
ATOM 5563 C C . ARG B 1 323 ? -91.558 28.110 -17.835 1.00 89.29 323 ARG B C 1
ATOM 5564 O O . ARG B 1 323 ? -91.264 26.936 -18.070 1.00 82.28 323 ARG B O 1
ATOM 5572 N N . PHE B 1 324 ? -90.863 29.135 -18.311 1.00 84.64 324 PHE B N 1
ATOM 5573 C CA . PHE B 1 324 ? -89.833 28.944 -19.323 1.00 84.63 324 PHE B CA 1
ATOM 5574 C C . PHE B 1 324 ? -88.463 28.627 -18.752 1.00 75.56 324 PHE B C 1
ATOM 5575 O O . PHE B 1 324 ? -87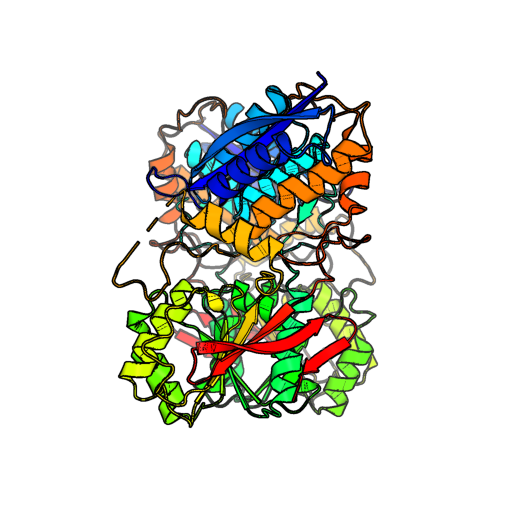.516 28.431 -19.507 1.00 70.02 324 PHE B O 1
ATOM 5583 N N . GLY B 1 325 ? -88.365 28.563 -17.431 1.00 70.18 325 GLY B N 1
ATOM 5584 C CA . GLY B 1 325 ? -87.078 28.449 -16.771 1.00 67.67 325 GLY B CA 1
ATOM 5585 C C . GLY B 1 325 ? -86.310 27.203 -17.158 1.00 74.11 325 GLY B C 1
ATOM 5586 O O . GLY B 1 325 ? -85.164 27.269 -17.589 1.00 69.06 325 GLY B O 1
ATOM 5587 N N . THR B 1 326 ? -86.951 26.055 -17.008 1.00 86.00 326 THR B N 1
ATOM 5588 C CA . THR B 1 326 ? -86.286 24.789 -17.253 1.00 79.11 326 THR B CA 1
ATOM 5589 C C . THR B 1 326 ? -85.684 24.720 -18.656 1.00 79.28 326 THR B C 1
ATOM 5590 O O . THR B 1 326 ? -84.541 24.271 -18.828 1.00 77.26 326 THR B O 1
ATOM 5594 N N . ARG B 1 327 ? -86.453 25.177 -19.645 1.00 78.12 327 ARG B N 1
ATOM 5595 C CA . ARG B 1 327 ? -86.047 25.103 -21.045 1.00 76.63 327 ARG B CA 1
ATOM 5596 C C . ARG B 1 327 ? -84.930 26.102 -21.333 1.00 78.77 327 ARG B C 1
ATOM 5597 O O . ARG B 1 327 ? -83.977 25.788 -22.042 1.00 87.18 327 ARG B O 1
ATOM 5605 N N . PHE B 1 328 ? -85.043 27.299 -20.770 1.00 76.79 328 PHE B N 1
ATOM 5606 C CA . PHE B 1 328 ? -84.022 28.326 -20.950 1.00 76.91 328 PHE B CA 1
ATOM 5607 C C . PHE B 1 328 ? -82.697 27.884 -20.330 1.00 78.36 328 PHE B C 1
ATOM 5608 O O . PHE B 1 328 ? -81.650 27.961 -20.966 1.00 63.93 328 PHE B O 1
ATOM 5616 N N . MET B 1 329 ? -82.747 27.422 -19.086 1.00 65.94 329 MET B N 1
ATOM 5617 C CA . MET B 1 329 ? -81.557 26.914 -18.426 1.00 60.65 329 MET B CA 1
ATOM 5618 C C . MET B 1 329 ? -80.881 25.849 -19.287 1.00 63.80 329 MET B C 1
ATOM 5619 O O . MET B 1 329 ? -79.663 25.794 -19.381 1.00 70.55 329 MET B O 1
ATOM 5624 N N . SER B 1 330 ? -81.671 24.991 -19.913 1.00 82.11 330 SER B N 1
ATOM 5625 C CA . SER B 1 330 ? -81.101 23.932 -20.728 1.00 74.24 330 SER B CA 1
ATOM 5626 C C . SER B 1 330 ? -80.411 24.506 -21.967 1.00 72.80 330 SER B C 1
ATOM 5627 O O . SER B 1 330 ? -79.371 23.994 -22.392 1.00 66.81 330 SER B O 1
ATOM 5630 N N . LEU B 1 331 ? -80.981 25.567 -22.540 1.00 70.68 331 LEU B N 1
ATOM 5631 C CA . LEU B 1 331 ? -80.417 26.163 -23.750 1.00 76.93 331 LEU B CA 1
ATOM 5632 C C . LEU B 1 331 ? -79.102 26.844 -23.440 1.00 87.30 331 LEU B C 1
ATOM 5633 O O . LEU B 1 331 ? -78.175 26.803 -24.247 1.00 83.80 331 LEU B O 1
ATOM 5638 N N . ILE B 1 332 ? -79.028 27.454 -22.261 1.00 82.60 332 ILE B N 1
ATOM 5639 C CA . ILE B 1 332 ? -77.831 28.147 -21.827 1.00 73.21 332 ILE B CA 1
ATOM 5640 C C . ILE B 1 332 ? -76.692 27.163 -21.627 1.00 78.04 332 ILE B C 1
ATOM 5641 O O . ILE B 1 332 ? -75.581 27.409 -22.084 1.00 63.89 332 ILE B O 1
ATOM 5646 N N . LYS B 1 333 ? -76.963 26.040 -20.966 1.00 76.77 333 LYS B N 1
ATOM 5647 C CA . LYS B 1 333 ? -75.916 25.045 -20.722 1.00 69.34 333 LYS B CA 1
ATOM 5648 C C . LYS B 1 333 ? -75.410 24.412 -22.021 1.00 77.99 333 LYS B C 1
ATOM 5649 O O . LYS B 1 333 ? -74.277 23.925 -22.079 1.00 90.00 333 LYS B O 1
ATOM 5655 N N . GLU B 1 334 ? -76.244 24.417 -23.060 1.00 74.41 334 GLU B N 1
ATOM 5656 C CA . GLU B 1 334 ? -75.864 23.817 -24.337 1.00 77.29 334 GLU B CA 1
ATOM 5657 C C . GLU B 1 334 ? -75.121 24.812 -25.222 1.00 77.35 334 GLU B C 1
ATOM 5658 O O . GLU B 1 334 ? -74.582 24.434 -26.263 1.00 74.24 334 GLU B O 1
ATOM 5664 N N . ALA B 1 335 ? -75.097 26.075 -24.804 1.00 64.32 335 ALA B N 1
ATOM 5665 C CA . ALA B 1 335 ? -74.649 27.154 -25.671 1.00 72.67 335 ALA B CA 1
ATOM 5666 C C . ALA B 1 335 ? -73.146 27.103 -25.912 1.00 76.91 335 ALA B C 1
ATOM 5667 O O . ALA B 1 335 ? -72.391 26.521 -25.129 1.00 71.02 335 ALA B O 1
ATOM 5669 N N . HIS B 1 336 ? -72.744 27.700 -27.030 1.00 68.78 336 HIS B N 1
ATOM 5670 C CA . HIS B 1 336 ? -71.358 27.739 -27.480 1.00 69.38 336 HIS B CA 1
ATOM 5671 C C . HIS B 1 336 ? -71.148 29.148 -28.009 1.00 79.34 336 HIS B C 1
ATOM 5672 O O . HIS B 1 336 ? -72.032 29.705 -28.668 1.00 83.86 336 HIS B O 1
ATOM 5679 N N . TRP B 1 337 ? -69.997 29.738 -27.715 1.00 74.46 337 TRP B N 1
ATOM 5680 C CA . TRP B 1 337 ? -69.754 31.123 -28.106 1.00 81.15 337 TRP B CA 1
ATOM 5681 C C . TRP B 1 337 ? -68.266 31.457 -28.102 1.00 82.27 337 TRP B C 1
ATOM 5682 O O . TRP B 1 337 ? -67.531 31.011 -27.227 1.00 76.93 337 TRP B O 1
ATOM 5693 N N . GLU B 1 338 ? -67.828 32.224 -29.097 1.00 80.85 338 GLU B N 1
ATOM 5694 C CA . GLU B 1 338 ? -66.471 32.769 -29.116 1.00 78.92 338 GLU B CA 1
ATOM 5695 C C . GLU B 1 338 ? -66.524 34.188 -28.587 1.00 70.12 338 GLU B C 1
ATOM 5696 O O . GLU B 1 338 ? -67.001 35.091 -29.280 1.00 78.67 338 GLU B O 1
ATOM 5702 N N . GLY B 1 339 ? -66.045 34.389 -27.362 1.00 72.38 339 GLY B N 1
ATOM 5703 C CA . GLY B 1 339 ? -66.067 35.707 -26.745 1.00 78.67 339 GLY B CA 1
ATOM 5704 C C . GLY B 1 339 ? -64.681 36.211 -26.388 1.00 80.15 339 GLY B C 1
ATOM 5705 O O . GLY B 1 339 ? -63.671 35.662 -26.828 1.00 73.64 339 GLY B O 1
ATOM 5706 N N . LEU B 1 340 ? -64.631 37.265 -25.585 1.00 73.78 340 LEU B N 1
ATOM 5707 C CA . LEU B 1 340 ? -63.362 37.831 -25.164 1.00 70.10 340 LEU B CA 1
ATOM 5708 C C . LEU B 1 340 ? -62.454 36.789 -24.535 1.00 76.06 340 LEU B C 1
ATOM 5709 O O . LEU B 1 340 ? -61.241 36.914 -24.611 1.00 102.45 340 LEU B O 1
ATOM 5714 N N . THR B 1 341 ? -63.027 35.759 -23.925 1.00 57.85 341 THR B N 1
ATOM 5715 C CA . THR B 1 341 ? -62.216 34.782 -23.205 1.00 54.58 341 THR B CA 1
ATOM 5716 C C . THR B 1 341 ? -62.115 33.429 -23.912 1.00 56.98 341 THR B C 1
ATOM 5717 O O . THR B 1 341 ? -61.937 32.399 -23.262 1.00 69.81 341 THR B O 1
ATOM 5721 N N . GLY B 1 342 ? -62.200 33.430 -25.239 1.00 53.85 342 GLY B N 1
ATOM 5722 C CA . GLY B 1 342 ? -62.004 32.207 -26.003 1.00 69.80 342 GLY B CA 1
ATOM 5723 C C . GLY B 1 342 ? -63.261 31.369 -26.177 1.00 78.41 342 GLY B C 1
ATOM 5724 O O . GLY B 1 342 ? -64.374 31.888 -26.100 1.00 73.52 342 GLY B O 1
ATOM 5725 N N . ARG B 1 343 ? -63.078 30.075 -26.439 1.00 81.44 343 ARG B N 1
ATOM 5726 C CA . ARG B 1 343 ? -64.190 29.132 -26.527 1.00 62.74 343 ARG B CA 1
ATOM 5727 C C . ARG B 1 343 ? -64.954 29.119 -25.230 1.00 71.65 343 ARG B C 1
ATOM 5728 O O . ARG B 1 343 ? -64.383 28.832 -24.181 1.00 74.15 343 ARG B O 1
ATOM 5736 N N . ILE B 1 344 ? -66.252 29.386 -25.292 1.00 82.35 344 ILE B N 1
ATOM 5737 C CA . ILE B 1 344 ? -67.093 29.209 -24.122 1.00 81.66 344 ILE B CA 1
ATOM 5738 C C . ILE B 1 344 ? -67.937 27.967 -24.337 1.00 77.17 344 ILE B C 1
ATOM 5739 O O . ILE B 1 344 ? -68.582 27.810 -25.365 1.00 82.47 344 ILE B O 1
ATOM 5744 N N . THR B 1 345 ? -67.893 27.072 -23.363 1.00 64.79 345 THR B N 1
ATOM 5745 C CA . THR B 1 345 ? -68.640 25.835 -23.417 1.00 69.03 345 THR B CA 1
ATOM 5746 C C . THR B 1 345 ? -68.763 25.294 -22.005 1.00 75.13 345 THR B C 1
ATOM 5747 O O . THR B 1 345 ? -67.776 25.199 -21.282 1.00 72.13 345 THR B O 1
ATOM 5751 N N . PHE B 1 346 ? -69.980 24.951 -21.600 1.00 76.66 346 PHE B N 1
ATOM 5752 C CA . PHE B 1 346 ? -70.172 24.432 -20.258 1.00 66.74 346 PHE B CA 1
ATOM 5753 C C . PHE B 1 346 ? -70.197 22.912 -20.229 1.00 71.46 346 PHE B C 1
ATOM 5754 O O . PHE B 1 346 ? -70.355 22.241 -21.253 1.00 83.65 346 PHE B O 1
ATOM 5762 N N . ASN B 1 347 ? -70.009 22.394 -19.025 1.00 73.21 347 ASN B N 1
ATOM 5763 C CA . ASN B 1 347 ? -69.956 20.971 -18.779 1.00 96.42 347 ASN B CA 1
ATOM 5764 C C . ASN B 1 347 ? -71.366 20.444 -18.630 1.00 108.60 347 ASN B C 1
ATOM 5765 O O . ASN B 1 347 ? -72.103 20.889 -17.753 1.00 77.98 347 ASN B O 1
ATOM 5770 N N . LYS B 1 348 ? -71.750 19.507 -19.488 1.00 135.02 348 LYS B N 1
ATOM 5771 C CA . LYS B 1 348 ? -73.081 18.922 -19.405 1.00 142.94 348 LYS B CA 1
ATOM 5772 C C . LYS B 1 348 ? -73.444 18.599 -17.957 1.00 127.07 348 LYS B C 1
ATOM 5773 O O . LYS B 1 348 ? -74.519 18.969 -17.478 1.00 100.85 348 LYS B O 1
ATOM 5779 N N . THR B 1 349 ? -72.518 17.942 -17.262 1.00 117.85 349 THR B N 1
ATOM 5780 C CA . THR B 1 349 ? -72.732 17.466 -15.898 1.00 98.76 349 THR B CA 1
ATOM 5781 C C . THR B 1 349 ? -73.067 18.544 -14.841 1.00 112.77 349 THR B C 1
ATOM 5782 O O . THR B 1 349 ? -74.121 18.462 -14.203 1.00 106.30 349 THR B O 1
ATOM 5786 N N . ASN B 1 350 ? -72.197 19.542 -14.646 1.00 106.43 350 ASN B N 1
ATOM 5787 C CA . ASN B 1 350 ? -72.371 20.487 -13.522 1.00 77.25 350 ASN B CA 1
ATOM 5788 C C . ASN B 1 350 ? -72.509 21.975 -13.886 1.00 85.25 350 ASN B C 1
ATOM 5789 O O . ASN B 1 350 ? -72.630 22.842 -13.000 1.00 75.28 350 ASN B O 1
ATOM 5794 N N . GLY B 1 351 ? -72.489 22.284 -15.176 1.00 88.18 351 GLY B N 1
ATOM 5795 C CA . GLY B 1 351 ? -72.667 23.660 -15.609 1.00 93.53 351 GLY B CA 1
ATOM 5796 C C . GLY B 1 351 ? -71.456 24.528 -15.316 1.00 95.68 351 GLY B C 1
ATOM 5797 O O . GLY B 1 351 ? -71.526 25.761 -15.380 1.00 82.39 351 GLY B O 1
ATOM 5798 N N . LEU B 1 352 ? -70.340 23.879 -14.998 1.00 98.04 352 LEU B N 1
ATOM 5799 C CA . LEU B 1 352 ? -69.086 24.574 -14.762 1.00 85.62 352 LEU B CA 1
ATOM 5800 C C . LEU B 1 352 ? -68.282 24.620 -16.056 1.00 83.20 352 LEU B C 1
ATOM 5801 O O . LEU B 1 352 ? -68.356 23.706 -16.870 1.00 80.24 352 LEU B O 1
ATOM 5806 N N . ARG B 1 353 ? -67.514 25.685 -16.246 1.00 70.45 353 ARG B N 1
ATOM 5807 C CA . ARG B 1 353 ? -66.682 25.818 -17.432 1.00 66.03 353 ARG B CA 1
ATOM 5808 C C . ARG B 1 353 ? -65.385 25.063 -17.204 1.00 70.85 353 ARG B C 1
ATOM 5809 O O . ARG B 1 353 ? -64.438 25.620 -16.679 1.00 61.39 353 ARG B O 1
ATOM 5817 N N . THR B 1 354 ? -65.333 23.789 -17.574 1.00 70.08 354 THR B N 1
ATOM 5818 C CA . THR B 1 354 ? -64.144 22.999 -17.277 1.00 68.25 354 THR B CA 1
ATOM 5819 C C . THR B 1 354 ? -63.242 22.852 -18.481 1.00 72.49 354 THR B C 1
ATOM 5820 O O . THR B 1 354 ? -62.091 22.450 -18.343 1.00 71.43 354 THR B O 1
ATOM 5824 N N . ASP B 1 355 ? -63.761 23.152 -19.665 1.00 69.84 355 ASP B N 1
ATOM 5825 C CA . ASP B 1 355 ? -62.948 23.070 -20.871 1.00 72.05 355 ASP B CA 1
ATOM 5826 C C . ASP B 1 355 ? -62.838 24.450 -21.491 1.00 76.50 355 ASP B C 1
ATOM 5827 O O . ASP B 1 355 ? -63.847 25.058 -21.828 1.00 88.79 355 ASP B O 1
ATOM 5832 N N . PHE B 1 356 ? -61.607 24.945 -21.617 1.00 72.19 356 PHE B N 1
ATOM 5833 C CA . PHE B 1 356 ? -61.350 26.286 -22.136 1.00 75.88 356 PHE B CA 1
ATOM 5834 C C . PHE B 1 356 ? -59.931 26.381 -22.688 1.00 76.58 356 PHE B C 1
ATOM 5835 O O . PHE B 1 356 ? -59.149 25.447 -22.566 1.00 73.84 356 PHE B O 1
ATOM 5843 N N . ASP B 1 357 ? -59.594 27.513 -23.292 1.00 74.14 357 ASP B N 1
ATOM 5844 C CA . ASP B 1 357 ? -58.269 27.693 -23.879 1.00 73.25 357 ASP B CA 1
ATOM 5845 C C . ASP B 1 357 ? -57.490 28.799 -23.165 1.00 73.11 357 ASP B C 1
ATOM 5846 O O . ASP B 1 357 ? -57.994 29.906 -22.980 1.00 79.62 357 ASP B O 1
ATOM 5851 N N . LEU B 1 358 ? -56.261 28.488 -22.767 1.00 73.75 358 LEU B N 1
ATOM 5852 C CA . LEU B 1 358 ? -55.357 29.470 -22.174 1.00 78.20 358 LEU B CA 1
ATOM 5853 C C . LEU B 1 358 ? -54.151 29.752 -23.078 1.00 83.94 358 LEU B C 1
ATOM 5854 O O . LEU B 1 358 ? -53.554 28.828 -23.637 1.00 85.79 358 LEU B O 1
ATOM 5859 N N . ASP B 1 359 ? -53.795 31.024 -23.231 1.00 80.61 359 ASP B N 1
ATOM 5860 C CA . ASP B 1 359 ? -52.462 31.381 -23.725 1.00 71.28 359 ASP B CA 1
ATOM 5861 C C . ASP B 1 359 ? -51.483 31.277 -22.557 1.00 69.26 359 ASP B C 1
ATOM 5862 O O . ASP B 1 359 ? -51.840 31.585 -21.419 1.00 67.49 359 ASP B O 1
ATOM 5867 N N . VAL B 1 360 ? -50.258 30.830 -22.816 1.00 68.47 360 VAL B N 1
ATOM 5868 C CA . VAL B 1 360 ? -49.250 30.800 -21.753 1.00 73.01 360 VAL B CA 1
ATOM 5869 C C . VAL B 1 360 ? -48.245 31.938 -21.988 1.00 74.11 360 VAL B C 1
ATOM 5870 O O . VAL B 1 360 ? -47.649 32.031 -23.053 1.00 107.70 360 VAL B O 1
ATOM 5874 N N . ILE B 1 361 ? -48.095 32.824 -21.004 1.00 60.45 361 ILE B N 1
ATOM 5875 C CA . ILE B 1 361 ? -47.266 34.027 -21.166 1.00 69.64 361 ILE B CA 1
ATOM 5876 C C . ILE B 1 361 ? -46.068 34.093 -20.203 1.00 71.33 361 ILE B C 1
ATOM 5877 O O . ILE B 1 361 ? -46.153 33.658 -19.054 1.00 76.57 361 ILE B O 1
ATOM 5882 N N . SER B 1 362 ? -44.952 34.636 -20.694 1.00 73.82 362 SER B N 1
ATOM 5883 C CA . SER B 1 362 ? -43.698 34.749 -19.926 1.00 64.56 362 SER B CA 1
ATOM 5884 C C . SER B 1 362 ? -43.074 36.122 -20.133 1.00 66.90 362 SER B C 1
ATOM 5885 O O . SER B 1 362 ? -43.285 36.756 -21.164 1.00 71.17 362 SER B O 1
ATOM 5888 N N . LEU B 1 363 ? -42.296 36.584 -19.164 1.00 76.39 363 LEU B N 1
ATOM 5889 C CA . LEU B 1 363 ? -41.627 37.877 -19.287 1.00 78.80 363 LEU B CA 1
ATOM 5890 C C . LEU B 1 363 ? -40.345 37.760 -20.113 1.00 85.72 363 LEU B C 1
ATOM 5891 O O . LEU B 1 363 ? -39.395 37.103 -19.710 1.00 101.45 363 LEU B O 1
ATOM 5896 N N . LYS B 1 364 ? -40.341 38.378 -21.287 1.00 67.77 364 LYS B N 1
ATOM 5897 C CA . LYS B 1 364 ? -39.127 38.547 -22.065 1.00 74.01 364 LYS B CA 1
ATOM 5898 C C . LYS B 1 364 ? -38.713 40.008 -21.886 1.00 81.54 364 LYS B C 1
ATOM 5899 O O . LYS B 1 364 ? -39.461 40.794 -21.312 1.00 73.83 364 LYS B O 1
ATOM 5905 N N . GLU B 1 365 ? -37.533 40.383 -22.365 1.00 85.38 365 GLU B N 1
ATOM 5906 C CA . GLU B 1 365 ? -37.092 41.772 -22.237 1.00 77.00 365 GLU B CA 1
ATOM 5907 C C . GLU B 1 365 ? -38.062 42.749 -22.918 1.00 74.63 365 GLU B C 1
ATOM 5908 O O . GLU B 1 365 ? -38.166 43.906 -22.516 1.00 69.10 365 GLU B O 1
ATOM 5914 N N . GLU B 1 366 ? -38.782 42.276 -23.933 1.00 87.47 366 GLU B N 1
ATOM 5915 C CA . GLU B 1 366 ? -39.711 43.117 -24.689 1.00 102.08 366 GLU B CA 1
ATOM 5916 C C . GLU B 1 366 ? -41.003 43.411 -23.914 1.00 93.01 366 GLU B C 1
ATOM 5917 O O . GLU B 1 366 ? -41.733 44.348 -24.233 1.00 93.22 366 GLU B O 1
ATOM 5923 N N . GLY B 1 367 ? -41.277 42.606 -22.893 1.00 85.57 367 GLY B N 1
ATOM 5924 C CA . GLY B 1 367 ? -42.528 42.676 -22.157 1.00 79.66 367 GLY B CA 1
ATOM 5925 C C . GLY B 1 367 ? -43.092 41.280 -21.961 1.00 83.06 367 GLY B C 1
ATOM 5926 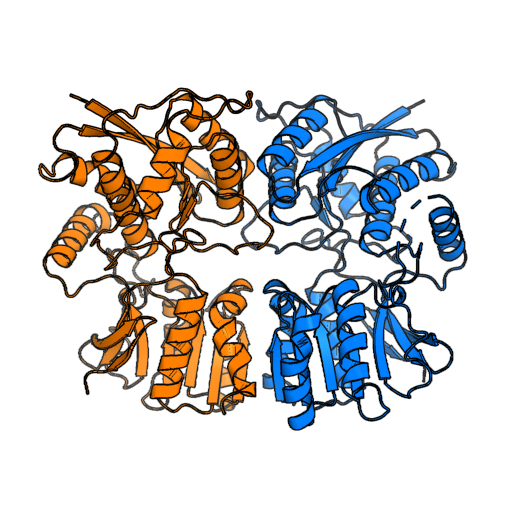O O . GLY B 1 367 ? -42.381 40.296 -22.143 1.00 81.32 367 GLY B O 1
ATOM 5927 N N . LEU B 1 368 ? -44.365 41.177 -21.594 1.00 94.20 368 LEU B N 1
ATOM 5928 C CA . LEU B 1 368 ? -45.005 39.870 -21.481 1.00 77.84 368 LEU B CA 1
ATOM 5929 C C . LEU B 1 368 ? -45.472 39.406 -22.848 1.00 79.79 368 LEU B C 1
ATOM 5930 O O . LEU B 1 368 ? -46.173 40.130 -23.548 1.00 109.28 368 LEU B O 1
ATOM 5935 N N . GLU B 1 369 ? -45.071 38.200 -23.228 1.00 66.07 369 GLU B N 1
ATOM 5936 C CA . GLU B 1 369 ? -45.379 37.678 -24.550 1.00 92.23 369 GLU B CA 1
ATOM 5937 C C . GLU B 1 369 ? -45.825 36.213 -24.482 1.00 88.06 369 GLU B C 1
ATOM 5938 O O . GLU B 1 369 ? -45.537 35.507 -23.518 1.00 73.89 369 GLU B O 1
ATOM 5944 N N . LYS B 1 370 ? -46.545 35.773 -25.509 1.00 86.19 370 LYS B N 1
ATOM 5945 C CA . LYS B 1 370 ? -47.056 34.407 -25.582 1.00 79.26 370 LYS B CA 1
ATOM 5946 C C . LYS B 1 370 ? -45.942 33.420 -25.929 1.00 81.18 370 LYS B C 1
ATOM 5947 O O . LYS B 1 370 ? -45.130 33.688 -26.806 1.00 83.52 370 LYS B O 1
ATOM 5953 N N . ILE B 1 371 ? -45.898 32.283 -25.243 1.00 79.69 371 ILE B N 1
ATOM 5954 C CA . ILE B 1 371 ? -44.903 31.257 -25.541 1.00 80.60 371 ILE B CA 1
ATOM 5955 C C . ILE B 1 371 ? -45.508 29.866 -25.713 1.00 92.10 371 ILE B C 1
ATOM 5956 O O . ILE B 1 371 ? -44.780 28.889 -25.851 1.00 114.42 371 ILE B O 1
ATOM 5961 N N . GLY B 1 372 ? -46.835 29.779 -25.709 1.00 84.29 372 GLY B N 1
ATOM 5962 C CA . GLY B 1 372 ? -47.518 28.513 -25.917 1.00 107.18 372 GLY B CA 1
ATOM 5963 C C . GLY B 1 372 ? -49.019 28.583 -25.689 1.00 108.85 372 GLY B C 1
ATOM 5964 O O . GLY B 1 372 ? -49.614 29.663 -25.705 1.00 99.37 372 GLY B O 1
ATOM 5965 N N . THR B 1 373 ? -49.626 27.418 -25.469 1.00 112.40 373 THR B N 1
ATOM 5966 C CA . THR B 1 373 ? -51.041 27.329 -25.124 1.00 87.60 373 THR B CA 1
ATOM 5967 C C . THR B 1 373 ? -51.275 26.175 -24.167 1.00 79.75 373 THR B C 1
ATOM 5968 O O . THR B 1 373 ? -50.404 25.339 -23.966 1.00 92.44 373 THR B O 1
ATOM 5972 N N . TRP B 1 374 ? -52.455 26.139 -23.563 1.00 74.56 374 TRP B N 1
ATOM 5973 C CA . TRP B 1 374 ? -52.877 24.987 -22.762 1.00 86.59 374 TRP B CA 1
ATOM 5974 C C . TRP B 1 374 ? -54.367 24.739 -22.928 1.00 86.57 374 TRP B C 1
ATOM 5975 O O . TRP B 1 374 ? -55.153 25.675 -23.030 1.00 82.52 374 TRP B O 1
ATOM 5986 N N . ASP B 1 375 ? -54.750 23.474 -22.968 1.00 82.64 375 ASP B N 1
ATOM 5987 C CA . ASP B 1 375 ? -56.158 23.092 -22.883 1.00 84.34 375 ASP B CA 1
ATOM 5988 C C . ASP B 1 375 ? -56.220 21.702 -22.267 1.00 94.11 375 ASP B C 1
ATOM 5989 O O . ASP B 1 375 ? -55.277 20.927 -22.397 1.00 117.19 375 ASP B O 1
ATOM 5994 N N . PRO B 1 376 ? -57.319 21.381 -21.579 1.00 83.63 376 PRO B N 1
ATOM 5995 C CA . PRO B 1 376 ? -57.284 20.156 -20.776 1.00 83.92 376 PRO B CA 1
ATOM 5996 C C . PRO B 1 376 ? -57.008 18.893 -21.575 1.00 88.09 376 PRO B C 1
ATOM 5997 O O . PRO B 1 376 ? -56.506 17.954 -20.968 1.00 83.58 376 PRO B O 1
ATOM 6001 N N . ALA B 1 377 ? -57.267 18.874 -22.882 1.00 83.29 377 ALA B N 1
ATOM 6002 C CA . ALA B 1 377 ? -57.104 17.640 -23.662 1.00 87.97 377 ALA B CA 1
ATOM 6003 C C . ALA B 1 377 ? -55.727 17.457 -24.293 1.00 95.80 377 ALA B C 1
ATOM 6004 O O . ALA B 1 377 ? -55.403 16.370 -24.755 1.00 120.29 377 ALA B O 1
ATOM 6006 N N . SER B 1 378 ? -54.921 18.508 -24.322 1.00 105.09 378 SER B N 1
ATOM 6007 C CA . SER B 1 378 ? -53.638 18.456 -25.015 1.00 110.72 378 SER B CA 1
ATOM 6008 C C . SER B 1 378 ? -52.466 18.702 -24.077 1.00 115.53 378 SER B C 1
ATOM 6009 O O . SER B 1 378 ? -51.318 18.395 -24.414 1.00 126.14 378 SER B O 1
ATOM 6012 N N . GLY B 1 379 ? -52.754 19.247 -22.899 1.00 102.50 379 GLY B N 1
ATOM 6013 C CA . GLY B 1 379 ? -51.708 19.716 -22.014 1.00 114.25 379 GLY B CA 1
ATOM 6014 C C . GLY B 1 379 ? -51.080 20.928 -22.667 1.00 108.53 379 GLY B C 1
ATOM 6015 O O . GLY B 1 379 ? -51.768 21.704 -23.325 1.00 80.79 379 GLY B O 1
ATOM 6016 N N . LEU B 1 380 ? -49.771 21.089 -22.530 1.00 101.64 380 LEU B N 1
ATOM 6017 C CA . LEU B 1 380 ? -49.118 22.240 -23.140 1.00 94.88 380 LEU B CA 1
ATOM 6018 C C . LEU B 1 380 ? -48.820 22.014 -24.619 1.00 99.76 380 LEU B C 1
ATOM 6019 O O . LEU B 1 380 ? -48.574 20.883 -25.061 1.00 114.08 380 LEU B O 1
ATOM 6024 N N . ASN B 1 381 ? -48.876 23.109 -25.373 1.00 81.17 381 ASN B N 1
ATOM 6025 C CA . ASN B 1 381 ? -48.464 23.143 -26.764 1.00 108.80 381 ASN B CA 1
ATOM 6026 C C . ASN B 1 381 ? -47.454 24.257 -26.871 1.00 122.98 381 ASN B C 1
ATOM 6027 O O . ASN B 1 381 ? -47.736 25.286 -27.479 1.00 114.21 381 ASN B O 1
ATOM 6032 N N . MET B 1 382 ? -46.290 24.082 -26.256 1.00 141.67 382 MET B N 1
ATOM 6033 C CA . MET B 1 382 ? -45.289 25.140 -26.272 1.00 126.40 382 MET B CA 1
ATOM 6034 C C . MET B 1 382 ? -44.677 25.221 -27.656 1.00 148.69 382 MET B C 1
ATOM 6035 O O . MET B 1 382 ? -44.433 24.207 -28.306 1.00 191.11 382 MET B O 1
ATOM 6040 N N . THR B 1 383 ? -44.444 26.446 -28.100 1.00 123.62 383 THR B N 1
ATOM 6041 C CA . THR B 1 383 ? -43.915 26.699 -29.426 1.00 137.23 383 THR B CA 1
ATOM 6042 C C . THR B 1 383 ? -42.454 27.115 -29.319 1.00 136.31 383 THR B C 1
ATOM 6043 O O . THR B 1 383 ? -42.133 28.299 -29.351 1.00 126.88 383 THR B O 1
ATOM 6047 N N . GLU B 1 384 ? -41.574 26.129 -29.185 1.00 145.24 384 GLU B N 1
ATOM 6048 C CA . GLU B 1 384 ? -40.147 26.382 -28.997 1.00 155.66 384 GLU B CA 1
ATOM 6049 C C . GLU B 1 384 ? -39.510 26.966 -30.255 1.00 150.47 384 GLU B C 1
ATOM 6050 O O . GLU B 1 384 ? -38.296 26.873 -30.448 1.00 141.56 384 GLU B O 1
#

InterPro domains:
  IPR001320 Ionotropic glutamate receptor, C-terminal [PF00060] (561-831)
  IPR001320 Ionotropic glutamate receptor, C-terminal [SM00079] (432-801)
  IPR001508 Ionotropic glutamate receptor, metazoa [PR00177] (476-504)
  IPR001508 Ionotropic glutamate receptor, metazoa [PR00177] (563-588)
  IPR001508 Ionotropic glutamate receptor, metazoa [PR00177] (635-662)
  IPR001508 Ionotropic glutamate receptor, metazoa [PR00177] (820-844)
  IPR001828 Receptor, ligand binding region [PF01094] (53-396)
  IPR015683 Ionotropic glutamate receptor [PTHR18966] (56-851)
  IPR019594 Ionotropic glutamate receptor, L-glutamate and glycine-binding domain [PF10613] (432-545)
  IPR019594 Ionotropic glutamate receptor, L-glutamate and glycine-binding domain [SM00918] (442-507)
  IPR028082 Periplasmic binding protein-like I [SSF53822] (34-410)

Nearest PDB structures (foldseek):
  4uqq-assembly1_D  TM=1.003E+00  e=3.326E-77  Rattus norvegicus
  3h6g-assembly1_B  TM=1.003E+00  e=5.501E-77  Rattus norvegicus
  5kuh-assembly1_A  TM=1.003E+00  e=5.501E-77  Rattus norvegicus
  4uqq-assembly1_A  TM=1.003E+00  e=8.602E-77  Rattus norvegicus
  8gc5-assembly1_D  TM=9.886E-01  e=1.259E-65  Rattus norvegicus

GO terms:
  GO:0004970 glutamate-gated receptor activity (F, IDA)
  GO:0005886 plasma membrane (C, IDA)
  GO:0015277 kainate selective glutamate receptor activity (F, IDA)
  GO:0022849 glutamate-gated calcium ion channel activity (F, IDA)
  GO:0045211 postsynaptic membrane (C, EXP)
  GO:0005886 plasma membrane (C, EXP)
  GO:0005515 protein binding (F, IPI)
  GO:0097110 scaffold protein binding (F, IDA)
  GO:0032839 dendrite cytoplasm (C, IDA)
  GO:0043195 terminal bouton (C, IDA)
  GO:0043204 perikaryon (C, IDA)
  GO:0030424 axon (C, IDA)
  GO:0030425 dendrite (C, IDA)
  GO:0042802 identical protein binding (F, IDA)
  GO:0004970 glutamate-gated receptor activity (F, TAS)
  GO:0043525 positive regulation of neuron apoptotic process (P, IMP)
  GO:0098815 modulation of excitatory postsynaptic potential (P, IMP)
  GO:0007268 chemical synaptic transmission (P, IMP)
  GO:0000149 SNARE binding (F, IPI)
  GO:0031624 ubiquitin conjugating enzyme binding (F, IPI)

Sequence (760 aa):
THVLRFGGIFEYVESGPMGAEELAFRFAVNTINRNRTLLPNTTLTYDTQKINLYDSFEASKKACDQLSLGVAAIFGPSHSSSANAVQSICNALGVPHIQTRWKHQVSDNKDSFYVSLYPDFSSLSRAILDLVQFFKWKTVTVVYDDSTGLIRLQELIKAPSRYNLRLKIRQLPADTKDAKPLLKEMKRGKEFHVIFDCSHEMAAGILKQALAMGMMTEYYHYIFTTLDLFALDVEPYRYSGVNMTGFRILNTENTQVSSIIEKWSMEKPDSGLLDGFMTTDAALMYDAVHVVSVAVQQFPQMTVSSLQCNRHKPWRFGTRFMSLIKEAHWEGLTGRITFNKTNGLRTDFDLDVISLKEEGLEKIGTWDPASGLNMTETHVLRFGGIFEYVESGPMGAEELAFRFAVNTINRNRTLLPNTTLTYDTQKINLYDSFEASKKACDQLSLGVAAIFGPSHSSSANAVQSICNALGVPHIQTRWKHQVSDNKDSFYVSLYPDFSSLSRAILDLVQFFKWKTVTVVYDDSTGLIRLQELIKAPSRYNLRLKIRQLPADTKDAKPLLKEMKRGKEFHVIFDCSHEMAAGILKQALAMGMMTEYYHYIFTTLDLFALDVEPYRYSGVNMTGFRILNTENTQVSSIIEKWSMERLQAPPKPDSGLLDGFMTTDAALMYDAVHVVSVAVQQFPQMTVSSLQCNRHKPWRFGTRFMSLIKEAHWEGLTGRITFNKTNGLRTDFDLDVISLKEEGLEKIGTWDPASGLNMTE

Secondary structure (DSSP, 8-state):
-EEEEEEEEEEESSS-S--HHHHHHHHHHHHHHH-SSSSSSEEEEEEEEEEETT-HHHHHHHHHHHHHH--S-EE--SSHHHHHHHHHHHHHTT--EEE-S--PPPTT----SEEEEEEPHHHHHHHHHHHHHHTT-SEEEEEESSTHHHHHTHHHHTGGGTSS-EEEEEE--SSGGGGHHHHHHHHHTT--EEEEES-HHHHHHHHHHHHHTT--STT-EEEE--TTGGGB--TTTTTS--EEEEEE-S-TTSHHHHHHHHHHHH---SS-B-TT---HHHHHHHHHHHHHHHHHHT-TT-------TTS----TTHHHHHHHHHH-EEEETTEEEE--TTTSEE----EEEEEEETTEEEEEEEEETTTEE----/-EEEEEEEEEEESSS-S--HHHHHHHHHHHHHHH-SSSSSSEEEEEEEEEEETT-HHHHHHHHHHHHHH--S-EE--SSHHHHHHHHHHHHHTT--EEE-S--PPPTT----SEEEEEEPHHHHHHHHHHHHHHTT-SEEEEEESSTHHHHHTHHHHTGGGTSS-EEEEEE--SSGGG-HHHHHHHHHTT--EEEEES-HHHHHHHHHHHHHTT--STT-EEEE--TTGGGB--TTTTTS--EEEEEE-S-TTSHHHHHHHHHHHHHHTTS---SSS-B-TT---HHHHHHHHHHHHHHHHHHT-TT-------TTS----TTHHHHHHHHHT-EEEETTEEEE--TTTSEE----EEEEEEETTEEEEEEEEETTTEE----

B-factor: mean 90.69, std 35.46, range [33.86, 289.32]